Protein AF-0000000072966490 (afdb_homodimer)

Radius of gyration: 48.92 Å; Cα contacts (8 Å, |Δi|>4): 2535; chains: 2; bounding box: 101×198×97 Å

InterPro domains:
  IPR000210 BTB/POZ domain [PF00651] (63-170)
  IPR000210 BTB/POZ domain [PS50097] (72-141)
  IPR000210 BTB/POZ domain [SM00225] (72-171)
  IPR006652 Kelch repeat type 1 [PF01344] (553-594)
  IPR006652 Kelch repeat type 1 [SM00612] (321-367)
  IPR006652 Kelch repeat type 1 [SM00612] (368-414)
  IPR006652 Kelch repeat type 1 [SM00612] (415-461)
  IPR006652 Kelch repeat type 1 [SM00612] (462-508)
  IPR006652 Kelch repeat type 1 [SM00612] (509-561)
  IPR006652 Kelch repeat type 1 [SM00612] (562-608)
  IPR011333 SKP1/BTB/POZ domain superfamily [G3DSA:3.30.710.10] (40-172)
  IPR011333 SKP1/BTB/POZ domain superfamily [SSF54695] (49-169)
  IPR011705 BTB/Kelch-associated [PF07707] (176-278)
  IPR011705 BTB/Kelch-associated [SM00875] (176-278)
  IPR015915 Kelch-type beta-propeller [G3DSA:2.120.10.80] (290-522)
  IPR015915 Kelch-type beta-propeller [G3DSA:2.120.10.80] (523-612)
  IPR015915 Kelch-type beta-propeller [SSF117281] (321-521)
  IPR015915 Kelch-type beta-propeller [SSF117281] (527-607)
  IPR017096 BTB-kelch protein [PIRSF037037] (41-609)

Solvent-accessible surface area (backbone atoms only — not comparable to full-atom values): 65952 Å² total; per-residue (Å²): 142,82,90,71,88,83,85,79,78,85,82,76,84,76,86,82,90,82,86,90,83,81,82,75,87,69,89,74,74,86,77,79,78,81,71,79,66,69,78,53,76,68,62,72,72,74,72,76,83,72,66,83,60,43,66,59,48,51,36,47,50,52,41,50,31,52,79,67,67,45,88,54,63,29,32,38,27,17,52,64,73,60,40,74,42,74,35,44,62,67,50,43,29,72,57,14,60,44,44,27,48,45,52,68,36,94,45,84,58,36,77,43,52,66,46,74,41,74,88,30,50,32,70,52,48,49,46,55,53,49,21,53,46,69,74,54,74,90,81,46,88,90,46,34,68,62,43,32,53,50,25,53,72,37,49,29,62,68,58,32,51,52,40,39,51,54,52,60,73,62,58,39,58,72,44,22,65,59,50,24,53,49,21,58,76,64,66,35,61,68,47,23,52,51,26,49,49,49,43,23,63,41,31,75,58,22,64,75,26,69,60,52,58,64,52,51,71,67,58,44,50,57,56,52,62,45,51,62,40,45,40,73,45,73,64,56,56,48,52,48,51,49,54,40,28,64,72,43,46,86,72,39,54,77,45,42,45,68,56,51,64,49,43,46,54,50,76,48,53,71,65,51,44,62,69,51,48,44,69,70,60,60,85,42,63,61,44,48,51,52,50,49,51,20,52,47,51,71,74,38,60,94,44,44,81,80,65,61,49,81,46,68,50,79,39,38,40,45,48,32,35,38,37,38,43,36,10,40,28,94,80,73,46,36,41,49,23,35,31,35,37,63,70,78,48,41,65,43,82,72,49,66,53,96,54,73,49,36,41,46,24,52,45,75,58,89,66,29,42,34,41,40,39,3,25,47,86,88,43,48,26,27,46,27,36,34,34,34,69,85,78,69,47,76,45,81,50,68,46,48,92,58,38,17,20,28,28,20,34,38,67,54,85,88,25,42,35,43,38,30,2,27,46,78,82,48,61,25,29,48,27,36,36,38,35,80,85,80,52,46,58,43,77,52,64,48,48,96,53,40,20,24,29,25,16,39,40,64,56,94,88,24,40,35,43,38,30,2,25,50,76,73,43,45,26,28,51,25,36,36,35,37,67,74,70,52,42,64,43,81,51,59,50,51,96,54,44,17,22,28,27,12,30,31,53,58,93,83,27,40,36,43,34,36,3,24,48,40,56,81,87,40,77,89,40,57,49,27,28,52,24,36,39,33,38,73,94,73,52,41,71,45,79,56,64,52,53,98,54,46,19,20,24,27,19,30,31,48,55,78,85,25,38,37,41,39,36,5,31,59,84,83,48,50,30,32,49,27,34,34,35,36,76,86,76,55,42,74,45,79,51,56,50,48,92,61,33,19,21,43,29,45,48,48,64,41,68,55,80,78,71,72,76,80,118,135,84,75,91,74,92,81,88,92,86,90,79,89,81,92,78,86,94,88,92,86,88,78,87,71,85,73,85,78,86,77,78,79,81,73,74,68,74,73,62,80,72,64,74,68,73,70,75,80,72,66,84,59,43,67,60,47,50,36,49,51,51,41,50,31,52,78,68,66,45,88,55,64,29,32,39,26,17,51,65,72,60,38,75,40,74,37,43,62,68,52,43,28,73,57,15,60,43,43,27,48,45,52,70,37,95,45,84,58,37,77,43,52,66,46,75,41,73,86,28,51,32,72,51,48,49,45,54,53,49,22,52,45,69,73,54,74,92,81,47,87,90,45,33,68,61,43,34,52,49,25,53,72,36,48,29,64,67,58,31,50,52,41,39,51,54,52,62,72,63,58,39,58,71,45,22,66,60,50,25,53,50,21,56,75,67,65,36,61,68,46,23,50,52,26,47,49,49,43,22,63,40,32,74,57,23,65,74,25,68,59,50,58,66,52,50,73,67,58,46,49,57,56,51,64,44,52,63,41,43,40,74,44,74,64,54,56,49,52,48,52,50,54,40,30,65,73,44,47,85,72,39,54,77,45,41,46,68,56,51,64,49,44,46,54,51,74,50,54,71,66,49,43,61,70,52,48,45,69,70,59,60,83,41,62,61,46,48,51,52,52,50,50,20,51,46,51,71,73,38,61,92,44,44,82,78,66,63,48,80,47,68,50,79,40,38,41,46,49,31,33,37,37,38,42,37,11,41,29,96,81,74,45,37,40,50,22,35,32,36,36,62,70,78,49,41,65,43,79,71,48,64,54,96,53,74,50,36,40,45,24,54,43,78,58,92,66,29,42,34,41,38,39,3,24,47,88,88,45,48,27,28,47,26,36,34,33,33,69,86,79,68,46,75,45,81,50,67,47,48,93,57,39,19,20,27,28,20,34,41,68,55,84,90,25,40,36,44,39,30,2,26,48,78,85,47,62,24,27,49,27,36,36,38,34,81,86,79,52,44,58,42,77,51,63,47,47,95,54,41,21,25,30,26,17,39,43,64,57,94,85,24,40,36,42,38,30,2,26,51,76,74,42,45,27,29,50,26,36,35,34,35,66,75,70,51,41,64,41,81,50,59,51,53,96,54,46,18,23,29,27,13,32,31,51,56,94,84,28,40,36,42,33,35,3,25,50,38,55,81,86,42,76,91,37,58,50,28,27,51,24,36,40,33,37,74,91,76,51,42,72,46,78,55,63,54,54,98,56,46,19,20,24,28,18,31,30,46,54,78,84,26,37,37,43,38,36,6,31,59,84,82,49,50,28,31,50,26,34,33,35,36,77,85,77,56,42,73,46,81,51,55,50,48,93,60,32,19,22,44,29,43,48,46,64,42,69,56,78,77,72,71,76,79,120

Organism: Tribolium castaneum (NCBI:txid7070)

Foldseek 3Di:
DQPDDDDDDDDDDDDDDDDYDYDDDDDDDPPDDPPPPPVPPCPVPPVPDDDVCPVVVVLVVQVVCQVVVHPFQAWEAEAPPGDIGTAHLVLLLVQFVLSVCQQVPPDPNVRDRYHYDYPADNVLVNQVRSCSRNVDHDDDPVCLLRNLLVCLNRVRVVSNVVSLVVVLVVADLQCLLVQLVSCVVSVVVVSNVSSLLVCQQPVVSNLPYPVLLVDDPVRLQVNLLDLLRQDQDLVVSVVSLLVSCVSPVVPCLVCCLVNCQSRLLLRDDPCCCVPPVDVSNDVPPSSVVNSVLSVCCVVCLLCCLVSDDSSQFHRQNNLFKKWWAKFQFPVGIAQFIWIARRSVLDIDTQAGHPDGFAQWEWDDDPQKIKTAWGDDVLATFQWMWIARSVVRDIDTADGAPAGFGQWYWDAFPNKIKTAWGDRNPATFQWMWIADPVVRYIDTFDGHPARFGQWEWDDAPRKIKTAWHDRPFWIFQWMWIADPVVSDIDTFDGHPDGFHQWEWEDASRKIKTAWGFTDGPPDLLGDIFQWMWIAHPVVRDIDTFDGHPAGFGQWEWYDGGRKIKTAWGDRSPRQFQWIWIAHPNVRDIDTTDGHPGRRGNIYMDGDGRPPPPPPD/DDDDDDDYDDDDDDDDDDDDDDDDDPDDDDPDDPPVPCVPPCPVCPVPDDDVCVVVVVLVVQVVCQVVVHPFQAWEAEAPPGDIGTAHLVLLLVQFVLSVCQQVPPDPNVRDRYHYDYPADNVLVNQVRSCSRNVDHDDDPVCLLSNLLVCLNRVRVVSNVVSLVVVLVVDDLQCLLVQLVSCVVSVVVVSNVSSLLVCQQCVLSNLPYPVLLVDDPVRLQVNLLDLLRQDQDLVVSVVSLLVSCVSPVVPCLVCCLVNCQSRLLLRDDPCCCVPPVDVSNDVPPSSVVNSVLSVCCVVCLLCCLVSDDSSQFHRQNNLFKKWWAKFQFPVGIAQFIWIARRSVLDIDTQAGHPDGFAQWEWDDDPQKIKTAWGADVLATFQWMWIARSVVRDIDTADGAPAGFGQWYWDAFPNKIKTAWGDRSPATFQWMWIADPVVRYIDTFDGHPARFGQWEWDDAPRKIKTAWHDRPFWIFQWMWIADPVVSDIDTFDGHPDGFHQWEWEDASRKIKTAWGFTDGPPDLLGDIFQWMWIAHPVVRDIDTFDGHPAGFGQWEWYDGGRKIKTAWGDRSPRQFQWIWIAHPNVRDIDTTDGHPGRRGNIYMDGDGRPPPPPPD

Structure (mmCIF, N/CA/C/O backbone):
data_AF-0000000072966490-model_v1
#
loop_
_entity.id
_entity.type
_entity.pdbx_description
1 polymer 'Kelch-like protein diablo'
#
loop_
_atom_site.group_PDB
_atom_site.id
_atom_site.type_symbol
_atom_site.label_atom_id
_atom_site.label_alt_id
_atom_site.label_comp_id
_atom_site.label_asym_id
_atom_site.label_entity_id
_atom_site.label_seq_id
_atom_site.pdbx_PDB_ins_code
_atom_site.Cartn_x
_atom_site.Cartn_y
_atom_site.Cartn_z
_atom_site.occupancy
_atom_site.B_iso_or_equiv
_atom_site.auth_seq_id
_atom_site.auth_comp_id
_atom_site.auth_asym_id
_atom_site.auth_atom_id
_atom_site.pdbx_PDB_model_num
ATOM 1 N N . MET A 1 1 ? 33 -17.703 -47.156 1 17.34 1 MET A N 1
ATOM 2 C CA . MET A 1 1 ? 34.094 -18.109 -46.25 1 17.34 1 MET A CA 1
ATOM 3 C C . MET A 1 1 ? 33.688 -19.312 -45.406 1 17.34 1 MET A C 1
ATOM 5 O O . MET A 1 1 ? 32.562 -19.344 -44.875 1 17.34 1 MET A O 1
ATOM 9 N N . SER A 1 2 ? 34.469 -20.406 -45.406 1 19.3 2 SER A N 1
ATOM 10 C CA . SER A 1 2 ? 34.812 -21.656 -46.062 1 19.3 2 SER A CA 1
ATOM 11 C C . SER A 1 2 ? 34.875 -22.812 -45.094 1 19.3 2 SER A C 1
ATOM 13 O O . SER A 1 2 ? 35.656 -22.797 -44.125 1 19.3 2 SER A O 1
ATOM 15 N N . LEU A 1 3 ? 33.562 -23.328 -44.656 1 19.48 3 LEU A N 1
ATOM 16 C CA . LEU A 1 3 ? 32.906 -24.25 -43.719 1 19.48 3 LEU A CA 1
ATOM 17 C C . LEU A 1 3 ? 33.594 -25.609 -43.719 1 19.48 3 LEU A C 1
ATOM 19 O O . LEU A 1 3 ? 33.5 -26.359 -44.688 1 19.48 3 LEU A O 1
ATOM 23 N N . SER A 1 4 ? 34.625 -25.625 -43 1 16.7 4 SER A N 1
ATOM 24 C CA . SER A 1 4 ? 35.906 -26.281 -42.969 1 16.7 4 SER A CA 1
ATOM 25 C C . SER A 1 4 ? 35.781 -27.781 -42.781 1 16.7 4 SER A C 1
ATOM 27 O O . SER A 1 4 ? 34.688 -28.266 -42.406 1 16.7 4 SER A O 1
ATOM 29 N N . GLY A 1 5 ? 36.75 -28.422 -42.156 1 16.66 5 GLY A N 1
ATOM 30 C CA . GLY A 1 5 ? 37.812 -29.359 -42.438 1 16.66 5 GLY A CA 1
ATOM 31 C C . GLY A 1 5 ? 37.562 -30.734 -41.844 1 16.66 5 GLY A C 1
ATOM 32 O O . GLY A 1 5 ? 37.438 -30.875 -40.625 1 16.66 5 GLY A O 1
ATOM 33 N N . ASN A 1 6 ? 36.594 -31.547 -42.594 1 16.16 6 ASN A N 1
ATOM 34 C CA . ASN A 1 6 ? 36.031 -32.906 -42.438 1 16.16 6 ASN A CA 1
ATOM 35 C C . ASN A 1 6 ? 37.031 -33.844 -41.812 1 16.16 6 ASN A C 1
ATOM 37 O O . ASN A 1 6 ? 38.25 -33.594 -41.781 1 16.16 6 ASN A O 1
ATOM 41 N N . LEU A 1 7 ? 36.562 -34.938 -41.594 1 16.11 7 LEU A N 1
ATOM 42 C CA . LEU A 1 7 ? 36.219 -36.188 -40.875 1 16.11 7 LEU A CA 1
ATOM 43 C C . LEU A 1 7 ? 37.188 -37.281 -41.219 1 16.11 7 LEU A C 1
ATOM 45 O O . LEU A 1 7 ? 37.125 -37.906 -42.281 1 16.11 7 LEU A O 1
ATOM 49 N N . GLY A 1 8 ? 38.406 -37.062 -40.75 1 14.22 8 GLY A N 1
ATOM 50 C CA . GLY A 1 8 ? 39.656 -37.781 -41.125 1 14.22 8 GLY A CA 1
ATOM 51 C C . GLY A 1 8 ? 39.531 -39.281 -40.969 1 14.22 8 GLY A C 1
ATOM 52 O O . GLY A 1 8 ? 38.5 -39.781 -40.531 1 14.22 8 GLY A O 1
ATOM 53 N N . SER A 1 9 ? 40.531 -39.875 -40.344 1 14.93 9 SER A N 1
ATOM 54 C CA . SER A 1 9 ? 41.562 -40.75 -40.844 1 14.93 9 SER A CA 1
ATOM 55 C C . SER A 1 9 ? 41.281 -42.219 -40.531 1 14.93 9 SER A C 1
ATOM 57 O O . SER A 1 9 ? 41.25 -43.062 -41.406 1 14.93 9 SER A O 1
ATOM 59 N N . PRO A 1 10 ? 41.844 -42.75 -39.375 1 15.36 10 PRO A N 1
ATOM 60 C CA . PRO A 1 10 ? 42.969 -43.625 -39.656 1 15.36 10 PRO A CA 1
ATOM 61 C C . PRO A 1 10 ? 42.562 -45.094 -39.812 1 15.36 10 PRO A C 1
ATOM 63 O O . PRO A 1 10 ? 41.406 -45.438 -39.562 1 15.36 10 PRO A O 1
ATOM 66 N N . SER A 1 11 ? 43.094 -45.875 -38.875 1 14.82 11 SER A N 1
ATOM 67 C CA . SER A 1 11 ? 44.125 -46.875 -38.906 1 14.82 11 SER A CA 1
ATOM 68 C C . SER A 1 11 ? 43.531 -48.281 -38.906 1 14.82 11 SER A C 1
ATOM 70 O O . SER A 1 11 ? 42.5 -48.531 -38.281 1 14.82 11 SER A O 1
ATOM 72 N N . LYS A 1 12 ? 43.938 -49.125 -39.844 1 16.66 12 LYS A N 1
ATOM 73 C CA . LYS A 1 12 ? 43.781 -50.375 -40.594 1 16.66 12 LYS A CA 1
ATOM 74 C C . LYS A 1 12 ? 43.969 -51.562 -39.688 1 16.66 12 LYS A C 1
ATOM 76 O O . LYS A 1 12 ? 43.719 -52.719 -40.094 1 16.66 12 LYS A O 1
ATOM 81 N N . ASP A 1 13 ? 44.562 -51.406 -38.438 1 14.94 13 ASP A N 1
ATOM 82 C CA . ASP A 1 13 ? 45.562 -52.438 -38.281 1 14.94 13 ASP A CA 1
ATOM 83 C C . AS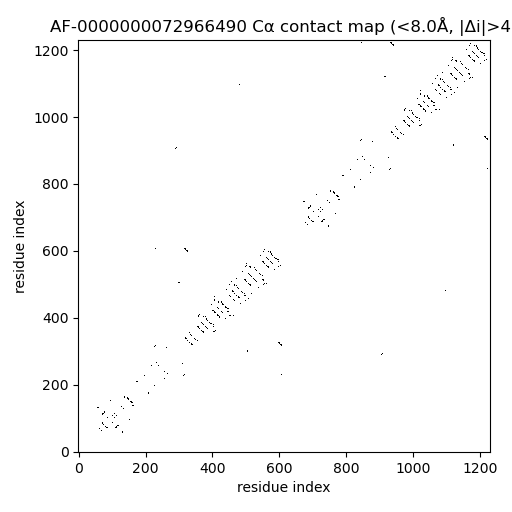P A 1 13 ? 44.938 -53.844 -38.281 1 14.94 13 ASP A C 1
ATOM 85 O O . ASP A 1 13 ? 43.844 -54.031 -37.719 1 14.94 13 ASP A O 1
ATOM 89 N N . THR A 1 14 ? 45.5 -54.781 -39.125 1 15.03 14 THR A N 1
ATOM 90 C CA . THR A 1 14 ? 45.406 -56.031 -39.844 1 15.03 14 THR A CA 1
ATOM 91 C C . THR A 1 14 ? 45.438 -57.219 -38.875 1 15.03 14 THR A C 1
ATOM 93 O O . THR A 1 14 ? 45.125 -58.344 -39.281 1 15.03 14 THR A O 1
ATOM 96 N N . ILE A 1 15 ? 45.938 -57.062 -37.562 1 14.88 15 ILE A N 1
ATOM 97 C CA . ILE A 1 15 ? 46.906 -58.094 -37.312 1 14.88 15 ILE A CA 1
ATOM 98 C C . ILE A 1 15 ? 46.281 -59.469 -37.438 1 14.88 15 ILE A C 1
ATOM 100 O O . ILE A 1 15 ? 45.125 -59.656 -37.062 1 14.88 15 ILE A O 1
ATOM 104 N N . SER A 1 16 ? 47.219 -60.531 -37.625 1 14.91 16 SER A N 1
ATOM 105 C CA . SER A 1 16 ? 47.562 -61.781 -38.281 1 14.91 16 SER A CA 1
ATOM 106 C C . SER A 1 16 ? 46.906 -62.969 -37.562 1 14.91 16 SER A C 1
ATOM 108 O O . SER A 1 16 ? 46.25 -63.812 -38.188 1 14.91 16 SER A O 1
ATOM 110 N N . SER A 1 17 ? 47.469 -63.406 -36.312 1 14.7 17 SER A N 1
ATOM 111 C CA . SER A 1 17 ? 48.219 -64.688 -36.344 1 14.7 17 SER A CA 1
ATOM 112 C C . SER A 1 17 ? 47.312 -65.875 -36.219 1 14.7 17 SER A C 1
ATOM 114 O O . SER A 1 17 ? 46.125 -65.75 -35.906 1 14.7 17 SER A O 1
ATOM 116 N N . SER A 1 18 ? 47.875 -67 -35.438 1 14.8 18 SER A N 1
ATOM 117 C CA . SER A 1 18 ? 48.312 -68.375 -35.719 1 14.8 18 SER A CA 1
ATOM 118 C C . SER A 1 18 ? 47.25 -69.375 -35.312 1 14.8 18 SER A C 1
ATOM 120 O O . SER A 1 18 ? 46.875 -70.188 -36.125 1 14.8 18 SER A O 1
ATOM 122 N N . GLY A 1 19 ? 47.438 -70.125 -34.062 1 14.62 19 GLY A N 1
ATOM 123 C CA . GLY A 1 19 ? 47.875 -71.5 -34.062 1 14.62 19 GLY A CA 1
ATOM 124 C C . GLY A 1 19 ? 46.719 -72.5 -34.062 1 14.62 19 GLY A C 1
ATOM 125 O O . GLY A 1 19 ? 45.562 -72.125 -34.281 1 14.62 19 GLY A O 1
ATOM 126 N N . SER A 1 20 ? 46.781 -73.438 -32.938 1 15.41 20 SER A N 1
ATOM 127 C CA . SER A 1 20 ? 47 -74.875 -32.938 1 15.41 20 SER A CA 1
ATOM 128 C C . SER A 1 20 ? 45.719 -75.625 -32.969 1 15.41 20 SER A C 1
ATOM 130 O O . SER A 1 20 ? 44.625 -75.062 -32.75 1 15.41 20 SER A O 1
ATOM 132 N N . LEU A 1 21 ? 45.719 -76.812 -32.094 1 16.34 21 LEU A N 1
ATOM 133 C CA . LEU A 1 21 ? 45.719 -78.25 -32.375 1 16.34 21 LEU A CA 1
ATOM 134 C C . LEU A 1 21 ? 44.312 -78.812 -32.312 1 16.34 21 LEU A C 1
ATOM 136 O O . LEU A 1 21 ? 43.844 -79.438 -33.25 1 16.34 21 LEU A O 1
ATOM 140 N N . VAL A 1 22 ? 44.031 -79.562 -31.203 1 16.02 22 VAL A N 1
ATOM 141 C CA . VAL A 1 22 ? 44 -81.062 -31.25 1 16.02 22 VAL A CA 1
ATOM 142 C C . VAL A 1 22 ? 42.531 -81.5 -31.297 1 16.02 22 VAL A C 1
ATOM 144 O O . VAL A 1 22 ? 42.156 -82.25 -32.219 1 16.02 22 VAL A O 1
ATOM 147 N N . GLY A 1 23 ? 42.125 -82.25 -30.219 1 15.55 23 GLY A N 1
ATOM 148 C CA . GLY A 1 23 ? 41.875 -83.688 -30.25 1 15.55 23 GLY A CA 1
ATOM 149 C C . GLY A 1 23 ? 40.438 -84 -30.516 1 15.55 23 GLY A C 1
ATOM 150 O O . GLY A 1 23 ? 39.594 -83.125 -30.625 1 15.55 23 GLY A O 1
ATOM 151 N N . SER A 1 24 ? 40 -85.062 -29.797 1 15.91 24 SER A N 1
ATOM 152 C CA . SER A 1 24 ? 39.562 -86.438 -30.062 1 15.91 24 SER A CA 1
ATOM 153 C C . SER A 1 24 ? 38.031 -86.562 -29.922 1 15.91 24 SER A C 1
ATOM 155 O O . SER A 1 24 ? 37.469 -87.562 -30.172 1 15.91 24 SER A O 1
ATOM 157 N N . GLU A 1 25 ? 37.406 -85.438 -29.391 1 15.98 25 GLU A N 1
ATOM 158 C CA . GLU A 1 25 ? 36.438 -86.062 -28.516 1 15.98 25 GLU A CA 1
ATOM 159 C C . GLU A 1 25 ? 35.406 -86.875 -29.312 1 15.98 25 GLU A C 1
ATOM 161 O O . GLU A 1 25 ? 35.031 -86.5 -30.422 1 15.98 25 GLU A O 1
ATOM 166 N N . ASN A 1 26 ? 34.969 -88 -28.641 1 16.94 26 ASN A N 1
ATOM 167 C CA . ASN A 1 26 ? 34.469 -89.312 -28.766 1 16.94 26 ASN A CA 1
ATOM 168 C C . ASN A 1 26 ? 33 -89.375 -29.234 1 16.94 26 ASN A C 1
ATOM 170 O O . ASN A 1 26 ? 32.656 -90.062 -30.156 1 16.94 26 ASN A O 1
ATOM 174 N N . LEU A 1 27 ? 32.062 -88.875 -28.391 1 17.58 27 LEU A N 1
ATOM 175 C CA . LEU A 1 27 ? 31.109 -89.938 -27.953 1 17.58 27 LEU A CA 1
ATOM 176 C C . LEU A 1 27 ? 29.922 -90 -28.922 1 17.58 27 LEU A C 1
ATOM 178 O O . LEU A 1 27 ? 29.219 -89 -29.125 1 17.58 27 LEU A O 1
ATOM 182 N N . PRO A 1 28 ? 30.078 -90.812 -29.859 1 16.86 28 PRO A N 1
ATOM 183 C CA . PRO A 1 28 ? 29.078 -90.812 -30.938 1 16.86 28 PRO A CA 1
ATOM 184 C C . PRO A 1 28 ? 27.656 -90.875 -30.422 1 16.86 28 PRO A C 1
ATOM 186 O O . PRO A 1 28 ? 26.812 -90.062 -30.75 1 16.86 28 PRO A O 1
ATOM 189 N N . ARG A 1 29 ? 27.312 -92.25 -30.469 1 18.34 29 ARG A N 1
ATOM 190 C CA . ARG A 1 29 ? 26.344 -92.875 -31.391 1 18.34 29 ARG A CA 1
ATOM 191 C C . ARG A 1 29 ? 24.984 -93.062 -30.703 1 18.34 29 ARG A C 1
ATOM 193 O O . ARG A 1 29 ? 24.078 -93.625 -31.281 1 18.34 29 ARG A O 1
ATOM 200 N N . ASP A 1 30 ? 24.797 -92.688 -29.281 1 17.25 30 ASP A N 1
ATOM 201 C CA . ASP A 1 30 ? 23.922 -93.625 -28.562 1 17.25 30 ASP A CA 1
ATOM 202 C C . ASP A 1 30 ? 22.531 -93.688 -29.188 1 17.25 30 ASP A C 1
ATOM 204 O O . ASP A 1 30 ? 21.969 -92.625 -29.547 1 17.25 30 ASP A O 1
ATOM 208 N N . PHE A 1 31 ? 22.078 -94.938 -29.719 1 19.98 31 PHE A N 1
ATOM 209 C CA . PHE A 1 31 ? 20.984 -95.562 -30.453 1 19.98 31 PHE A CA 1
ATOM 210 C C . PHE A 1 31 ? 19.688 -95.5 -29.641 1 19.98 31 PHE A C 1
ATOM 212 O O . PHE A 1 31 ? 19.234 -96.5 -29.125 1 19.98 31 PHE A O 1
ATOM 219 N N . SER A 1 32 ? 19.516 -94.5 -28.703 1 19.28 32 SER A N 1
ATOM 220 C CA . SER A 1 32 ? 18.5 -94.75 -27.688 1 19.28 32 SER A CA 1
ATOM 221 C C . SER A 1 32 ? 17.172 -95.188 -28.312 1 19.28 32 SER A C 1
ATOM 223 O O . SER A 1 32 ? 16.797 -94.688 -29.375 1 19.28 32 SER A O 1
ATOM 225 N N . ARG A 1 33 ? 16.562 -96.375 -27.906 1 22.77 33 ARG A N 1
ATOM 226 C CA . ARG A 1 33 ? 15.391 -97.25 -27.891 1 22.77 33 ARG A CA 1
ATOM 227 C C . ARG A 1 33 ? 14.109 -96.438 -27.75 1 22.77 33 ARG A C 1
ATOM 229 O O . ARG A 1 33 ? 13.961 -95.688 -26.797 1 22.77 33 ARG A O 1
ATOM 236 N N . LEU A 1 34 ? 13.445 -96.188 -28.859 1 22.81 34 LEU A N 1
ATOM 237 C CA . LEU A 1 34 ? 12.156 -95.5 -29.062 1 22.81 34 LEU A CA 1
ATOM 238 C C . LEU A 1 34 ? 11.055 -96.25 -28.312 1 22.81 34 LEU A C 1
ATOM 240 O O . LEU A 1 34 ? 10.602 -97.312 -28.719 1 22.81 34 LEU A O 1
ATOM 244 N N . SER A 1 35 ? 11.414 -96.75 -27.031 1 24.12 35 SER A N 1
ATOM 245 C CA . SER A 1 35 ? 10.406 -97.5 -26.344 1 24.12 35 SER A CA 1
ATOM 246 C C . SER A 1 35 ? 9.047 -96.812 -26.359 1 24.12 35 SER A C 1
ATOM 248 O O . SER A 1 35 ? 8.945 -95.625 -26.062 1 24.12 35 SER A O 1
ATOM 250 N N . LEU A 1 36 ? 8.109 -97.438 -27.094 1 26.34 36 LEU A N 1
ATOM 251 C CA . LEU A 1 36 ? 6.727 -97.125 -27.469 1 26.34 36 LEU A CA 1
ATOM 252 C C . LEU A 1 36 ? 5.84 -97.062 -26.234 1 26.34 36 LEU A C 1
ATOM 254 O O . LEU A 1 36 ? 4.652 -96.75 -26.344 1 26.34 36 LEU A O 1
ATOM 258 N N . PHE A 1 37 ? 6.301 -97.812 -25.125 1 26.8 37 PHE A N 1
ATOM 259 C CA . PHE A 1 37 ? 5.227 -98.062 -24.172 1 26.8 37 PHE A CA 1
ATOM 260 C C . PHE A 1 37 ? 4.699 -96.812 -23.547 1 26.8 37 PHE A C 1
ATOM 262 O O . PHE A 1 37 ? 3.893 -96.875 -22.609 1 26.8 37 PHE A O 1
ATOM 269 N N . SER A 1 38 ? 5.168 -95.625 -23.812 1 25.55 38 SER A N 1
ATOM 270 C CA . SER A 1 38 ? 5.012 -94.75 -22.672 1 25.55 38 SER A CA 1
ATOM 271 C C . SER A 1 38 ? 3.592 -94.812 -22.125 1 25.55 38 SER A C 1
ATOM 273 O O . SER A 1 38 ? 2.625 -94.812 -22.875 1 25.55 38 SER A O 1
ATOM 275 N N . SER A 1 39 ? 3.461 -95.688 -21.031 1 31.58 39 SER A N 1
ATOM 276 C CA . SER A 1 39 ? 2.266 -95.75 -20.203 1 31.58 39 SER A CA 1
ATOM 277 C C . SER A 1 39 ? 1.622 -94.375 -20.062 1 31.58 39 SER A C 1
ATOM 279 O O . SER A 1 39 ? 1.727 -93.688 -19.016 1 31.58 39 SER A O 1
ATOM 281 N N . GLY A 1 40 ? 1.815 -93.625 -21.094 1 25.58 40 GLY A N 1
ATOM 282 C CA . GLY A 1 40 ? 1.394 -92.25 -20.922 1 25.58 40 GLY A CA 1
ATOM 283 C C . GLY A 1 40 ? 0.03 -92.125 -20.266 1 25.58 40 GLY A C 1
ATOM 284 O O . GLY A 1 40 ? -0.844 -92.938 -20.469 1 25.58 40 GLY A O 1
ATOM 285 N N . SER A 1 41 ? 0.115 -91.875 -18.891 1 31.23 41 SER A N 1
ATOM 286 C CA . SER A 1 41 ? -1.145 -91.438 -18.312 1 31.23 41 SER A CA 1
ATOM 287 C C . SER A 1 41 ? -2.049 -90.812 -19.375 1 31.23 41 SER A C 1
ATOM 289 O O . SER A 1 41 ? -1.655 -89.875 -20.062 1 31.23 41 SER A O 1
ATOM 291 N N . ALA A 1 42 ? -2.557 -91.75 -20.125 1 33.94 42 ALA A N 1
ATOM 292 C CA . ALA A 1 42 ? -3.551 -91.438 -21.141 1 33.94 42 ALA A CA 1
ATOM 293 C C . ALA A 1 42 ? -4.402 -90.25 -20.719 1 33.94 42 ALA A C 1
ATOM 295 O O . ALA A 1 42 ? -5.309 -90.375 -19.891 1 33.94 42 ALA A O 1
ATOM 296 N N . THR A 1 43 ? -3.562 -89.188 -20.094 1 33.59 43 THR A N 1
ATOM 297 C CA . THR A 1 43 ? -4.52 -88.125 -20.031 1 33.59 43 THR A CA 1
ATOM 298 C C . THR A 1 43 ? -5.406 -88.062 -21.266 1 33.59 43 THR A C 1
ATOM 300 O O . THR A 1 43 ? -4.906 -88.125 -22.391 1 33.59 43 THR A O 1
ATOM 303 N N . SER A 1 44 ? -6.441 -88.938 -21.297 1 39.62 44 SER A N 1
ATOM 304 C CA . SER A 1 44 ? -7.484 -88.688 -22.297 1 39.62 44 SER A CA 1
ATOM 305 C C . SER A 1 44 ? -7.438 -87.312 -22.859 1 39.62 44 SER A C 1
ATOM 307 O O . SER A 1 44 ? -7.605 -86.312 -22.125 1 39.62 44 SER A O 1
ATOM 309 N N . GLN A 1 45 ? -6.539 -87.062 -23.625 1 39.25 45 GLN A N 1
ATOM 310 C CA . GLN A 1 45 ? -6.547 -85.75 -24.344 1 39.25 45 GLN A CA 1
ATOM 311 C C . GLN A 1 45 ? -7.922 -85.5 -24.922 1 39.25 45 GLN A C 1
ATOM 313 O O . GLN A 1 45 ? -8.336 -86.125 -25.891 1 39.25 45 GLN A O 1
ATOM 318 N N . ASP A 1 46 ? -9.031 -85.562 -24.141 1 45.28 46 ASP A N 1
ATOM 319 C CA . ASP A 1 46 ? -10.266 -84.875 -24.594 1 45.28 46 ASP A CA 1
ATOM 320 C C . ASP A 1 46 ? -9.977 -83.812 -25.594 1 45.28 46 ASP A C 1
ATOM 322 O O . ASP A 1 46 ? -9.32 -82.812 -25.25 1 45.28 46 ASP A O 1
ATOM 326 N N . GLU A 1 47 ? -9.547 -84.125 -26.734 1 51.66 47 GLU A N 1
ATOM 327 C CA . GLU A 1 47 ? -9.398 -83.062 -27.781 1 51.66 47 GLU A CA 1
ATOM 328 C C . GLU A 1 47 ? -10.656 -82.25 -27.891 1 51.66 47 GLU A C 1
ATOM 330 O O . GLU A 1 47 ? -11.742 -82.75 -28.141 1 51.66 47 GLU A O 1
ATOM 335 N N . GLN A 1 48 ? -10.898 -81.375 -27.141 1 63.12 48 GLN A N 1
ATOM 336 C CA . GLN A 1 48 ? -11.969 -80.375 -27.266 1 63.12 48 GLN A CA 1
ATOM 337 C C . GLN A 1 48 ? -11.953 -79.688 -28.641 1 63.12 48 GLN A C 1
ATOM 339 O O . GLN A 1 48 ? -10.93 -79.188 -29.062 1 63.12 48 GLN A O 1
ATOM 344 N N . PHE A 1 49 ? -12.547 -80.25 -29.562 1 69.38 49 PHE A N 1
ATOM 345 C CA . PHE A 1 49 ? -12.758 -79.562 -30.844 1 69.38 49 PHE A CA 1
ATOM 346 C C . PHE A 1 49 ? -13.5 -78.25 -30.656 1 69.38 49 PHE A C 1
ATOM 348 O O . PHE A 1 49 ? -14.531 -78.188 -29.984 1 69.38 49 PHE A O 1
ATOM 355 N N . ARG A 1 50 ? -12.773 -77.188 -31.016 1 72 50 ARG A N 1
ATOM 356 C CA . ARG A 1 50 ? -13.422 -75.875 -31.031 1 72 50 ARG A CA 1
ATOM 357 C C . ARG A 1 50 ? -13.484 -75.312 -32.438 1 72 50 ARG A C 1
ATOM 359 O O . ARG A 1 50 ? -12.461 -75.25 -33.156 1 72 50 ARG A O 1
ATOM 366 N N . SER A 1 51 ? -14.555 -75.375 -33.062 1 72.38 51 SER A N 1
ATOM 367 C CA . SER A 1 51 ? -14.742 -74.812 -34.344 1 72.38 51 SER A CA 1
ATOM 368 C C . SER A 1 51 ? -14.594 -73.25 -34.281 1 72.38 51 SER A C 1
ATOM 370 O O . SER A 1 51 ? -15.383 -72.625 -33.594 1 72.38 51 SER A O 1
ATOM 372 N N . GLU A 1 52 ? -13.516 -72.812 -34.781 1 76.44 52 GLU A N 1
ATOM 373 C CA . GLU A 1 52 ? -13.312 -71.375 -34.812 1 76.44 52 GLU A CA 1
ATOM 374 C C . GLU A 1 52 ? -14.453 -70.688 -35.562 1 76.44 52 GLU A C 1
ATOM 376 O O . GLU A 1 52 ? -14.875 -71.125 -36.625 1 76.44 52 GLU A O 1
ATOM 381 N N . GLY A 1 53 ? -15.07 -69.688 -35.062 1 77.31 53 GLY A N 1
ATOM 382 C CA . GLY A 1 53 ? -16.156 -69 -35.688 1 77.31 53 GLY A CA 1
ATOM 383 C C . GLY A 1 53 ? -17.516 -69.562 -35.406 1 77.31 53 GLY A C 1
ATOM 384 O O . GLY A 1 53 ? -18.516 -69.125 -35.969 1 77.31 53 GLY A O 1
ATOM 385 N N . HIS A 1 54 ? -17.469 -70.562 -34.688 1 80.06 54 HIS A N 1
ATOM 386 C CA . HIS A 1 54 ? -18.719 -71.25 -34.406 1 80.06 54 HIS A CA 1
ATOM 387 C C . HIS A 1 54 ? -19.719 -70.312 -33.719 1 80.06 54 HIS A C 1
ATOM 389 O O . HIS A 1 54 ? -20.906 -70.312 -34.062 1 80.06 54 HIS A O 1
ATOM 395 N N . ALA A 1 55 ? -19.109 -69.75 -32.781 1 80.38 55 ALA A N 1
ATOM 396 C CA . ALA A 1 55 ? -19.984 -68.812 -32.062 1 80.38 55 ALA A CA 1
ATOM 397 C C . ALA A 1 55 ? -20.578 -67.75 -32.969 1 80.38 55 ALA A C 1
ATOM 399 O O . ALA A 1 55 ? -21.781 -67.5 -32.938 1 80.38 55 ALA A O 1
ATOM 400 N N . GLU A 1 56 ? -19.812 -67.188 -33.781 1 85.5 56 GLU A N 1
ATOM 401 C CA . GLU A 1 56 ? -20.266 -66.188 -34.719 1 85.5 56 GLU A CA 1
ATOM 402 C C . GLU A 1 56 ? -21.281 -66.75 -35.719 1 85.5 56 GLU A C 1
ATOM 404 O O . GLU A 1 56 ? -22.281 -66.125 -36.031 1 85.5 56 GLU A O 1
ATOM 409 N N . HIS A 1 57 ? -20.969 -67.875 -36.094 1 84.75 57 HIS A N 1
ATOM 410 C CA . HIS A 1 57 ? -21.875 -68.562 -37.031 1 84.75 57 HIS A CA 1
ATOM 411 C C . HIS A 1 57 ? -23.219 -68.812 -36.344 1 84.75 57 HIS A C 1
ATOM 413 O O . HIS A 1 57 ? -24.281 -68.625 -36.938 1 84.75 57 HIS A O 1
ATOM 419 N N . SER A 1 58 ? -23.094 -69.375 -35.188 1 84.69 58 SER A N 1
ATOM 420 C CA . SER A 1 58 ? -24.328 -69.688 -34.469 1 84.69 58 SER A CA 1
ATOM 421 C C . SER A 1 58 ? -25.172 -68.438 -34.25 1 84.69 58 SER A C 1
ATOM 423 O O . SER A 1 58 ? -26.391 -68.438 -34.469 1 84.69 58 SER A O 1
ATOM 425 N N . LEU A 1 59 ? -24.562 -67.438 -33.875 1 88.06 59 LEU A N 1
ATOM 426 C CA . LEU A 1 59 ? -25.281 -66.188 -33.625 1 88.06 59 LEU A CA 1
ATOM 427 C C . LEU A 1 59 ? -25.844 -65.625 -34.938 1 88.06 59 LEU A C 1
ATOM 429 O O . LEU A 1 59 ? -26.953 -65.062 -34.938 1 88.06 59 LEU A O 1
ATOM 433 N N . SER A 1 60 ? -25.156 -65.812 -36 1 89.5 60 SER A N 1
ATOM 434 C CA . SER A 1 60 ? -25.641 -65.375 -37.312 1 89.5 60 SER A CA 1
ATOM 435 C C . SER A 1 60 ? -26.875 -66.188 -37.719 1 89.5 60 SER A C 1
ATOM 437 O O . SER A 1 60 ? -27.812 -65.625 -38.312 1 89.5 60 SER A O 1
ATOM 439 N N . CYS A 1 61 ? -26.859 -67.438 -37.406 1 88.06 61 CYS A N 1
ATOM 440 C CA . CYS A 1 61 ? -28.016 -68.25 -37.688 1 88.06 61 CYS A CA 1
ATOM 441 C C . CYS A 1 61 ? -29.219 -67.812 -36.875 1 88.06 61 CYS A C 1
ATOM 443 O O . CYS A 1 61 ? -30.344 -67.75 -37.375 1 88.06 61 CYS A O 1
ATOM 445 N N . MET A 1 62 ? -28.938 -67.5 -35.656 1 90.12 62 MET A N 1
ATOM 446 C CA . MET A 1 62 ? -30.016 -67.062 -34.781 1 90.12 62 MET A CA 1
ATOM 447 C C . MET A 1 62 ? -30.578 -65.688 -35.312 1 90.12 62 MET A C 1
ATOM 449 O O . MET A 1 62 ? -31.781 -65.438 -35.25 1 90.12 62 MET A O 1
ATOM 453 N N . GLN A 1 63 ? -29.719 -64.938 -35.844 1 89.56 63 GLN A N 1
ATOM 454 C CA . GLN A 1 63 ? -30.156 -63.656 -36.469 1 89.56 63 GLN A CA 1
ATOM 455 C C . GLN A 1 63 ? -31.078 -63.938 -37.656 1 89.56 63 GLN A C 1
ATOM 457 O O . GLN A 1 63 ? -32.062 -63.219 -37.844 1 89.56 63 GLN A O 1
ATOM 462 N N . ASN A 1 64 ? -30.766 -64.938 -38.438 1 90.88 64 ASN A N 1
ATOM 463 C CA . ASN A 1 64 ? -31.609 -65.312 -39.562 1 90.88 64 ASN A CA 1
ATOM 464 C C . ASN A 1 64 ? -33 -65.75 -39.094 1 90.88 64 ASN A C 1
ATOM 466 O O . ASN A 1 64 ? -34 -65.438 -39.75 1 90.88 64 ASN A O 1
ATOM 470 N N . TYR A 1 65 ? -32.969 -66.562 -38 1 90.44 65 TYR A N 1
ATOM 471 C CA . TYR A 1 65 ? -34.25 -66.938 -37.438 1 90.44 65 TYR A CA 1
ATOM 472 C C . TYR A 1 65 ? -35.062 -65.688 -37 1 90.44 65 TYR A C 1
ATOM 474 O O . TYR A 1 65 ? -36.281 -65.625 -37.219 1 90.44 65 TYR A O 1
ATOM 482 N N . LEU A 1 66 ? -34.344 -64.75 -36.469 1 90.69 66 LEU A N 1
ATOM 483 C CA . LEU A 1 66 ? -35 -63.5 -36.062 1 90.69 66 LEU A CA 1
ATOM 484 C C . LEU A 1 66 ? -35.594 -62.781 -37.281 1 90.69 66 LEU A C 1
ATOM 486 O O . LEU A 1 66 ? -36.75 -62.344 -37.25 1 90.69 66 LEU A O 1
ATOM 490 N N . GLN A 1 67 ? -34.906 -62.656 -38.406 1 89.88 67 GLN A N 1
ATOM 491 C CA . GLN A 1 67 ? -35.375 -61.938 -39.594 1 89.88 67 GLN A CA 1
ATOM 492 C C . GLN A 1 67 ? -36.562 -62.656 -40.25 1 89.88 67 GLN A C 1
ATOM 494 O O . GLN A 1 67 ? -37.438 -62.031 -40.812 1 89.88 67 GLN A O 1
ATOM 499 N N . ALA A 1 68 ? -36.562 -64 -39.969 1 90.12 68 ALA A N 1
ATOM 500 C CA . ALA A 1 68 ? -37.656 -64.812 -40.531 1 90.12 68 ALA A CA 1
ATOM 501 C C . ALA A 1 68 ? -38.812 -64.875 -39.562 1 90.12 68 ALA A C 1
ATOM 503 O O . ALA A 1 68 ? -39.875 -65.438 -39.938 1 90.12 68 ALA A O 1
ATOM 504 N N . GLY A 1 69 ? -38.688 -64.375 -38.469 1 89.19 69 GLY A N 1
ATOM 505 C CA . GLY A 1 69 ? -39.75 -64.438 -37.469 1 89.19 69 GLY A CA 1
ATOM 506 C C . GLY A 1 69 ? -39.969 -65.812 -36.938 1 89.19 69 GLY A C 1
ATOM 507 O O . GLY A 1 69 ? -41.094 -66.188 -36.562 1 89.19 69 GLY A O 1
ATOM 508 N N . LYS A 1 70 ? -38.875 -66.562 -36.938 1 90.19 70 LYS A N 1
ATOM 509 C CA . LYS A 1 70 ? -39 -67.938 -36.5 1 90.19 70 LYS A CA 1
ATOM 510 C C . LYS A 1 70 ? -38.5 -68.125 -35.094 1 90.19 70 LYS A C 1
ATOM 512 O O . LYS A 1 70 ? -37.469 -67.562 -34.719 1 90.19 70 LYS A O 1
ATOM 517 N N . LEU A 1 71 ? -39.125 -68.938 -34.312 1 88.38 71 LEU A N 1
ATOM 518 C CA . LEU A 1 71 ? -38.781 -69.375 -32.969 1 88.38 71 LEU A CA 1
ATOM 519 C C . LEU A 1 71 ? -38.688 -68.25 -31.969 1 88.38 71 LEU A C 1
ATOM 521 O O . LEU A 1 71 ? -38.031 -68.375 -30.938 1 88.38 71 LEU A O 1
ATOM 525 N N . CYS A 1 72 ? -39.188 -67.062 -32.406 1 91.12 72 CYS A N 1
ATOM 526 C CA . CYS A 1 72 ? -39.188 -65.938 -31.469 1 91.12 72 CYS A CA 1
ATOM 527 C C . CYS A 1 72 ? -40.156 -66.188 -30.312 1 91.12 72 CYS A C 1
ATOM 529 O O . CYS A 1 72 ? -41.281 -66.625 -30.516 1 91.12 72 CYS A O 1
ATOM 531 N N . ASP A 1 73 ? -39.656 -65.938 -29.094 1 90.12 73 ASP A N 1
ATOM 532 C CA . ASP A 1 73 ? -40.469 -66.25 -27.938 1 90.12 73 ASP A CA 1
ATOM 533 C C . ASP A 1 73 ? -40.875 -65 -27.156 1 90.12 73 ASP A C 1
ATOM 535 O O . ASP A 1 73 ? -41.531 -65.125 -26.109 1 90.12 73 ASP A O 1
ATOM 539 N N . VAL A 1 74 ? -40.5 -63.906 -27.562 1 92.75 74 VAL A N 1
ATOM 540 C CA . VAL A 1 74 ? -40.906 -62.688 -26.875 1 92.75 74 VAL A CA 1
ATOM 541 C C . VAL A 1 74 ? -41.094 -61.562 -27.891 1 92.75 74 VAL A C 1
ATOM 543 O O . VAL A 1 74 ? -40.406 -61.531 -28.906 1 92.75 74 VAL A O 1
ATOM 546 N N . THR A 1 75 ? -42.094 -60.75 -27.703 1 93.81 75 THR A N 1
ATOM 547 C CA . THR A 1 75 ? -42.344 -59.531 -28.469 1 93.81 75 THR A CA 1
ATOM 548 C C . THR A 1 75 ? -42.219 -58.281 -27.578 1 93.81 75 THR A C 1
ATOM 550 O O . THR A 1 75 ? -42.938 -58.125 -26.609 1 93.81 75 THR A O 1
ATOM 553 N N . LEU A 1 76 ? -41.219 -57.469 -27.891 1 92.62 76 LEU A N 1
ATOM 554 C CA . LEU A 1 76 ? -41.031 -56.219 -27.156 1 92.62 76 LEU A CA 1
ATOM 555 C C . LEU A 1 76 ? -41.75 -55.062 -27.812 1 92.62 76 LEU A C 1
ATOM 557 O O . LEU A 1 76 ? -41.688 -54.906 -29.031 1 92.62 76 LEU A O 1
ATOM 561 N N . VAL A 1 77 ? -42.5 -54.312 -27.031 1 93.44 77 VAL A N 1
ATOM 562 C CA . VAL A 1 77 ? -43.281 -53.188 -27.547 1 93.44 77 VAL A CA 1
ATOM 563 C C . VAL A 1 77 ? -42.656 -51.875 -27.031 1 93.44 77 VAL A C 1
ATOM 565 O O . VAL A 1 77 ? -42.5 -51.688 -25.828 1 93.44 77 VAL A O 1
ATOM 568 N N . ALA A 1 78 ? -42.219 -51 -27.969 1 91.25 78 ALA A N 1
ATOM 569 C CA . ALA A 1 78 ? -41.719 -49.688 -27.609 1 91.25 78 ALA A CA 1
ATOM 570 C C . ALA A 1 78 ? -42.812 -48.781 -27.094 1 91.25 78 ALA A C 1
ATOM 572 O O . ALA A 1 78 ? -43.812 -48.562 -27.797 1 91.25 78 ALA A O 1
ATOM 573 N N . GLY A 1 79 ? -42.656 -48.219 -26 1 83 79 GLY A N 1
ATOM 574 C CA . GLY A 1 79 ? -43.719 -47.438 -25.359 1 83 79 GLY A CA 1
ATOM 575 C C . GLY A 1 79 ? -43.969 -46.125 -26.094 1 83 79 GLY A C 1
ATOM 576 O O . GLY A 1 79 ? -45.094 -45.625 -26.094 1 83 79 GLY A O 1
ATOM 577 N N . ASN A 1 80 ? -43 -45.562 -26.688 1 83.25 80 ASN A N 1
ATOM 578 C CA . ASN A 1 80 ? -43.156 -44.25 -27.297 1 83.25 80 ASN A CA 1
ATOM 579 C C . ASN A 1 80 ? -44 -44.312 -28.578 1 83.25 80 ASN A C 1
ATOM 581 O O . ASN A 1 80 ? -44.844 -43.469 -28.797 1 83.25 80 ASN A O 1
ATOM 585 N N . ASN A 1 81 ? -43.719 -45.312 -29.453 1 86.25 81 ASN A N 1
ATOM 586 C CA . ASN A 1 81 ? -44.438 -45.312 -30.734 1 86.25 81 ASN A CA 1
ATOM 587 C C . ASN A 1 81 ? -45.156 -46.625 -30.969 1 86.25 81 ASN A C 1
ATOM 589 O O . ASN A 1 81 ? -45.719 -46.844 -32.031 1 86.25 81 ASN A O 1
ATOM 593 N N . GLY A 1 82 ? -45.062 -47.625 -30.109 1 87.69 82 GLY A N 1
ATOM 594 C CA . GLY A 1 82 ? -45.844 -48.875 -30.172 1 87.69 82 GLY A CA 1
ATOM 595 C C . GLY A 1 82 ? -45.219 -49.875 -31.125 1 87.69 82 GLY A C 1
ATOM 596 O O . GLY A 1 82 ? -45.844 -50.938 -31.375 1 87.69 82 GLY A O 1
ATOM 597 N N . LYS A 1 83 ? -44.156 -49.656 -31.609 1 92.06 83 LYS A N 1
ATOM 598 C CA . LYS A 1 83 ? -43.5 -50.594 -32.531 1 92.06 83 LYS A CA 1
ATOM 599 C C . LYS A 1 83 ? -43.188 -51.906 -31.828 1 92.06 83 LYS A C 1
ATOM 601 O O . LYS A 1 83 ? -42.656 -51.906 -30.703 1 92.06 83 LYS A O 1
ATOM 606 N N . LYS A 1 84 ? -43.531 -53.031 -32.469 1 92.81 84 LYS A N 1
ATOM 607 C CA . LYS A 1 84 ? -43.281 -54.344 -31.922 1 92.81 84 LYS A CA 1
ATOM 608 C C . LYS A 1 84 ? -42.031 -54.969 -32.5 1 92.81 84 LYS A C 1
ATOM 610 O O . LYS A 1 84 ? -41.812 -54.938 -33.719 1 92.81 84 LYS A O 1
ATOM 615 N N . VAL A 1 85 ? -41.219 -55.406 -31.641 1 93.44 85 VAL A N 1
ATOM 616 C CA . VAL A 1 85 ? -39.969 -56.062 -32.031 1 93.44 85 VAL A CA 1
ATOM 617 C C . VAL A 1 85 ? -39.906 -57.469 -31.469 1 93.44 85 VAL A C 1
ATOM 619 O O . VAL A 1 85 ? -39.938 -57.656 -30.25 1 93.44 85 VAL A O 1
ATOM 622 N N . GLN A 1 86 ? -39.875 -58.438 -32.375 1 92.69 86 GLN A N 1
ATOM 623 C CA . GLN A 1 86 ? -39.781 -59.844 -31.922 1 92.69 86 GLN A CA 1
ATOM 624 C C . GLN A 1 86 ? -38.312 -60.219 -31.641 1 92.69 86 GLN A C 1
ATOM 626 O O . GLN A 1 86 ? -37.406 -59.656 -32.281 1 92.69 86 GLN A O 1
ATOM 631 N N . ALA A 1 87 ? -38.125 -61.031 -30.641 1 94.06 87 ALA A N 1
ATOM 632 C CA . ALA A 1 87 ? -36.75 -61.438 -30.297 1 94.06 87 ALA A CA 1
ATOM 633 C C . ALA A 1 87 ? -36.75 -62.75 -29.531 1 94.06 87 ALA A C 1
ATOM 635 O O . ALA A 1 87 ? -37.812 -63.344 -29.328 1 94.06 87 ALA A O 1
ATOM 636 N N . HIS A 1 88 ? -35.562 -63.25 -29.375 1 93.38 88 HIS A N 1
ATOM 637 C CA . HIS A 1 88 ? -35.344 -64.438 -28.547 1 93.38 88 HIS A CA 1
ATOM 638 C C . HIS A 1 88 ? -34.906 -64.062 -27.141 1 93.38 88 HIS A C 1
ATOM 640 O O . HIS A 1 88 ? -33.906 -63.375 -26.969 1 93.38 88 HIS A O 1
ATOM 646 N N . ARG A 1 89 ? -35.625 -64.562 -26.141 1 92.38 89 ARG A N 1
ATOM 647 C CA . ARG A 1 89 ? -35.312 -64.25 -24.75 1 92.38 89 ARG A CA 1
ATOM 648 C C . ARG A 1 89 ? -33.844 -64.625 -24.422 1 92.38 89 ARG A C 1
ATOM 650 O O . ARG A 1 89 ? -33.156 -63.875 -23.719 1 92.38 89 ARG A O 1
ATOM 657 N N . LEU A 1 90 ? -33.406 -65.688 -24.953 1 90.19 90 LEU A N 1
ATOM 658 C CA . LEU A 1 90 ? -32.094 -66.188 -24.672 1 90.19 90 LEU A CA 1
ATOM 659 C C . LEU A 1 90 ? -31 -65.25 -25.172 1 90.19 90 LEU A C 1
ATOM 661 O O . LEU A 1 90 ? -30.047 -64.938 -24.453 1 90.19 90 LEU A O 1
ATOM 665 N N . VAL A 1 91 ? -31.188 -64.75 -26.391 1 92.06 91 VAL A N 1
ATOM 666 C CA . VAL A 1 91 ? -30.188 -63.906 -27 1 92.06 91 VAL A CA 1
ATOM 667 C C . VAL A 1 91 ? -30.141 -62.562 -26.266 1 92.06 91 VAL A C 1
ATOM 669 O O . VAL A 1 91 ? -29.062 -62.062 -25.969 1 92.06 91 VAL A O 1
ATOM 672 N N . LEU A 1 92 ? -31.266 -62.031 -25.922 1 91.81 92 LEU A N 1
ATOM 673 C CA . LEU A 1 92 ? -31.359 -60.75 -25.219 1 91.81 92 LEU A CA 1
ATOM 674 C C . LEU A 1 92 ? -30.766 -60.844 -23.812 1 91.81 92 LEU A C 1
ATOM 676 O O . LEU A 1 92 ? -30.031 -59.969 -23.391 1 91.81 92 LEU A O 1
ATOM 680 N N . SER A 1 93 ? -31.047 -61.938 -23.125 1 91.12 93 SER A N 1
ATOM 681 C CA . SER A 1 93 ? -30.562 -62.125 -21.766 1 91.12 93 SER A CA 1
ATOM 682 C C . SER A 1 93 ? -29.047 -62.312 -21.734 1 91.12 93 SER A C 1
ATOM 684 O O . SER A 1 93 ? -28.391 -61.969 -20.766 1 91.12 93 SER A O 1
ATOM 686 N N . ALA A 1 94 ? -28.516 -62.844 -22.781 1 90.62 94 ALA A N 1
ATOM 687 C CA . ALA A 1 94 ? -27.078 -63.062 -22.875 1 90.62 94 ALA A CA 1
ATOM 688 C C . ALA A 1 94 ? -26.344 -61.75 -23.125 1 90.62 94 ALA A C 1
ATOM 690 O O . ALA A 1 94 ? -25.188 -61.594 -22.719 1 90.62 94 ALA A O 1
ATOM 691 N N . ALA A 1 95 ? -27.016 -60.875 -23.75 1 88.88 95 ALA A N 1
ATOM 692 C CA . ALA A 1 95 ? -26.344 -59.656 -24.172 1 88.88 95 ALA A CA 1
ATOM 693 C C . ALA A 1 95 ? -26.547 -58.531 -23.156 1 88.88 95 ALA A C 1
ATOM 695 O O . ALA A 1 95 ? -25.734 -57.625 -23.078 1 88.88 95 ALA A O 1
ATOM 696 N N . SER A 1 96 ? -27.562 -58.562 -22.359 1 90.69 96 SER A N 1
ATOM 697 C CA . SER A 1 96 ? -27.922 -57.469 -21.453 1 90.69 96 SER A CA 1
ATOM 698 C C . SER A 1 96 ? -28.391 -58 -20.109 1 90.69 96 SER A C 1
ATOM 700 O O . SER A 1 96 ? -29.219 -58.906 -20.047 1 90.69 96 SER A O 1
ATOM 702 N N . GLU A 1 97 ? -27.891 -57.375 -19.094 1 87.75 97 GLU A N 1
ATOM 703 C CA . GLU A 1 97 ? -28.297 -57.75 -17.734 1 87.75 97 GLU A CA 1
ATOM 704 C C . GLU A 1 97 ? -29.734 -57.312 -17.453 1 87.75 97 GLU A C 1
ATOM 706 O O . GLU A 1 97 ? -30.438 -57.969 -16.672 1 87.75 97 GLU A O 1
ATOM 711 N N . TYR A 1 98 ? -30.094 -56.25 -18.078 1 89.06 98 TYR A N 1
ATOM 712 C CA . TYR A 1 98 ? -31.469 -55.75 -17.953 1 89.06 98 TYR A CA 1
ATOM 713 C C . TYR A 1 98 ? -32.469 -56.812 -18.422 1 89.06 98 TYR A C 1
ATOM 715 O O . TYR A 1 98 ? -33.406 -57.156 -17.688 1 89.06 98 TYR A O 1
ATOM 723 N N . PHE A 1 99 ? -32.219 -57.438 -19.562 1 89.06 99 PHE A N 1
ATOM 724 C CA . PHE A 1 99 ? -33.094 -58.469 -20.109 1 89.06 99 PHE A CA 1
ATOM 725 C C . PHE A 1 99 ? -32.969 -59.781 -19.344 1 89.06 99 PHE A C 1
ATOM 727 O O . PHE A 1 99 ? -33.938 -60.5 -19.156 1 89.06 99 PHE A O 1
ATOM 734 N N . ALA A 1 100 ? -31.734 -60 -18.906 1 89.56 100 ALA A N 1
ATOM 735 C CA . ALA A 1 100 ? -31.531 -61.188 -18.094 1 89.56 100 ALA A CA 1
ATOM 736 C C . ALA A 1 100 ? -32.375 -61.156 -16.828 1 89.56 100 ALA A C 1
ATOM 738 O O . ALA A 1 100 ? -33.031 -62.125 -16.469 1 89.56 100 ALA A O 1
ATOM 739 N N . ALA A 1 101 ? -32.312 -60 -16.25 1 87.44 101 ALA A N 1
ATOM 740 C CA . ALA A 1 101 ? -33.125 -59.812 -15.031 1 87.44 101 ALA A CA 1
ATOM 741 C C . ALA A 1 101 ? -34.594 -59.875 -15.344 1 87.44 101 ALA A C 1
ATOM 743 O O . ALA A 1 101 ? -35.375 -60.406 -14.562 1 87.44 101 ALA A O 1
ATOM 744 N N . MET A 1 102 ? -35.031 -59.344 -16.391 1 86.88 102 MET A N 1
ATOM 745 C CA . MET A 1 102 ? -36.438 -59.281 -16.797 1 86.88 102 MET A CA 1
ATOM 746 C C . MET A 1 102 ? -36.969 -60.656 -17.078 1 86.88 102 MET A C 1
ATOM 748 O O . MET A 1 102 ? -38.094 -60.969 -16.688 1 86.88 102 MET A O 1
ATOM 752 N N . PHE A 1 103 ? -36.156 -61.562 -17.703 1 87.06 103 PHE A N 1
ATOM 753 C CA . PHE A 1 103 ? -36.656 -62.844 -18.188 1 87.06 103 PHE A CA 1
ATOM 754 C C . PHE A 1 103 ? -36.375 -63.969 -17.203 1 87.06 103 PHE A C 1
ATOM 756 O O . PHE A 1 103 ? -37 -65.062 -17.281 1 87.06 103 PHE A O 1
ATOM 763 N N . THR A 1 104 ? -35.312 -63.812 -16.5 1 83.31 104 THR A N 1
ATOM 764 C CA . THR A 1 104 ? -35 -64.875 -15.562 1 83.31 104 THR A CA 1
ATOM 765 C C . THR A 1 104 ? -35.5 -64.562 -14.164 1 83.31 104 THR A C 1
ATOM 767 O O . THR A 1 104 ? -35.5 -65.375 -13.273 1 83.31 104 THR A O 1
ATOM 770 N N . GLY A 1 105 ? -35.844 -63.344 -13.898 1 74.06 105 GLY A N 1
ATOM 771 C CA . GLY A 1 105 ? -36.312 -62.969 -12.578 1 74.06 105 GLY A CA 1
ATOM 772 C C . GLY A 1 105 ? -37.719 -63.406 -12.305 1 74.06 105 GLY A C 1
ATOM 773 O O . GLY A 1 105 ? -38.375 -64 -13.164 1 74.06 105 GLY A O 1
ATOM 774 N N . ASN A 1 106 ? -38.156 -63.344 -11.078 1 68.25 106 ASN A N 1
ATOM 775 C CA . ASN A 1 106 ? -39.5 -63.719 -10.578 1 68.25 106 ASN A CA 1
ATOM 776 C C . ASN A 1 106 ? -40.531 -62.688 -10.93 1 68.25 106 ASN A C 1
ATOM 778 O O . ASN A 1 106 ? -41.625 -62.656 -10.312 1 68.25 106 ASN A O 1
ATOM 782 N N . LEU A 1 107 ? -40.188 -61.906 -11.938 1 61.62 107 LEU A N 1
ATOM 783 C CA . LEU A 1 107 ? -41.156 -60.844 -12.227 1 61.62 107 LEU A CA 1
ATOM 784 C C . LEU A 1 107 ? -42.219 -61.312 -13.195 1 61.62 107 LEU A C 1
ATOM 786 O O . LEU A 1 107 ? -42 -62.312 -13.914 1 61.62 107 LEU A O 1
ATOM 790 N N . ARG A 1 108 ? -43.344 -60.656 -13.062 1 61.59 108 ARG A N 1
ATOM 791 C CA . ARG A 1 108 ? -44.562 -60.969 -13.828 1 61.59 108 ARG A CA 1
ATOM 792 C C . ARG A 1 108 ? -44.25 -61.031 -15.32 1 61.59 108 ARG A C 1
ATOM 794 O O . ARG A 1 108 ? -44.875 -61.812 -16.047 1 61.59 108 ARG A O 1
ATOM 801 N N . GLU A 1 109 ? -43.188 -60.406 -15.734 1 64.06 109 GLU A N 1
ATOM 802 C CA . GLU A 1 109 ? -42.906 -60.25 -17.156 1 64.06 109 GLU A CA 1
ATOM 803 C C . GLU A 1 109 ? -42.156 -61.469 -17.703 1 64.06 109 GLU A C 1
ATOM 805 O O . GLU A 1 109 ? -42.188 -61.719 -18.906 1 64.06 109 GLU A O 1
ATOM 810 N N . SER A 1 110 ? -41.625 -62.281 -16.812 1 69.75 110 SER A N 1
ATOM 811 C CA . SER A 1 110 ? -40.812 -63.438 -17.203 1 69.75 110 SER A CA 1
ATOM 812 C C . SER A 1 110 ? -41.562 -64.375 -18.125 1 69.75 110 SER A C 1
ATOM 814 O O . SER A 1 110 ? -41 -65 -19.016 1 69.75 110 SER A O 1
ATOM 816 N N . GLY A 1 111 ? -42.875 -64.375 -17.891 1 73.38 111 GLY A N 1
ATOM 817 C CA . GLY A 1 111 ? -43.625 -65.312 -18.688 1 73.38 111 GLY A CA 1
ATOM 818 C C . GLY A 1 111 ? -44.531 -64.688 -19.719 1 73.38 111 GLY A C 1
ATOM 819 O O . GLY A 1 111 ? -45.25 -65.312 -20.453 1 73.38 111 GLY A O 1
ATOM 820 N N . GLU A 1 112 ? -44.469 -63.375 -19.844 1 81 112 GLU A N 1
ATOM 821 C CA . GLU A 1 112 ? -45.344 -62.656 -20.766 1 81 112 GLU A CA 1
ATOM 822 C C . GLU A 1 112 ? -44.781 -62.688 -22.188 1 81 112 GLU A C 1
ATOM 824 O O . GLU A 1 112 ? -43.562 -62.531 -22.391 1 81 112 GLU A O 1
ATOM 829 N N . SER A 1 113 ? -45.625 -62.938 -23.078 1 86.88 113 SER A N 1
ATOM 830 C CA . SER A 1 113 ? -45.219 -63 -24.469 1 86.88 113 SER A CA 1
ATOM 831 C C . SER A 1 113 ? -45 -61.625 -25.062 1 86.88 113 SER A C 1
ATOM 833 O O . SER A 1 113 ? -44.219 -61.438 -26.016 1 86.88 113 SER A O 1
ATOM 835 N N . GLU A 1 114 ? -45.688 -60.656 -24.516 1 91.19 114 GLU A N 1
ATOM 836 C CA . GLU A 1 114 ? -45.531 -59.281 -24.953 1 91.19 114 GLU A CA 1
ATOM 837 C C . GLU A 1 114 ? -45.188 -58.375 -23.797 1 91.19 114 GLU A C 1
ATOM 839 O O . GLU A 1 114 ? -45.906 -58.312 -22.797 1 91.19 114 GLU A O 1
ATOM 844 N N . ILE A 1 115 ? -44.031 -57.688 -23.906 1 90.31 115 ILE A N 1
ATOM 845 C CA . ILE A 1 115 ? -43.562 -56.812 -22.844 1 90.31 115 ILE A CA 1
ATOM 846 C C . ILE A 1 115 ? -43.438 -55.375 -23.375 1 90.31 115 ILE A C 1
ATOM 848 O O . ILE A 1 115 ? -42.75 -55.125 -24.375 1 90.31 115 ILE A O 1
ATOM 852 N N . THR A 1 116 ? -44.094 -54.438 -22.719 1 90.75 116 THR A N 1
ATOM 853 C CA . THR A 1 116 ? -44.031 -53.031 -23.094 1 90.75 116 THR A CA 1
ATOM 854 C C . THR A 1 116 ? -42.906 -52.312 -22.312 1 90.75 116 THR A C 1
ATOM 856 O O . THR A 1 116 ? -42.906 -52.344 -21.078 1 90.75 116 THR A O 1
ATOM 859 N N . LEU A 1 117 ? -41.938 -51.812 -23 1 87.62 117 LEU A N 1
ATOM 860 C CA . LEU A 1 117 ? -40.875 -51.031 -22.391 1 87.62 117 LEU A CA 1
ATOM 861 C C . LEU A 1 117 ? -41.219 -49.562 -22.422 1 87.62 117 LEU A C 1
ATOM 863 O O . LEU A 1 117 ? -41.281 -48.938 -23.5 1 87.62 117 LEU A O 1
ATOM 867 N N . GLY A 1 118 ? -41.281 -49 -21.344 1 82.69 118 GLY A N 1
ATOM 868 C CA . GLY A 1 118 ? -41.656 -47.594 -21.234 1 82.69 118 GLY A CA 1
ATOM 869 C C . GLY A 1 118 ? -40.562 -46.656 -21.766 1 82.69 118 GLY A C 1
ATOM 870 O O . GLY A 1 118 ? -39.406 -47.062 -21.875 1 82.69 118 GLY A O 1
ATOM 871 N N . ASP A 1 119 ? -40.875 -45.406 -22.453 1 80.75 119 ASP A N 1
ATOM 872 C CA . ASP A 1 119 ? -40.062 -44.25 -22.844 1 80.75 119 ASP A CA 1
ATOM 873 C C . ASP A 1 119 ? -38.969 -44.656 -23.812 1 80.75 119 ASP A C 1
ATOM 875 O O . ASP A 1 119 ? -37.844 -44.156 -23.719 1 80.75 119 ASP A O 1
ATOM 879 N N . VAL A 1 120 ? -39.094 -45.812 -24.406 1 88.25 120 VAL A N 1
ATOM 880 C CA . VAL A 1 120 ? -38.094 -46.25 -25.375 1 88.25 120 VAL A CA 1
ATOM 881 C C . VAL A 1 120 ? -38.625 -46.062 -26.797 1 88.25 120 VAL A C 1
ATOM 883 O O . VAL A 1 120 ? -39.812 -46.344 -27.047 1 88.25 120 VAL A O 1
ATOM 886 N N . ASN A 1 121 ? -37.812 -45.531 -27.609 1 89.94 121 ASN A N 1
ATOM 887 C CA . ASN A 1 121 ? -38.125 -45.375 -29.031 1 89.94 121 ASN A CA 1
ATOM 888 C C . ASN A 1 121 ? -38 -46.688 -29.797 1 89.94 121 ASN A C 1
ATOM 890 O O . ASN A 1 121 ? -37.031 -47.438 -29.594 1 89.94 121 ASN A O 1
ATOM 894 N N . GLY A 1 122 ? -39 -46.969 -30.703 1 90.5 122 GLY A N 1
ATOM 895 C CA . GLY A 1 122 ? -39.062 -48.219 -31.422 1 90.5 122 GLY A CA 1
ATOM 896 C C . GLY A 1 122 ? -37.875 -48.469 -32.312 1 90.5 122 GLY A C 1
ATOM 897 O O . GLY A 1 122 ? -37.344 -49.594 -32.375 1 90.5 122 GLY A O 1
ATOM 898 N N . ASP A 1 123 ? -37.5 -47.406 -33 1 91.12 123 ASP A N 1
ATOM 899 C CA . ASP A 1 123 ? -36.344 -47.562 -33.938 1 91.12 123 ASP A CA 1
ATOM 900 C C . ASP A 1 123 ? -35.062 -47.875 -33.156 1 91.12 123 ASP A C 1
ATOM 902 O O . ASP A 1 123 ? -34.281 -48.688 -33.594 1 91.12 123 ASP A O 1
ATOM 906 N N . VAL A 1 124 ? -34.906 -47.25 -32.031 1 92.19 124 VAL A N 1
ATOM 907 C CA . VAL A 1 124 ? -33.75 -47.469 -31.219 1 92.19 124 VAL A CA 1
ATOM 908 C C . VAL A 1 124 ? -33.812 -48.875 -30.594 1 92.19 124 VAL A C 1
ATOM 910 O O . VAL A 1 124 ? -32.781 -49.562 -30.516 1 92.19 124 VAL A O 1
ATOM 913 N N . LEU A 1 125 ? -35 -49.312 -30.234 1 92 125 LEU A N 1
ATOM 914 C CA . LEU A 1 125 ? -35.156 -50.656 -29.688 1 92 125 LEU A CA 1
ATOM 915 C C . LEU A 1 125 ? -34.781 -51.719 -30.719 1 92 125 LEU A C 1
ATOM 917 O O . LEU A 1 125 ? -34.062 -52.688 -30.391 1 92 125 LEU A O 1
ATOM 921 N N . GLN A 1 126 ? -35.25 -51.5 -31.906 1 92.12 126 GLN A N 1
ATOM 922 C CA . GLN A 1 126 ? -34.875 -52.406 -33 1 92.12 126 GLN A CA 1
ATOM 923 C C . GLN A 1 126 ? -33.375 -52.5 -33.188 1 92.12 126 GLN A C 1
ATOM 925 O O . GLN A 1 126 ? -32.812 -53.562 -33.375 1 92.12 126 GLN A O 1
ATOM 930 N N . ALA A 1 127 ? -32.812 -51.312 -33.156 1 92.5 127 ALA A N 1
ATOM 931 C CA . ALA A 1 127 ? -31.359 -51.25 -33.344 1 92.5 127 ALA A CA 1
ATOM 932 C C . ALA A 1 127 ? -30.641 -52 -32.219 1 92.5 127 ALA A C 1
ATOM 934 O O . ALA A 1 127 ? -29.672 -52.719 -32.469 1 92.5 127 ALA A O 1
ATOM 935 N N . VAL A 1 128 ? -31.047 -51.875 -30.969 1 93.12 128 VAL A N 1
ATOM 936 C CA . VAL A 1 128 ? -30.422 -52.469 -29.797 1 93.12 128 VAL A CA 1
ATOM 937 C C . VAL A 1 128 ? -30.609 -54 -29.859 1 93.12 128 VAL A C 1
ATOM 939 O O . VAL A 1 128 ? -29.688 -54.75 -29.547 1 93.12 128 VAL A O 1
ATOM 942 N N . VAL A 1 129 ? -31.812 -54.406 -30.297 1 92.25 129 VAL A N 1
ATOM 943 C CA . VAL A 1 129 ? -32.062 -55.844 -30.438 1 92.25 129 VAL A CA 1
ATOM 944 C C . VAL A 1 129 ? -31.156 -56.438 -31.516 1 92.25 129 VAL A C 1
ATOM 946 O O . VAL A 1 129 ? -30.547 -57.469 -31.328 1 92.25 129 VAL A O 1
ATOM 949 N N . ASN A 1 130 ? -31.125 -55.75 -32.656 1 91.88 130 ASN A N 1
ATOM 950 C CA . ASN A 1 130 ? -30.234 -56.219 -33.719 1 91.88 130 ASN A CA 1
ATOM 951 C C . ASN A 1 130 ? -28.797 -56.312 -33.25 1 91.88 130 ASN A C 1
ATOM 953 O O . ASN A 1 130 ? -28.062 -57.219 -33.625 1 91.88 130 ASN A O 1
ATOM 957 N N . TYR A 1 131 ? -28.375 -55.312 -32.406 1 93.25 131 TYR A N 1
ATOM 958 C CA . TYR A 1 131 ? -27.047 -55.312 -31.828 1 93.25 131 TYR A CA 1
ATOM 959 C C . TYR A 1 131 ? -26.812 -56.594 -31 1 93.25 131 TYR A C 1
ATOM 961 O O . TYR A 1 131 ? -25.719 -57.156 -31.031 1 93.25 131 TYR A O 1
ATOM 969 N N . CYS A 1 132 ? -27.781 -57.094 -30.328 1 91.19 132 CYS A N 1
ATOM 970 C CA . CYS A 1 132 ? -27.641 -58.281 -29.5 1 91.19 132 CYS A CA 1
ATOM 971 C C . CYS A 1 132 ? -27.328 -59.5 -30.359 1 91.19 132 CYS A C 1
ATOM 973 O O . CYS A 1 132 ? -26.719 -60.469 -29.891 1 91.19 132 CYS A O 1
ATOM 975 N N . TYR A 1 133 ? -27.719 -59.406 -31.641 1 91 133 TYR A N 1
ATOM 976 C CA . TYR A 1 133 ? -27.5 -60.531 -32.531 1 91 133 TYR A CA 1
ATOM 977 C C . TYR A 1 133 ? -26.234 -60.344 -33.375 1 91 133 TYR A C 1
ATOM 979 O O . TYR A 1 133 ? -25.594 -61.312 -33.75 1 91 133 TYR A O 1
ATOM 987 N N . THR A 1 134 ? -25.891 -59.125 -33.719 1 90.56 134 THR A N 1
ATOM 988 C CA . THR A 1 134 ? -24.828 -58.875 -34.688 1 90.56 134 THR A CA 1
ATOM 989 C C . THR A 1 134 ? -23.594 -58.312 -34.031 1 90.56 134 THR A C 1
ATOM 991 O O . THR A 1 134 ? -22.484 -58.438 -34.562 1 90.56 134 THR A O 1
ATOM 994 N N . GLY A 1 135 ? -23.797 -57.625 -32.938 1 90 135 GLY A N 1
ATOM 995 C CA . GLY A 1 135 ? -22.703 -56.906 -32.312 1 90 135 GLY A CA 1
ATOM 996 C C . GLY A 1 135 ? -22.375 -55.594 -32.969 1 90 135 GLY A C 1
ATOM 997 O O . GLY A 1 135 ? -21.359 -54.969 -32.656 1 90 135 GLY A O 1
ATOM 998 N N . ALA A 1 136 ? -23.172 -55.25 -33.938 1 91.19 136 ALA A N 1
ATOM 999 C CA . ALA A 1 136 ? -22.938 -54 -34.688 1 91.19 136 ALA A CA 1
ATOM 1000 C C . ALA A 1 136 ? -24.125 -53.062 -34.531 1 91.19 136 ALA A C 1
ATOM 1002 O O . ALA A 1 136 ? -25.281 -53.5 -34.531 1 91.19 136 ALA A O 1
ATOM 1003 N N . ILE A 1 137 ? -23.812 -51.812 -34.25 1 92.62 137 ILE A N 1
ATOM 1004 C CA . ILE A 1 137 ? -24.859 -50.812 -34.156 1 92.62 137 ILE A CA 1
ATOM 1005 C C . ILE A 1 137 ? -24.406 -49.531 -34.812 1 92.62 137 ILE A C 1
ATOM 1007 O O . ILE A 1 137 ? -23.234 -49.125 -34.719 1 92.62 137 ILE A O 1
ATOM 1011 N N . ASP A 1 138 ? -25.328 -48.875 -35.562 1 93.12 138 ASP A N 1
ATOM 1012 C CA . ASP A 1 138 ? -25.031 -47.594 -36.219 1 93.12 138 ASP A CA 1
ATOM 1013 C C . ASP A 1 138 ? -25.281 -46.406 -35.312 1 93.12 138 ASP A C 1
ATOM 1015 O O . ASP A 1 138 ? -26.406 -46.188 -34.875 1 93.12 138 ASP A O 1
ATOM 1019 N N . ILE A 1 139 ? -24.188 -45.688 -35.031 1 93.44 139 ILE A N 1
ATOM 1020 C CA . ILE A 1 139 ? -24.281 -44.5 -34.188 1 93.44 139 ILE A CA 1
ATOM 1021 C C . ILE A 1 139 ? -24.203 -43.25 -35.031 1 93.44 139 ILE A C 1
ATOM 1023 O O . ILE A 1 139 ? -23.234 -43.062 -35.781 1 93.44 139 ILE A O 1
ATOM 1027 N N . ARG A 1 140 ? -25.172 -42.438 -35 1 91.88 140 ARG A N 1
ATOM 1028 C CA . ARG A 1 140 ? -25.25 -41.156 -35.719 1 91.88 140 ARG A CA 1
ATOM 1029 C C . ARG A 1 140 ? -25.578 -40 -34.781 1 91.88 140 ARG A C 1
ATOM 1031 O O . ARG A 1 140 ? -25.984 -40.219 -33.625 1 91.88 140 ARG A O 1
ATOM 1038 N N . GLU A 1 141 ? -25.422 -38.75 -35.25 1 88.62 141 GLU A N 1
ATOM 1039 C CA . GLU A 1 141 ? -25.656 -37.562 -34.469 1 88.62 141 GLU A CA 1
ATOM 1040 C C . GLU A 1 141 ? -27.125 -37.438 -34.062 1 88.62 141 GLU A C 1
ATOM 1042 O O . GLU A 1 141 ? -27.453 -37 -32.969 1 88.62 141 GLU A O 1
ATOM 1047 N N . ASP A 1 142 ? -28.016 -37.906 -34.875 1 87.25 142 ASP A N 1
ATOM 1048 C CA . ASP A 1 142 ? -29.453 -37.719 -34.656 1 87.25 142 ASP A CA 1
ATOM 1049 C C . ASP A 1 142 ? -30 -38.781 -33.719 1 87.25 142 ASP A C 1
ATOM 1051 O O . ASP A 1 142 ? -31.078 -38.625 -33.156 1 87.25 142 ASP A O 1
ATOM 1055 N N . ASN A 1 143 ? -29.266 -39.875 -33.531 1 89.81 143 ASN A N 1
ATOM 1056 C CA . ASN A 1 143 ? -29.828 -40.938 -32.719 1 89.81 143 ASN A CA 1
ATOM 1057 C C . ASN A 1 143 ? -28.984 -41.219 -31.484 1 89.81 143 ASN A C 1
ATOM 1059 O O . ASN A 1 143 ? -29.391 -41.969 -30.594 1 89.81 143 ASN A O 1
ATOM 1063 N N . VAL A 1 144 ? -27.797 -40.594 -31.406 1 91.38 144 VAL A N 1
ATOM 1064 C CA . VAL A 1 144 ? -26.812 -40.969 -30.406 1 91.38 144 VAL A CA 1
ATOM 1065 C C . VAL A 1 144 ? -27.391 -40.75 -29 1 91.38 144 VAL A C 1
ATOM 1067 O O . VAL A 1 144 ? -27.188 -41.562 -28.109 1 91.38 144 VAL A O 1
ATOM 1070 N N . GLU A 1 145 ? -28.078 -39.719 -28.734 1 89.44 145 GLU A N 1
ATOM 1071 C CA . GLU A 1 145 ? -28.609 -39.406 -27.406 1 89.44 145 GLU A CA 1
ATOM 1072 C C . GLU A 1 145 ? -29.656 -40.438 -26.969 1 89.44 145 GLU A C 1
ATOM 1074 O O . GLU A 1 145 ? -29.609 -40.938 -25.844 1 89.44 145 GLU A O 1
ATOM 1079 N N . THR A 1 146 ? -30.562 -40.75 -27.891 1 90.44 146 THR A N 1
ATOM 1080 C CA . THR A 1 146 ? -31.594 -41.719 -27.594 1 90.44 146 THR A CA 1
ATOM 1081 C C . THR A 1 146 ? -31 -43.125 -27.453 1 90.44 146 THR A C 1
ATOM 1083 O O . THR A 1 146 ? -31.422 -43.906 -26.609 1 90.44 146 THR A O 1
ATOM 1086 N N . LEU A 1 147 ? -30.094 -43.375 -28.312 1 92.25 147 LEU A N 1
ATOM 1087 C CA . LEU A 1 147 ? -29.406 -44.656 -28.25 1 92.25 147 LEU A CA 1
ATOM 1088 C C . LEU A 1 147 ? -28.688 -44.812 -26.922 1 92.25 147 LEU A C 1
ATOM 1090 O O . LEU A 1 147 ? -28.781 -45.844 -26.281 1 92.25 147 LEU A O 1
ATOM 1094 N N . LEU A 1 148 ? -28 -43.719 -26.516 1 92.06 148 LEU A N 1
ATOM 1095 C CA . LEU A 1 148 ? -27.266 -43.75 -25.25 1 92.06 148 LEU A CA 1
ATOM 1096 C C . LEU A 1 148 ? -28.219 -43.938 -24.078 1 92.06 148 LEU A C 1
ATOM 1098 O O . LEU A 1 148 ? -27.969 -44.75 -23.203 1 92.06 148 LEU A O 1
ATOM 1102 N N . SER A 1 149 ? -29.297 -43.25 -24 1 90.94 149 SER A N 1
ATOM 1103 C CA . SER A 1 149 ? -30.281 -43.375 -22.938 1 90.94 149 SER A CA 1
ATOM 1104 C C . SER A 1 149 ? -30.844 -44.781 -22.844 1 90.94 149 SER A C 1
ATOM 1106 O O . SER A 1 149 ? -30.953 -45.344 -21.766 1 90.94 149 SER A O 1
ATOM 1108 N N . THR A 1 150 ? -31.141 -45.344 -23.984 1 90.94 150 THR A N 1
ATOM 1109 C CA . THR A 1 150 ? -31.703 -46.688 -24.047 1 90.94 150 THR A CA 1
ATOM 1110 C C . THR A 1 150 ? -30.656 -47.719 -23.656 1 90.94 150 THR A C 1
ATOM 1112 O O . THR A 1 150 ? -30.969 -48.656 -22.922 1 90.94 150 THR A O 1
ATOM 1115 N N . ALA A 1 151 ? -29.469 -47.5 -24.203 1 91.69 151 ALA A N 1
ATOM 1116 C CA . ALA A 1 151 ? -28.391 -48.438 -23.859 1 91.69 151 ALA A CA 1
ATOM 1117 C C . ALA A 1 151 ? -28.109 -48.438 -22.359 1 91.69 151 ALA A C 1
ATOM 1119 O O . ALA A 1 151 ? -27.812 -49.469 -21.781 1 91.69 151 ALA A O 1
ATOM 1120 N N . CYS A 1 152 ? -28.188 -47.25 -21.75 1 89.88 152 CYS A N 1
ATOM 1121 C CA . CYS A 1 152 ? -27.984 -47.156 -20.297 1 89.88 152 CYS A CA 1
ATOM 1122 C C . CYS A 1 152 ? -29.094 -47.875 -19.547 1 89.88 152 CYS A C 1
ATOM 1124 O O . CYS A 1 152 ? -28.828 -48.594 -18.594 1 89.88 152 CYS A O 1
ATOM 1126 N N . LEU A 1 153 ? -30.344 -47.688 -19.969 1 87.62 153 LEU A N 1
ATOM 1127 C CA . LEU A 1 153 ? -31.484 -48.344 -19.359 1 87.62 153 LEU A CA 1
ATOM 1128 C C . LEU A 1 153 ? -31.328 -49.844 -19.438 1 87.62 153 LEU A C 1
ATOM 1130 O O . LEU A 1 153 ? -31.594 -50.562 -18.469 1 87.62 153 LEU A O 1
ATOM 1134 N N . MET A 1 154 ? -30.828 -50.312 -20.547 1 90.69 154 MET A N 1
ATOM 1135 C CA . MET A 1 154 ? -30.75 -51.75 -20.812 1 90.69 154 MET A CA 1
ATOM 1136 C C . MET A 1 154 ? -29.391 -52.312 -20.375 1 90.69 154 MET A C 1
ATOM 1138 O O . MET A 1 154 ? -29.109 -53.5 -20.609 1 90.69 154 MET A O 1
ATOM 1142 N N . GLN A 1 155 ? -28.531 -51.438 -19.906 1 89.62 155 GLN A N 1
ATOM 1143 C CA . GLN A 1 155 ? -27.25 -51.812 -19.328 1 89.62 155 GLN A CA 1
ATOM 1144 C C . GLN A 1 155 ? -26.359 -52.5 -20.359 1 89.62 155 GLN A C 1
ATOM 1146 O O . GLN A 1 155 ? -25.781 -53.562 -20.094 1 89.62 155 GLN A O 1
ATOM 1151 N N . LEU A 1 156 ? -26.375 -52.031 -21.547 1 91.81 156 LEU A N 1
ATOM 1152 C CA . LEU A 1 156 ? -25.469 -52.438 -22.594 1 91.81 156 LEU A CA 1
ATOM 1153 C C . LEU A 1 156 ? -24.172 -51.625 -22.547 1 91.81 156 LEU A C 1
ATOM 1155 O O . LEU A 1 156 ? -24.016 -50.656 -23.297 1 91.81 156 LEU A O 1
ATOM 1159 N N . HIS A 1 157 ? -23.203 -52 -21.844 1 90.44 157 HIS A N 1
ATOM 1160 C CA . HIS A 1 157 ? -22.016 -51.219 -21.469 1 90.44 157 HIS A CA 1
ATOM 1161 C C . HIS A 1 157 ? -21.172 -50.875 -22.703 1 90.44 157 HIS A C 1
ATOM 1163 O O . HIS A 1 157 ? -20.656 -49.781 -22.828 1 90.44 157 HIS A O 1
ATOM 1169 N N . GLU A 1 158 ? -21.062 -51.812 -23.609 1 91.75 158 GLU A N 1
ATOM 1170 C CA . GLU A 1 158 ? -20.234 -51.562 -24.797 1 91.75 158 GLU A CA 1
ATOM 1171 C C . GLU A 1 158 ? -20.859 -50.5 -25.688 1 91.75 158 GLU A C 1
ATOM 1173 O O . GLU A 1 158 ? -20.156 -49.688 -26.281 1 91.75 158 GLU A O 1
ATOM 1178 N N . VAL A 1 159 ? -22.125 -50.625 -25.812 1 92.19 159 VAL A N 1
ATOM 1179 C CA . VAL A 1 159 ? -22.828 -49.625 -26.625 1 92.19 159 VAL A CA 1
ATOM 1180 C C . VAL A 1 159 ? -22.75 -48.25 -25.953 1 92.19 159 VAL A C 1
ATOM 1182 O O . VAL A 1 159 ? -22.547 -47.219 -26.625 1 92.19 159 VAL A O 1
ATOM 1185 N N . VAL A 1 160 ? -22.859 -48.25 -24.625 1 92.75 160 VAL A N 1
ATOM 1186 C CA . VAL A 1 160 ? -22.75 -47.031 -23.875 1 92.75 160 VAL A CA 1
ATOM 1187 C C . VAL A 1 160 ? -21.359 -46.406 -24.109 1 92.75 160 VAL A C 1
ATOM 1189 O O . VAL A 1 160 ? -21.25 -45.188 -24.359 1 92.75 160 VAL A O 1
ATOM 1192 N N . GLU A 1 161 ? -20.375 -47.156 -24.047 1 92.19 161 GLU A N 1
ATOM 1193 C CA . GLU A 1 161 ? -19.016 -46.688 -24.25 1 92.19 161 GLU A CA 1
ATOM 1194 C C . GLU A 1 161 ? -18.828 -46.125 -25.672 1 92.19 161 GLU A C 1
ATOM 1196 O O . GLU A 1 161 ? -18.188 -45.094 -25.859 1 92.19 161 GLU A O 1
ATOM 1201 N N . ALA A 1 162 ? -19.328 -46.875 -26.625 1 92.94 162 ALA A N 1
ATOM 1202 C CA . ALA A 1 162 ? -19.219 -46.438 -28.016 1 92.94 162 ALA A CA 1
ATOM 1203 C C . ALA A 1 162 ? -19.938 -45.125 -28.234 1 92.94 162 ALA A C 1
ATOM 1205 O O . ALA A 1 162 ? -19.406 -44.219 -28.906 1 92.94 162 ALA A O 1
ATOM 1206 N N . CYS A 1 163 ? -21.141 -45.031 -27.734 1 93.44 163 CYS A N 1
ATOM 1207 C CA . CYS A 1 163 ? -21.891 -43.781 -27.844 1 93.44 163 CYS A CA 1
ATOM 1208 C C . CYS A 1 163 ? -21.156 -42.625 -27.141 1 93.44 163 CYS A C 1
ATOM 1210 O O . CYS A 1 163 ? -21.094 -41.531 -27.641 1 93.44 163 CYS A O 1
ATOM 1212 N N . SER A 1 164 ? -20.641 -42.906 -25.953 1 93.88 164 SER A N 1
ATOM 1213 C CA . SER A 1 164 ? -19.891 -41.906 -25.188 1 93.88 164 SER A CA 1
ATOM 1214 C C . SER A 1 164 ? -18.672 -41.406 -25.969 1 93.88 164 SER A C 1
ATOM 1216 O O . SER A 1 164 ? -18.391 -40.219 -26 1 93.88 164 SER A O 1
ATOM 1218 N N . ARG A 1 165 ? -18 -42.312 -26.547 1 93.25 165 ARG A N 1
ATOM 1219 C CA . ARG A 1 165 ? -16.844 -41.938 -27.344 1 93.25 165 ARG A CA 1
ATOM 1220 C C . ARG A 1 165 ? -17.234 -41.094 -28.547 1 93.25 165 ARG A C 1
ATOM 1222 O O . ARG A 1 165 ? -16.531 -40.156 -28.891 1 93.25 165 ARG A O 1
ATOM 1229 N N . PHE A 1 166 ? -18.297 -41.531 -29.125 1 94.06 166 PHE A N 1
ATOM 1230 C CA . PHE A 1 166 ? -18.812 -40.75 -30.25 1 94.06 166 PHE A CA 1
ATOM 1231 C C . PHE A 1 166 ? -19.094 -39.312 -29.844 1 94.06 166 PHE A C 1
ATOM 1233 O O . PHE A 1 166 ? -18.688 -38.375 -30.516 1 94.06 166 PHE A O 1
ATOM 1240 N N . LEU A 1 167 ? -19.75 -39.125 -28.766 1 94.69 167 LEU A N 1
ATOM 1241 C CA . LEU A 1 167 ? -20.109 -37.812 -28.266 1 94.69 167 LEU A CA 1
ATOM 1242 C C . LEU A 1 167 ? -18.859 -37.031 -27.844 1 94.69 167 LEU A C 1
ATOM 1244 O O . LEU A 1 167 ? -18.781 -35.812 -28.047 1 94.69 167 LEU A O 1
ATOM 1248 N N . ALA A 1 168 ? -17.891 -37.656 -27.219 1 94.56 168 ALA A N 1
ATOM 1249 C CA . ALA A 1 168 ? -16.641 -37.031 -26.797 1 94.56 168 ALA A CA 1
ATOM 1250 C C . ALA A 1 168 ? -15.898 -36.438 -28 1 94.56 168 ALA A C 1
ATOM 1252 O O . ALA A 1 168 ? -15.305 -35.375 -27.906 1 94.56 168 ALA A O 1
ATOM 1253 N N . HIS A 1 169 ? -16 -37.156 -29.078 1 94.19 169 HIS A N 1
ATOM 1254 C CA . HIS A 1 169 ? -15.336 -36.688 -30.297 1 94.19 169 HIS A CA 1
ATOM 1255 C C . HIS A 1 169 ? -16.062 -35.469 -30.906 1 94.19 169 HIS A C 1
ATOM 1257 O O . HIS A 1 169 ? -15.477 -34.75 -31.703 1 94.19 169 HIS A O 1
ATOM 1263 N N . GLN A 1 170 ? -17.281 -35.312 -30.531 1 92.94 170 GLN A N 1
ATOM 1264 C CA . GLN A 1 170 ? -18.078 -34.219 -31.078 1 92.94 170 GLN A CA 1
ATOM 1265 C C . GLN A 1 170 ? -18.078 -33 -30.156 1 92.94 170 GLN A C 1
ATOM 1267 O O . GLN A 1 170 ? -18.797 -32.031 -30.391 1 92.94 170 GLN A O 1
ATOM 1272 N N . LEU A 1 171 ? -17.281 -33.062 -29.125 1 94.94 171 LEU A N 1
ATOM 1273 C CA . LEU A 1 171 ? -17.25 -31.938 -28.172 1 94.94 171 LEU A CA 1
ATOM 1274 C C . LEU A 1 171 ? -16.844 -30.641 -28.844 1 94.94 171 LEU A C 1
ATOM 1276 O O . LEU A 1 171 ? -15.883 -30.625 -29.625 1 94.94 171 LEU A O 1
ATOM 1280 N N . HIS A 1 172 ? -17.531 -29.641 -28.594 1 95.5 172 HIS A N 1
ATOM 1281 C CA . HIS A 1 172 ? -17.375 -28.281 -29.109 1 95.5 172 HIS A CA 1
ATOM 1282 C C . HIS A 1 172 ? -17.812 -27.25 -28.094 1 95.5 172 HIS A C 1
ATOM 1284 O O . HIS A 1 172 ? -18.656 -27.531 -27.234 1 95.5 172 HIS A O 1
ATOM 1290 N N . PRO A 1 173 ? -17.234 -26.078 -28.141 1 95.81 173 PRO A N 1
ATOM 1291 C CA . PRO A 1 173 ? -17.594 -25.031 -27.172 1 95.81 173 PRO A CA 1
ATOM 1292 C C . PRO A 1 173 ? -19.094 -24.734 -27.172 1 95.81 173 PRO A C 1
ATOM 1294 O O . PRO A 1 173 ? -19.641 -24.312 -26.156 1 95.81 173 PRO A O 1
ATOM 1297 N N . SER A 1 174 ? -19.797 -25 -28.219 1 95.25 174 SER A N 1
ATOM 1298 C CA . SER A 1 174 ? -21.203 -24.672 -28.328 1 95.25 174 SER A CA 1
ATOM 1299 C C . SER A 1 174 ? -22.078 -25.812 -27.797 1 95.25 174 SER A C 1
ATOM 1301 O O . SER A 1 174 ? -23.281 -25.641 -27.625 1 95.25 174 SER A O 1
ATOM 1303 N N . ASN A 1 175 ? -21.516 -26.953 -27.547 1 93.94 175 ASN A N 1
ATOM 1304 C CA . ASN A 1 175 ? -22.375 -28.062 -27.156 1 93.94 175 ASN A CA 1
ATOM 1305 C C . ASN A 1 175 ? -21.844 -28.797 -25.938 1 93.94 175 ASN A C 1
ATOM 1307 O O . ASN A 1 175 ? -22.5 -29.688 -25.391 1 93.94 175 ASN A O 1
ATOM 1311 N N . CYS A 1 176 ? -20.672 -28.516 -25.453 1 95.44 176 CYS A N 1
ATOM 1312 C CA . CYS A 1 176 ? -20.016 -29.266 -24.391 1 95.44 176 CYS A CA 1
ATOM 1313 C C . CYS A 1 176 ? -20.812 -29.203 -23.109 1 95.44 176 CYS A C 1
ATOM 1315 O O . CYS A 1 176 ? -20.875 -30.188 -22.359 1 95.44 176 CYS A O 1
ATOM 1317 N N . LEU A 1 177 ? -21.406 -28.109 -22.812 1 95.12 177 LEU A N 1
ATOM 1318 C CA . LEU A 1 177 ? -22.219 -28 -21.594 1 95.12 177 LEU A CA 1
ATOM 1319 C C . LEU A 1 177 ? -23.438 -28.906 -21.656 1 95.12 177 LEU A C 1
ATOM 1321 O O . LEU A 1 177 ? -23.781 -29.578 -20.688 1 95.12 177 LEU A O 1
ATOM 1325 N N . GLY A 1 178 ? -24.141 -28.922 -22.812 1 93 178 GLY A N 1
ATOM 1326 C CA . GLY A 1 178 ? -25.266 -29.812 -23.016 1 93 178 GLY A CA 1
ATOM 1327 C C . GLY A 1 178 ? -24.891 -31.281 -22.891 1 93 178 GLY A C 1
ATOM 1328 O O . GLY A 1 178 ? -25.625 -32.062 -22.281 1 93 178 GLY A O 1
ATOM 1329 N N . ILE A 1 179 ? -23.781 -31.594 -23.469 1 94.38 179 ILE A N 1
ATOM 1330 C CA . ILE A 1 179 ? -23.297 -32.969 -23.391 1 94.38 179 ILE A CA 1
ATOM 1331 C C . ILE A 1 179 ? -22.984 -33.312 -21.938 1 94.38 179 ILE A C 1
ATOM 1333 O O . ILE A 1 179 ? -23.266 -34.438 -21.5 1 94.38 179 ILE A O 1
ATOM 1337 N N . ALA A 1 180 ? -22.453 -32.438 -21.172 1 94.31 180 ALA A N 1
ATOM 1338 C CA . ALA A 1 180 ? -22.156 -32.656 -19.75 1 94.31 180 ALA A CA 1
ATOM 1339 C C . ALA A 1 180 ? -23.422 -32.906 -18.953 1 94.31 180 ALA A C 1
ATOM 1341 O O . ALA A 1 180 ? -23.484 -33.844 -18.156 1 94.31 180 ALA A O 1
ATOM 1342 N N . VAL A 1 181 ? -24.406 -32.094 -19.219 1 90.88 181 VAL A N 1
ATOM 1343 C CA . VAL A 1 181 ? -25.688 -32.25 -18.516 1 90.88 181 VAL A CA 1
ATOM 1344 C C . VAL A 1 181 ? -26.297 -33.594 -18.859 1 90.88 181 VAL A C 1
ATOM 1346 O O . VAL A 1 181 ? -26.797 -34.312 -17.969 1 90.88 181 VAL A O 1
ATOM 1349 N N . PHE A 1 182 ? -26.25 -33.906 -20.078 1 90.62 182 PHE A N 1
ATOM 1350 C CA . PHE A 1 182 ? -26.781 -35.188 -20.547 1 90.62 182 PHE A CA 1
ATOM 1351 C C . PHE A 1 182 ? -26.047 -36.344 -19.891 1 90.62 182 PHE A C 1
ATOM 1353 O O . PHE A 1 182 ? -26.672 -37.312 -19.438 1 90.62 182 PHE A O 1
ATOM 1360 N N . ALA A 1 183 ? -24.7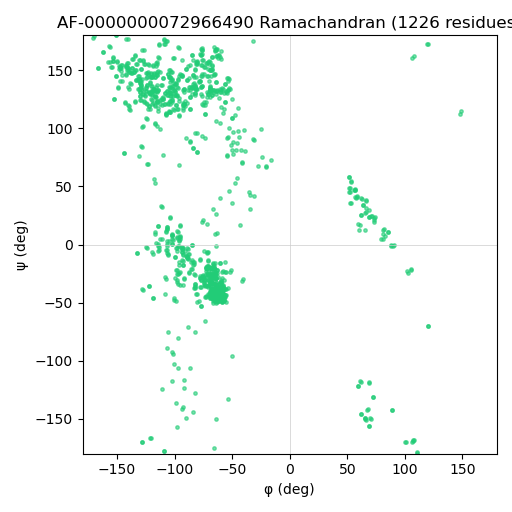34 -36.25 -19.922 1 92.62 183 ALA A N 1
ATOM 1361 C CA . ALA A 1 183 ? -23.906 -37.281 -19.297 1 92.62 183 ALA A CA 1
ATOM 1362 C C . ALA A 1 183 ? -24.234 -37.438 -17.812 1 92.62 183 ALA A C 1
ATOM 1364 O O . ALA A 1 183 ? -24.266 -38.562 -17.297 1 92.62 183 ALA A O 1
ATOM 1365 N N . GLU A 1 184 ? -24.469 -36.344 -17.172 1 91 184 GLU A N 1
ATOM 1366 C CA . GLU A 1 184 ? -24.812 -36.375 -15.758 1 91 184 GLU A CA 1
ATOM 1367 C C . GLU A 1 184 ? -26.156 -37.062 -15.531 1 91 184 GLU A C 1
ATOM 1369 O O . GLU A 1 184 ? -26.297 -37.906 -14.633 1 91 184 GLU A O 1
ATOM 1374 N N . HIS A 1 185 ? -27.156 -36.781 -16.359 1 88.75 185 HIS A N 1
ATOM 1375 C CA . HIS A 1 185 ? -28.484 -37.375 -16.25 1 88.75 185 HIS A CA 1
ATOM 1376 C C . HIS A 1 185 ? -28.453 -38.875 -16.484 1 88.75 185 HIS A C 1
ATOM 1378 O O . HIS A 1 185 ? -29.203 -39.625 -15.852 1 88.75 185 HIS A O 1
ATOM 1384 N N . GLN A 1 186 ? -27.547 -39.281 -17.391 1 87.88 186 GLN A N 1
ATOM 1385 C CA . GLN A 1 186 ? -27.469 -40.688 -17.75 1 87.88 186 GLN A CA 1
ATOM 1386 C C . GLN A 1 186 ? -26.438 -41.406 -16.906 1 87.88 186 GLN A C 1
ATOM 1388 O O . GLN A 1 186 ? -26.188 -42.594 -17.109 1 87.88 186 GLN A O 1
ATOM 1393 N N . ALA A 1 187 ? -25.688 -40.656 -16.016 1 87 187 ALA A N 1
ATOM 1394 C CA . ALA A 1 187 ? -24.688 -41.188 -15.102 1 87 187 ALA A CA 1
ATOM 1395 C C . ALA A 1 187 ? -23.5 -41.781 -15.867 1 87 187 ALA A C 1
ATOM 1397 O O . ALA A 1 187 ? -22.984 -42.844 -15.516 1 87 187 ALA A O 1
ATOM 1398 N N . CYS A 1 188 ? -23.281 -41.281 -17 1 90.5 188 CYS A N 1
ATOM 1399 C CA . CYS A 1 188 ? -22.062 -41.625 -17.734 1 90.5 188 CYS A CA 1
ATOM 1400 C C . CYS A 1 188 ? -20.875 -40.812 -17.219 1 90.5 188 CYS A C 1
ATOM 1402 O O . CYS A 1 188 ? -20.578 -39.75 -17.719 1 90.5 188 CYS A O 1
ATOM 1404 N N . THR A 1 189 ? -20.125 -41.344 -16.359 1 90.69 189 THR A N 1
ATOM 1405 C CA . THR A 1 189 ? -19.094 -40.625 -15.617 1 90.69 189 THR A CA 1
ATOM 1406 C C . THR A 1 189 ? -17.938 -40.25 -16.531 1 90.69 189 THR A C 1
ATOM 1408 O O . THR A 1 189 ? -17.406 -39.156 -16.453 1 90.69 189 THR A O 1
ATOM 1411 N N . SER A 1 190 ? -17.578 -41.188 -17.344 1 91.12 190 SER A N 1
ATOM 1412 C CA . SER A 1 190 ? -16.438 -40.938 -18.234 1 91.12 190 SER A CA 1
ATOM 1413 C C . SER A 1 190 ? -16.734 -39.781 -19.188 1 91.12 190 SER A C 1
ATOM 1415 O O . SER A 1 190 ? -15.906 -38.875 -19.359 1 91.12 190 SER A O 1
ATOM 1417 N N . LEU A 1 191 ? -17.875 -39.844 -19.797 1 92.56 191 LEU A N 1
ATOM 1418 C CA . LEU A 1 191 ? -18.266 -38.781 -20.703 1 92.56 191 LEU A CA 1
ATOM 1419 C C . LEU A 1 191 ? -18.391 -37.438 -19.969 1 92.56 191 LEU A C 1
ATOM 1421 O O . LEU A 1 191 ? -18 -36.406 -20.5 1 92.56 191 LEU A O 1
ATOM 1425 N N . LEU A 1 192 ? -18.938 -37.531 -18.797 1 94.38 192 LEU A N 1
ATOM 1426 C CA . LEU A 1 192 ? -19.078 -36.312 -17.984 1 94.38 192 LEU A CA 1
ATOM 1427 C C . LEU A 1 192 ? -17.719 -35.719 -17.688 1 94.38 192 LEU A C 1
ATOM 1429 O O . LEU A 1 192 ? -17.547 -34.5 -17.812 1 94.38 192 LEU A O 1
ATOM 1433 N N . GLN A 1 193 ? -16.797 -36.469 -17.359 1 94.5 193 GLN A N 1
ATOM 1434 C CA . GLN A 1 193 ? -15.445 -36 -17.047 1 94.5 193 GLN A CA 1
ATOM 1435 C C . GLN A 1 193 ? -14.797 -35.375 -18.281 1 94.5 193 GLN A C 1
ATOM 1437 O O . GLN A 1 193 ? -14.172 -34.312 -18.172 1 94.5 193 GLN A O 1
ATOM 1442 N N . GLU A 1 194 ? -14.961 -36.031 -19.344 1 94.75 194 GLU A N 1
ATOM 1443 C CA . GLU A 1 194 ? -14.391 -35.531 -20.578 1 94.75 194 GLU A CA 1
ATOM 1444 C C . GLU A 1 194 ? -15.031 -34.188 -20.984 1 94.75 194 GLU A C 1
ATOM 1446 O O . GLU A 1 194 ? -14.352 -33.281 -21.406 1 94.75 194 GLU A O 1
ATOM 1451 N N . ALA A 1 195 ? -16.266 -34.156 -20.875 1 95.69 195 ALA A N 1
ATOM 1452 C CA . ALA A 1 195 ? -17 -32.938 -21.219 1 95.69 195 ALA A CA 1
ATOM 1453 C C . ALA A 1 195 ? -16.594 -31.797 -20.297 1 95.69 195 ALA A C 1
ATOM 1455 O O . ALA A 1 195 ? -16.375 -30.672 -20.75 1 95.69 195 ALA A O 1
ATOM 1456 N N . ASN A 1 196 ? -16.484 -32.062 -19.062 1 95.25 196 ASN A N 1
ATOM 1457 C CA . ASN A 1 196 ? -16.062 -31.047 -18.094 1 95.25 196 ASN A CA 1
ATOM 1458 C C . ASN A 1 196 ? -14.633 -30.578 -18.359 1 95.25 196 ASN A C 1
ATOM 1460 O O . ASN A 1 196 ? -14.336 -29.391 -18.281 1 95.25 196 ASN A O 1
ATOM 1464 N N . ALA A 1 197 ? -13.82 -31.5 -18.625 1 95.12 197 ALA A N 1
ATOM 1465 C CA . ALA A 1 197 ? -12.43 -31.156 -18.953 1 95.12 197 ALA A CA 1
ATOM 1466 C C . ALA A 1 197 ? -12.359 -30.266 -20.172 1 95.12 197 ALA A C 1
ATOM 1468 O O . ALA A 1 197 ? -11.602 -29.281 -20.203 1 95.12 197 ALA A O 1
ATOM 1469 N N . TYR A 1 198 ? -13.117 -30.641 -21.141 1 96.38 198 TYR A N 1
ATOM 1470 C CA . TYR A 1 198 ? -13.172 -29.828 -22.344 1 96.38 198 TYR A CA 1
ATOM 1471 C C . TYR A 1 198 ? -13.664 -28.406 -22.031 1 96.38 198 TYR A C 1
ATOM 1473 O O . TYR A 1 198 ? -13.094 -27.422 -22.516 1 96.38 198 TYR A O 1
ATOM 1481 N N . THR A 1 199 ? -14.68 -28.328 -21.266 1 96.62 199 THR A N 1
ATOM 1482 C CA . THR A 1 199 ? -15.25 -27.047 -20.875 1 96.62 199 THR A CA 1
ATOM 1483 C C . THR A 1 199 ? -14.203 -26.203 -20.156 1 96.62 199 THR A C 1
ATOM 1485 O O . THR A 1 199 ? -14.055 -25.016 -20.469 1 96.62 199 THR A O 1
ATOM 1488 N N . SER A 1 200 ? -13.516 -26.766 -19.266 1 96.56 200 SER A N 1
ATOM 1489 C CA . SER A 1 200 ? -12.492 -26.047 -18.5 1 96.56 200 SER A CA 1
ATOM 1490 C C . SER A 1 200 ? -11.367 -25.562 -19.406 1 96.56 200 SER A C 1
ATOM 1492 O O . SER A 1 200 ? -10.938 -24.422 -19.312 1 96.56 200 SER A O 1
ATOM 1494 N N . GLN A 1 201 ? -10.992 -26.406 -20.297 1 95.44 201 GLN A N 1
ATOM 1495 C CA . GLN A 1 201 ? -9.883 -26.094 -21.188 1 95.44 201 GLN A CA 1
ATOM 1496 C C . GLN A 1 201 ? -10.266 -24.969 -22.156 1 95.44 201 GLN A C 1
ATOM 1498 O O . GLN A 1 201 ? -9.438 -24.109 -22.484 1 95.44 201 GLN A O 1
ATOM 1503 N N . ASN A 1 202 ? -11.477 -24.984 -22.609 1 96.56 202 ASN A N 1
ATOM 1504 C CA . ASN A 1 202 ? -11.93 -24.031 -23.625 1 96.56 202 ASN A CA 1
ATOM 1505 C C . ASN A 1 202 ? -12.945 -23.047 -23.047 1 96.56 202 ASN A C 1
ATOM 1507 O O . ASN A 1 202 ? -13.891 -22.641 -23.734 1 96.56 202 ASN A O 1
ATOM 1511 N N . PHE A 1 203 ? -12.766 -22.75 -21.859 1 96.94 203 PHE A N 1
ATOM 1512 C CA . PHE A 1 203 ? -13.727 -21.938 -21.125 1 96.94 203 PHE A CA 1
ATOM 1513 C C . PHE A 1 203 ? -13.961 -20.609 -21.844 1 96.94 203 PHE A C 1
ATOM 1515 O O . PHE A 1 203 ? -15.109 -20.172 -21.969 1 96.94 203 PHE A O 1
ATOM 1522 N N . MET A 1 204 ? -12.984 -19.906 -22.312 1 96.69 204 MET A N 1
ATOM 1523 C CA . MET A 1 204 ? -13.086 -18.594 -22.938 1 96.69 204 MET A CA 1
ATOM 1524 C C . MET A 1 204 ? -13.984 -18.641 -24.172 1 96.69 204 MET A C 1
ATOM 1526 O O . MET A 1 204 ? -14.703 -17.688 -24.453 1 96.69 204 MET A O 1
ATOM 1530 N N . GLN A 1 205 ? -13.984 -19.734 -24.844 1 96.81 205 GLN A N 1
ATOM 1531 C CA . GLN A 1 205 ? -14.844 -19.922 -26 1 96.81 205 GLN A CA 1
ATOM 1532 C C . GLN A 1 205 ? -16.25 -20.328 -25.578 1 96.81 205 GLN A C 1
ATOM 1534 O O . GLN A 1 205 ? -17.234 -19.906 -26.188 1 96.81 205 GLN A O 1
ATOM 1539 N N . VAL A 1 206 ? -16.281 -21.109 -24.594 1 97.25 206 VAL A N 1
ATOM 1540 C CA . VAL A 1 206 ? -17.547 -21.656 -24.109 1 97.25 206 VAL A CA 1
ATOM 1541 C C . VAL A 1 206 ? -18.453 -20.516 -23.656 1 97.25 206 VAL A C 1
ATOM 1543 O O . VAL A 1 206 ? -19.656 -20.531 -23.938 1 97.25 206 VAL A O 1
ATOM 1546 N N . ILE A 1 207 ? -17.922 -19.484 -23 1 96.44 207 ILE A N 1
ATOM 1547 C CA . ILE A 1 207 ? -18.719 -18.422 -22.391 1 96.44 207 ILE A CA 1
ATOM 1548 C C . ILE A 1 207 ? -19.328 -17.547 -23.484 1 96.44 207 ILE A C 1
ATOM 1550 O O . ILE A 1 207 ? -20.25 -16.766 -23.219 1 96.44 207 ILE A O 1
ATOM 1554 N N . ARG A 1 208 ? -18.906 -17.641 -24.672 1 95.56 208 ARG A N 1
ATOM 1555 C CA . ARG A 1 208 ? -19.406 -16.844 -25.781 1 95.56 208 ARG A CA 1
ATOM 1556 C C . ARG A 1 208 ? -20.594 -17.516 -26.453 1 95.56 208 ARG A C 1
ATOM 1558 O O . ARG A 1 208 ? -21.203 -16.938 -27.359 1 95.56 208 ARG A O 1
ATOM 1565 N N . ASN A 1 209 ? -20.922 -18.656 -26.031 1 95.56 209 ASN A N 1
ATOM 1566 C CA . ASN A 1 209 ? -22 -19.422 -26.656 1 95.56 209 ASN A CA 1
ATOM 1567 C C . ASN A 1 209 ? -23.297 -19.328 -25.859 1 95.56 209 ASN A C 1
ATOM 1569 O O . ASN A 1 209 ? -23.266 -19.094 -24.656 1 95.56 209 ASN A O 1
ATOM 1573 N N . GLN A 1 210 ? -24.438 -19.641 -26.516 1 94.5 210 GLN A N 1
ATOM 1574 C CA . GLN A 1 210 ? -25.766 -19.5 -25.953 1 94.5 210 GLN A CA 1
ATOM 1575 C C . GLN A 1 210 ? -26 -20.516 -24.828 1 94.5 210 GLN A C 1
ATOM 1577 O O . GLN A 1 210 ? -26.719 -20.234 -23.859 1 94.5 210 GLN A O 1
ATOM 1582 N N . GLU A 1 211 ? -25.406 -21.609 -24.969 1 94.25 211 GLU A N 1
ATOM 1583 C CA . GLU A 1 211 ? -25.594 -22.656 -23.969 1 94.25 211 GLU A CA 1
ATOM 1584 C C . GLU A 1 211 ? -25.156 -22.188 -22.594 1 94.25 211 GLU A C 1
ATOM 1586 O O . GLU A 1 211 ? -25.734 -22.562 -21.578 1 94.25 211 GLU A O 1
ATOM 1591 N N . PHE A 1 212 ? -24.203 -21.422 -22.625 1 96.56 212 PHE A N 1
ATOM 1592 C CA . PHE A 1 212 ? -23.703 -20.891 -21.359 1 96.56 212 PHE A CA 1
ATOM 1593 C C . PHE A 1 212 ? -24.734 -20 -20.688 1 96.56 212 PHE A C 1
ATOM 1595 O O . PHE A 1 212 ? -24.953 -20.094 -19.484 1 96.56 212 PHE A O 1
ATOM 1602 N N . LEU A 1 213 ? -25.312 -19.172 -21.453 1 96.38 213 LEU A N 1
ATOM 1603 C CA . LEU A 1 213 ? -26.297 -18.219 -20.938 1 96.38 213 LEU A CA 1
ATOM 1604 C C . LEU A 1 213 ? -27.547 -18.953 -20.438 1 96.38 213 LEU A C 1
ATOM 1606 O O . LEU A 1 213 ? -28.312 -18.406 -19.641 1 96.38 213 LEU A O 1
ATOM 1610 N N . GLN A 1 214 ? -27.688 -20.25 -20.859 1 94.44 214 GLN A N 1
ATOM 1611 C CA . GLN A 1 214 ? -28.891 -21 -20.5 1 94.44 214 GLN A CA 1
ATOM 1612 C C . GLN A 1 214 ? -28.641 -21.891 -19.281 1 94.44 214 GLN A C 1
ATOM 1614 O O . GLN A 1 214 ? -29.531 -22.609 -18.859 1 94.44 214 GLN A O 1
ATOM 1619 N N . LEU A 1 215 ? -27.531 -21.766 -18.719 1 95.12 215 LEU A N 1
ATOM 1620 C CA . LEU A 1 215 ? -27.203 -22.578 -17.547 1 95.12 215 LEU A CA 1
ATOM 1621 C C . LEU A 1 215 ? -28.094 -22.219 -16.375 1 95.12 215 LEU A C 1
ATOM 1623 O O . LEU A 1 215 ? -28.516 -21.062 -16.234 1 95.12 215 LEU A O 1
ATOM 1627 N N . SER A 1 216 ? -28.391 -23.25 -15.602 1 94.31 216 SER A N 1
ATOM 1628 C CA . SER A 1 216 ? -29.094 -23 -14.344 1 94.31 216 SER A CA 1
ATOM 1629 C C . SER A 1 216 ? -28.141 -22.438 -13.289 1 94.31 216 SER A C 1
ATOM 1631 O O . SER A 1 216 ? -26.922 -22.406 -13.492 1 94.31 216 SER A O 1
ATOM 1633 N N . ALA A 1 217 ? -28.656 -21.953 -12.188 1 95.31 217 ALA A N 1
ATOM 1634 C CA . ALA A 1 217 ? -27.844 -21.391 -11.102 1 95.31 217 ALA A CA 1
ATOM 1635 C C . ALA A 1 217 ? -26.922 -22.453 -10.508 1 95.31 217 ALA A C 1
ATOM 1637 O O . ALA A 1 217 ? -25.766 -22.172 -10.203 1 95.31 217 ALA A O 1
ATOM 1638 N N . GLU A 1 218 ? -27.453 -23.641 -10.398 1 94.69 218 GLU A N 1
ATOM 1639 C CA . GLU A 1 218 ? -26.656 -24.734 -9.828 1 94.69 218 GLU A CA 1
ATOM 1640 C C . GLU A 1 218 ? -25.484 -25.094 -10.742 1 94.69 218 GLU A C 1
ATOM 1642 O O . GLU A 1 218 ? -24.375 -25.328 -10.266 1 94.69 218 GLU A O 1
ATOM 1647 N N . GLN A 1 219 ? -25.828 -25.188 -12.016 1 93.44 219 GLN A N 1
ATOM 1648 C CA . GLN A 1 219 ? -24.781 -25.484 -12.984 1 93.44 219 GLN A CA 1
ATOM 1649 C C . GLN A 1 219 ? -23.719 -24.391 -13 1 93.44 219 GLN A C 1
ATOM 1651 O O . GLN A 1 219 ? -22.531 -24.672 -13.125 1 93.44 219 GLN A O 1
ATOM 1656 N N . MET A 1 220 ? -24.172 -23.141 -12.844 1 95.62 220 MET A N 1
ATOM 1657 C CA . MET A 1 220 ? -23.266 -22 -12.812 1 95.62 220 MET A CA 1
ATOM 1658 C C . MET A 1 220 ? -22.359 -22.062 -11.586 1 95.62 220 MET A C 1
ATOM 1660 O O . MET A 1 220 ? -21.156 -21.812 -11.68 1 95.62 220 MET A O 1
ATOM 1664 N N . ILE A 1 221 ? -22.875 -22.406 -10.469 1 96.25 221 ILE A N 1
ATOM 1665 C CA . ILE A 1 221 ? -22.109 -22.531 -9.234 1 96.25 221 ILE A CA 1
ATOM 1666 C C . ILE A 1 221 ? -21.031 -23.594 -9.398 1 96.25 221 ILE A C 1
ATOM 1668 O O . ILE A 1 221 ? -19.859 -23.359 -9.047 1 96.25 221 ILE A O 1
ATOM 1672 N N . ASN A 1 222 ? -21.422 -24.703 -10 1 93.69 222 ASN A N 1
ATOM 1673 C CA . ASN A 1 222 ? -20.469 -25.781 -10.219 1 93.69 222 ASN A CA 1
ATOM 1674 C C . ASN A 1 222 ? -19.344 -25.359 -11.156 1 93.69 222 ASN A C 1
ATOM 1676 O O . ASN A 1 222 ? -18.188 -25.703 -10.93 1 93.69 222 ASN A O 1
ATOM 1680 N N . LEU A 1 223 ? -19.734 -24.672 -12.102 1 95.56 223 LEU A N 1
ATOM 1681 C CA . LEU A 1 223 ? -18.75 -24.203 -13.078 1 95.56 223 LEU A CA 1
ATOM 1682 C C . LEU A 1 223 ? -17.781 -23.203 -12.445 1 95.56 223 LEU A C 1
ATOM 1684 O O . LEU A 1 223 ? -16.562 -23.359 -12.57 1 95.56 223 LEU A O 1
ATOM 1688 N N . LEU A 1 224 ? -18.312 -22.188 -11.727 1 96.44 224 LEU A N 1
ATOM 1689 C CA . LEU A 1 224 ? -17.5 -21.125 -11.156 1 96.44 224 LEU A CA 1
ATOM 1690 C C . LEU A 1 224 ? -16.625 -21.641 -10.023 1 96.44 224 LEU A C 1
ATOM 1692 O O . LEU A 1 224 ? -15.57 -21.078 -9.727 1 96.44 224 LEU A O 1
ATOM 1696 N N . SER A 1 225 ? -17 -22.656 -9.406 1 95.75 225 SER A N 1
ATOM 1697 C CA . SER A 1 225 ? -16.266 -23.219 -8.289 1 95.75 225 SER A CA 1
ATOM 1698 C C . SER A 1 225 ? -15.055 -24.031 -8.766 1 95.75 225 SER A C 1
ATOM 1700 O O . SER A 1 225 ? -14.18 -24.375 -7.977 1 95.75 225 SER A O 1
ATOM 1702 N N . ASN A 1 226 ? -15.023 -24.297 -10.086 1 94.62 226 ASN A N 1
ATOM 1703 C CA . ASN A 1 226 ? -13.961 -25.109 -10.664 1 94.62 226 ASN A CA 1
ATOM 1704 C C . ASN A 1 226 ? -12.648 -24.328 -10.75 1 94.62 226 ASN A C 1
ATOM 1706 O O . ASN A 1 226 ? -12.562 -23.328 -11.461 1 94.62 226 ASN A O 1
ATOM 1710 N N . ASP A 1 227 ? -11.57 -24.828 -10.133 1 94.31 227 ASP A N 1
ATOM 1711 C CA . ASP A 1 227 ? -10.273 -24.156 -10.094 1 94.31 227 ASP A CA 1
ATOM 1712 C C . ASP A 1 227 ? -9.453 -24.469 -11.336 1 94.31 227 ASP A C 1
ATOM 1714 O O . ASP A 1 227 ? -8.375 -23.906 -11.547 1 94.31 227 ASP A O 1
ATOM 1718 N N . ASP A 1 228 ? -10.031 -25.297 -12.227 1 94.88 228 ASP A N 1
ATOM 1719 C CA . ASP A 1 228 ? -9.258 -25.75 -13.383 1 94.88 228 ASP A CA 1
ATOM 1720 C C . ASP A 1 228 ? -9.641 -24.969 -14.641 1 94.88 228 ASP A C 1
ATOM 1722 O O . ASP A 1 228 ? -9.188 -25.281 -15.734 1 94.88 228 ASP A O 1
ATOM 1726 N N . LEU A 1 229 ? -10.508 -24 -14.438 1 96.19 229 LEU A N 1
ATOM 1727 C CA . LEU A 1 229 ? -10.906 -23.203 -15.594 1 96.19 229 LEU A CA 1
ATOM 1728 C C . LEU A 1 229 ? -9.695 -22.516 -16.219 1 96.19 229 LEU A C 1
ATOM 1730 O O . LEU A 1 229 ? -8.898 -21.891 -15.516 1 96.19 229 LEU A O 1
ATOM 1734 N N . ASN A 1 230 ? -9.609 -22.656 -17.516 1 96 230 ASN A N 1
ATOM 1735 C CA . ASN A 1 230 ? -8.469 -22.109 -18.234 1 96 230 ASN A CA 1
ATOM 1736 C C . ASN A 1 230 ? -8.688 -20.625 -18.562 1 96 230 ASN A C 1
ATOM 1738 O O . ASN A 1 230 ? -9.055 -20.281 -19.688 1 96 230 ASN A O 1
ATOM 1742 N N . VAL A 1 231 ? -8.422 -19.781 -17.656 1 95.38 231 VAL A N 1
ATOM 1743 C CA . VAL A 1 231 ? -8.539 -18.328 -17.797 1 95.38 231 VAL A CA 1
ATOM 1744 C C . VAL A 1 231 ? -7.199 -17.672 -17.484 1 95.38 231 VAL A C 1
ATOM 1746 O O . VAL A 1 231 ? -6.469 -18.125 -16.594 1 95.38 231 VAL A O 1
ATOM 1749 N N . THR A 1 232 ? -6.898 -16.547 -18.125 1 93 232 THR A N 1
ATOM 1750 C CA . THR A 1 232 ? -5.633 -15.859 -17.906 1 93 232 THR A CA 1
ATOM 1751 C C . THR A 1 232 ? -5.711 -14.969 -16.672 1 93 232 THR A C 1
ATOM 1753 O O . THR A 1 232 ? -4.688 -14.641 -16.078 1 93 232 THR A O 1
ATOM 1756 N N . SER A 1 233 ? -6.926 -14.57 -16.375 1 95.12 233 SER A N 1
ATOM 1757 C CA . SER A 1 233 ? -7.156 -13.695 -15.234 1 95.12 233 SER A CA 1
ATOM 1758 C C . SER A 1 233 ? -8.516 -13.969 -14.602 1 95.12 233 SER A C 1
ATOM 1760 O O . SER A 1 233 ? -9.453 -14.383 -15.281 1 95.12 233 SER A O 1
ATOM 1762 N N . GLU A 1 234 ? -8.594 -13.664 -13.32 1 96.75 234 GLU A N 1
ATOM 1763 C CA . GLU A 1 234 ? -9.852 -13.828 -12.594 1 96.75 234 GLU A CA 1
ATOM 1764 C C . GLU A 1 234 ? -10.914 -12.852 -13.102 1 96.75 234 GLU A C 1
ATOM 1766 O O . GLU A 1 234 ? -12.109 -13.055 -12.875 1 96.75 234 GLU A O 1
ATOM 1771 N N . GLU A 1 235 ? -10.547 -11.781 -13.805 1 97.31 235 GLU A N 1
ATOM 1772 C CA . GLU A 1 235 ? -11.469 -10.797 -14.367 1 97.31 235 GLU A CA 1
ATOM 1773 C C . GLU A 1 235 ? -12.438 -11.453 -15.344 1 97.31 235 GLU A C 1
ATOM 1775 O O . GLU A 1 235 ? -13.602 -11.055 -15.438 1 97.31 235 GLU A O 1
ATOM 1780 N N . HIS A 1 236 ? -11.969 -12.492 -16.031 1 96.88 236 HIS A N 1
ATOM 1781 C CA . HIS A 1 236 ? -12.789 -13.172 -17.016 1 96.88 236 HIS A CA 1
ATOM 1782 C C . HIS A 1 236 ? -13.93 -13.938 -16.359 1 96.88 236 HIS A C 1
ATOM 1784 O O . HIS A 1 236 ? -15.023 -14.047 -16.938 1 96.88 236 HIS A O 1
ATOM 1790 N N . ILE A 1 237 ? -13.656 -14.461 -15.188 1 98.06 237 ILE A N 1
ATOM 1791 C CA . ILE A 1 237 ? -14.695 -15.172 -14.453 1 98.06 237 ILE A CA 1
ATOM 1792 C C . ILE A 1 237 ? -15.805 -14.203 -14.055 1 98.06 237 ILE A C 1
ATOM 1794 O O . ILE A 1 237 ? -16.984 -14.516 -14.195 1 98.06 237 ILE A O 1
ATOM 1798 N N . PHE A 1 238 ? -15.438 -13 -13.641 1 98.12 238 PHE A N 1
ATOM 1799 C CA . PHE A 1 238 ? -16.422 -11.977 -13.297 1 98.12 238 PHE A CA 1
ATOM 1800 C C . PHE A 1 238 ? -17.234 -11.578 -14.516 1 98.12 238 PHE A C 1
ATOM 1802 O O . PHE A 1 238 ? -18.469 -11.516 -14.453 1 98.12 238 PHE A O 1
ATOM 1809 N N . HIS A 1 239 ? -16.562 -11.32 -15.57 1 97.5 239 HIS A N 1
ATOM 1810 C CA . HIS A 1 239 ? -17.25 -10.914 -16.781 1 97.5 239 HIS A CA 1
ATOM 1811 C C . HIS A 1 239 ? -18.203 -12 -17.266 1 97.5 239 HIS A C 1
ATOM 1813 O O . HIS A 1 239 ? -19.297 -11.703 -17.75 1 97.5 239 HIS A O 1
ATOM 1819 N N . ALA A 1 240 ? -17.75 -13.227 -17.141 1 97.75 240 ALA A N 1
ATOM 1820 C CA . ALA A 1 240 ? -18.625 -14.352 -17.5 1 97.75 240 ALA A CA 1
ATOM 1821 C C . ALA A 1 240 ? -19.875 -14.375 -16.625 1 97.75 240 ALA A C 1
ATOM 1823 O O . ALA A 1 240 ? -20.984 -14.539 -17.141 1 97.75 240 ALA A O 1
ATOM 1824 N N . LEU A 1 241 ? -19.703 -14.234 -15.352 1 98 241 LEU A N 1
ATOM 1825 C CA . LEU A 1 241 ? -20.828 -14.203 -14.43 1 98 241 LEU A CA 1
ATOM 1826 C C . LEU A 1 241 ? -21.781 -13.07 -14.781 1 98 241 LEU A C 1
ATOM 1828 O O . LEU A 1 241 ? -23 -13.281 -14.844 1 98 241 LEU A O 1
ATOM 1832 N N . MET A 1 242 ? -21.281 -11.883 -15.07 1 97.38 242 MET A N 1
ATOM 1833 C CA . MET A 1 242 ? -22.125 -10.727 -15.383 1 97.38 242 MET A CA 1
ATOM 1834 C C . MET A 1 242 ? -22.891 -10.945 -16.688 1 97.38 242 MET A C 1
ATOM 1836 O O . MET A 1 242 ? -24.047 -10.547 -16.812 1 97.38 242 MET A O 1
ATOM 1840 N N . SER A 1 243 ? -22.172 -11.539 -17.641 1 97.19 243 SER A N 1
ATOM 1841 C CA . SER A 1 243 ? -22.844 -11.867 -18.891 1 97.19 243 SER A CA 1
ATOM 1842 C C . SER A 1 243 ? -24.031 -12.797 -18.656 1 97.19 243 SER A C 1
ATOM 1844 O O . SER A 1 243 ? -25.109 -12.594 -19.219 1 97.19 243 SER A O 1
ATOM 1846 N N . TRP A 1 244 ? -23.812 -13.773 -17.844 1 97.62 244 TRP A N 1
ATOM 1847 C CA . TRP A 1 244 ? -24.875 -14.711 -17.484 1 97.62 244 TRP A CA 1
ATOM 1848 C C . TRP A 1 244 ? -26 -14.008 -16.75 1 97.62 244 TRP A C 1
ATOM 1850 O O . TRP A 1 244 ? -27.188 -14.227 -17.047 1 97.62 244 TRP A O 1
ATOM 1860 N N . ILE A 1 245 ? -25.766 -13.133 -15.812 1 96.69 245 ILE A N 1
ATOM 1861 C CA . ILE A 1 245 ? -26.766 -12.406 -15.039 1 96.69 245 ILE A CA 1
ATOM 1862 C C . ILE A 1 245 ? -27.547 -11.461 -15.953 1 96.69 245 ILE A C 1
ATOM 1864 O O . ILE A 1 245 ? -28.766 -11.367 -15.859 1 96.69 245 ILE A O 1
ATOM 1868 N N . ASN A 1 246 ? -26.875 -10.82 -16.844 1 95.88 246 ASN A N 1
ATOM 1869 C CA . ASN A 1 246 ? -27.484 -9.82 -17.719 1 95.88 246 ASN A CA 1
ATOM 1870 C C . ASN A 1 246 ? -28.391 -10.461 -18.766 1 95.88 246 ASN A C 1
ATOM 1872 O O . ASN A 1 246 ? -29.219 -9.781 -19.375 1 95.88 246 ASN A O 1
ATOM 1876 N N . HIS A 1 247 ? -28.219 -11.703 -18.969 1 96.31 247 HIS A N 1
ATOM 1877 C CA . HIS A 1 247 ? -29.109 -12.43 -19.875 1 96.31 247 HIS A CA 1
ATOM 1878 C C . HIS A 1 247 ? -30.516 -12.523 -19.312 1 96.31 247 HIS A C 1
ATOM 1880 O O . HIS A 1 247 ? -31.5 -12.508 -20.062 1 96.31 247 HIS A O 1
ATOM 1886 N N . ASP A 1 248 ? -30.641 -12.602 -18.031 1 95.56 248 ASP A N 1
ATOM 1887 C CA . ASP A 1 248 ? -31.922 -12.562 -17.328 1 95.56 248 ASP A CA 1
ATOM 1888 C C . ASP A 1 248 ? -31.781 -11.82 -16 1 95.56 248 ASP A C 1
ATOM 1890 O O . ASP A 1 248 ? -31.875 -12.43 -14.938 1 95.56 248 ASP A O 1
ATOM 1894 N N . PRO A 1 249 ? -31.766 -10.523 -16.031 1 94.12 249 PRO A N 1
ATOM 1895 C CA . PRO A 1 249 ? -31.469 -9.734 -14.828 1 94.12 249 PRO A CA 1
ATOM 1896 C C . PRO A 1 249 ? -32.562 -9.805 -13.781 1 94.12 249 PRO A C 1
ATOM 1898 O O . PRO A 1 249 ? -32.281 -9.742 -12.578 1 94.12 249 PRO A O 1
ATOM 1901 N N . VAL A 1 250 ? -33.75 -9.938 -14.109 1 93.81 250 VAL A N 1
ATOM 1902 C CA . VAL A 1 250 ? -34.906 -9.914 -13.195 1 93.81 250 VAL A CA 1
ATOM 1903 C C . VAL A 1 250 ? -34.812 -11.078 -12.211 1 93.81 250 VAL A C 1
ATOM 1905 O O . VAL A 1 250 ? -34.906 -10.891 -11 1 93.81 250 VAL A O 1
ATOM 1908 N N . THR A 1 251 ? -34.438 -12.227 -12.75 1 93.88 251 THR A N 1
ATOM 1909 C CA . THR A 1 251 ? -34.438 -13.422 -11.906 1 93.88 251 THR A CA 1
ATOM 1910 C C . THR A 1 251 ? -33.031 -13.656 -11.328 1 93.88 251 THR A C 1
ATOM 1912 O O . THR A 1 251 ? -32.875 -14.07 -10.18 1 93.88 251 THR A O 1
ATOM 1915 N N . ARG A 1 252 ? -32.031 -13.344 -12.078 1 95.69 252 ARG A N 1
ATOM 1916 C CA . ARG A 1 252 ? -30.688 -13.797 -11.727 1 95.69 252 ARG A CA 1
ATOM 1917 C C . ARG A 1 252 ? -29.969 -12.75 -10.883 1 95.69 252 ARG A C 1
ATOM 1919 O O . ARG A 1 252 ? -29 -13.07 -10.195 1 95.69 252 ARG A O 1
ATOM 1926 N N . LYS A 1 253 ? -30.406 -11.516 -10.852 1 94.06 253 LYS A N 1
ATOM 1927 C CA . LYS A 1 253 ? -29.766 -10.469 -10.055 1 94.06 253 LYS A CA 1
ATOM 1928 C C . LYS A 1 253 ? -29.922 -10.742 -8.562 1 94.06 253 LYS A C 1
ATOM 1930 O O . LYS A 1 253 ? -29.062 -10.359 -7.766 1 94.06 253 LYS A O 1
ATOM 1935 N N . GLN A 1 254 ? -30.938 -11.391 -8.297 1 93.38 254 GLN A N 1
ATOM 1936 C CA . GLN A 1 254 ? -31.188 -11.703 -6.891 1 93.38 254 GLN A CA 1
ATOM 1937 C C . GLN A 1 254 ? -30.156 -12.703 -6.359 1 93.38 254 GLN A C 1
ATOM 1939 O O . GLN A 1 254 ? -29.953 -12.805 -5.148 1 93.38 254 GLN A O 1
ATOM 1944 N N . MET A 1 255 ? -29.562 -13.453 -7.258 1 94.75 255 MET A N 1
ATOM 1945 C CA . MET A 1 255 ? -28.625 -14.5 -6.855 1 94.75 255 MET A CA 1
ATOM 1946 C C . MET A 1 255 ? -27.188 -14.008 -6.945 1 94.75 255 MET A C 1
ATOM 1948 O O . MET A 1 255 ? -26.25 -14.789 -6.77 1 94.75 255 MET A O 1
ATOM 1952 N N . ILE A 1 256 ? -27.047 -12.789 -7.121 1 95.5 256 ILE A N 1
ATOM 1953 C CA . ILE A 1 256 ? -25.703 -12.258 -7.398 1 95.5 256 ILE A CA 1
ATOM 1954 C C . ILE A 1 256 ? -24.812 -12.43 -6.172 1 95.5 256 ILE A C 1
ATOM 1956 O O . ILE A 1 256 ? -23.625 -12.719 -6.301 1 95.5 256 ILE A O 1
ATOM 1960 N N . GLY A 1 257 ? -25.297 -12.234 -5 1 94.75 257 GLY A N 1
ATOM 1961 C CA . GLY A 1 257 ? -24.531 -12.406 -3.779 1 94.75 257 GLY A CA 1
ATOM 1962 C C . GLY A 1 257 ? -23.969 -13.805 -3.623 1 94.75 257 GLY A C 1
ATOM 1963 O O . GLY A 1 257 ? -22.797 -13.977 -3.293 1 94.75 257 GLY A O 1
ATOM 1964 N N . LEU A 1 258 ? -24.781 -14.727 -3.922 1 95.75 258 LEU A N 1
ATOM 1965 C CA . LEU A 1 258 ? -24.375 -16.125 -3.809 1 95.75 258 LEU A CA 1
ATOM 1966 C C . LEU A 1 258 ? -23.328 -16.469 -4.863 1 95.75 258 LEU A C 1
ATOM 1968 O O . LEU A 1 258 ? -22.312 -17.109 -4.551 1 95.75 258 LEU A O 1
ATOM 1972 N N . LEU A 1 259 ? -23.562 -16.062 -6.062 1 97.06 259 LEU A N 1
ATOM 1973 C CA . LEU A 1 259 ? -22.703 -16.438 -7.176 1 97.06 259 LEU A CA 1
ATOM 1974 C C . LEU A 1 259 ? -21.375 -15.688 -7.121 1 97.06 259 LEU A C 1
ATOM 1976 O O . LEU A 1 259 ? -20.328 -16.234 -7.473 1 97.06 259 LEU A O 1
ATOM 1980 N N . LEU A 1 260 ? -21.375 -14.406 -6.672 1 97.75 260 LEU A N 1
ATOM 1981 C CA . LEU A 1 260 ? -20.172 -13.578 -6.602 1 97.75 260 LEU A CA 1
ATOM 1982 C C . LEU A 1 260 ? -19.172 -14.172 -5.629 1 97.75 260 LEU A C 1
ATOM 1984 O O . LEU A 1 260 ? -17.969 -13.922 -5.746 1 97.75 260 LEU A O 1
ATOM 1988 N N . ALA A 1 261 ? -19.578 -14.969 -4.73 1 97.5 261 ALA A N 1
ATOM 1989 C CA . ALA A 1 261 ? -18.703 -15.609 -3.742 1 97.5 261 ALA A CA 1
ATOM 1990 C C . ALA A 1 261 ? -17.734 -16.578 -4.41 1 97.5 261 ALA A C 1
ATOM 1992 O O . ALA A 1 261 ? -16.719 -16.938 -3.828 1 97.5 261 ALA A O 1
ATOM 1993 N N . PHE A 1 262 ? -18.078 -17.016 -5.605 1 97.75 262 PHE A N 1
ATOM 1994 C CA . PHE A 1 262 ? -17.234 -17.984 -6.305 1 97.75 262 PHE A CA 1
ATOM 1995 C C . PHE A 1 262 ? -16.25 -17.266 -7.223 1 97.75 262 PHE A C 1
ATOM 1997 O O . PHE A 1 262 ? -15.406 -17.906 -7.863 1 97.75 262 PHE A O 1
ATOM 2004 N N . VAL A 1 263 ? -16.391 -15.961 -7.344 1 98.06 263 VAL A N 1
ATOM 2005 C CA . VAL A 1 263 ? -15.359 -15.133 -7.961 1 98.06 263 VAL A CA 1
ATOM 2006 C C . VAL A 1 263 ? -14.328 -14.719 -6.91 1 98.06 263 VAL A C 1
ATOM 2008 O O . VAL A 1 263 ? -14.688 -14.18 -5.863 1 98.06 263 VAL A O 1
ATOM 2011 N N . LYS A 1 264 ? -13.109 -14.961 -7.18 1 97.81 264 LYS A N 1
ATOM 2012 C CA . LYS A 1 264 ? -12.055 -14.68 -6.207 1 97.81 264 LYS A CA 1
ATOM 2013 C C . LYS A 1 264 ? -11.68 -13.195 -6.219 1 97.81 264 LYS A C 1
ATOM 2015 O O . LYS A 1 264 ? -10.602 -12.828 -6.68 1 97.81 264 LYS A O 1
ATOM 2020 N N . LEU A 1 265 ? -12.484 -12.352 -5.566 1 98.12 265 LEU A N 1
ATOM 2021 C CA . LEU A 1 265 ? -12.398 -10.891 -5.598 1 98.12 265 LEU A CA 1
ATOM 2022 C C . LEU A 1 265 ? -11.086 -10.414 -4.984 1 98.12 265 LEU A C 1
ATOM 2024 O O . LEU A 1 265 ? -10.5 -9.438 -5.461 1 98.12 265 LEU A O 1
ATOM 2028 N N . PRO A 1 266 ? -10.555 -11.062 -3.912 1 97.5 266 PRO A N 1
ATOM 2029 C CA . PRO A 1 266 ? -9.305 -10.594 -3.301 1 97.5 266 PRO A CA 1
ATOM 2030 C C . PRO A 1 266 ? -8.125 -10.625 -4.27 1 97.5 266 PRO A C 1
ATOM 2032 O O . PRO A 1 266 ? -7.094 -10 -4.012 1 97.5 266 PRO A O 1
ATOM 2035 N N . LEU A 1 267 ? -8.32 -11.359 -5.375 1 96.5 267 LEU A N 1
ATOM 2036 C CA . LEU A 1 267 ? -7.215 -11.492 -6.32 1 96.5 267 LEU A CA 1
ATOM 2037 C C . LEU A 1 267 ? -7.352 -10.492 -7.457 1 96.5 267 LEU A C 1
ATOM 2039 O O . LEU A 1 267 ? -6.5 -10.43 -8.344 1 96.5 267 LEU A O 1
ATOM 2043 N N . LEU A 1 268 ? -8.438 -9.703 -7.422 1 97.56 268 LEU A N 1
ATOM 2044 C CA . LEU A 1 268 ? -8.625 -8.625 -8.383 1 97.56 268 LEU A CA 1
ATOM 2045 C C . LEU A 1 268 ? -8.016 -7.324 -7.871 1 97.56 268 LEU A C 1
ATOM 2047 O O . LEU A 1 268 ? -7.941 -7.105 -6.66 1 97.56 268 LEU A O 1
ATOM 2051 N N . SER A 1 269 ? -7.578 -6.477 -8.773 1 97.06 269 SER A N 1
ATOM 2052 C CA . SER A 1 269 ? -6.965 -5.211 -8.383 1 97.06 269 SER A CA 1
ATOM 2053 C C . SER A 1 269 ? -7.988 -4.281 -7.73 1 97.06 269 SER A C 1
ATOM 2055 O O . SER A 1 269 ? -9.172 -4.332 -8.055 1 97.06 269 SER A O 1
ATOM 2057 N N . PRO A 1 270 ? -7.477 -3.428 -6.812 1 97.12 270 PRO A N 1
ATOM 2058 C CA . PRO A 1 270 ? -8.391 -2.453 -6.207 1 97.12 270 PRO A CA 1
ATOM 2059 C C . PRO A 1 270 ? -9.062 -1.558 -7.246 1 97.12 270 PRO A C 1
ATOM 2061 O O . PRO A 1 270 ? -10.234 -1.191 -7.082 1 97.12 270 PRO A O 1
ATOM 2064 N N . GLU A 1 271 ? -8.414 -1.177 -8.305 1 96.69 271 GLU A N 1
ATOM 2065 C CA . GLU A 1 271 ? -8.992 -0.378 -9.383 1 96.69 271 GLU A CA 1
ATOM 2066 C C . GLU A 1 271 ? -10.148 -1.109 -10.047 1 96.69 271 GLU A C 1
ATOM 2068 O O . GLU A 1 271 ? -11.203 -0.519 -10.297 1 96.69 271 GLU A O 1
ATOM 2073 N N . PHE A 1 272 ? -9.953 -2.402 -10.328 1 97.56 272 PHE A N 1
ATOM 2074 C CA . PHE A 1 272 ? -10.992 -3.199 -10.969 1 97.56 272 PHE A CA 1
ATOM 2075 C C . PHE A 1 272 ? -12.195 -3.357 -10.047 1 97.56 272 PHE A C 1
ATOM 2077 O O . PHE A 1 272 ? -13.344 -3.252 -10.484 1 97.56 272 PHE A O 1
ATOM 2084 N N . LEU A 1 273 ? -11.953 -3.648 -8.766 1 97.75 273 LEU A N 1
ATOM 2085 C CA . LEU A 1 273 ? -13.023 -3.791 -7.785 1 97.75 273 LEU A CA 1
ATOM 2086 C C . LEU A 1 273 ? -13.875 -2.531 -7.727 1 97.75 273 LEU A C 1
ATOM 2088 O O . LEU A 1 273 ? -15.109 -2.611 -7.723 1 97.75 273 LEU A O 1
ATOM 2092 N N . THR A 1 274 ? -13.203 -1.364 -7.734 1 96.38 274 THR A N 1
ATOM 2093 C CA . THR A 1 274 ? -13.883 -0.081 -7.574 1 96.38 274 THR A CA 1
ATOM 2094 C C . THR A 1 274 ? -14.57 0.332 -8.867 1 96.38 274 THR A C 1
ATOM 2096 O O . THR A 1 274 ? -15.688 0.845 -8.844 1 96.38 274 THR A O 1
ATOM 2099 N N . ASP A 1 275 ? -13.977 0.053 -9.977 1 96.38 275 ASP A N 1
ATOM 2100 C CA . ASP A 1 275 ? -14.453 0.59 -11.25 1 96.38 275 ASP A CA 1
ATOM 2101 C C . ASP A 1 275 ? -15.438 -0.363 -11.914 1 96.38 275 ASP A C 1
ATOM 2103 O O . ASP A 1 275 ? -16.312 0.069 -12.664 1 96.38 275 ASP A O 1
ATOM 2107 N N . GLN A 1 276 ? -15.32 -1.644 -11.68 1 96.88 276 GLN A N 1
ATOM 2108 C CA . GLN A 1 276 ? -16.125 -2.604 -12.43 1 96.88 276 GLN A CA 1
ATOM 2109 C C . GLN A 1 276 ? -17.031 -3.41 -11.5 1 96.88 276 GLN A C 1
ATOM 2111 O O . GLN A 1 276 ? -18.234 -3.521 -11.742 1 96.88 276 GLN A O 1
ATOM 2116 N N . VAL A 1 277 ? -16.562 -3.904 -10.422 1 97.69 277 VAL A N 1
ATOM 2117 C CA . VAL A 1 277 ? -17.312 -4.824 -9.57 1 97.69 277 VAL A CA 1
ATOM 2118 C C . VAL A 1 277 ? -18.344 -4.047 -8.758 1 97.69 277 VAL A C 1
ATOM 2120 O O . VAL A 1 277 ? -19.531 -4.367 -8.789 1 97.69 277 VAL A O 1
ATOM 2123 N N . GLU A 1 278 ? -17.906 -3.01 -8.055 1 95 278 GLU A N 1
ATOM 2124 C CA . GLU A 1 278 ? -18.766 -2.27 -7.141 1 95 278 GLU A CA 1
ATOM 2125 C C . GLU A 1 278 ? -19.969 -1.691 -7.871 1 95 278 GLU A C 1
ATOM 2127 O O . GLU A 1 278 ? -21.109 -1.874 -7.438 1 95 278 GLU A O 1
ATOM 2132 N N . PRO A 1 279 ? -19.734 -1.005 -9 1 94.12 279 PRO A N 1
ATOM 2133 C CA . PRO A 1 279 ? -20.906 -0.456 -9.703 1 94.12 279 PRO A CA 1
ATOM 2134 C C . PRO A 1 279 ? -21.844 -1.54 -10.227 1 94.12 279 PRO A C 1
ATOM 2136 O O . PRO A 1 279 ? -23.047 -1.312 -10.344 1 94.12 279 PRO A O 1
ATOM 2139 N N . ALA A 1 280 ? -21.328 -2.68 -10.531 1 94.06 280 ALA A N 1
ATOM 2140 C CA . ALA A 1 280 ? -22.125 -3.758 -11.117 1 94.06 280 ALA A CA 1
ATOM 2141 C C . ALA A 1 280 ? -23.031 -4.406 -10.07 1 94.06 280 ALA A C 1
ATOM 2143 O O . ALA A 1 280 ? -24.141 -4.828 -10.375 1 94.06 280 ALA A O 1
ATOM 2144 N N . VAL A 1 281 ? -22.641 -4.445 -8.82 1 92.25 281 VAL A N 1
ATOM 2145 C CA . VAL A 1 281 ? -23.375 -5.199 -7.812 1 92.25 281 VAL A CA 1
ATOM 2146 C C . VAL A 1 281 ? -24.297 -4.254 -7.027 1 92.25 281 VAL A C 1
ATOM 2148 O O . VAL A 1 281 ? -25.234 -4.699 -6.359 1 92.25 281 VAL A O 1
ATOM 2151 N N . GLY A 1 282 ? -23.969 -2.982 -7.039 1 85.38 282 GLY A N 1
ATOM 2152 C CA . GLY A 1 282 ? -24.828 -2.008 -6.379 1 85.38 282 GLY A CA 1
ATOM 2153 C C . GLY A 1 282 ? -24.766 -2.082 -4.867 1 85.38 282 GLY A C 1
ATOM 2154 O O . GLY A 1 282 ? -23.672 -2.127 -4.289 1 85.38 282 GLY A O 1
ATOM 2155 N N . SER A 1 283 ? -25.938 -2.127 -4.18 1 84.81 283 SER A N 1
ATOM 2156 C CA . SER A 1 283 ? -25.984 -2.025 -2.725 1 84.81 283 SER A CA 1
ATOM 2157 C C . SER A 1 283 ? -26.297 -3.375 -2.084 1 84.81 283 SER A C 1
ATOM 2159 O O . SER A 1 283 ? -26.719 -3.438 -0.928 1 84.81 283 SER A O 1
ATOM 2161 N N . ASP A 1 284 ? -26.172 -4.465 -2.877 1 89.88 284 ASP A N 1
ATOM 2162 C CA . ASP A 1 284 ? -26.375 -5.789 -2.301 1 89.88 284 ASP A CA 1
ATOM 2163 C C . ASP A 1 284 ? -25.453 -6.023 -1.11 1 89.88 284 ASP A C 1
ATOM 2165 O O . ASP A 1 284 ? -24.219 -5.934 -1.244 1 89.88 284 ASP A O 1
ATOM 2169 N N . PRO A 1 285 ? -26.016 -6.32 0.027 1 90.12 285 PRO A N 1
ATOM 2170 C CA . PRO A 1 285 ? -25.203 -6.395 1.239 1 90.12 285 PRO A CA 1
ATOM 2171 C C . PRO A 1 285 ? -24.188 -7.535 1.196 1 90.12 285 PRO A C 1
ATOM 2173 O O . PRO A 1 285 ? -23.078 -7.398 1.717 1 90.12 285 PRO A O 1
ATOM 2176 N N . VAL A 1 286 ? -24.656 -8.641 0.661 1 93.69 286 VAL A N 1
ATOM 2177 C CA . VAL A 1 286 ? -23.75 -9.781 0.583 1 93.69 286 VAL A CA 1
ATOM 2178 C C . VAL A 1 286 ? -22.562 -9.43 -0.318 1 93.69 286 VAL A C 1
ATOM 2180 O O . VAL A 1 286 ? -21.422 -9.711 0.023 1 93.69 286 VAL A O 1
ATOM 2183 N N . CYS A 1 287 ? -22.875 -8.797 -1.412 1 95.19 287 CYS A N 1
ATOM 2184 C CA . CYS A 1 287 ? -21.828 -8.398 -2.344 1 95.19 287 CYS A CA 1
ATOM 2185 C C . CYS A 1 287 ? -20.891 -7.371 -1.71 1 95.19 287 CYS A C 1
ATOM 2187 O O . CYS A 1 287 ? -19.672 -7.418 -1.913 1 95.19 287 CYS A O 1
ATOM 2189 N N . GLN A 1 288 ? -21.453 -6.508 -0.95 1 93.06 288 GLN A N 1
ATOM 2190 C CA . GLN A 1 288 ? -20.641 -5.496 -0.273 1 93.06 288 GLN A CA 1
ATOM 2191 C C . GLN A 1 288 ? -19.688 -6.137 0.723 1 93.06 288 GLN A C 1
ATOM 2193 O O . GLN A 1 288 ? -18.547 -5.707 0.854 1 93.06 288 GLN A O 1
ATOM 2198 N N . THR A 1 289 ? -20.188 -7.098 1.365 1 94 289 THR A N 1
ATOM 2199 C CA . THR A 1 289 ? -19.344 -7.812 2.314 1 94 289 THR A CA 1
ATOM 2200 C C . THR A 1 289 ? -18.172 -8.484 1.598 1 94 289 THR A C 1
ATOM 2202 O O . THR A 1 289 ? -17.047 -8.484 2.1 1 94 289 THR A O 1
ATOM 2205 N N . LEU A 1 290 ? -18.406 -9.031 0.482 1 96.62 290 LEU A N 1
ATOM 2206 C CA . LEU A 1 290 ? -17.359 -9.688 -0.304 1 96.62 290 LEU A CA 1
ATOM 2207 C C . LEU A 1 290 ? -16.328 -8.672 -0.789 1 96.62 290 LEU A C 1
ATOM 2209 O O . LEU A 1 290 ? -15.133 -8.953 -0.785 1 96.62 290 LEU A O 1
ATOM 2213 N N . ILE A 1 291 ? -16.828 -7.531 -1.208 1 96.88 291 ILE A N 1
ATOM 2214 C CA . ILE A 1 291 ? -15.922 -6.48 -1.659 1 96.88 291 ILE A CA 1
ATOM 2215 C C . ILE A 1 291 ? -15.062 -6 -0.489 1 96.88 291 ILE A C 1
ATOM 2217 O O . ILE A 1 291 ? -13.859 -5.777 -0.641 1 96.88 291 ILE A O 1
ATOM 2221 N N . MET A 1 292 ? -15.625 -5.871 0.678 1 94.56 292 MET A N 1
ATOM 2222 C CA . MET A 1 292 ? -14.906 -5.465 1.884 1 94.56 292 MET A CA 1
ATOM 2223 C C . MET A 1 292 ? -13.797 -6.457 2.219 1 94.56 292 MET A C 1
ATOM 2225 O O . MET A 1 292 ? -12.688 -6.059 2.568 1 94.56 292 MET A O 1
ATOM 2229 N N . GLU A 1 293 ? -14.102 -7.641 2.074 1 95.75 293 GLU A N 1
ATOM 2230 C CA . GLU A 1 293 ? -13.109 -8.688 2.285 1 95.75 293 GLU A CA 1
ATOM 2231 C C . GLU A 1 293 ? -11.922 -8.508 1.347 1 95.75 293 GLU A C 1
ATOM 2233 O O . GLU A 1 293 ? -10.766 -8.617 1.771 1 95.75 293 GLU A O 1
ATOM 2238 N N . ALA A 1 294 ? -12.219 -8.273 0.118 1 97.69 294 ALA A N 1
ATOM 2239 C CA . ALA A 1 294 ? -11.172 -8.086 -0.88 1 97.69 294 ALA A CA 1
ATOM 2240 C C . ALA A 1 294 ? -10.312 -6.871 -0.549 1 97.69 294 ALA A C 1
ATOM 2242 O O . ALA A 1 294 ? -9.086 -6.926 -0.645 1 97.69 294 ALA A O 1
ATOM 2243 N N . PHE A 1 295 ? -10.984 -5.789 -0.157 1 97.5 295 PHE A N 1
ATOM 2244 C CA . PHE A 1 295 ? -10.25 -4.586 0.207 1 97.5 295 PHE A CA 1
ATOM 2245 C C . PHE A 1 295 ? -9.352 -4.844 1.407 1 97.5 295 PHE A C 1
ATOM 2247 O O . PHE A 1 295 ? -8.195 -4.418 1.425 1 97.5 295 PHE A O 1
ATOM 2254 N N . LYS A 1 296 ? -9.82 -5.496 2.396 1 96.75 296 LYS A N 1
ATOM 2255 C CA . LYS A 1 296 ? -9.031 -5.816 3.58 1 96.75 296 LYS A CA 1
ATOM 2256 C C . LYS A 1 296 ? -7.828 -6.684 3.221 1 96.75 296 LYS A C 1
ATOM 2258 O O . LYS A 1 296 ? -6.742 -6.516 3.781 1 96.75 296 LYS A O 1
ATOM 2263 N N . TRP A 1 297 ? -8.039 -7.594 2.271 1 96.44 297 TRP A N 1
ATOM 2264 C CA . TRP A 1 297 ? -6.945 -8.438 1.81 1 96.44 297 TRP A CA 1
ATOM 2265 C C . TRP A 1 297 ? -5.797 -7.598 1.262 1 96.44 297 TRP A C 1
ATOM 2267 O O . TRP A 1 297 ? -4.629 -7.867 1.553 1 96.44 297 TRP A O 1
ATOM 2277 N N . HIS A 1 298 ? -6.109 -6.605 0.547 1 96.75 298 HIS A N 1
ATOM 2278 C CA . HIS A 1 298 ? -5.105 -5.738 -0.051 1 96.75 298 HIS A CA 1
ATOM 2279 C C . HIS A 1 298 ? -4.477 -4.82 0.993 1 96.75 298 HIS A C 1
ATOM 2281 O O . HIS A 1 298 ? -3.293 -4.488 0.904 1 96.75 298 HIS A O 1
ATOM 2287 N N . LEU A 1 299 ? -5.238 -4.414 1.989 1 96.81 299 LEU A N 1
ATOM 2288 C CA . LEU A 1 299 ? -4.82 -3.373 2.924 1 96.81 299 LEU A CA 1
ATOM 2289 C C . LEU A 1 299 ? -4.031 -3.969 4.082 1 96.81 299 LEU A C 1
ATOM 2291 O O . LEU A 1 299 ? -3.273 -3.262 4.75 1 96.81 299 LEU A O 1
ATOM 2295 N N . LEU A 1 300 ? -4.25 -5.246 4.355 1 94.75 300 LEU A N 1
ATOM 2296 C CA . LEU A 1 300 ? -3.621 -5.867 5.52 1 94.75 300 LEU A CA 1
ATOM 2297 C C . LEU A 1 300 ? -2.805 -7.09 5.109 1 94.75 300 LEU A C 1
ATOM 2299 O O . LEU A 1 300 ? -3.098 -8.203 5.539 1 94.75 300 LEU A O 1
ATOM 2303 N N . PRO A 1 301 ? -1.737 -6.895 4.438 1 90 301 PRO A N 1
ATOM 2304 C CA . PRO A 1 301 ? -0.934 -8.016 3.947 1 90 301 PRO A CA 1
ATOM 2305 C C . PRO A 1 301 ? -0.327 -8.844 5.078 1 90 301 PRO A C 1
ATOM 2307 O O . PRO A 1 301 ? -0.132 -10.055 4.93 1 90 301 PRO A O 1
ATOM 2310 N N . ASP A 1 302 ? -0.065 -8.258 6.215 1 86.38 302 ASP A N 1
ATOM 2311 C CA . ASP A 1 302 ? 0.547 -8.961 7.34 1 86.38 302 ASP A CA 1
ATOM 2312 C C . ASP A 1 302 ? -0.441 -9.93 7.988 1 86.38 302 ASP A C 1
ATOM 2314 O O . ASP A 1 302 ? -0.053 -10.766 8.805 1 86.38 302 ASP A O 1
ATOM 2318 N N . ARG A 1 303 ? -1.655 -9.812 7.484 1 89.69 303 ARG A N 1
ATOM 2319 C CA . ARG A 1 303 ? -2.676 -10.672 8.078 1 89.69 303 ARG A CA 1
ATOM 2320 C C . ARG A 1 303 ? -3.189 -11.688 7.07 1 89.69 303 ARG A C 1
ATOM 2322 O O . ARG A 1 303 ? -4.254 -12.281 7.266 1 89.69 303 ARG A O 1
ATOM 2329 N N . HIS A 1 304 ? -2.533 -11.875 6.059 1 88 304 HIS A N 1
ATOM 2330 C CA . HIS A 1 304 ? -2.938 -12.812 5.012 1 88 304 HIS A CA 1
ATOM 2331 C C . HIS A 1 304 ? -3.096 -14.219 5.57 1 88 304 HIS A C 1
ATOM 2333 O O . HIS A 1 304 ? -4.012 -14.945 5.176 1 88 304 HIS A O 1
ATOM 2339 N N . PHE A 1 305 ? -2.258 -14.594 6.496 1 83.94 305 PHE A N 1
ATOM 2340 C CA . PHE A 1 305 ? -2.293 -15.93 7.082 1 83.94 305 PHE A CA 1
ATOM 2341 C C . PHE A 1 305 ? -3.627 -16.172 7.777 1 83.94 305 PHE A C 1
ATOM 2343 O O . PHE A 1 305 ? -4.184 -17.281 7.688 1 83.94 305 PHE A O 1
ATOM 2350 N N . GLN A 1 306 ? -4.125 -15.094 8.328 1 85.44 306 GLN A N 1
ATOM 2351 C CA . GLN A 1 306 ? -5.367 -15.219 9.086 1 85.44 306 GLN A CA 1
ATOM 2352 C C . GLN A 1 306 ? -6.582 -15.117 8.172 1 85.44 306 GLN A C 1
ATOM 2354 O O . GLN A 1 306 ? -7.648 -15.648 8.484 1 85.44 306 GLN A O 1
ATOM 2359 N N . MET A 1 307 ? -6.395 -14.531 7.004 1 90.81 307 MET A N 1
ATOM 2360 C CA . MET A 1 307 ? -7.523 -14.242 6.129 1 90.81 307 MET A CA 1
ATOM 2361 C C . MET A 1 307 ? -7.609 -15.25 4.992 1 90.81 307 MET A C 1
ATOM 2363 O O . MET A 1 307 ? -8.555 -15.227 4.199 1 90.81 307 MET A O 1
ATOM 2367 N N . ALA A 1 308 ? -6.727 -16.172 4.977 1 89.44 308 ALA A N 1
ATOM 2368 C CA . ALA A 1 308 ? -6.629 -17.094 3.855 1 89.44 308 ALA A CA 1
ATOM 2369 C C . ALA A 1 308 ? -7.863 -17.984 3.77 1 89.44 308 ALA A C 1
ATOM 2371 O O . ALA A 1 308 ? -8.375 -18.453 4.793 1 89.44 308 ALA A O 1
ATOM 2372 N N . SER A 1 309 ? -8.422 -18.125 2.59 1 91.75 309 SER A N 1
ATOM 2373 C CA . SER A 1 309 ? -9.562 -18.969 2.268 1 91.75 309 SER A CA 1
ATOM 2374 C C . SER A 1 309 ? -9.5 -19.453 0.822 1 91.75 309 SER A C 1
ATOM 2376 O O . SER A 1 309 ? -8.523 -19.203 0.116 1 91.75 309 SER A O 1
ATOM 2378 N N . ALA A 1 310 ? -10.531 -20.266 0.404 1 92.44 310 ALA A N 1
ATOM 2379 C CA . ALA A 1 310 ? -10.602 -20.719 -0.979 1 92.44 310 ALA A CA 1
ATOM 2380 C C . ALA A 1 310 ? -10.656 -19.547 -1.948 1 92.44 310 ALA A C 1
ATOM 2382 O O . ALA A 1 310 ? -10.188 -19.641 -3.086 1 92.44 310 ALA A O 1
ATOM 2383 N N . ARG A 1 311 ? -11.094 -18.422 -1.423 1 95.25 311 ARG A N 1
ATOM 2384 C CA . ARG A 1 311 ? -11.305 -17.25 -2.27 1 95.25 311 ARG A CA 1
ATOM 2385 C C . ARG A 1 311 ? -10 -16.484 -2.477 1 95.25 311 ARG A C 1
ATOM 2387 O O . ARG A 1 311 ? -9.906 -15.625 -3.355 1 95.25 311 ARG A O 1
ATOM 2394 N N . THR A 1 312 ? -9.016 -16.781 -1.654 1 94.69 312 THR A N 1
ATOM 2395 C CA . THR A 1 312 ? -7.734 -16.094 -1.758 1 94.69 312 THR A CA 1
ATOM 2396 C C . THR A 1 312 ? -6.699 -16.984 -2.451 1 94.69 312 THR A C 1
ATOM 2398 O O . THR A 1 312 ? -5.516 -16.641 -2.494 1 94.69 312 THR A O 1
ATOM 2401 N N . ARG A 1 313 ? -7.148 -18.109 -2.996 1 94.56 313 ARG A N 1
ATOM 2402 C CA . ARG A 1 313 ? -6.277 -19.016 -3.74 1 94.56 313 ARG A CA 1
ATOM 2403 C C . ARG A 1 313 ? -6.484 -18.859 -5.242 1 94.56 313 ARG A C 1
ATOM 2405 O O . ARG A 1 313 ? -7.605 -19 -5.738 1 94.56 313 ARG A O 1
ATOM 2412 N N . PRO A 1 314 ? -5.461 -18.594 -5.922 1 94.62 314 PRO A N 1
ATOM 2413 C CA . PRO A 1 314 ? -5.625 -18.391 -7.363 1 94.62 314 PRO A CA 1
ATOM 2414 C C . PRO A 1 314 ? -5.984 -19.688 -8.094 1 94.62 314 PRO A C 1
ATOM 2416 O O . PRO A 1 314 ? -5.617 -20.781 -7.652 1 94.62 314 PRO A O 1
ATOM 2419 N N . ARG A 1 315 ? -6.688 -19.516 -9.133 1 96.12 315 ARG A N 1
ATOM 2420 C CA . ARG A 1 315 ? -6.93 -20.641 -10.031 1 96.12 315 ARG A CA 1
ATOM 2421 C C . ARG A 1 315 ? -5.641 -21.078 -10.727 1 96.12 315 ARG A C 1
ATOM 2423 O O . ARG A 1 315 ? -4.746 -20.266 -10.945 1 96.12 315 ARG A O 1
ATOM 2430 N N . LYS A 1 316 ? -5.59 -22.297 -11.109 1 95.25 316 LYS A N 1
ATOM 2431 C CA . LYS A 1 316 ? -4.359 -22.891 -11.633 1 95.25 316 LYS A CA 1
ATOM 2432 C C . LYS A 1 316 ? -3.893 -22.156 -12.891 1 95.25 316 LYS A C 1
ATOM 2434 O O . LYS A 1 316 ? -2.703 -21.875 -13.039 1 95.25 316 LYS A O 1
ATOM 2439 N N . ALA A 1 317 ? -4.84 -21.875 -13.703 1 94.88 317 ALA A N 1
ATOM 2440 C CA . ALA A 1 317 ? -4.492 -21.281 -14.992 1 94.88 317 ALA A CA 1
ATOM 2441 C C . ALA A 1 317 ? -3.969 -19.859 -14.828 1 94.88 317 ALA A C 1
ATOM 2443 O O . ALA A 1 317 ? -3.318 -19.328 -15.727 1 94.88 317 ALA A O 1
ATOM 2444 N N . THR A 1 318 ? -4.242 -19.172 -13.727 1 94.94 318 THR A N 1
ATOM 2445 C CA . THR A 1 318 ? -3.844 -17.781 -13.523 1 94.94 318 THR A CA 1
ATOM 2446 C C . THR A 1 318 ? -2.441 -17.703 -12.922 1 94.94 318 THR A C 1
ATOM 2448 O O . THR A 1 318 ? -1.844 -16.625 -12.867 1 94.94 318 THR A O 1
ATOM 2451 N N . LEU A 1 319 ? -1.87 -18.781 -12.531 1 94.56 319 LEU A N 1
ATOM 2452 C CA . LEU A 1 319 ? -0.577 -18.828 -11.859 1 94.56 319 LEU A CA 1
ATOM 2453 C C . LEU A 1 319 ? 0.559 -18.547 -12.844 1 94.56 319 LEU A C 1
ATOM 2455 O O . LEU A 1 319 ? 1.629 -18.094 -12.445 1 94.56 319 LEU A O 1
ATOM 2459 N N . GLY A 1 320 ? 0.373 -18.844 -14.062 1 94.44 320 GLY A N 1
ATOM 2460 C CA . GLY A 1 320 ? 1.458 -18.828 -15.031 1 94.44 320 GLY A CA 1
ATOM 2461 C C . GLY A 1 320 ? 2.184 -20.156 -15.125 1 94.44 320 GLY A C 1
ATOM 2462 O O . GLY A 1 320 ? 1.552 -21.219 -15.156 1 94.44 320 GLY A O 1
ATOM 2463 N N . ARG A 1 321 ? 3.51 -20.062 -15.297 1 95.5 321 ARG A N 1
ATOM 2464 C CA . ARG A 1 321 ? 4.297 -21.281 -15.422 1 95.5 321 ARG A CA 1
ATOM 2465 C C . ARG A 1 321 ? 5.578 -21.203 -14.602 1 95.5 321 ARG A C 1
ATOM 2467 O O . ARG A 1 321 ? 5.984 -20.109 -14.188 1 95.5 321 ARG A O 1
ATOM 2474 N N . LEU A 1 322 ? 6.121 -22.375 -14.32 1 96.94 322 LEU A N 1
ATOM 2475 C CA . LEU A 1 322 ? 7.438 -22.469 -13.703 1 96.94 322 LEU A CA 1
ATOM 2476 C C . LEU A 1 322 ? 8.5 -22.844 -14.727 1 96.94 322 LEU A C 1
ATOM 2478 O O . LEU A 1 322 ? 8.242 -23.672 -15.609 1 96.94 322 LEU A O 1
ATOM 2482 N N . LEU A 1 323 ? 9.633 -22.266 -14.602 1 97.25 323 LEU A N 1
ATOM 2483 C CA . LEU A 1 323 ? 10.781 -22.656 -15.406 1 97.25 323 LEU A CA 1
ATOM 2484 C C . LEU A 1 323 ? 11.898 -23.203 -14.523 1 97.25 323 LEU A C 1
ATOM 2486 O O . LEU A 1 323 ? 12.258 -22.594 -13.516 1 97.25 323 LEU A O 1
ATOM 2490 N N . VAL A 1 324 ? 12.336 -24.297 -14.836 1 97.88 324 VAL A N 1
ATOM 2491 C CA . VAL A 1 324 ? 13.539 -24.859 -14.227 1 97.88 324 VAL A CA 1
ATOM 2492 C C . VAL A 1 324 ? 14.695 -24.797 -15.227 1 97.88 324 VAL A C 1
ATOM 2494 O O . VAL A 1 324 ? 14.57 -25.281 -16.359 1 97.88 324 VAL A O 1
ATOM 2497 N N . VAL A 1 325 ? 15.781 -24.266 -14.789 1 97.19 325 VAL A N 1
ATOM 2498 C CA . VAL A 1 325 ? 16.891 -23.984 -15.703 1 97.19 325 VAL A CA 1
ATOM 2499 C C . VAL A 1 325 ? 18.141 -24.719 -15.227 1 97.19 325 VAL A C 1
ATOM 2501 O O . VAL A 1 325 ? 18.609 -24.5 -14.102 1 97.19 325 VAL A O 1
ATOM 2504 N N . GLY A 1 326 ? 18.656 -25.594 -16.031 1 95.75 326 GLY A N 1
ATOM 2505 C CA . GLY A 1 326 ? 19.953 -26.219 -15.805 1 95.75 326 GLY A CA 1
ATOM 2506 C C . GLY A 1 326 ? 19.953 -27.188 -14.641 1 95.75 326 GLY A C 1
ATOM 2507 O O . GLY A 1 326 ? 18.969 -27.906 -14.414 1 95.75 326 GLY A O 1
ATOM 2508 N N . GLY A 1 327 ? 21.188 -27.25 -14.031 1 95 327 GLY A N 1
ATOM 2509 C CA . GLY A 1 327 ? 21.406 -28.172 -12.938 1 95 327 GLY A CA 1
ATOM 2510 C C . GLY A 1 327 ? 22.281 -29.359 -13.328 1 95 327 GLY A C 1
ATOM 2511 O O . GLY A 1 327 ? 22.453 -29.641 -14.516 1 95 327 GLY A O 1
ATOM 2512 N N . MET A 1 328 ? 22.781 -29.969 -12.305 1 94.81 328 MET A N 1
ATOM 2513 C CA . MET A 1 328 ? 23.594 -31.156 -12.508 1 94.81 328 MET A CA 1
ATOM 2514 C C . MET A 1 328 ? 22.703 -32.406 -12.625 1 94.81 328 MET A C 1
ATOM 2516 O O . MET A 1 328 ? 21.812 -32.594 -11.805 1 94.81 328 MET A O 1
ATOM 2520 N N . ASP A 1 329 ? 22.953 -33.125 -13.641 1 92.44 329 ASP A N 1
ATOM 2521 C CA . ASP A 1 329 ? 22.219 -34.375 -13.828 1 92.44 329 ASP A CA 1
ATOM 2522 C C . ASP A 1 329 ? 23.172 -35.562 -14.07 1 92.44 329 ASP A C 1
ATOM 2524 O O . ASP A 1 329 ? 24.375 -35.406 -13.867 1 92.44 329 ASP A O 1
ATOM 2528 N N . LYS A 1 330 ? 22.625 -36.625 -14.438 1 88.31 330 LYS A N 1
ATOM 2529 C CA . LYS A 1 330 ? 23.438 -37.844 -14.633 1 88.31 330 LYS A CA 1
ATOM 2530 C C . LYS A 1 330 ? 24.422 -37.656 -15.781 1 88.31 330 LYS A C 1
ATOM 2532 O O . LYS A 1 330 ? 25.469 -38.312 -15.812 1 88.31 330 LYS A O 1
ATOM 2537 N N . ASN A 1 331 ? 24.125 -36.812 -16.672 1 83.81 331 ASN A N 1
ATOM 2538 C CA . ASN A 1 331 ? 24.984 -36.531 -17.828 1 83.81 331 ASN A CA 1
ATOM 2539 C C . ASN A 1 331 ? 25.891 -35.344 -17.594 1 83.81 331 ASN A C 1
ATOM 2541 O O . ASN A 1 331 ? 26.391 -34.75 -18.547 1 83.81 331 ASN A O 1
ATOM 2545 N N . LYS A 1 332 ? 26.062 -34.938 -16.469 1 80.56 332 LYS A N 1
ATOM 2546 C CA . LYS A 1 332 ? 27.016 -33.938 -15.992 1 80.56 332 LYS A CA 1
ATOM 2547 C C . LYS A 1 332 ? 26.578 -32.531 -16.406 1 80.56 332 LYS A C 1
ATOM 2549 O O . LYS A 1 332 ? 27.422 -31.672 -16.719 1 80.56 332 LYS A O 1
ATOM 2554 N N . GLY A 1 333 ? 25.359 -32.344 -16.641 1 82.75 333 GLY A N 1
ATOM 2555 C CA . GLY A 1 333 ? 24.891 -30.984 -16.844 1 82.75 333 GLY A CA 1
ATOM 2556 C C . GLY A 1 333 ? 23.734 -30.891 -17.812 1 82.75 333 GLY A C 1
ATOM 2557 O O . GLY A 1 333 ? 23.922 -31.016 -19.031 1 82.75 333 GLY A O 1
ATOM 2558 N N . ALA A 1 334 ? 22.594 -30.531 -17.328 1 82.62 334 ALA A N 1
ATOM 2559 C CA . ALA A 1 334 ? 21.406 -30.375 -18.172 1 82.62 334 ALA A CA 1
ATOM 2560 C C . ALA A 1 334 ? 21.391 -29.031 -18.891 1 82.62 334 ALA A C 1
ATOM 2562 O O . ALA A 1 334 ? 21.688 -28 -18.281 1 82.62 334 ALA A O 1
ATOM 2563 N N . THR A 1 335 ? 21.094 -28.984 -20.188 1 91.25 335 THR A N 1
ATOM 2564 C CA . THR A 1 335 ? 21.016 -27.734 -20.938 1 91.25 335 THR A CA 1
ATOM 2565 C C . THR A 1 335 ? 19.562 -27.391 -21.25 1 91.25 335 THR A C 1
ATOM 2567 O O . THR A 1 335 ? 19.281 -26.344 -21.844 1 91.25 335 THR A O 1
ATOM 2570 N N . THR A 1 336 ? 18.734 -28.234 -20.797 1 93.56 336 THR A N 1
ATOM 2571 C CA . THR A 1 336 ? 17.312 -28.016 -21.094 1 93.56 336 THR A CA 1
ATOM 2572 C C . THR A 1 336 ? 16.703 -27.047 -20.078 1 93.56 336 THR A C 1
ATOM 2574 O O . THR A 1 336 ? 17.094 -27.016 -18.922 1 93.56 336 THR A O 1
ATOM 2577 N N . ILE A 1 337 ? 15.781 -26.25 -20.516 1 96.62 337 ILE A N 1
ATOM 2578 C CA . ILE A 1 337 ? 14.883 -25.453 -19.688 1 96.62 337 ILE A CA 1
ATOM 2579 C C . ILE A 1 337 ? 13.477 -26.062 -19.734 1 96.62 337 ILE A C 1
ATOM 2581 O O . ILE A 1 337 ? 12.828 -26.062 -20.781 1 96.62 337 ILE A O 1
ATOM 2585 N N . GLU A 1 338 ? 13.078 -26.562 -18.625 1 97.06 338 GLU A N 1
ATOM 2586 C CA . GLU A 1 338 ? 11.766 -27.203 -18.531 1 97.06 338 GLU A CA 1
ATOM 2587 C C . GLU A 1 338 ? 10.719 -26.25 -17.969 1 97.06 338 GLU A C 1
ATOM 2589 O O . GLU A 1 338 ? 11.016 -25.453 -17.078 1 97.06 338 GLU A O 1
ATOM 2594 N N . SER A 1 339 ? 9.578 -26.344 -18.5 1 97.12 339 SER A N 1
ATOM 2595 C CA . SER A 1 339 ? 8.445 -25.531 -18.062 1 97.12 339 SER A CA 1
ATOM 2596 C C . SER A 1 339 ? 7.348 -26.406 -17.453 1 97.12 339 SER A C 1
ATOM 2598 O O . SER A 1 339 ? 7.047 -27.484 -17.984 1 97.12 339 SER A O 1
ATOM 2600 N N . TYR A 1 340 ? 6.781 -25.969 -16.359 1 97.62 340 TYR A N 1
ATOM 2601 C CA . TYR A 1 340 ? 5.707 -26.672 -15.672 1 97.62 340 TYR A CA 1
ATOM 2602 C C . TYR A 1 340 ? 4.367 -26 -15.914 1 97.62 340 TYR A C 1
ATOM 2604 O O . TYR A 1 340 ? 4.238 -24.781 -15.742 1 97.62 340 TYR A O 1
ATOM 2612 N N . ASP A 1 341 ? 3.391 -26.75 -16.281 1 95.19 341 ASP A N 1
ATOM 2613 C CA . ASP A 1 341 ? 2.01 -26.297 -16.422 1 95.19 341 ASP A CA 1
ATOM 2614 C C . ASP A 1 341 ? 1.15 -26.797 -15.258 1 95.19 341 ASP A C 1
ATOM 2616 O O . ASP A 1 341 ? 0.838 -27.984 -15.172 1 95.19 341 ASP A O 1
ATOM 2620 N N . PRO A 1 342 ? 0.666 -25.891 -14.453 1 95.19 342 PRO A N 1
ATOM 2621 C CA . PRO A 1 342 ? -0.074 -26.312 -13.258 1 95.19 342 PRO A CA 1
ATOM 2622 C C . PRO A 1 342 ? -1.436 -26.922 -13.602 1 95.19 342 PRO A C 1
ATOM 2624 O O . PRO A 1 342 ? -1.96 -27.734 -12.836 1 95.19 342 PRO A O 1
ATOM 2627 N N . ARG A 1 343 ? -2.025 -26.562 -14.656 1 92.12 343 ARG A N 1
ATOM 2628 C CA . ARG A 1 343 ? -3.332 -27.109 -15.016 1 92.12 343 ARG A CA 1
ATOM 2629 C C . ARG A 1 343 ? -3.236 -28.594 -15.359 1 92.12 343 ARG A C 1
ATOM 2631 O O . ARG A 1 343 ? -4.035 -29.406 -14.883 1 92.12 343 ARG A O 1
ATOM 2638 N N . SER A 1 344 ? -2.246 -28.875 -16.156 1 92.31 344 SER A N 1
ATOM 2639 C CA . SER A 1 344 ? -2.094 -30.266 -16.578 1 92.31 344 SER A CA 1
ATOM 2640 C C . SER A 1 344 ? -1.146 -31.031 -15.664 1 92.31 344 SER A C 1
ATOM 2642 O O . SER A 1 344 ? -1.011 -32.25 -15.766 1 92.31 344 SER A O 1
ATOM 2644 N N . ASP A 1 345 ? -0.467 -30.359 -14.75 1 95.75 345 ASP A N 1
ATOM 2645 C CA . ASP A 1 345 ? 0.528 -30.953 -13.859 1 95.75 345 ASP A CA 1
ATOM 2646 C C . ASP A 1 345 ? 1.578 -31.719 -14.648 1 95.75 345 ASP A C 1
ATOM 2648 O O . ASP A 1 345 ? 1.826 -32.906 -14.367 1 95.75 345 ASP A O 1
ATOM 2652 N N . ARG A 1 346 ? 2.15 -31.031 -15.555 1 96.62 346 ARG A N 1
ATOM 2653 C CA . ARG A 1 346 ? 3.123 -31.672 -16.422 1 96.62 346 ARG A CA 1
ATOM 2654 C C . ARG A 1 346 ? 4.293 -30.75 -16.734 1 96.62 346 ARG A C 1
ATOM 2656 O O . ARG A 1 346 ? 4.137 -29.531 -16.719 1 96.62 346 ARG A O 1
ATOM 2663 N N . TRP A 1 347 ? 5.441 -31.391 -17 1 97.62 347 TRP A N 1
ATOM 2664 C CA . TRP A 1 347 ? 6.637 -30.672 -17.438 1 97.62 347 TRP A CA 1
ATOM 2665 C C . TRP A 1 347 ? 6.875 -30.859 -18.922 1 97.62 347 TRP A C 1
ATOM 2667 O O . TRP A 1 347 ? 6.594 -31.938 -19.469 1 97.62 347 TRP A O 1
ATOM 2677 N N . ALA A 1 348 ? 7.344 -29.859 -19.547 1 97.25 348 ALA A N 1
ATOM 2678 C CA . ALA A 1 348 ? 7.754 -29.922 -20.953 1 97.25 348 ALA A CA 1
ATOM 2679 C C . ALA A 1 348 ? 9.039 -29.125 -21.188 1 97.25 348 ALA A C 1
ATOM 2681 O O . ALA A 1 348 ? 9.328 -28.172 -20.453 1 97.25 348 ALA A O 1
ATOM 2682 N N . VAL A 1 349 ? 9.797 -29.531 -22.156 1 96.38 349 VAL A N 1
ATOM 2683 C CA . VAL A 1 349 ? 10.984 -28.766 -22.516 1 96.38 349 VAL A CA 1
ATOM 2684 C C . VAL A 1 349 ? 10.586 -27.5 -23.281 1 96.38 349 VAL A C 1
ATOM 2686 O O . VAL A 1 349 ? 9.969 -27.578 -24.344 1 96.38 349 VAL A O 1
ATOM 2689 N N . ALA A 1 350 ? 10.906 -26.406 -22.781 1 94.88 350 ALA A N 1
ATOM 2690 C CA . ALA A 1 350 ? 10.492 -25.141 -23.375 1 94.88 350 ALA A CA 1
ATOM 2691 C C . ALA A 1 350 ? 11.625 -24.516 -24.188 1 94.88 350 ALA A C 1
ATOM 2693 O O . ALA A 1 350 ? 11.383 -23.953 -25.266 1 94.88 350 ALA A O 1
ATOM 2694 N N . HIS A 1 351 ? 12.781 -24.5 -23.609 1 95 351 HIS A N 1
ATOM 2695 C CA . HIS A 1 351 ? 13.953 -23.906 -24.25 1 95 351 HIS A CA 1
ATOM 2696 C C . HIS A 1 351 ? 15.211 -24.719 -23.953 1 95 351 HIS A C 1
ATOM 2698 O O . HIS A 1 351 ? 15.141 -25.75 -23.281 1 95 351 HIS A O 1
ATOM 2704 N N . HIS A 1 352 ? 16.297 -24.266 -24.562 1 94.75 352 HIS A N 1
ATOM 2705 C CA . HIS A 1 352 ? 17.625 -24.812 -24.297 1 94.75 352 HIS A CA 1
ATOM 2706 C C . HIS A 1 352 ? 18.625 -23.703 -24 1 94.75 352 HIS A C 1
ATOM 2708 O O . HIS A 1 352 ? 18.578 -22.625 -24.609 1 94.75 352 HIS A O 1
ATOM 2714 N N . MET A 1 353 ? 19.406 -24.016 -23.094 1 94.19 353 MET A N 1
ATOM 2715 C CA . MET A 1 353 ? 20.469 -23.062 -22.812 1 94.19 353 MET A CA 1
ATOM 2716 C C . MET A 1 353 ? 21.453 -22.984 -23.969 1 94.19 353 MET A C 1
ATOM 2718 O O . MET A 1 353 ? 21.516 -23.875 -24.797 1 94.19 353 MET A O 1
ATOM 2722 N N . SER A 1 354 ? 22.234 -21.953 -24.047 1 89.81 354 SER A N 1
ATOM 2723 C CA . SER A 1 354 ? 23.188 -21.734 -25.125 1 89.81 354 SER A CA 1
ATOM 2724 C C . SER A 1 354 ? 24.375 -22.688 -25 1 89.81 354 SER A C 1
ATOM 2726 O O . SER A 1 354 ? 25.062 -22.969 -26 1 89.81 354 SER A O 1
ATOM 2728 N N . GLY A 1 355 ? 24.641 -23.172 -23.906 1 88.94 355 GLY A N 1
ATOM 2729 C CA . GLY A 1 355 ? 25.75 -24.078 -23.625 1 88.94 355 GLY A CA 1
ATOM 2730 C C . GLY A 1 355 ? 25.688 -24.672 -22.234 1 88.94 355 GLY A C 1
ATOM 2731 O O . GLY A 1 355 ? 24.781 -24.359 -21.453 1 88.94 355 GLY A O 1
ATOM 2732 N N . ARG A 1 356 ? 26.672 -25.516 -22.031 1 90.81 356 ARG A N 1
ATOM 2733 C CA . ARG A 1 356 ? 26.75 -26.109 -20.703 1 90.81 356 ARG A CA 1
ATOM 2734 C C . ARG A 1 356 ? 27.188 -25.078 -19.656 1 90.81 356 ARG A C 1
ATOM 2736 O O . ARG A 1 356 ? 28.094 -24.281 -19.906 1 90.81 356 ARG A O 1
ATOM 2743 N N . ARG A 1 357 ? 26.453 -25.016 -18.641 1 94.56 357 ARG A N 1
ATOM 2744 C CA . ARG A 1 357 ? 26.688 -24.078 -17.547 1 94.56 357 ARG A CA 1
ATOM 2745 C C . ARG A 1 357 ? 26.156 -24.609 -16.234 1 94.56 357 ARG A C 1
ATOM 2747 O O . ARG A 1 357 ? 25.016 -25.062 -16.156 1 94.56 357 ARG A O 1
ATOM 2754 N N . LEU A 1 358 ? 27.062 -24.641 -15.25 1 95.81 358 LEU A N 1
ATOM 2755 C CA . LEU A 1 358 ? 26.656 -25.125 -13.938 1 95.81 358 LEU A CA 1
ATOM 2756 C C . LEU A 1 358 ? 26.828 -24.031 -12.875 1 95.81 358 LEU A C 1
ATOM 2758 O O . LEU A 1 358 ? 27.609 -23.094 -13.062 1 95.81 358 LEU A O 1
ATOM 2762 N N . GLN A 1 359 ? 26.047 -24.109 -11.797 1 96.56 359 GLN A N 1
ATOM 2763 C CA . GLN A 1 359 ? 26.172 -23.266 -10.609 1 96.56 359 GLN A CA 1
ATOM 2764 C C . GLN A 1 359 ? 26.062 -21.797 -10.961 1 96.56 359 GLN A C 1
ATOM 2766 O O . GLN A 1 359 ? 26.875 -20.984 -10.516 1 96.56 359 GLN A O 1
ATOM 2771 N N . PHE A 1 360 ? 25.172 -21.438 -11.852 1 97.75 360 PHE A N 1
ATOM 2772 C CA . PHE A 1 360 ? 24.812 -20.078 -12.234 1 97.75 360 PHE A CA 1
ATOM 2773 C C . PHE A 1 360 ? 23.578 -19.594 -11.469 1 97.75 360 PHE A C 1
ATOM 2775 O O . PHE A 1 360 ? 22.984 -20.375 -10.719 1 97.75 360 PHE A O 1
ATOM 2782 N N . GLY A 1 361 ? 23.266 -18.312 -11.539 1 97.88 361 GLY A N 1
ATOM 2783 C CA . GLY A 1 361 ? 22.031 -17.734 -11.039 1 97.88 361 GLY A CA 1
ATOM 2784 C C . GLY A 1 361 ? 21.141 -17.188 -12.133 1 97.88 361 GLY A C 1
ATOM 2785 O O . GLY A 1 361 ? 21.594 -16.969 -13.258 1 97.88 361 GLY A O 1
ATOM 2786 N N . ILE A 1 362 ? 19.891 -17.031 -11.773 1 97.88 362 ILE A N 1
ATOM 2787 C CA . ILE A 1 362 ? 18.984 -16.5 -12.797 1 97.88 362 ILE A CA 1
ATOM 2788 C C . ILE A 1 362 ? 18.109 -15.398 -12.195 1 97.88 362 ILE A C 1
ATOM 2790 O O . ILE A 1 362 ? 18 -15.289 -10.969 1 97.88 362 ILE A O 1
ATOM 2794 N N . ALA A 1 363 ? 17.562 -14.648 -13.07 1 96.56 363 ALA A N 1
ATOM 2795 C CA . ALA A 1 363 ? 16.578 -13.633 -12.727 1 96.56 363 ALA A CA 1
ATOM 2796 C C . ALA A 1 363 ? 15.68 -13.305 -13.922 1 96.56 363 ALA A C 1
ATOM 2798 O O . ALA A 1 363 ? 16.031 -13.602 -15.07 1 96.56 363 ALA A O 1
ATOM 2799 N N . LEU A 1 364 ? 14.547 -12.805 -13.57 1 93.88 364 LEU A N 1
ATOM 2800 C CA . LEU A 1 364 ? 13.609 -12.367 -14.602 1 93.88 364 LEU A CA 1
ATOM 2801 C C . LEU A 1 364 ? 13.484 -10.852 -14.617 1 93.88 364 LEU A C 1
ATOM 2803 O O . LEU A 1 364 ? 13.227 -10.234 -13.578 1 93.88 364 LEU A O 1
ATOM 2807 N N . LEU A 1 365 ? 13.688 -10.219 -15.703 1 89 365 LEU A N 1
ATOM 2808 C CA . LEU A 1 365 ? 13.438 -8.805 -15.945 1 89 365 LEU A CA 1
ATOM 2809 C C . LEU A 1 365 ? 12.516 -8.609 -17.141 1 89 365 LEU A C 1
ATOM 2811 O O . LEU A 1 365 ? 12.945 -8.766 -18.297 1 89 365 LEU A O 1
ATOM 2815 N N . GLY A 1 366 ? 11.297 -8.219 -16.875 1 83.25 366 GLY A N 1
ATOM 2816 C CA . GLY A 1 366 ? 10.32 -8.227 -17.953 1 83.25 366 GLY A CA 1
ATOM 2817 C C . GLY A 1 366 ? 10.117 -9.602 -18.562 1 83.25 366 GLY A C 1
ATOM 2818 O O . GLY A 1 366 ? 9.844 -10.57 -17.844 1 83.25 366 GLY A O 1
ATOM 2819 N N . ASP A 1 367 ? 10.352 -9.711 -19.891 1 88.12 367 ASP A N 1
ATOM 2820 C CA . ASP A 1 367 ? 10.188 -10.984 -20.594 1 88.12 367 ASP A CA 1
ATOM 2821 C C . ASP A 1 367 ? 11.539 -11.625 -20.891 1 88.12 367 ASP A C 1
ATOM 2823 O O . ASP A 1 367 ? 11.648 -12.469 -21.781 1 88.12 367 ASP A O 1
ATOM 2827 N N . LYS A 1 368 ? 12.453 -11.203 -20.094 1 92.44 368 LYS A N 1
ATOM 2828 C CA . LYS A 1 368 ? 13.797 -11.695 -20.328 1 92.44 368 LYS A CA 1
ATOM 2829 C C . LYS A 1 368 ? 14.305 -12.523 -19.156 1 92.44 368 LYS A C 1
ATOM 2831 O O . LYS A 1 368 ? 14.266 -12.07 -18.016 1 92.44 368 LYS A O 1
ATOM 2836 N N . LEU A 1 369 ? 14.734 -13.695 -19.5 1 96.5 369 LEU A N 1
ATOM 2837 C CA . LEU A 1 369 ? 15.383 -14.547 -18.5 1 96.5 369 LEU A CA 1
ATOM 2838 C C . LEU A 1 369 ? 16.891 -14.344 -18.516 1 96.5 369 LEU A C 1
ATOM 2840 O O . LEU A 1 369 ? 17.547 -14.586 -19.531 1 96.5 369 LEU A O 1
ATOM 2844 N N . LEU A 1 370 ? 17.422 -13.922 -17.422 1 96.81 370 LEU A N 1
ATOM 2845 C CA . LEU A 1 370 ? 18.844 -13.648 -17.312 1 96.81 370 LEU A CA 1
ATOM 2846 C C . LEU A 1 370 ? 19.578 -14.812 -16.641 1 96.81 370 LEU A C 1
ATOM 2848 O O . LEU A 1 370 ? 19.109 -15.336 -15.625 1 96.81 370 LEU A O 1
ATOM 2852 N N . VAL A 1 371 ? 20.625 -15.234 -17.203 1 97.62 371 VAL A N 1
ATOM 2853 C CA . VAL A 1 371 ? 21.516 -16.25 -16.641 1 97.62 371 VAL A CA 1
ATOM 2854 C C . VAL A 1 371 ? 22.875 -15.641 -16.344 1 97.62 371 VAL A C 1
ATOM 2856 O O . VAL A 1 371 ? 23.547 -15.125 -17.25 1 97.62 371 VAL A O 1
ATOM 2859 N N . VAL A 1 372 ? 23.281 -15.766 -15.086 1 98.12 372 VAL A N 1
ATOM 2860 C CA . VAL A 1 372 ? 24.438 -15 -14.641 1 98.12 372 VAL A CA 1
ATOM 2861 C C . VAL A 1 372 ? 25.484 -15.938 -14.031 1 98.12 372 VAL A C 1
ATOM 2863 O O . VAL A 1 372 ? 25.156 -16.734 -13.141 1 98.12 372 VAL A O 1
ATOM 2866 N N . GLY A 1 373 ? 26.75 -15.852 -14.492 1 98.25 373 GLY A N 1
ATOM 2867 C CA . GLY A 1 373 ? 27.859 -16.594 -13.914 1 98.25 373 GLY A CA 1
ATOM 2868 C C . GLY A 1 373 ? 27.766 -18.078 -14.164 1 98.25 373 GLY A C 1
ATOM 2869 O O . GLY A 1 373 ? 27.281 -18.516 -15.211 1 98.25 373 GLY A O 1
ATOM 2870 N N . GLY A 1 374 ? 28.438 -18.844 -13.273 1 97.5 374 GLY A N 1
ATOM 2871 C CA . GLY A 1 374 ? 28.484 -20.297 -13.391 1 97.5 374 GLY A CA 1
ATOM 2872 C C . GLY A 1 374 ? 29.844 -20.812 -13.859 1 97.5 374 GLY A C 1
ATOM 2873 O O . GLY A 1 374 ? 30.844 -20.078 -13.797 1 97.5 374 GLY A O 1
ATOM 2874 N N . ARG A 1 375 ? 29.828 -22.031 -14.164 1 96.19 375 ARG A N 1
ATOM 2875 C CA . ARG A 1 375 ? 31.062 -22.641 -14.648 1 96.19 375 ARG A CA 1
ATOM 2876 C C . ARG A 1 375 ? 30.781 -23.594 -15.805 1 96.19 375 ARG A C 1
ATOM 2878 O O . ARG A 1 375 ? 29.719 -24.219 -15.859 1 96.19 375 ARG A O 1
ATOM 2885 N N . ASP A 1 376 ? 31.656 -23.688 -16.625 1 93.25 376 ASP A N 1
ATOM 2886 C CA . ASP A 1 376 ? 31.703 -24.672 -17.703 1 93.25 376 ASP A CA 1
ATOM 2887 C C . ASP A 1 376 ? 32.906 -25.594 -17.562 1 93.25 376 ASP A C 1
ATOM 2889 O O . ASP A 1 376 ? 34.031 -25.234 -17.984 1 93.25 376 ASP A O 1
ATOM 2893 N N . GLY A 1 377 ? 32.625 -26.719 -17.125 1 88.56 377 GLY A N 1
ATOM 2894 C CA . GLY A 1 377 ? 33.75 -27.562 -16.734 1 88.56 377 GLY A CA 1
ATOM 2895 C C . GLY A 1 377 ? 34.562 -26.953 -15.609 1 88.56 377 GLY A C 1
ATOM 2896 O O . GLY A 1 377 ? 34.031 -26.641 -14.539 1 88.56 377 GLY A O 1
ATOM 2897 N N . LEU A 1 378 ? 35.812 -26.688 -15.898 1 89.62 378 LEU A N 1
ATOM 2898 C CA . LEU A 1 378 ? 36.688 -26.141 -14.875 1 89.62 378 LEU A CA 1
ATOM 2899 C C . LEU A 1 378 ? 36.812 -24.625 -15.008 1 89.62 378 LEU A C 1
ATOM 2901 O O . LEU A 1 378 ? 37.344 -23.953 -14.133 1 89.62 378 LEU A O 1
ATOM 2905 N N . LYS A 1 379 ? 36.188 -24.172 -16 1 94.25 379 LYS A N 1
ATOM 2906 C CA . LYS A 1 379 ? 36.312 -22.734 -16.234 1 94.25 379 LYS A CA 1
ATOM 2907 C C . LYS A 1 379 ? 35.156 -21.984 -15.539 1 94.25 379 LYS A C 1
ATOM 2909 O O . LYS A 1 379 ? 34 -22.234 -15.82 1 94.25 379 LYS A O 1
ATOM 2914 N N . THR A 1 380 ? 35.531 -21.078 -14.664 1 97.38 380 THR A N 1
ATOM 2915 C CA . THR A 1 380 ? 34.531 -20.203 -14.023 1 97.38 380 THR A CA 1
ATOM 2916 C C . THR A 1 380 ? 34.188 -19.031 -14.93 1 97.38 380 THR A C 1
ATOM 2918 O O . THR A 1 380 ? 35.062 -18.406 -15.516 1 97.38 380 THR A O 1
ATOM 2921 N N . LEU A 1 381 ? 32.969 -18.688 -15.039 1 97.12 381 LEU A N 1
ATOM 2922 C CA . LEU A 1 381 ? 32.469 -17.688 -15.984 1 97.12 381 LEU A CA 1
ATOM 2923 C C . LEU A 1 381 ? 32.156 -16.375 -15.273 1 97.12 381 LEU A C 1
ATOM 2925 O O . LEU A 1 381 ? 31.75 -16.391 -14.102 1 97.12 381 LEU A O 1
ATOM 2929 N N . ASN A 1 382 ? 32.281 -15.258 -15.945 1 98 382 ASN A N 1
ATOM 2930 C CA . ASN A 1 382 ? 31.766 -13.969 -15.492 1 98 382 ASN A CA 1
ATOM 2931 C C . ASN A 1 382 ? 30.703 -13.43 -16.453 1 98 382 ASN A C 1
ATOM 2933 O O . ASN A 1 382 ? 30.266 -12.289 -16.312 1 98 382 ASN A O 1
ATOM 2937 N N . THR A 1 383 ? 30.328 -14.289 -17.359 1 96.81 383 THR A N 1
ATOM 2938 C CA . THR A 1 383 ? 29.422 -13.852 -18.422 1 96.81 383 THR A CA 1
ATOM 2939 C C . THR A 1 383 ? 27.984 -13.82 -17.938 1 96.81 383 THR A C 1
ATOM 2941 O O . THR A 1 383 ? 27.641 -14.477 -16.953 1 96.81 383 THR A O 1
ATOM 2944 N N . MET A 1 384 ? 27.156 -13.023 -18.547 1 97.31 384 MET A N 1
ATOM 2945 C CA . MET A 1 384 ? 25.719 -12.945 -18.391 1 97.31 384 MET A CA 1
ATOM 2946 C C . MET A 1 384 ? 25.016 -13.031 -19.75 1 97.31 384 MET A C 1
ATOM 2948 O O . MET A 1 384 ? 25.422 -12.383 -20.703 1 97.31 384 MET A O 1
ATOM 2952 N N . GLU A 1 385 ? 24.031 -13.836 -19.797 1 96.44 385 GLU A N 1
ATOM 2953 C CA . GLU A 1 385 ? 23.25 -14.008 -21.016 1 96.44 385 GLU A CA 1
ATOM 2954 C C . GLU A 1 385 ? 21.766 -13.797 -20.75 1 96.44 385 GLU A C 1
ATOM 2956 O O . GLU A 1 385 ? 21.312 -13.906 -19.609 1 96.44 385 GLU A O 1
ATOM 2961 N N . CYS A 1 386 ? 21.141 -13.453 -21.797 1 95.38 386 CYS A N 1
ATOM 2962 C CA . CYS A 1 386 ? 19.703 -13.18 -21.703 1 95.38 386 CYS A CA 1
ATOM 2963 C C . CYS A 1 386 ? 18.922 -13.977 -22.734 1 95.38 386 CYS A C 1
ATOM 2965 O O . CYS A 1 386 ? 19.297 -14.016 -23.906 1 95.38 386 CYS A O 1
ATOM 2967 N N . LEU A 1 387 ? 17.906 -14.656 -22.297 1 96.56 387 LEU A N 1
ATOM 2968 C CA . LEU A 1 387 ? 16.953 -15.336 -23.172 1 96.56 387 LEU A CA 1
ATOM 2969 C C . LEU A 1 387 ? 15.672 -14.523 -23.328 1 96.56 387 LEU A C 1
ATOM 2971 O O . LEU A 1 387 ? 14.984 -14.258 -22.344 1 96.56 387 LEU A O 1
ATOM 2975 N N . ASP A 1 388 ? 15.391 -14.07 -24.484 1 94.31 388 ASP A N 1
ATOM 2976 C CA . ASP A 1 388 ? 14.086 -13.484 -24.781 1 94.31 388 ASP A CA 1
ATOM 2977 C C . ASP A 1 388 ? 13.008 -14.555 -24.875 1 94.31 388 ASP A C 1
ATOM 2979 O O . ASP A 1 388 ? 12.977 -15.336 -25.828 1 94.31 388 ASP A O 1
ATOM 2983 N N . MET A 1 389 ? 12.125 -14.594 -24.016 1 90.81 389 MET A N 1
ATOM 2984 C CA . MET A 1 389 ? 11.164 -15.68 -23.891 1 90.81 389 MET A CA 1
ATOM 2985 C C . MET A 1 389 ? 10.133 -15.641 -25.016 1 90.81 389 MET A C 1
ATOM 2987 O O . MET A 1 389 ? 9.484 -16.641 -25.297 1 90.81 389 MET A O 1
ATOM 2991 N N . GLU A 1 390 ? 9.992 -14.539 -25.609 1 88.25 390 GLU A N 1
ATOM 2992 C CA . GLU A 1 390 ? 9.07 -14.422 -26.734 1 88.25 390 GLU A CA 1
ATOM 2993 C C . GLU A 1 390 ? 9.695 -14.953 -28.031 1 88.25 390 GLU A C 1
ATOM 2995 O O . GLU A 1 390 ? 9.07 -15.727 -28.75 1 88.25 390 GLU A O 1
ATOM 3000 N N . THR A 1 391 ? 10.922 -14.633 -28.25 1 91.25 391 THR A N 1
ATOM 3001 C CA . THR A 1 391 ? 11.57 -14.984 -29.5 1 91.25 391 THR A CA 1
ATOM 3002 C C . THR A 1 391 ? 12.375 -16.266 -29.359 1 91.25 391 THR A C 1
ATOM 3004 O O . THR A 1 391 ? 12.68 -16.938 -30.344 1 91.25 391 THR A O 1
ATOM 3007 N N . GLY A 1 392 ? 12.789 -16.547 -28.156 1 92.25 392 GLY A N 1
ATOM 3008 C CA . GLY A 1 392 ? 13.625 -17.703 -27.922 1 92.25 392 GLY A CA 1
ATOM 3009 C C . GLY A 1 392 ? 15.086 -17.469 -28.234 1 92.25 392 GLY A C 1
ATOM 3010 O O . GLY A 1 392 ? 15.883 -18.406 -28.266 1 92.25 392 GLY A O 1
ATOM 3011 N N . SER A 1 393 ? 15.438 -16.234 -28.422 1 94.62 393 SER A N 1
ATOM 3012 C CA . SER A 1 393 ? 16.797 -15.906 -28.812 1 94.62 393 SER A CA 1
ATOM 3013 C C . SER A 1 393 ? 17.656 -15.562 -27.594 1 94.62 393 SER A C 1
ATOM 3015 O O . SER A 1 393 ? 17.172 -14.969 -26.641 1 94.62 393 SER A O 1
ATOM 3017 N N . TRP A 1 394 ? 18.938 -15.945 -27.688 1 95.94 394 TRP A N 1
ATOM 3018 C CA . TRP A 1 394 ? 19.906 -15.633 -26.625 1 95.94 394 TRP A CA 1
ATOM 3019 C C . TRP A 1 394 ? 20.766 -14.438 -27.016 1 95.94 394 TRP A C 1
ATOM 3021 O O . TRP A 1 394 ? 21.172 -14.312 -28.172 1 95.94 394 TRP A O 1
ATOM 3031 N N . THR A 1 395 ? 21.016 -13.594 -26.125 1 94.94 395 THR A N 1
ATOM 3032 C CA . THR A 1 395 ? 21.906 -12.453 -26.328 1 94.94 395 THR A CA 1
ATOM 3033 C C . THR A 1 395 ? 22.906 -12.344 -25.172 1 94.94 395 THR A C 1
ATOM 3035 O O . THR A 1 395 ? 22.562 -12.594 -24.016 1 94.94 395 THR A O 1
ATOM 3038 N N . GLN A 1 396 ? 24.156 -11.984 -25.516 1 95.19 396 GLN A N 1
ATOM 3039 C CA . GLN A 1 396 ? 25.172 -11.773 -24.5 1 95.19 396 GLN A CA 1
ATOM 3040 C C . GLN A 1 396 ? 25.125 -10.336 -23.969 1 95.19 396 GLN A C 1
ATOM 3042 O O . GLN A 1 396 ? 25 -9.391 -24.75 1 95.19 396 GLN A O 1
ATOM 3047 N N . LEU A 1 397 ? 25.156 -10.258 -22.672 1 95.25 397 LEU A N 1
ATOM 3048 C CA . LEU A 1 397 ? 25.203 -8.953 -22.047 1 95.25 397 LEU A CA 1
ATOM 3049 C C . LEU A 1 397 ? 26.562 -8.688 -21.406 1 95.25 397 LEU A C 1
ATOM 3051 O O . LEU A 1 397 ? 27.438 -9.547 -21.453 1 95.25 397 LEU A O 1
ATOM 3055 N N . SER A 1 398 ? 26.75 -7.457 -20.844 1 95.56 398 SER A N 1
ATOM 3056 C CA . SER A 1 398 ? 28.016 -7.09 -20.234 1 95.56 398 SER A CA 1
ATOM 3057 C C . SER A 1 398 ? 28.391 -8.047 -19.109 1 95.56 398 SER A C 1
ATOM 3059 O O . SER A 1 398 ? 27.547 -8.391 -18.281 1 95.56 398 SER A O 1
ATOM 3061 N N . PRO A 1 399 ? 29.641 -8.5 -19.094 1 96.88 399 PRO A N 1
ATOM 3062 C CA . PRO A 1 399 ? 30.062 -9.461 -18.078 1 96.88 399 PRO A CA 1
ATOM 3063 C C . PRO A 1 399 ? 30.297 -8.805 -16.719 1 96.88 399 PRO A C 1
ATOM 3065 O O . PRO A 1 399 ? 30.516 -7.598 -16.625 1 96.88 399 PRO A O 1
ATOM 3068 N N . MET A 1 400 ? 30.172 -9.578 -15.719 1 97.62 400 MET A N 1
ATOM 3069 C CA . MET A 1 400 ? 30.547 -9.133 -14.375 1 97.62 400 MET A CA 1
ATOM 3070 C C . MET A 1 400 ? 32.031 -8.82 -14.305 1 97.62 400 MET A C 1
ATOM 3072 O O . MET A 1 400 ? 32.812 -9.234 -15.172 1 97.62 400 MET A O 1
ATOM 3076 N N . ASN A 1 401 ? 32.406 -8.109 -13.289 1 97.25 401 ASN A N 1
ATOM 3077 C CA . ASN A 1 401 ? 33.812 -7.805 -13.062 1 97.25 401 ASN A CA 1
ATOM 3078 C C . ASN A 1 401 ? 34.562 -9.016 -12.516 1 97.25 401 ASN A C 1
ATOM 3080 O O . ASN A 1 401 ? 35.781 -9.148 -12.727 1 97.25 401 ASN A O 1
ATOM 3084 N N . THR A 1 402 ? 33.906 -9.867 -11.836 1 97.69 402 THR A N 1
ATOM 3085 C CA . THR A 1 402 ? 34.531 -11.031 -11.195 1 97.69 402 THR A CA 1
ATOM 3086 C C . THR A 1 402 ? 33.875 -12.32 -11.719 1 97.69 402 THR A C 1
ATOM 3088 O O . THR A 1 402 ? 32.656 -12.398 -11.891 1 97.69 402 THR A O 1
ATOM 3091 N N . HIS A 1 403 ? 34.719 -13.328 -11.945 1 97.88 403 HIS A N 1
ATOM 3092 C CA . HIS A 1 403 ? 34.219 -14.664 -12.227 1 97.88 403 HIS A CA 1
ATOM 3093 C C . HIS A 1 403 ? 33.562 -15.281 -10.992 1 97.88 403 HIS A C 1
ATOM 3095 O O . HIS A 1 403 ? 34.062 -15.133 -9.883 1 97.88 403 HIS A O 1
ATOM 3101 N N . ARG A 1 404 ? 32.375 -15.844 -11.211 1 97.94 404 ARG A N 1
ATOM 3102 C CA . ARG A 1 404 ? 31.656 -16.375 -10.055 1 97.94 404 ARG A CA 1
ATOM 3103 C C . ARG A 1 404 ? 30.922 -17.656 -10.414 1 97.94 404 ARG A C 1
ATOM 3105 O O . ARG A 1 404 ? 30.094 -17.672 -11.32 1 97.94 404 ARG A O 1
ATOM 3112 N N . HIS A 1 405 ? 31.172 -18.688 -9.781 1 97.5 405 HIS A N 1
ATOM 3113 C CA . HIS A 1 405 ? 30.234 -19.812 -9.75 1 97.5 405 HIS A CA 1
ATOM 3114 C C . HIS A 1 405 ? 29.719 -20.062 -8.336 1 97.5 405 HIS A C 1
ATOM 3116 O O . HIS A 1 405 ? 30.344 -19.625 -7.363 1 97.5 405 HIS A O 1
ATOM 3122 N N . GLY A 1 406 ? 28.469 -20.672 -8.219 1 97.12 406 GLY A N 1
ATOM 3123 C CA . GLY A 1 406 ? 27.875 -20.844 -6.906 1 97.12 406 GLY A CA 1
ATOM 3124 C C . GLY A 1 406 ? 27.391 -19.531 -6.297 1 97.12 406 GLY A C 1
ATOM 3125 O O . GLY A 1 406 ? 27.391 -19.375 -5.074 1 97.12 406 GLY A O 1
ATOM 3126 N N . LEU A 1 407 ? 27.094 -18.547 -7.109 1 98.06 407 LEU A N 1
ATOM 3127 C CA . LEU A 1 407 ? 26.609 -17.25 -6.672 1 98.06 407 LEU A CA 1
ATOM 3128 C C . LEU A 1 407 ? 25.094 -17.266 -6.477 1 98.06 407 LEU A C 1
ATOM 3130 O O . LEU A 1 407 ? 24.422 -18.188 -6.941 1 98.06 407 LEU A O 1
ATOM 3134 N N . GLY A 1 408 ? 24.594 -16.266 -5.758 1 97.69 408 GLY A N 1
ATOM 3135 C CA . GLY A 1 408 ? 23.172 -15.961 -5.723 1 97.69 408 GLY A CA 1
ATOM 3136 C C . GLY A 1 408 ? 22.812 -14.742 -6.551 1 97.69 408 GLY A C 1
ATOM 3137 O O . GLY A 1 408 ? 23.578 -13.781 -6.629 1 97.69 408 GLY A O 1
ATOM 3138 N N . VAL A 1 409 ? 21.641 -14.805 -7.176 1 97.88 409 VAL A N 1
ATOM 3139 C CA . VAL A 1 409 ? 21.188 -13.703 -8.008 1 97.88 409 VAL A CA 1
ATOM 3140 C C . VAL A 1 409 ? 19.766 -13.305 -7.605 1 97.88 409 VAL A C 1
ATOM 3142 O O . VAL A 1 409 ? 18.922 -14.164 -7.344 1 97.88 409 VAL A O 1
ATOM 3145 N N . ALA A 1 410 ? 19.516 -12.039 -7.527 1 97.06 410 ALA A N 1
ATOM 3146 C CA . ALA A 1 410 ? 18.188 -11.547 -7.211 1 97.06 410 ALA A CA 1
ATOM 3147 C C . ALA A 1 410 ? 17.984 -10.133 -7.758 1 97.06 410 ALA A C 1
ATOM 3149 O O . ALA A 1 410 ? 18.938 -9.406 -7.992 1 97.06 410 ALA A O 1
ATOM 3150 N N . VAL A 1 411 ? 16.766 -9.859 -8.016 1 94.56 411 VAL A N 1
ATOM 3151 C CA . VAL A 1 411 ? 16.406 -8.508 -8.445 1 94.56 411 VAL A CA 1
ATOM 3152 C C . VAL A 1 411 ? 15.867 -7.711 -7.258 1 94.56 411 VAL A C 1
ATOM 3154 O O . VAL A 1 411 ? 14.883 -8.109 -6.629 1 94.56 411 VAL A O 1
ATOM 3157 N N . LEU A 1 412 ? 16.484 -6.66 -6.926 1 93.38 412 LEU A N 1
ATOM 3158 C CA . LEU A 1 412 ? 16.078 -5.754 -5.863 1 93.38 412 LEU A CA 1
ATOM 3159 C C . LEU A 1 412 ? 15.969 -4.32 -6.375 1 93.38 412 LEU A C 1
ATOM 3161 O O . LEU A 1 412 ? 16.922 -3.783 -6.93 1 93.38 412 LEU A O 1
ATOM 3165 N N . GLY A 1 413 ? 14.773 -3.729 -6.219 1 82.75 413 GLY A N 1
ATOM 3166 C CA . GLY A 1 413 ? 14.562 -2.355 -6.652 1 82.75 413 GLY A CA 1
ATOM 3167 C C . GLY A 1 413 ? 14.75 -2.168 -8.148 1 82.75 413 GLY A C 1
ATOM 3168 O O . GLY A 1 413 ? 15.289 -1.153 -8.586 1 82.75 413 GLY A O 1
ATOM 3169 N N . GLY A 1 414 ? 14.562 -3.184 -8.883 1 82.81 414 GLY A N 1
ATOM 3170 C CA . GLY A 1 414 ? 14.648 -3.102 -10.336 1 82.81 414 GLY A CA 1
ATOM 3171 C C . GLY A 1 414 ? 16.047 -3.363 -10.867 1 82.81 414 GLY A C 1
ATOM 3172 O O . GLY A 1 414 ? 16.281 -3.316 -12.078 1 82.81 414 GLY A O 1
ATOM 3173 N N . THR A 1 415 ? 16.953 -3.596 -9.961 1 89.94 415 THR A N 1
ATOM 3174 C CA . THR A 1 415 ? 18.312 -3.893 -10.375 1 89.94 415 THR A CA 1
ATOM 3175 C C . THR A 1 415 ? 18.703 -5.316 -9.984 1 89.94 415 THR A C 1
ATOM 3177 O O . THR A 1 415 ? 18.094 -5.906 -9.094 1 89.94 415 THR A O 1
ATOM 3180 N N . LEU A 1 416 ? 19.703 -5.82 -10.727 1 94.5 416 LEU A N 1
ATOM 3181 C CA . LEU A 1 416 ? 20.141 -7.195 -10.516 1 94.5 416 LEU A CA 1
ATOM 3182 C C . LEU A 1 416 ? 21.375 -7.242 -9.625 1 94.5 416 LEU A C 1
ATOM 3184 O O . LEU A 1 416 ? 22.297 -6.438 -9.781 1 94.5 416 LEU A O 1
ATOM 3188 N N . TYR A 1 417 ? 21.375 -8.172 -8.641 1 97.06 417 TYR A N 1
ATOM 3189 C CA . TYR A 1 417 ? 22.5 -8.367 -7.75 1 97.06 417 TYR A CA 1
ATOM 3190 C C . TYR A 1 417 ? 23.109 -9.758 -7.926 1 97.06 417 TYR A C 1
ATOM 3192 O O . TYR A 1 417 ? 22.375 -10.75 -8.031 1 97.06 417 TYR A O 1
ATOM 3200 N N . ALA A 1 418 ? 24.375 -9.867 -8.047 1 98.44 418 ALA A N 1
ATOM 3201 C CA . ALA A 1 418 ? 25.141 -11.109 -7.973 1 98.44 418 ALA A CA 1
ATOM 3202 C C . ALA A 1 418 ? 25.891 -11.203 -6.648 1 98.44 418 ALA A C 1
ATOM 3204 O O . ALA A 1 418 ? 26.766 -10.383 -6.359 1 98.44 418 ALA A O 1
ATOM 3205 N N . VAL A 1 419 ? 25.625 -12.219 -5.914 1 98.56 419 VAL A N 1
ATOM 3206 C CA . VAL A 1 419 ? 26.062 -12.258 -4.523 1 98.56 419 VAL A CA 1
ATOM 3207 C C . VAL A 1 419 ? 27 -13.445 -4.305 1 98.56 419 VAL A C 1
ATOM 3209 O O . VAL A 1 419 ? 26.609 -14.594 -4.512 1 98.56 419 VAL A O 1
ATOM 3212 N N . GLY A 1 420 ? 28.234 -13.164 -3.859 1 98.25 420 GLY A N 1
ATOM 3213 C CA . GLY A 1 420 ? 29.172 -14.195 -3.453 1 98.25 420 GLY A CA 1
ATOM 3214 C C . GLY A 1 420 ? 29.609 -15.102 -4.594 1 98.25 420 GLY A C 1
ATOM 3215 O O . GLY A 1 420 ? 29.859 -14.625 -5.707 1 98.25 420 GLY A O 1
ATOM 3216 N N . GLY A 1 421 ? 29.891 -16.359 -4.211 1 97.88 421 GLY A N 1
ATOM 3217 C CA . GLY A 1 421 ? 30.359 -17.328 -5.18 1 97.88 421 GLY A CA 1
ATOM 3218 C C . GLY A 1 421 ? 31.844 -17.656 -5.016 1 97.88 421 GLY A C 1
ATOM 3219 O O . GLY A 1 421 ? 32.406 -17.453 -3.941 1 97.88 421 GLY A O 1
ATOM 3220 N N . HIS A 1 422 ? 32.312 -18.312 -5.996 1 97.31 422 HIS A N 1
ATOM 3221 C CA . HIS A 1 422 ? 33.719 -18.719 -6.09 1 97.31 422 HIS A CA 1
ATOM 3222 C C . HIS A 1 422 ? 34.312 -18.328 -7.441 1 97.31 422 HIS A C 1
ATOM 3224 O O . HIS A 1 422 ? 33.656 -18.531 -8.484 1 97.31 422 HIS A O 1
ATOM 3230 N N . ASP A 1 423 ? 35.469 -17.797 -7.426 1 96.44 423 ASP A N 1
ATOM 3231 C CA . ASP A 1 423 ? 36.031 -17.281 -8.672 1 96.44 423 ASP A CA 1
ATOM 3232 C C . ASP A 1 423 ? 36.938 -18.312 -9.344 1 96.44 423 ASP A C 1
ATOM 3234 O O . ASP A 1 423 ? 37.562 -18.016 -10.352 1 96.44 423 ASP A O 1
ATOM 3238 N N . GLY A 1 424 ? 36.969 -19.469 -8.812 1 93.38 424 GLY A N 1
ATOM 3239 C CA . GLY A 1 424 ? 37.906 -20.5 -9.281 1 93.38 424 GLY A CA 1
ATOM 3240 C C . GLY A 1 424 ? 39.094 -20.688 -8.383 1 93.38 424 GLY A C 1
ATOM 3241 O O . GLY A 1 424 ? 39.719 -21.75 -8.367 1 93.38 424 GLY A O 1
ATOM 3242 N N . TRP A 1 425 ? 39.406 -19.656 -7.645 1 93.06 425 TRP A N 1
ATOM 3243 C CA . TRP A 1 425 ? 40.562 -19.688 -6.773 1 93.06 425 TRP A CA 1
ATOM 3244 C C . TRP A 1 425 ? 40.188 -19.422 -5.324 1 93.06 425 TRP A C 1
ATOM 3246 O O . TRP A 1 425 ? 40.719 -20.031 -4.402 1 93.06 425 TRP A O 1
ATOM 3256 N N . SER A 1 426 ? 39.219 -18.562 -5.133 1 94.62 426 SER A N 1
ATOM 3257 C CA . SER A 1 426 ? 38.875 -18.172 -3.775 1 94.62 426 SER A CA 1
ATOM 3258 C C . SER A 1 426 ? 37.344 -18.016 -3.637 1 94.62 426 SER A C 1
ATOM 3260 O O . SER A 1 426 ? 36.656 -17.766 -4.625 1 94.62 426 SER A O 1
ATOM 3262 N N . TYR A 1 427 ? 37 -18.203 -2.377 1 96.44 427 TYR A N 1
ATOM 3263 C CA . TYR A 1 427 ? 35.625 -17.891 -2.02 1 96.44 427 TYR A CA 1
ATOM 3264 C C . TYR A 1 427 ? 35.438 -16.391 -1.928 1 96.44 427 TYR A C 1
ATOM 3266 O O . TYR A 1 427 ? 36.312 -15.656 -1.491 1 96.44 427 TYR A O 1
ATOM 3274 N N . LEU A 1 428 ? 34.219 -15.93 -2.303 1 97.44 428 LEU A N 1
ATOM 3275 C CA . LEU A 1 428 ? 34.031 -14.492 -2.447 1 97.44 428 LEU A CA 1
ATOM 3276 C C . LEU A 1 428 ? 33.031 -13.977 -1.407 1 97.44 428 LEU A C 1
ATOM 3278 O O . LEU A 1 428 ? 32.094 -14.664 -1.062 1 97.44 428 LEU A O 1
ATOM 3282 N N . ASN A 1 429 ? 33.25 -12.781 -0.94 1 97.62 429 ASN A N 1
ATOM 3283 C CA . ASN A 1 429 ? 32.25 -12.055 -0.149 1 97.62 429 ASN A CA 1
ATOM 3284 C C . ASN A 1 429 ? 31.766 -10.812 -0.884 1 97.62 429 ASN A C 1
ATOM 3286 O O . ASN A 1 429 ? 30.875 -10.117 -0.394 1 97.62 429 ASN A O 1
ATOM 3290 N N . ASN A 1 430 ? 32.312 -10.594 -2.035 1 95.94 430 ASN A N 1
ATOM 3291 C CA . ASN A 1 430 ? 31.906 -9.375 -2.732 1 95.94 430 ASN A CA 1
ATOM 3292 C C . ASN A 1 430 ? 30.578 -9.547 -3.459 1 95.94 430 ASN A C 1
ATOM 3294 O O . ASN A 1 430 ? 30.109 -10.672 -3.643 1 95.94 430 ASN A O 1
ATOM 3298 N N . VAL A 1 431 ? 29.875 -8.445 -3.725 1 97.88 431 VAL A N 1
ATOM 3299 C CA . VAL A 1 431 ? 28.562 -8.352 -4.355 1 97.88 431 VAL A CA 1
ATOM 3300 C C . VAL A 1 431 ? 28.594 -7.305 -5.465 1 97.88 431 VAL A C 1
ATOM 3302 O O . VAL A 1 431 ? 29.172 -6.227 -5.293 1 97.88 431 VAL A O 1
ATOM 3305 N N . GLU A 1 432 ? 28.047 -7.664 -6.57 1 96.81 432 GLU A N 1
ATOM 3306 C CA . GLU A 1 432 ? 27.969 -6.727 -7.684 1 96.81 432 GLU A CA 1
ATOM 3307 C C . GLU A 1 432 ? 26.516 -6.438 -8.055 1 96.81 432 GLU A C 1
ATOM 3309 O O . GLU A 1 432 ? 25.641 -7.305 -7.918 1 96.81 432 GLU A O 1
ATOM 3314 N N . ARG A 1 433 ? 26.297 -5.301 -8.477 1 94.81 433 ARG A N 1
ATOM 3315 C CA . ARG A 1 433 ? 24.984 -4.848 -8.922 1 94.81 433 ARG A CA 1
ATOM 3316 C C . ARG A 1 433 ? 25 -4.449 -10.391 1 94.81 433 ARG A C 1
ATOM 3318 O O . ARG A 1 433 ? 25.953 -3.809 -10.852 1 94.81 433 ARG A O 1
ATOM 3325 N N . TRP A 1 434 ? 24.016 -4.902 -11.102 1 92.88 434 TRP A N 1
ATOM 3326 C CA . TRP A 1 434 ? 23.891 -4.582 -12.523 1 92.88 434 TRP A CA 1
ATOM 3327 C C . TRP A 1 434 ? 22.922 -3.42 -12.727 1 92.88 434 TRP A C 1
ATOM 3329 O O . TRP A 1 434 ? 21.781 -3.465 -12.266 1 92.88 434 TRP A O 1
ATOM 3339 N N . ASP A 1 435 ? 23.391 -2.479 -13.445 1 81.12 435 ASP A N 1
ATOM 3340 C CA . ASP A 1 435 ? 22.562 -1.34 -13.828 1 81.12 435 ASP A CA 1
ATOM 3341 C C . ASP A 1 435 ? 22 -1.515 -15.242 1 81.12 435 ASP A C 1
ATOM 3343 O O . ASP A 1 435 ? 22.75 -1.457 -16.219 1 81.12 435 ASP A O 1
ATOM 3347 N N . PRO A 1 436 ? 20.719 -1.607 -15.352 1 80.5 436 PRO A N 1
ATOM 3348 C CA . PRO A 1 436 ? 20.141 -1.857 -16.672 1 80.5 436 PRO A CA 1
ATOM 3349 C C . PRO A 1 436 ? 20.234 -0.644 -17.594 1 80.5 436 PRO A C 1
ATOM 3351 O O . PRO A 1 436 ? 20.141 -0.785 -18.812 1 80.5 436 PRO A O 1
ATOM 3354 N N . VAL A 1 437 ? 20.391 0.47 -17.078 1 75.06 437 VAL A N 1
ATOM 3355 C CA . VAL A 1 437 ? 20.469 1.683 -17.891 1 75.06 437 VAL A CA 1
ATOM 3356 C C . VAL A 1 437 ? 21.859 1.819 -18.5 1 75.06 437 VAL A C 1
ATOM 3358 O O . VAL A 1 437 ? 21.984 1.969 -19.719 1 75.06 437 VAL A O 1
ATOM 3361 N N . THR A 1 438 ? 22.906 1.679 -17.719 1 77.25 438 THR A N 1
ATOM 3362 C CA . THR A 1 438 ? 24.266 1.799 -18.203 1 77.25 438 THR A CA 1
ATOM 3363 C C . THR A 1 438 ? 24.781 0.452 -18.703 1 77.25 438 THR A C 1
ATOM 3365 O O . THR A 1 438 ? 25.812 0.385 -19.375 1 77.25 438 THR A O 1
ATOM 3368 N N . ARG A 1 439 ? 24.078 -0.54 -18.391 1 85.12 439 ARG A N 1
ATOM 3369 C CA . ARG A 1 439 ? 24.422 -1.904 -18.781 1 85.12 439 ARG A CA 1
ATOM 3370 C C . ARG A 1 439 ? 25.812 -2.275 -18.297 1 85.12 439 ARG A C 1
ATOM 3372 O O . ARG A 1 439 ? 26.625 -2.785 -19.062 1 85.12 439 ARG A O 1
ATOM 3379 N N . SER A 1 440 ? 26.047 -1.984 -17.047 1 88.94 440 SER A N 1
ATOM 3380 C CA . SER A 1 440 ? 27.359 -2.281 -16.469 1 88.94 440 SER A CA 1
ATOM 3381 C C . SER A 1 440 ? 27.219 -2.783 -15.031 1 88.94 440 SER A C 1
ATOM 3383 O O . SER A 1 440 ? 26.188 -2.547 -14.383 1 88.94 440 SER A O 1
ATOM 3385 N N . TRP A 1 441 ? 28.266 -3.541 -14.586 1 94 441 TRP A N 1
ATOM 3386 C CA . TRP A 1 441 ? 28.312 -4.07 -13.227 1 94 441 TRP A CA 1
ATOM 3387 C C . TRP A 1 441 ? 29.172 -3.195 -12.328 1 94 441 TRP A C 1
ATOM 3389 O O . TRP A 1 441 ? 30.219 -2.705 -12.758 1 94 441 TRP A O 1
ATOM 3399 N N . SER A 1 442 ? 28.734 -2.969 -11.141 1 91.5 442 SER A N 1
ATOM 3400 C CA . SER A 1 442 ? 29.516 -2.248 -10.133 1 91.5 442 SER A CA 1
ATOM 3401 C C . SER A 1 442 ? 29.484 -2.965 -8.789 1 91.5 442 SER A C 1
ATOM 3403 O O . SER A 1 442 ? 28.5 -3.627 -8.453 1 91.5 442 SER A O 1
ATOM 3405 N N . TYR A 1 443 ? 30.547 -2.801 -8.055 1 93.75 443 TYR A N 1
ATOM 3406 C CA . TYR A 1 443 ? 30.609 -3.42 -6.734 1 93.75 443 TYR A CA 1
ATOM 3407 C C . TYR A 1 443 ? 29.797 -2.617 -5.723 1 93.75 443 TYR A C 1
ATOM 3409 O O . TYR A 1 443 ? 29.766 -1.386 -5.777 1 93.75 443 TYR A O 1
ATOM 3417 N N . VAL A 1 444 ? 29.141 -3.35 -4.891 1 92.12 444 VAL A N 1
ATOM 3418 C CA . VAL A 1 444 ? 28.594 -2.75 -3.676 1 92.12 444 VAL A CA 1
ATOM 3419 C C . VAL A 1 444 ? 29.375 -3.252 -2.461 1 92.12 444 VAL A C 1
ATOM 3421 O O . VAL A 1 444 ? 30.344 -3.99 -2.602 1 92.12 444 VAL A O 1
ATOM 3424 N N . THR A 1 445 ? 28.922 -2.791 -1.23 1 92.25 445 THR A N 1
ATOM 3425 C CA . THR A 1 445 ? 29.609 -3.234 -0.021 1 92.25 445 THR A CA 1
ATOM 3426 C C . THR A 1 445 ? 29.641 -4.758 0.056 1 92.25 445 THR A C 1
ATOM 3428 O O . THR A 1 445 ? 28.641 -5.418 -0.214 1 92.25 445 THR A O 1
ATOM 3431 N N . PRO A 1 446 ? 30.797 -5.32 0.333 1 96.81 446 PRO A N 1
ATOM 3432 C CA . PRO A 1 446 ? 30.875 -6.777 0.434 1 96.81 446 PRO A CA 1
ATOM 3433 C C . PRO A 1 446 ? 30.219 -7.32 1.695 1 96.81 446 PRO A C 1
ATOM 3435 O O . PRO A 1 446 ? 30.016 -6.582 2.662 1 96.81 446 PRO A O 1
ATOM 3438 N N . MET A 1 447 ? 29.844 -8.531 1.611 1 97.56 447 MET A N 1
ATOM 3439 C CA . MET A 1 447 ? 29.359 -9.227 2.795 1 97.56 447 MET A CA 1
ATOM 3440 C C . MET A 1 447 ? 30.453 -9.344 3.852 1 97.56 447 MET A C 1
ATOM 3442 O O . MET A 1 447 ? 31.625 -9.125 3.561 1 97.56 447 MET A O 1
ATOM 3446 N N . GLN A 1 448 ? 30.016 -9.734 5.031 1 96 448 GLN A N 1
ATOM 3447 C CA . GLN A 1 448 ? 30.969 -9.961 6.117 1 96 448 GLN A CA 1
ATOM 3448 C C . GLN A 1 448 ? 31.672 -11.305 5.957 1 96 448 GLN A C 1
ATOM 3450 O O . GLN A 1 448 ? 32.844 -11.453 6.375 1 96 448 GLN A O 1
ATOM 3455 N N . SER A 1 449 ? 31.016 -12.242 5.34 1 95.31 449 SER A N 1
ATOM 3456 C CA . SER A 1 449 ? 31.562 -13.586 5.164 1 95.31 449 SER A CA 1
ATOM 3457 C C . SER A 1 449 ? 31.594 -13.977 3.688 1 95.31 449 SER A C 1
ATOM 3459 O O . SER A 1 449 ? 30.75 -13.555 2.906 1 95.31 449 SER A O 1
ATOM 3461 N N . GLN A 1 450 ? 32.625 -14.773 3.396 1 96.62 450 GLN A N 1
ATOM 3462 C CA . GLN A 1 450 ? 32.625 -15.414 2.084 1 96.62 450 GLN A CA 1
ATOM 3463 C C . GLN A 1 450 ? 31.531 -16.469 1.994 1 96.62 450 GLN A C 1
ATOM 3465 O O . GLN A 1 450 ? 31.328 -17.234 2.938 1 96.62 450 GLN A O 1
ATOM 3470 N N . ARG A 1 451 ? 30.797 -16.438 0.88 1 96.88 451 ARG A N 1
ATOM 3471 C CA . ARG A 1 451 ? 29.688 -17.359 0.771 1 96.88 451 ARG A CA 1
ATOM 3472 C C . ARG A 1 451 ? 29.594 -17.953 -0.634 1 96.88 451 ARG A C 1
ATOM 3474 O O . ARG A 1 451 ? 29.328 -17.234 -1.597 1 96.88 451 ARG A O 1
ATOM 3481 N N . CYS A 1 452 ? 29.781 -19.188 -0.721 1 96.19 452 CYS A N 1
ATOM 3482 C CA . CYS A 1 452 ? 29.5 -19.938 -1.942 1 96.19 452 CYS A CA 1
ATOM 3483 C C . CYS A 1 452 ? 28.312 -20.875 -1.755 1 96.19 452 CYS A C 1
ATOM 3485 O O . CYS A 1 452 ? 28.172 -21.484 -0.698 1 96.19 452 CYS A O 1
ATOM 3487 N N . SER A 1 453 ? 27.391 -20.953 -2.777 1 94.88 453 SER A N 1
ATOM 3488 C CA . SER A 1 453 ? 26.203 -21.797 -2.74 1 94.88 453 SER A CA 1
ATOM 3489 C C . SER A 1 453 ? 25.25 -21.359 -1.63 1 94.88 453 SER A C 1
ATOM 3491 O O . SER A 1 453 ? 24.641 -22.203 -0.962 1 94.88 453 SER A O 1
ATOM 3493 N N . ALA A 1 454 ? 25.203 -20.078 -1.374 1 96.5 454 ALA A N 1
ATOM 3494 C CA . ALA A 1 454 ? 24.25 -19.484 -0.442 1 96.5 454 ALA A CA 1
ATOM 3495 C C . ALA A 1 454 ? 22.891 -19.266 -1.118 1 96.5 454 ALA A C 1
ATOM 3497 O O . ALA A 1 454 ? 22.828 -19.141 -2.344 1 96.5 454 ALA A O 1
ATOM 3498 N N . GLY A 1 455 ? 21.828 -19.328 -0.329 1 97.38 455 GLY A N 1
ATOM 3499 C CA . GLY A 1 455 ? 20.531 -18.891 -0.827 1 97.38 455 GLY A CA 1
ATOM 3500 C C . GLY A 1 455 ? 20.359 -17.375 -0.761 1 97.38 455 GLY A C 1
ATOM 3501 O O . GLY A 1 455 ? 20.719 -16.75 0.237 1 97.38 455 GLY A O 1
ATOM 3502 N N . VAL A 1 456 ? 19.875 -16.812 -1.835 1 98.06 456 VAL A N 1
ATOM 3503 C CA . VAL A 1 456 ? 19.672 -15.367 -1.879 1 98.06 456 VAL A CA 1
ATOM 3504 C C . VAL A 1 456 ? 18.219 -15.055 -2.24 1 98.06 456 VAL A C 1
ATOM 3506 O O . VAL A 1 456 ? 17.656 -15.664 -3.146 1 98.06 456 VAL A O 1
ATOM 3509 N N . ALA A 1 457 ? 17.625 -14.133 -1.542 1 98.06 457 ALA A N 1
ATOM 3510 C CA . ALA A 1 457 ? 16.25 -13.734 -1.801 1 98.06 457 ALA A CA 1
ATOM 3511 C C . ALA A 1 457 ? 16 -12.297 -1.356 1 98.06 457 ALA A C 1
ATOM 3513 O O . ALA A 1 457 ? 16.781 -11.734 -0.582 1 98.06 457 ALA A O 1
ATOM 3514 N N . VAL A 1 458 ? 15.008 -11.75 -1.924 1 97.56 458 VAL A N 1
ATOM 3515 C CA . VAL A 1 458 ? 14.617 -10.391 -1.569 1 97.56 458 VAL A CA 1
ATOM 3516 C C . VAL A 1 458 ? 13.375 -10.422 -0.683 1 97.56 458 VAL A C 1
ATOM 3518 O O . VAL A 1 458 ? 12.367 -11.039 -1.036 1 97.56 458 VAL A O 1
ATOM 3521 N N . LEU A 1 459 ? 13.461 -9.836 0.472 1 96.38 459 LEU A N 1
ATOM 3522 C CA . LEU A 1 459 ? 12.367 -9.734 1.427 1 96.38 459 LEU A CA 1
ATOM 3523 C C . LEU A 1 459 ? 12.266 -8.32 1.988 1 96.38 459 LEU A C 1
ATOM 3525 O O . LEU A 1 459 ? 13.242 -7.789 2.529 1 96.38 459 LEU A O 1
ATOM 3529 N N . LYS A 1 460 ? 11.078 -7.699 1.824 1 91.5 460 LYS A N 1
ATOM 3530 C CA . LYS A 1 460 ? 10.797 -6.363 2.342 1 91.5 460 LYS A CA 1
ATOM 3531 C C . LYS A 1 460 ? 11.867 -5.367 1.9 1 91.5 460 LYS A C 1
ATOM 3533 O O . LYS A 1 460 ? 12.438 -4.656 2.73 1 91.5 460 LYS A O 1
ATOM 3538 N N . ASP A 1 461 ? 12.234 -5.426 0.623 1 90.06 461 ASP A N 1
ATOM 3539 C CA . ASP A 1 461 ? 13.102 -4.484 -0.078 1 90.06 461 ASP A CA 1
ATOM 3540 C C . ASP A 1 461 ? 14.539 -4.582 0.427 1 90.06 461 ASP A C 1
ATOM 3542 O O . ASP A 1 461 ? 15.273 -3.592 0.428 1 90.06 461 ASP A O 1
ATOM 3546 N N . LYS A 1 462 ? 14.82 -5.684 0.958 1 95.19 462 LYS A N 1
ATOM 3547 C CA . LYS A 1 462 ? 16.188 -5.988 1.347 1 95.19 462 LYS A CA 1
ATOM 3548 C C . LYS A 1 462 ? 16.641 -7.32 0.758 1 95.19 462 LYS A C 1
ATOM 3550 O O . LYS A 1 462 ? 15.82 -8.148 0.364 1 95.19 462 LYS A O 1
ATOM 3555 N N . LEU A 1 463 ? 17.938 -7.457 0.68 1 97.44 463 LEU A N 1
ATOM 3556 C CA . LEU A 1 463 ? 18.531 -8.672 0.137 1 97.44 463 LEU A CA 1
ATOM 3557 C C . LEU A 1 463 ? 19.078 -9.555 1.252 1 97.44 463 LEU A C 1
ATOM 3559 O O . LEU A 1 463 ? 19.797 -9.07 2.137 1 97.44 463 LEU A O 1
ATOM 3563 N N . TYR A 1 464 ? 18.734 -10.836 1.226 1 98.44 464 TYR A N 1
ATOM 3564 C CA . TYR A 1 464 ? 19.203 -11.773 2.244 1 98.44 464 TYR A CA 1
ATOM 3565 C C . TYR A 1 464 ? 20.109 -12.836 1.638 1 98.44 464 TYR A C 1
ATOM 3567 O O . TYR A 1 464 ? 19.797 -13.383 0.577 1 98.44 464 TYR A O 1
ATOM 3575 N N . ALA A 1 465 ? 21.219 -13.078 2.221 1 98.5 465 ALA A N 1
ATOM 3576 C CA . ALA A 1 465 ? 22.094 -14.211 1.929 1 98.5 465 ALA A CA 1
ATOM 3577 C C . ALA A 1 465 ? 22.078 -15.234 3.062 1 98.5 465 ALA A C 1
ATOM 3579 O O . ALA A 1 465 ? 22.453 -14.922 4.195 1 98.5 465 ALA A O 1
ATOM 3580 N N . VAL A 1 466 ? 21.688 -16.422 2.723 1 98.38 466 VAL A N 1
ATOM 3581 C CA . VAL A 1 466 ? 2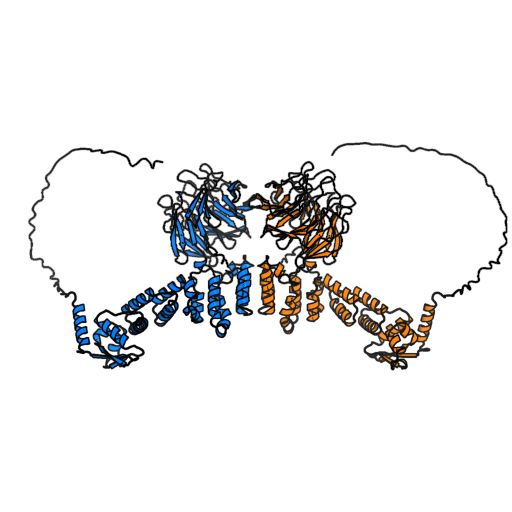1.406 -17.422 3.74 1 98.38 466 VAL A CA 1
ATOM 3582 C C . VAL A 1 466 ? 22.375 -18.594 3.592 1 98.38 466 VAL A C 1
ATOM 3584 O O . VAL A 1 466 ? 22.406 -19.25 2.551 1 98.38 466 VAL A O 1
ATOM 3587 N N . GLY A 1 467 ? 23.156 -18.859 4.617 1 96.88 467 GLY A N 1
ATOM 3588 C CA . GLY A 1 467 ? 24.047 -20.016 4.637 1 96.88 467 GLY A CA 1
ATOM 3589 C C . GLY A 1 467 ? 25.172 -19.906 3.627 1 96.88 467 GLY A C 1
ATOM 3590 O O . GLY A 1 467 ? 25.812 -18.859 3.504 1 96.88 467 GLY A O 1
ATOM 3591 N N . GLY A 1 468 ? 25.5 -21.047 3.025 1 95.62 468 GLY A N 1
ATOM 3592 C CA . GLY A 1 468 ? 26.609 -21.125 2.102 1 95.62 468 GLY A CA 1
ATOM 3593 C C . GLY A 1 468 ? 27.859 -21.719 2.723 1 95.62 468 GLY A C 1
ATOM 3594 O O . GLY A 1 468 ? 27.797 -22.344 3.785 1 95.62 468 GLY A O 1
ATOM 3595 N N . ARG A 1 469 ? 28.906 -21.594 1.946 1 93.75 469 ARG A N 1
ATOM 3596 C CA . ARG A 1 469 ? 30.188 -22.141 2.375 1 93.75 469 ARG A CA 1
ATOM 3597 C C . ARG A 1 469 ? 31.297 -21.109 2.244 1 93.75 469 ARG A C 1
ATOM 3599 O O . ARG A 1 469 ? 31.344 -20.359 1.27 1 93.75 469 ARG A O 1
ATOM 3606 N N . ASP A 1 470 ? 32.156 -21.047 3.188 1 90.06 470 ASP A N 1
ATOM 3607 C CA . ASP A 1 470 ? 33.25 -20.078 3.164 1 90.06 470 ASP A CA 1
ATOM 3608 C C . ASP A 1 470 ? 34.594 -20.766 2.871 1 90.06 470 ASP A C 1
ATOM 3610 O O . ASP A 1 470 ? 35.656 -20.141 2.938 1 90.06 470 ASP A O 1
ATOM 3614 N N . GLY A 1 471 ? 34.656 -22 2.473 1 80.56 471 GLY A N 1
ATOM 3615 C CA . GLY A 1 471 ? 35.844 -22.797 2.242 1 80.56 471 GLY A CA 1
ATOM 3616 C C . GLY A 1 471 ? 35.906 -24.031 3.115 1 80.56 471 GLY A C 1
ATOM 3617 O O . GLY A 1 471 ? 35.625 -25.141 2.65 1 80.56 471 GLY A O 1
ATOM 3618 N N . ALA A 1 472 ? 36.125 -23.703 4.371 1 74.56 472 ALA A N 1
ATOM 3619 C CA . ALA A 1 472 ? 36.344 -24.766 5.352 1 74.56 472 ALA A CA 1
ATOM 3620 C C . ALA A 1 472 ? 35.031 -25.344 5.84 1 74.56 472 ALA A C 1
ATOM 3622 O O . ALA A 1 472 ? 34.938 -26.531 6.133 1 74.56 472 ALA A O 1
ATOM 3623 N N . SER A 1 473 ? 34.062 -24.5 5.914 1 86.38 473 SER A N 1
ATOM 3624 C CA . SER A 1 473 ? 32.844 -24.953 6.59 1 86.38 473 SER A CA 1
ATOM 3625 C C . SER A 1 473 ? 31.609 -24.312 5.969 1 86.38 473 SER A C 1
ATOM 3627 O O . SER A 1 473 ? 31.688 -23.266 5.348 1 86.38 473 SER A O 1
ATOM 3629 N N . CYS A 1 474 ? 30.516 -25.078 6.113 1 92.12 474 CYS A N 1
ATOM 3630 C CA . CYS A 1 474 ? 29.219 -24.469 5.832 1 92.12 474 CYS A CA 1
ATOM 3631 C C . CYS A 1 474 ? 28.844 -23.453 6.902 1 92.12 474 CYS A C 1
ATOM 3633 O O . CYS A 1 474 ? 29.375 -23.5 8.016 1 92.12 474 CYS A O 1
ATOM 3635 N N . LEU A 1 475 ? 28 -22.547 6.566 1 94.19 475 LEU A N 1
ATOM 3636 C CA . LEU A 1 475 ? 27.641 -21.453 7.461 1 94.19 475 LEU A CA 1
ATOM 3637 C C . LEU A 1 475 ? 26.188 -21.562 7.91 1 94.19 475 LEU A C 1
ATOM 3639 O O . LEU A 1 475 ? 25.344 -22.047 7.164 1 94.19 475 LEU A O 1
ATOM 3643 N N . ARG A 1 476 ? 25.922 -21.109 9.086 1 94.94 476 ARG A N 1
ATOM 3644 C CA . ARG A 1 476 ? 24.547 -20.938 9.547 1 94.94 476 ARG A CA 1
ATOM 3645 C C . ARG A 1 476 ? 24.156 -19.469 9.586 1 94.94 476 ARG A C 1
ATOM 3647 O O . ARG A 1 476 ? 23 -19.141 9.898 1 94.94 476 ARG A O 1
ATOM 3654 N N . THR A 1 477 ? 25.094 -18.656 9.32 1 96.38 477 THR A N 1
ATOM 3655 C CA . THR A 1 477 ? 24.859 -17.219 9.445 1 96.38 477 THR A CA 1
ATOM 3656 C C . THR A 1 477 ? 23.984 -16.719 8.297 1 96.38 477 THR A C 1
ATOM 3658 O O . THR A 1 477 ? 23.953 -17.312 7.219 1 96.38 477 THR A O 1
ATOM 3661 N N . VAL A 1 478 ? 23.25 -15.656 8.508 1 98.12 478 VAL A N 1
ATOM 3662 C CA . VAL A 1 478 ? 22.406 -14.953 7.551 1 98.12 478 VAL A CA 1
ATOM 3663 C C . VAL A 1 478 ? 22.719 -13.461 7.59 1 98.12 478 VAL A C 1
ATOM 3665 O O . VAL A 1 478 ? 22.828 -12.867 8.664 1 98.12 478 VAL A O 1
ATOM 3668 N N . GLU A 1 479 ? 22.906 -12.914 6.441 1 97.62 479 GLU A N 1
ATOM 3669 C CA . GLU A 1 479 ? 23.156 -11.477 6.348 1 97.62 479 GLU A CA 1
ATOM 3670 C C . GLU A 1 479 ? 22.094 -10.789 5.496 1 97.62 479 GLU A C 1
ATOM 3672 O O . GLU A 1 479 ? 21.578 -11.367 4.535 1 97.62 479 GLU A O 1
ATOM 3677 N N . CYS A 1 480 ? 21.828 -9.617 5.848 1 97.31 480 CYS A N 1
ATOM 3678 C CA . CYS A 1 480 ? 20.828 -8.805 5.16 1 97.31 480 CYS A CA 1
ATOM 3679 C C . CYS A 1 480 ? 21.438 -7.512 4.641 1 97.31 480 CYS A C 1
ATOM 3681 O O . CYS A 1 480 ? 22.109 -6.797 5.383 1 97.31 480 CYS A O 1
ATOM 3683 N N . TYR A 1 481 ? 21.172 -7.223 3.381 1 95.56 481 TYR A N 1
ATOM 3684 C CA . TYR A 1 481 ? 21.703 -6.035 2.721 1 95.56 481 TYR A CA 1
ATOM 3685 C C . TYR A 1 481 ? 20.625 -4.965 2.574 1 95.56 481 TYR A C 1
ATOM 3687 O O . TYR A 1 481 ? 19.562 -5.227 2.033 1 95.56 481 TYR A O 1
ATOM 3695 N N . ASP A 1 482 ? 20.938 -3.791 3.023 1 89.56 482 ASP A N 1
ATOM 3696 C CA . ASP A 1 482 ? 20.094 -2.621 2.838 1 89.56 482 ASP A CA 1
ATOM 3697 C C . ASP A 1 482 ? 20.641 -1.702 1.754 1 89.56 482 ASP A C 1
ATOM 3699 O O . ASP A 1 482 ? 21.703 -1.084 1.938 1 89.56 482 ASP A O 1
ATOM 3703 N N . PRO A 1 483 ? 19.938 -1.562 0.676 1 87.25 483 PRO A N 1
ATOM 3704 C CA . PRO A 1 483 ? 20.469 -0.748 -0.421 1 87.25 483 PRO A CA 1
ATOM 3705 C C . PRO A 1 483 ? 20.531 0.738 -0.075 1 87.25 483 PRO A C 1
ATOM 3707 O O . PRO A 1 483 ? 21.266 1.494 -0.711 1 87.25 483 PRO A O 1
ATOM 3710 N N . HIS A 1 484 ? 19.797 1.104 0.852 1 80.5 484 HIS A N 1
ATOM 3711 C CA . HIS A 1 484 ? 19.781 2.518 1.211 1 80.5 484 HIS A CA 1
ATOM 3712 C C . HIS A 1 484 ? 21.016 2.896 2.02 1 80.5 484 HIS A C 1
ATOM 3714 O O . HIS A 1 484 ? 21.484 4.035 1.948 1 80.5 484 HIS A O 1
ATOM 3720 N N . THR A 1 485 ? 21.531 1.962 2.764 1 79.88 485 THR A N 1
ATOM 3721 C CA . THR A 1 485 ? 22.719 2.234 3.568 1 79.88 485 THR A CA 1
ATOM 3722 C C . THR A 1 485 ? 23.953 1.554 2.971 1 79.88 485 THR A C 1
ATOM 3724 O O . THR A 1 485 ? 25.078 1.808 3.398 1 79.88 485 THR A O 1
ATOM 3727 N N . ASN A 1 486 ? 23.719 0.739 1.959 1 85.75 486 ASN A N 1
ATOM 3728 C CA . ASN A 1 486 ? 24.781 -0.047 1.347 1 85.75 486 ASN A CA 1
ATOM 3729 C C . ASN A 1 486 ? 25.578 -0.832 2.391 1 85.75 486 ASN A C 1
ATOM 3731 O O . ASN A 1 486 ? 26.812 -0.795 2.402 1 85.75 486 ASN A O 1
ATOM 3735 N N . LYS A 1 487 ? 24.828 -1.506 3.258 1 87.94 487 LYS A N 1
ATOM 3736 C CA . LYS A 1 487 ? 25.469 -2.25 4.344 1 87.94 487 LYS A CA 1
ATOM 3737 C C . LYS A 1 487 ? 24.812 -3.619 4.523 1 87.94 487 LYS A C 1
ATOM 3739 O O . LYS A 1 487 ? 23.609 -3.775 4.301 1 87.94 487 LYS A O 1
ATOM 3744 N N . TRP A 1 488 ? 25.703 -4.57 4.949 1 94.81 488 TRP A N 1
ATOM 3745 C CA . TRP A 1 488 ? 25.219 -5.887 5.355 1 94.81 488 TRP A CA 1
ATOM 3746 C C . TRP A 1 488 ? 25.141 -5.992 6.875 1 94.81 488 TRP A C 1
ATOM 3748 O O . TRP A 1 488 ? 26.047 -5.543 7.586 1 94.81 488 TRP A O 1
ATOM 3758 N N . THR A 1 489 ? 24.016 -6.5 7.34 1 94.69 489 THR A N 1
ATOM 3759 C CA . THR A 1 489 ? 23.828 -6.715 8.773 1 94.69 489 THR A CA 1
ATOM 3760 C C . THR A 1 489 ? 23.547 -8.188 9.062 1 94.69 489 THR A C 1
ATOM 3762 O O . THR A 1 489 ? 22.844 -8.852 8.305 1 94.69 489 THR A O 1
ATOM 3765 N N . MET A 1 490 ? 24.062 -8.656 10.195 1 96.94 490 MET A N 1
ATOM 3766 C CA . MET A 1 490 ? 23.812 -10.039 10.586 1 96.94 490 MET A CA 1
ATOM 3767 C C . MET A 1 490 ? 22.406 -10.203 11.148 1 96.94 490 MET A C 1
ATOM 3769 O O . MET A 1 490 ? 21.938 -9.375 11.922 1 96.94 490 MET A O 1
ATOM 3773 N N . CYS A 1 491 ? 21.766 -11.242 10.711 1 97.25 491 CYS A N 1
ATOM 3774 C CA . CYS A 1 491 ? 20.469 -11.648 11.242 1 97.25 491 CYS A CA 1
ATOM 3775 C C . CYS A 1 491 ? 20.609 -12.898 12.102 1 97.25 491 CYS A C 1
ATOM 3777 O O . CYS A 1 491 ? 21.688 -13.477 12.203 1 97.25 491 CYS A O 1
ATOM 3779 N N . ALA A 1 492 ? 19.438 -13.289 12.734 1 97.75 492 ALA A N 1
ATOM 3780 C CA . ALA A 1 492 ? 19.422 -14.531 13.492 1 97.75 492 ALA A CA 1
ATOM 3781 C C . ALA A 1 492 ? 19.906 -15.703 12.625 1 97.75 492 ALA A C 1
ATOM 3783 O O . ALA A 1 492 ? 19.484 -15.844 11.477 1 97.75 492 ALA A O 1
ATOM 3784 N N . PRO A 1 493 ? 20.781 -16.5 13.125 1 97.38 493 PRO A N 1
ATOM 3785 C CA . PRO A 1 493 ? 21.328 -17.609 12.344 1 97.38 493 PRO A CA 1
ATOM 3786 C C . PRO A 1 493 ? 20.359 -18.781 12.227 1 97.38 493 PRO A C 1
ATOM 3788 O O . PRO A 1 493 ? 19.422 -18.906 13.023 1 97.38 493 PRO A O 1
ATOM 3791 N N . LEU A 1 494 ? 20.594 -19.547 11.258 1 96.31 494 LEU A N 1
ATOM 3792 C CA . LEU A 1 494 ? 19.875 -20.797 11.102 1 96.31 494 LEU A CA 1
ATOM 3793 C C . LEU A 1 494 ? 20.172 -21.734 12.266 1 96.31 494 LEU A C 1
ATOM 3795 O O . LEU A 1 494 ? 21.172 -21.562 12.969 1 96.31 494 LEU A O 1
ATOM 3799 N N . ALA A 1 495 ? 19.281 -22.734 12.391 1 92.56 495 ALA A N 1
ATOM 3800 C CA . ALA A 1 495 ? 19.5 -23.734 13.43 1 92.56 495 ALA A CA 1
ATOM 3801 C C . ALA A 1 495 ? 20.719 -24.609 13.109 1 92.56 495 ALA A C 1
ATOM 3803 O O . ALA A 1 495 ? 21.422 -25.047 14.016 1 92.56 495 ALA A O 1
ATOM 3804 N N . ARG A 1 496 ? 20.922 -24.812 11.836 1 89.56 496 ARG A N 1
ATOM 3805 C CA . ARG A 1 496 ? 22.047 -25.641 11.391 1 89.56 496 ARG A CA 1
ATOM 3806 C C . ARG A 1 496 ? 22.812 -24.953 10.266 1 89.56 496 ARG A C 1
ATOM 3808 O O . ARG A 1 496 ? 22.266 -24.125 9.547 1 89.56 496 ARG A O 1
ATOM 3815 N N . ARG A 1 497 ? 24.078 -25.391 10.203 1 92.44 497 ARG A N 1
ATOM 3816 C CA . ARG A 1 497 ? 24.859 -24.953 9.055 1 92.44 497 ARG A CA 1
ATOM 3817 C C . ARG A 1 497 ? 24.359 -25.594 7.766 1 92.44 497 ARG A C 1
ATOM 3819 O O . ARG A 1 497 ? 24.031 -26.781 7.754 1 92.44 497 ARG A O 1
ATOM 3826 N N . ARG A 1 498 ? 24.25 -24.797 6.742 1 92.25 498 ARG A N 1
ATOM 3827 C CA . ARG A 1 498 ? 23.688 -25.344 5.512 1 92.25 498 ARG A CA 1
ATOM 3828 C C . ARG A 1 498 ? 24.438 -24.812 4.289 1 92.25 498 ARG A C 1
ATOM 3830 O O . ARG A 1 498 ? 24.469 -23.609 4.055 1 92.25 498 ARG A O 1
ATOM 3837 N N . GLY A 1 499 ? 25 -25.703 3.545 1 90.88 499 GLY A N 1
ATOM 3838 C CA . GLY A 1 499 ? 25.422 -25.406 2.184 1 90.88 499 GLY A CA 1
ATOM 3839 C C . GLY A 1 499 ? 24.484 -25.953 1.135 1 90.88 499 GLY A C 1
ATOM 3840 O O . GLY A 1 499 ? 23.828 -26.984 1.354 1 90.88 499 GLY A O 1
ATOM 3841 N N . GLY A 1 500 ? 24.344 -25.266 -0.042 1 93.25 500 GLY A N 1
ATOM 3842 C CA . GLY A 1 500 ? 23.406 -25.719 -1.058 1 93.25 500 GLY A CA 1
ATOM 3843 C C . GLY A 1 500 ? 21.953 -25.625 -0.615 1 93.25 500 GLY A C 1
ATOM 3844 O O . GLY A 1 500 ? 21.172 -26.547 -0.84 1 93.25 500 GLY A O 1
ATOM 3845 N N . VAL A 1 501 ? 21.609 -24.594 0.107 1 95.31 501 VAL A N 1
ATOM 3846 C CA . VAL A 1 501 ? 20.281 -24.375 0.685 1 95.31 501 VAL A CA 1
ATOM 3847 C C . VAL A 1 501 ? 19.375 -23.719 -0.343 1 95.31 501 VAL A C 1
ATOM 3849 O O . VAL A 1 501 ? 19.812 -22.844 -1.102 1 95.31 501 VAL A O 1
ATOM 3852 N N . GLY A 1 502 ? 18.125 -24.219 -0.453 1 96.81 502 GLY A N 1
ATOM 3853 C CA . GLY A 1 502 ? 17.109 -23.484 -1.207 1 96.81 502 GLY A CA 1
ATOM 3854 C C . GLY A 1 502 ? 16.438 -22.406 -0.398 1 96.81 502 GLY A C 1
ATOM 3855 O O . GLY A 1 502 ? 16.141 -22.594 0.786 1 96.81 502 GLY A O 1
ATOM 3856 N N . VAL A 1 503 ? 16.219 -21.266 -1.026 1 98.19 503 VAL A N 1
ATOM 3857 C CA . VAL A 1 503 ? 15.609 -20.156 -0.299 1 98.19 503 VAL A CA 1
ATOM 3858 C C . VAL A 1 503 ? 14.492 -19.547 -1.143 1 98.19 503 VAL A C 1
ATOM 3860 O O . VAL A 1 503 ? 14.633 -19.406 -2.359 1 98.19 503 VAL A O 1
ATOM 3863 N N . ALA A 1 504 ? 13.43 -19.172 -0.518 1 97.88 504 ALA A N 1
ATOM 3864 C CA . ALA A 1 504 ? 12.297 -18.516 -1.162 1 97.88 504 ALA A CA 1
ATOM 3865 C C . ALA A 1 504 ? 11.531 -17.641 -0.172 1 97.88 504 ALA A C 1
ATOM 3867 O O . ALA A 1 504 ? 11.758 -17.734 1.039 1 97.88 504 ALA A O 1
ATOM 3868 N N . VAL A 1 505 ? 10.781 -16.75 -0.712 1 96.31 505 VAL A N 1
ATOM 3869 C CA . VAL A 1 505 ? 10.016 -15.836 0.122 1 96.31 505 VAL A CA 1
ATOM 3870 C C . VAL A 1 505 ? 8.523 -16 -0.165 1 96.31 505 VAL A C 1
ATOM 3872 O O . VAL A 1 505 ? 8.117 -16.125 -1.322 1 96.31 505 VAL A O 1
ATOM 3875 N N . ALA A 1 506 ? 7.738 -16.031 0.932 1 93.12 506 ALA A N 1
ATOM 3876 C CA . ALA A 1 506 ? 6.285 -16.078 0.815 1 93.12 506 ALA A CA 1
ATOM 3877 C C . ALA A 1 506 ? 5.617 -15.367 1.991 1 93.12 506 ALA A C 1
ATOM 3879 O O . ALA A 1 506 ? 5.988 -15.586 3.146 1 93.12 506 ALA A O 1
ATOM 3880 N N . ASN A 1 507 ? 4.656 -14.578 1.708 1 89.06 507 ASN A N 1
ATOM 3881 C CA . ASN A 1 507 ? 3.811 -13.922 2.699 1 89.06 507 ASN A CA 1
ATOM 3882 C C . ASN A 1 507 ? 4.637 -13.172 3.736 1 89.06 507 ASN A C 1
ATOM 3884 O O . ASN A 1 507 ? 4.367 -13.258 4.934 1 89.06 507 ASN A O 1
ATOM 3888 N N . GLY A 1 508 ? 5.695 -12.617 3.277 1 90.19 508 GLY A N 1
ATOM 3889 C CA . GLY A 1 508 ? 6.484 -11.758 4.148 1 90.19 508 GLY A CA 1
ATOM 3890 C C . GLY A 1 508 ? 7.488 -12.531 4.988 1 90.19 508 GLY A C 1
ATOM 3891 O O . GLY A 1 508 ? 8.078 -11.977 5.922 1 90.19 508 GLY A O 1
ATOM 3892 N N . TYR A 1 509 ? 7.664 -13.789 4.664 1 94.62 509 TYR A N 1
ATOM 3893 C CA . TYR A 1 509 ? 8.625 -14.617 5.387 1 94.62 509 TYR A CA 1
ATOM 3894 C C . TYR A 1 509 ? 9.656 -15.211 4.438 1 94.62 509 TYR A C 1
ATOM 3896 O O . TYR A 1 509 ? 9.391 -15.375 3.244 1 94.62 509 TYR A O 1
ATOM 3904 N N . LEU A 1 510 ? 10.781 -15.516 5.02 1 97.5 510 LEU A N 1
ATOM 3905 C CA . LEU A 1 510 ? 11.859 -16.172 4.297 1 97.5 510 LEU A CA 1
ATOM 3906 C C . LEU A 1 510 ? 11.953 -17.656 4.688 1 97.5 510 LEU A C 1
ATOM 3908 O O . LEU A 1 510 ? 11.844 -17.984 5.867 1 97.5 510 LEU A O 1
ATOM 3912 N N . TYR A 1 511 ? 12.109 -18.516 3.672 1 98.06 511 TYR A N 1
ATOM 3913 C CA . TYR A 1 511 ? 12.164 -19.953 3.906 1 98.06 511 TYR A CA 1
ATOM 3914 C C . TYR A 1 511 ? 13.5 -20.531 3.449 1 98.06 511 TYR A C 1
ATOM 3916 O O . TYR A 1 511 ? 13.977 -20.219 2.355 1 98.06 511 TYR A O 1
ATOM 3924 N N . ALA A 1 512 ? 14.117 -21.328 4.262 1 98.19 512 ALA A N 1
ATOM 3925 C CA . ALA A 1 512 ? 15.328 -22.062 3.938 1 98.19 512 ALA A CA 1
ATOM 3926 C C . ALA A 1 512 ? 15.055 -23.562 3.879 1 98.19 512 ALA A C 1
ATOM 3928 O O . ALA A 1 512 ? 14.586 -24.156 4.855 1 98.19 512 ALA A O 1
ATOM 3929 N N . LEU A 1 513 ? 15.383 -24.188 2.762 1 97.94 513 LEU A N 1
ATOM 3930 C CA . LEU A 1 513 ? 14.992 -25.562 2.514 1 97.94 513 LEU A CA 1
ATOM 3931 C C . LEU A 1 513 ? 16.219 -26.453 2.328 1 97.94 513 LEU A C 1
ATOM 3933 O O . LEU A 1 513 ? 17.078 -26.172 1.479 1 97.94 513 LEU A O 1
ATOM 3937 N N . GLY A 1 514 ? 16.266 -27.516 3.041 1 96.06 514 GLY A N 1
ATOM 3938 C CA . GLY A 1 514 ? 17.297 -28.531 2.85 1 96.06 514 GLY A CA 1
ATOM 3939 C C . GLY A 1 514 ? 18.703 -28.016 3.104 1 96.06 514 GLY A C 1
ATOM 3940 O O . GLY A 1 514 ? 18.938 -27.281 4.062 1 96.06 514 GLY A O 1
ATOM 3941 N N . GLY A 1 515 ? 19.641 -28.594 2.291 1 94.12 515 GLY A N 1
ATOM 3942 C CA . GLY A 1 515 ? 21.047 -28.25 2.455 1 94.12 515 GLY A CA 1
ATOM 3943 C C . GLY A 1 515 ? 21.875 -29.391 3.01 1 94.12 515 GLY A C 1
ATOM 3944 O O . GLY A 1 515 ? 21.406 -30.516 3.117 1 94.12 515 GLY A O 1
ATOM 3945 N N . GLN A 1 516 ? 23.109 -29.062 3.17 1 92.12 516 GLN A N 1
ATOM 3946 C CA . GLN A 1 516 ? 24.047 -30.047 3.701 1 92.12 516 GLN A CA 1
ATOM 3947 C C . GLN A 1 516 ? 25.047 -29.406 4.66 1 92.12 516 GLN A C 1
ATOM 3949 O O . GLN A 1 516 ? 25.25 -28.188 4.617 1 92.12 516 GLN A O 1
ATOM 3954 N N . ASP A 1 517 ? 25.484 -30.219 5.625 1 87.75 517 ASP A N 1
ATOM 3955 C CA . ASP A 1 517 ? 26.562 -29.781 6.516 1 87.75 517 ASP A CA 1
ATOM 3956 C C . ASP A 1 517 ? 27.781 -30.688 6.383 1 87.75 517 ASP A C 1
ATOM 3958 O O . ASP A 1 517 ? 27.922 -31.656 7.133 1 87.75 517 ASP A O 1
ATOM 3962 N N . ALA A 1 518 ? 28.422 -30.953 5.324 1 68.06 518 ALA A N 1
ATOM 3963 C CA . ALA A 1 518 ? 29.547 -31.875 5.203 1 68.06 518 ALA A CA 1
ATOM 3964 C C . ALA A 1 518 ? 30.875 -31.156 5.406 1 68.06 518 ALA A C 1
ATOM 3966 O O . ALA A 1 518 ? 31.094 -30.062 4.859 1 68.06 518 ALA A O 1
ATOM 3967 N N . PRO A 1 519 ? 31.625 -31.734 6.453 1 59.53 519 PRO A N 1
ATOM 3968 C CA . PRO A 1 519 ? 33 -31.281 6.359 1 59.53 519 PRO A CA 1
ATOM 3969 C C . PRO A 1 519 ? 33.625 -31.531 4.98 1 59.53 519 PRO A C 1
ATOM 3971 O O . PRO A 1 519 ? 33.125 -32.375 4.23 1 59.53 519 PRO A O 1
ATOM 3974 N N . ALA A 1 520 ? 34.469 -30.688 4.406 1 54.19 520 ALA A N 1
ATOM 3975 C CA . ALA A 1 520 ? 35.094 -30.797 3.082 1 54.19 520 ALA A CA 1
ATOM 3976 C C . ALA A 1 520 ? 35.531 -32.219 2.811 1 54.19 520 ALA A C 1
ATOM 3978 O O . ALA A 1 520 ? 35.5 -32.688 1.669 1 54.19 520 ALA A O 1
ATOM 3979 N N . ASN A 1 521 ? 35.906 -32.969 3.811 1 52.69 521 ASN A N 1
ATOM 3980 C CA . ASN A 1 521 ? 36.562 -34.281 3.676 1 52.69 521 ASN A CA 1
ATOM 3981 C C . ASN A 1 521 ? 35.562 -35.438 3.711 1 52.69 521 ASN A C 1
ATOM 3983 O O . ASN A 1 521 ? 35.906 -36.594 3.484 1 52.69 521 ASN A O 1
ATOM 3987 N N . ASN A 1 522 ? 34.312 -35.25 4.109 1 55.22 522 ASN A N 1
ATOM 3988 C CA . ASN A 1 522 ? 33.375 -36.344 4.137 1 55.22 522 ASN A CA 1
ATOM 3989 C C . ASN A 1 522 ? 32.062 -36 3.418 1 55.22 522 ASN A C 1
ATOM 3991 O O . ASN A 1 522 ? 31.094 -35.594 4.051 1 55.22 522 ASN A O 1
ATOM 3995 N N . PRO A 1 523 ? 32.094 -36.188 2.152 1 53.06 523 PRO A N 1
ATOM 3996 C CA . PRO A 1 523 ? 30.953 -35.812 1.33 1 53.06 523 PRO A CA 1
ATOM 3997 C C . PRO A 1 523 ? 29.703 -36.625 1.673 1 53.06 523 PRO A C 1
ATOM 3999 O O . PRO A 1 523 ? 28.609 -36.312 1.192 1 53.06 523 PRO A O 1
ATOM 4002 N N . ALA A 1 524 ? 29.938 -37.781 2.191 1 53 524 ALA A N 1
ATOM 4003 C CA . ALA A 1 524 ? 28.781 -38.625 2.531 1 53 524 ALA A CA 1
ATOM 4004 C C . ALA A 1 524 ? 27.953 -37.969 3.629 1 53 524 ALA A C 1
ATOM 4006 O O . ALA A 1 524 ? 27 -38.562 4.141 1 53 524 ALA A O 1
ATOM 4007 N N . ALA A 1 525 ? 28.281 -36.781 3.924 1 57.34 525 ALA A N 1
ATOM 4008 C CA . ALA A 1 525 ? 27.828 -36 5.062 1 57.34 525 ALA A CA 1
ATOM 4009 C C . ALA A 1 525 ? 26.328 -35.688 4.969 1 57.34 525 ALA A C 1
ATOM 4011 O O . ALA A 1 525 ? 25.719 -35.844 3.9 1 57.34 525 ALA A O 1
ATOM 4012 N N . SER A 1 526 ? 25.672 -35.125 6.102 1 78.94 526 SER A N 1
ATOM 4013 C CA . SER A 1 526 ? 24.297 -35.062 6.57 1 78.94 526 SER A CA 1
ATOM 4014 C C . SER A 1 526 ? 23.484 -34.031 5.777 1 78.94 526 SER A C 1
ATOM 4016 O O . SER A 1 526 ? 23.844 -32.844 5.727 1 78.94 526 SER A O 1
ATOM 4018 N N . ARG A 1 527 ? 22.828 -34.594 4.719 1 89.69 527 ARG A N 1
ATOM 4019 C CA . ARG A 1 527 ? 21.781 -33.812 4.047 1 89.69 527 ARG A CA 1
ATOM 4020 C C . ARG A 1 527 ? 20.547 -33.688 4.922 1 89.69 527 ARG A C 1
ATOM 4022 O O . ARG A 1 527 ? 20.312 -34.5 5.809 1 89.69 527 ARG A O 1
ATOM 4029 N N . PHE A 1 528 ? 19.875 -32.531 4.668 1 91.81 528 PHE A N 1
ATOM 4030 C CA . PHE A 1 528 ? 18.766 -32.219 5.562 1 91.81 528 PHE A CA 1
ATOM 4031 C C . PHE A 1 528 ? 17.453 -32.219 4.805 1 91.81 528 PHE A C 1
ATOM 4033 O O . PHE A 1 528 ? 17.406 -31.875 3.617 1 91.81 528 PHE A O 1
ATOM 4040 N N . ASP A 1 529 ? 16.375 -32.594 5.477 1 94.38 529 ASP A N 1
ATOM 4041 C CA . ASP A 1 529 ? 15.023 -32.406 4.977 1 94.38 529 ASP A CA 1
ATOM 4042 C C . ASP A 1 529 ? 14.305 -31.297 5.715 1 94.38 529 ASP A C 1
ATOM 4044 O O . ASP A 1 529 ? 13.164 -30.953 5.395 1 94.38 529 ASP A O 1
ATOM 4048 N N . CYS A 1 530 ? 14.977 -30.641 6.609 1 94.19 530 CYS A N 1
ATOM 4049 C CA . CYS A 1 530 ? 14.359 -29.625 7.457 1 94.19 530 CYS A CA 1
ATOM 4050 C C . CYS A 1 530 ? 14.141 -28.328 6.691 1 94.19 530 CYS A C 1
ATOM 4052 O O . CYS A 1 530 ? 14.953 -27.969 5.832 1 94.19 530 CYS A O 1
ATOM 4054 N N . VAL A 1 531 ? 13.07 -27.641 6.996 1 97.62 531 VAL A N 1
ATOM 4055 C CA . VAL A 1 531 ? 12.734 -26.328 6.441 1 97.62 531 VAL A CA 1
ATOM 4056 C C . VAL A 1 531 ? 12.516 -25.328 7.578 1 97.62 531 VAL A C 1
ATOM 4058 O O . VAL A 1 531 ? 11.82 -25.625 8.547 1 97.62 531 VAL A O 1
ATOM 4061 N N . GLU A 1 532 ? 13.109 -24.188 7.48 1 97.75 532 GLU A N 1
ATOM 4062 C CA . GLU A 1 532 ? 12.969 -23.141 8.477 1 97.75 532 GLU A CA 1
ATOM 4063 C C . GLU A 1 532 ? 12.367 -21.875 7.867 1 97.75 532 GLU A C 1
ATOM 4065 O O . GLU A 1 532 ? 12.625 -21.562 6.703 1 97.75 532 GLU A O 1
ATOM 4070 N N . ARG A 1 533 ? 11.594 -21.25 8.625 1 97.5 533 ARG A N 1
ATOM 4071 C CA . ARG A 1 533 ? 10.969 -19.984 8.227 1 97.5 533 ARG A CA 1
ATOM 4072 C C . ARG A 1 533 ? 11.469 -18.828 9.086 1 97.5 533 ARG A C 1
ATOM 4074 O O . ARG A 1 533 ? 11.516 -18.938 10.312 1 97.5 533 ARG A O 1
ATOM 4081 N N . TYR A 1 534 ? 11.812 -17.781 8.484 1 97.62 534 TYR A N 1
ATOM 4082 C CA . TYR A 1 534 ? 12.352 -16.594 9.141 1 97.62 534 TYR A CA 1
ATOM 4083 C C . TYR A 1 534 ? 11.32 -15.469 9.164 1 97.62 534 TYR A C 1
ATOM 4085 O O . TYR A 1 534 ? 10.727 -15.141 8.133 1 97.62 534 TYR A O 1
ATOM 4093 N N . ASP A 1 535 ? 11.172 -14.898 10.344 1 95.12 535 ASP A N 1
ATOM 4094 C CA . ASP A 1 535 ? 10.336 -13.719 10.531 1 95.12 535 ASP A CA 1
ATOM 4095 C C . ASP A 1 535 ? 11.195 -12.477 10.758 1 95.12 535 ASP A C 1
ATOM 4097 O O . ASP A 1 535 ? 11.812 -12.328 11.812 1 95.12 535 ASP A O 1
ATOM 4101 N N . PRO A 1 536 ? 11.172 -11.594 9.82 1 94.88 536 PRO A N 1
ATOM 4102 C CA . PRO A 1 536 ? 12.023 -10.406 9.961 1 94.88 536 PRO A CA 1
ATOM 4103 C C . PRO A 1 536 ? 11.547 -9.461 11.062 1 94.88 536 PRO A C 1
ATOM 4105 O O . PRO A 1 536 ? 12.328 -8.664 11.578 1 94.88 536 PRO A O 1
ATOM 4108 N N . SER A 1 537 ? 10.289 -9.469 11.383 1 91.44 537 SER A N 1
ATOM 4109 C CA . SER A 1 537 ? 9.758 -8.586 12.414 1 91.44 537 SER A CA 1
ATOM 4110 C C . SER A 1 537 ? 10.297 -8.953 13.797 1 91.44 537 SER A C 1
ATOM 4112 O O . SER A 1 537 ? 10.5 -8.078 14.641 1 91.44 537 SER A O 1
ATOM 4114 N N . THR A 1 538 ? 10.609 -10.203 14.039 1 94.19 538 THR A N 1
ATOM 4115 C CA . THR A 1 538 ? 11.109 -10.664 15.328 1 94.19 538 THR A CA 1
ATOM 4116 C C . THR A 1 538 ? 12.555 -11.148 15.211 1 94.19 538 THR A C 1
ATOM 4118 O O . THR A 1 538 ? 13.172 -11.516 16.219 1 94.19 538 THR A O 1
ATOM 4121 N N . ASP A 1 539 ? 13.102 -11.188 14.055 1 96.69 539 ASP A N 1
ATOM 4122 C CA . ASP A 1 539 ? 14.445 -11.695 13.773 1 96.69 539 ASP A CA 1
ATOM 4123 C C . ASP A 1 539 ? 14.633 -13.094 14.367 1 96.69 539 ASP A C 1
ATOM 4125 O O . ASP A 1 539 ? 15.578 -13.32 15.125 1 96.69 539 ASP A O 1
ATOM 4129 N N . SER A 1 540 ? 13.734 -13.961 13.891 1 97.25 540 SER A N 1
ATOM 4130 C CA . SER A 1 540 ? 13.781 -15.305 14.445 1 97.25 540 SER A CA 1
ATOM 4131 C C . SER A 1 540 ? 13.406 -16.344 13.391 1 97.25 540 SER A C 1
ATOM 4133 O O . SER A 1 540 ? 12.719 -16.031 12.422 1 97.25 540 SER A O 1
ATOM 4135 N N . TRP A 1 541 ? 13.961 -17.609 13.641 1 97.5 541 TRP A N 1
ATOM 4136 C CA . TRP A 1 541 ? 13.648 -18.75 12.781 1 97.5 541 TRP A CA 1
ATOM 4137 C C . TRP A 1 541 ? 12.781 -19.766 13.516 1 97.5 541 TRP A C 1
ATOM 4139 O O . TRP A 1 541 ? 12.977 -20 14.711 1 97.5 541 TRP A O 1
ATOM 4149 N N . ILE A 1 542 ? 11.859 -20.375 12.781 1 96.81 542 ILE A N 1
ATOM 4150 C CA . ILE A 1 542 ? 11.117 -21.516 13.32 1 96.81 542 ILE A CA 1
ATOM 4151 C C . ILE A 1 542 ? 11.164 -22.672 12.328 1 96.81 542 ILE A C 1
ATOM 4153 O O . ILE A 1 542 ? 11.258 -22.469 11.117 1 96.81 542 ILE A O 1
ATOM 4157 N N . VAL A 1 543 ? 11.086 -23.859 12.828 1 96.56 543 VAL A N 1
ATOM 4158 C CA . VAL A 1 543 ? 11.062 -25.047 11.992 1 96.56 543 VAL A CA 1
ATOM 4159 C C . VAL A 1 543 ? 9.625 -25.359 11.578 1 96.56 543 VAL A C 1
ATOM 4161 O O . VAL A 1 543 ? 8.711 -25.297 12.398 1 96.56 543 VAL A O 1
ATOM 4164 N N . ILE A 1 544 ? 9.469 -25.672 10.297 1 96.62 544 ILE A N 1
ATOM 4165 C CA . ILE A 1 544 ? 8.148 -26.047 9.805 1 96.62 544 ILE A CA 1
ATOM 4166 C C . ILE A 1 544 ? 8.195 -27.453 9.211 1 96.62 544 ILE A C 1
ATOM 4168 O O . ILE A 1 544 ? 9.117 -28.219 9.492 1 96.62 544 ILE A O 1
ATOM 4172 N N . ALA A 1 545 ? 7.129 -27.844 8.461 1 97.75 545 ALA A N 1
ATOM 4173 C CA . ALA A 1 545 ? 7.043 -29.188 7.906 1 97.75 545 ALA A CA 1
ATOM 4174 C C . ALA A 1 545 ? 8.258 -29.5 7.039 1 97.75 545 ALA A C 1
ATOM 4176 O O . ALA A 1 545 ? 8.688 -28.672 6.238 1 97.75 545 ALA A O 1
ATOM 4177 N N . SER A 1 546 ? 8.781 -30.672 7.16 1 97.56 546 SER A N 1
ATOM 4178 C CA . SER A 1 546 ? 9.992 -31.078 6.457 1 97.56 546 SER A CA 1
ATOM 4179 C C . SER A 1 546 ? 9.688 -31.484 5.02 1 97.56 546 SER A C 1
ATOM 4181 O O . SER A 1 546 ? 8.555 -31.844 4.699 1 97.56 546 SER A O 1
ATOM 4183 N N . LEU A 1 547 ? 10.719 -31.422 4.238 1 97.38 547 LEU A N 1
ATOM 4184 C CA . LEU A 1 547 ? 10.633 -31.953 2.885 1 97.38 547 LEU A CA 1
ATOM 4185 C C . LEU A 1 547 ? 10.414 -33.469 2.912 1 97.38 547 LEU A C 1
ATOM 4187 O O . LEU A 1 547 ? 10.57 -34.094 3.957 1 97.38 547 LEU A O 1
ATOM 4191 N N . SER A 1 548 ? 10.07 -34 1.756 1 95.88 548 SER A N 1
ATOM 4192 C CA . SER A 1 548 ? 9.773 -35.406 1.657 1 95.88 548 SER A CA 1
ATOM 4193 C C . SER A 1 548 ? 11.039 -36.25 1.8 1 95.88 548 SER A C 1
ATOM 4195 O O . SER A 1 548 ? 10.977 -37.438 2.166 1 95.88 548 SER A O 1
ATOM 4197 N N . SER A 1 549 ? 12.195 -35.688 1.479 1 94.38 549 SER A N 1
ATOM 4198 C CA . SER A 1 549 ? 13.461 -36.438 1.585 1 94.38 549 SER A CA 1
ATOM 4199 C C . SER A 1 549 ? 14.617 -35.469 1.887 1 94.38 549 SER A C 1
ATOM 4201 O O . SER A 1 549 ? 14.523 -34.281 1.631 1 94.38 549 SER A O 1
ATOM 4203 N N . LYS A 1 550 ? 15.664 -36.094 2.455 1 94.38 550 LYS A N 1
ATOM 4204 C CA . LYS A 1 550 ? 16.891 -35.312 2.676 1 94.38 550 LYS A CA 1
ATOM 4205 C C . LYS A 1 550 ? 17.594 -35.031 1.355 1 94.38 550 LYS A C 1
ATOM 4207 O O . LYS A 1 550 ? 17.812 -35.906 0.538 1 94.38 550 LYS A O 1
ATOM 4212 N N . ARG A 1 551 ? 17.953 -33.781 1.158 1 94.44 551 ARG A N 1
ATOM 4213 C CA . ARG A 1 551 ? 18.609 -33.406 -0.093 1 94.44 551 ARG A CA 1
ATOM 4214 C C . ARG A 1 551 ? 19.234 -32.031 0.006 1 94.44 551 ARG A C 1
ATOM 4216 O O . ARG A 1 551 ? 18.812 -31.203 0.827 1 94.44 551 ARG A O 1
ATOM 4223 N N . ASP A 1 552 ? 20.266 -31.797 -0.735 1 93.94 552 ASP A N 1
ATOM 4224 C CA . ASP A 1 552 ? 20.875 -30.484 -0.902 1 93.94 552 ASP A CA 1
ATOM 4225 C C . ASP A 1 552 ? 20.719 -29.984 -2.336 1 93.94 552 ASP A C 1
ATOM 4227 O O . ASP A 1 552 ? 20.156 -30.672 -3.184 1 93.94 552 ASP A O 1
ATOM 4231 N N . ALA A 1 553 ? 21.078 -28.734 -2.561 1 95.81 553 ALA A N 1
ATOM 4232 C CA . ALA A 1 553 ? 21.016 -28.109 -3.881 1 95.81 553 ALA A CA 1
ATOM 4233 C C . ALA A 1 553 ? 19.594 -28.141 -4.426 1 95.81 553 ALA A C 1
ATOM 4235 O O . ALA A 1 553 ? 19.375 -28.484 -5.59 1 95.81 553 ALA A O 1
ATOM 4236 N N . VAL A 1 554 ? 18.641 -27.875 -3.561 1 96.88 554 VAL A N 1
ATOM 4237 C CA . VAL A 1 554 ? 17.234 -27.797 -3.918 1 96.88 554 VAL A CA 1
ATOM 4238 C C . VAL A 1 554 ? 16.906 -26.391 -4.449 1 96.88 554 VAL A C 1
ATOM 4240 O O . VAL A 1 554 ? 17.391 -25.391 -3.908 1 96.88 554 VAL A O 1
ATOM 4243 N N . ALA A 1 555 ? 16.172 -26.312 -5.547 1 97.62 555 ALA A N 1
ATOM 4244 C CA . ALA A 1 555 ? 15.672 -25.031 -6.035 1 97.62 555 ALA A CA 1
ATOM 4245 C C . ALA A 1 555 ? 14.312 -24.703 -5.426 1 97.62 555 ALA A C 1
ATOM 4247 O O . ALA A 1 555 ? 13.484 -25.594 -5.234 1 97.62 555 ALA A O 1
ATOM 4248 N N . ALA A 1 556 ? 14.117 -23.469 -5.117 1 98.12 556 ALA A N 1
ATOM 4249 C CA . ALA A 1 556 ? 12.859 -23.094 -4.477 1 98.12 556 ALA A CA 1
ATOM 4250 C C . ALA A 1 556 ? 12.375 -21.734 -4.98 1 98.12 556 ALA A C 1
ATOM 4252 O O . ALA A 1 556 ? 13.18 -20.844 -5.273 1 98.12 556 ALA A O 1
ATOM 4253 N N . CYS A 1 557 ? 11.109 -21.547 -5.074 1 97.69 557 CYS A N 1
ATOM 4254 C CA . CYS A 1 557 ? 10.523 -20.25 -5.395 1 97.69 557 CYS A CA 1
ATOM 4255 C C . CYS A 1 557 ? 9.047 -20.219 -5.016 1 97.69 557 CYS A C 1
ATOM 4257 O O . CYS A 1 557 ? 8.461 -21.25 -4.672 1 97.69 557 CYS A O 1
ATOM 4259 N N . LEU A 1 558 ? 8.547 -19.078 -4.992 1 96.88 558 LEU A N 1
ATOM 4260 C CA . LEU A 1 558 ? 7.113 -18.906 -4.785 1 96.88 558 LEU A CA 1
ATOM 4261 C C . LEU A 1 558 ? 6.348 -19.094 -6.086 1 96.88 558 LEU A C 1
ATOM 4263 O O . LEU A 1 558 ? 6.738 -18.562 -7.129 1 96.88 558 LEU A O 1
ATOM 4267 N N . PHE A 1 559 ? 5.344 -19.875 -6.082 1 96.81 559 PHE A N 1
ATOM 4268 C CA . PHE A 1 559 ? 4.438 -20.078 -7.203 1 96.81 559 PHE A CA 1
ATOM 4269 C C . PHE A 1 559 ? 2.986 -19.891 -6.766 1 96.81 559 PHE A C 1
ATOM 4271 O O . PHE A 1 559 ? 2.387 -20.812 -6.199 1 96.81 559 PHE A O 1
ATOM 4278 N N . GLY A 1 560 ? 2.475 -18.688 -7.113 1 92.88 560 GLY A N 1
ATOM 4279 C CA . GLY A 1 560 ? 1.182 -18.328 -6.555 1 92.88 560 GLY A CA 1
ATOM 4280 C C . GLY A 1 560 ? 1.226 -18.078 -5.059 1 92.88 560 GLY A C 1
ATOM 4281 O O . GLY A 1 560 ? 1.958 -17.203 -4.594 1 92.88 560 GLY A O 1
ATOM 4282 N N . ASP A 1 561 ? 0.451 -18.891 -4.328 1 91.94 561 ASP A N 1
ATOM 4283 C CA . ASP A 1 561 ? 0.401 -18.734 -2.879 1 91.94 561 ASP A CA 1
ATOM 4284 C C . ASP A 1 561 ? 1.163 -19.859 -2.178 1 91.94 561 ASP A C 1
ATOM 4286 O O . ASP A 1 561 ? 1.066 -20.016 -0.959 1 91.94 561 ASP A O 1
ATOM 4290 N N . ARG A 1 562 ? 1.934 -20.562 -2.988 1 95.44 562 ARG A N 1
ATOM 4291 C CA . ARG A 1 562 ? 2.639 -21.703 -2.416 1 95.44 562 ARG A CA 1
ATOM 4292 C C . ARG A 1 562 ? 4.117 -21.688 -2.783 1 95.44 562 ARG A C 1
ATOM 4294 O O . ARG A 1 562 ? 4.504 -21.047 -3.77 1 95.44 562 ARG A O 1
ATOM 4301 N N . LEU A 1 563 ? 4.898 -22.391 -1.982 1 97.25 563 LEU A N 1
ATOM 4302 C CA . LEU A 1 563 ? 6.305 -22.594 -2.311 1 97.25 563 LEU A CA 1
ATOM 4303 C C . LEU A 1 563 ? 6.504 -23.906 -3.076 1 97.25 563 LEU A C 1
ATOM 4305 O O . LEU A 1 563 ? 5.805 -24.891 -2.824 1 97.25 563 LEU A O 1
ATOM 4309 N N . VAL A 1 564 ? 7.418 -23.844 -3.955 1 98.31 564 VAL A N 1
ATOM 4310 C CA . VAL A 1 564 ? 7.75 -25.062 -4.691 1 98.31 564 VAL A CA 1
ATOM 4311 C C . VAL A 1 564 ? 9.219 -25.406 -4.465 1 98.31 564 VAL A C 1
ATOM 4313 O O . VAL A 1 564 ? 10.094 -24.547 -4.508 1 98.31 564 VAL A O 1
ATOM 4316 N N . ALA A 1 565 ? 9.492 -26.609 -4.152 1 98.38 565 ALA A N 1
ATOM 4317 C CA . ALA A 1 565 ? 10.836 -27.172 -4.062 1 98.38 565 ALA A CA 1
ATOM 4318 C C . ALA A 1 565 ? 11.109 -28.141 -5.211 1 98.38 565 ALA A C 1
ATOM 4320 O O . ALA A 1 565 ? 10.328 -29.062 -5.449 1 98.38 565 ALA A O 1
ATOM 4321 N N . VAL A 1 566 ? 12.211 -27.969 -5.867 1 98.25 566 VAL A N 1
ATOM 4322 C CA . VAL A 1 566 ? 12.445 -28.703 -7.102 1 98.25 566 VAL A CA 1
ATOM 4323 C C . VAL A 1 566 ? 13.82 -29.375 -7.051 1 98.25 566 VAL A C 1
ATOM 4325 O O . VAL A 1 566 ? 14.828 -28.719 -6.785 1 98.25 566 VAL A O 1
ATOM 4328 N N . GLY A 1 567 ? 13.828 -30.672 -7.324 1 97.75 567 GLY A N 1
ATOM 4329 C CA . GLY A 1 567 ? 15.055 -31.422 -7.492 1 97.75 567 GLY A CA 1
ATOM 4330 C C . GLY A 1 567 ? 15.883 -31.531 -6.223 1 97.75 567 GLY A C 1
ATOM 4331 O O . GLY A 1 567 ? 15.328 -31.656 -5.125 1 97.75 567 GLY A O 1
ATOM 4332 N N . GLY A 1 568 ? 17.188 -31.641 -6.461 1 96.75 568 GLY A N 1
ATOM 4333 C CA . GLY A 1 568 ? 18.141 -31.844 -5.375 1 96.75 568 GLY A CA 1
ATOM 4334 C C . GLY A 1 568 ? 18.922 -33.125 -5.5 1 96.75 568 GLY A C 1
ATOM 4335 O O . GLY A 1 568 ? 18.75 -33.875 -6.461 1 96.75 568 GLY A O 1
ATOM 4336 N N . TYR A 1 569 ? 19.859 -33.219 -4.617 1 95.19 569 TYR A N 1
ATOM 4337 C CA . TYR A 1 569 ? 20.719 -34.406 -4.547 1 95.19 569 TYR A CA 1
ATOM 4338 C C . TYR A 1 569 ? 20.641 -35.062 -3.178 1 95.19 569 TYR A C 1
ATOM 4340 O O . TYR A 1 569 ? 20.781 -34.375 -2.15 1 95.19 569 TYR A O 1
ATOM 4348 N N . ASP A 1 570 ? 20.438 -36.312 -3.168 1 92.56 570 ASP A N 1
ATOM 4349 C CA . ASP A 1 570 ? 20.266 -36.969 -1.886 1 92.56 570 ASP A CA 1
ATOM 4350 C C . ASP A 1 570 ? 21.531 -37.719 -1.46 1 92.56 570 ASP A C 1
ATOM 4352 O O . ASP A 1 570 ? 21.547 -38.438 -0.467 1 92.56 570 ASP A O 1
ATOM 4356 N N . GLY A 1 571 ? 22.609 -37.531 -2.207 1 88.12 571 GLY A N 1
ATOM 4357 C CA . GLY A 1 571 ? 23.859 -38.219 -1.924 1 88.12 571 GLY A CA 1
ATOM 4358 C C . GLY A 1 571 ? 24.156 -39.344 -2.898 1 88.12 571 GLY A C 1
ATOM 4359 O O . GLY A 1 571 ? 25.312 -39.719 -3.076 1 88.12 571 GLY A O 1
ATOM 4360 N N . SER A 1 572 ? 23.141 -39.781 -3.488 1 90.12 572 SER A N 1
ATOM 4361 C CA . SER A 1 572 ? 23.297 -40.906 -4.406 1 90.12 572 SER A CA 1
ATOM 4362 C C . SER A 1 572 ? 22.688 -40.594 -5.77 1 90.12 572 SER A C 1
ATOM 4364 O O . SER A 1 572 ? 23.234 -41 -6.805 1 90.12 572 SER A O 1
ATOM 4366 N N . HIS A 1 573 ? 21.594 -39.938 -5.773 1 92.25 573 HIS A N 1
ATOM 4367 C CA . HIS A 1 573 ? 20.859 -39.688 -7.012 1 92.25 573 HIS A CA 1
ATOM 4368 C C . HIS A 1 573 ? 20.484 -38.188 -7.133 1 92.25 573 HIS A C 1
ATOM 4370 O O . HIS A 1 573 ? 20.234 -37.531 -6.129 1 92.25 573 HIS A O 1
ATOM 4376 N N . TYR A 1 574 ? 20.516 -37.781 -8.375 1 95.81 574 TYR A N 1
ATOM 4377 C CA . TYR A 1 574 ? 19.859 -36.531 -8.703 1 95.81 574 TYR A CA 1
ATOM 4378 C C . TYR A 1 574 ? 18.344 -36.719 -8.773 1 95.81 574 TYR A C 1
ATOM 4380 O O . TYR A 1 574 ? 17.859 -37.562 -9.523 1 95.81 574 TYR A O 1
ATOM 4388 N N . LEU A 1 575 ? 17.609 -35.906 -8.109 1 96.44 575 LEU A N 1
ATOM 4389 C CA . LEU A 1 575 ? 16.203 -36.188 -7.863 1 96.44 575 LEU A CA 1
ATOM 4390 C C . LEU A 1 575 ? 15.32 -35.5 -8.906 1 96.44 575 LEU A C 1
ATOM 4392 O O . LEU A 1 575 ? 15.609 -34.406 -9.336 1 96.44 575 LEU A O 1
ATOM 4396 N N . ARG A 1 576 ? 14.242 -36.125 -9.25 1 97.25 576 ARG A N 1
ATOM 4397 C CA . ARG A 1 576 ? 13.195 -35.594 -10.109 1 97.25 576 ARG A CA 1
ATOM 4398 C C . ARG A 1 576 ? 12.055 -35 -9.281 1 97.25 576 ARG A C 1
ATOM 4400 O O . ARG A 1 576 ? 11.07 -34.5 -9.828 1 97.25 576 ARG A O 1
ATOM 4407 N N . THR A 1 577 ? 12.211 -35 -8.07 1 96.94 577 THR A N 1
ATOM 4408 C CA . THR A 1 577 ? 11.141 -34.688 -7.125 1 96.94 577 THR A CA 1
ATOM 4409 C C . THR A 1 577 ? 10.758 -33.219 -7.211 1 96.94 577 THR A C 1
ATOM 4411 O O . THR A 1 577 ? 11.633 -32.344 -7.23 1 96.94 577 THR A O 1
ATOM 4414 N N . VAL A 1 578 ? 9.484 -32.938 -7.297 1 98.44 578 VAL A N 1
ATOM 4415 C CA . VAL A 1 578 ? 8.906 -31.594 -7.184 1 98.44 578 VAL A CA 1
ATOM 4416 C C . VAL A 1 578 ? 7.766 -31.609 -6.176 1 98.44 578 VAL A C 1
ATOM 4418 O O . VAL A 1 578 ? 6.855 -32.438 -6.27 1 98.44 578 VAL A O 1
ATOM 4421 N N . GLU A 1 579 ? 7.832 -30.781 -5.191 1 98.25 579 GLU A N 1
ATOM 4422 C CA . GLU A 1 579 ? 6.77 -30.703 -4.191 1 98.25 579 GLU A CA 1
ATOM 4423 C C . GLU A 1 579 ? 6.434 -29.266 -3.85 1 98.25 579 GLU A C 1
ATOM 4425 O O . GLU A 1 579 ? 7.262 -28.359 -4.031 1 98.25 579 GLU A O 1
ATOM 4430 N N . GLN A 1 580 ? 5.246 -29.031 -3.467 1 97.94 580 GLN A N 1
ATOM 4431 C CA . GLN A 1 580 ? 4.773 -27.688 -3.133 1 97.94 580 GLN A CA 1
ATOM 4432 C C . GLN A 1 580 ? 4.359 -27.609 -1.666 1 97.94 580 GLN A C 1
ATOM 4434 O O . GLN A 1 580 ? 3.805 -28.562 -1.114 1 97.94 580 GLN A O 1
ATOM 4439 N N . TYR A 1 581 ? 4.609 -26.484 -1.061 1 97.56 581 TYR A N 1
ATOM 4440 C CA . TYR A 1 581 ? 4.312 -26.234 0.344 1 97.56 581 TYR A CA 1
ATOM 4441 C C . TYR A 1 581 ? 3.178 -25.219 0.485 1 97.56 581 TYR A C 1
ATOM 4443 O O . TYR A 1 581 ? 3.232 -24.125 -0.086 1 97.56 581 TYR A O 1
ATOM 4451 N N . ASP A 1 582 ? 2.176 -25.625 1.235 1 95.19 582 ASP A N 1
ATOM 4452 C CA . ASP A 1 582 ? 1.078 -24.719 1.581 1 95.19 582 ASP A CA 1
ATOM 4453 C C . ASP A 1 582 ? 1.301 -24.078 2.949 1 95.19 582 ASP A C 1
ATOM 4455 O O . ASP A 1 582 ? 1.169 -24.75 3.98 1 95.19 582 ASP A O 1
ATOM 4459 N N . PRO A 1 583 ? 1.561 -22.797 2.957 1 91.75 583 PRO A N 1
ATOM 4460 C CA . PRO A 1 583 ? 1.838 -22.141 4.234 1 91.75 583 PRO A CA 1
ATOM 4461 C C . PRO A 1 583 ? 0.634 -22.141 5.176 1 91.75 583 PRO A C 1
ATOM 4463 O O . PRO A 1 583 ? 0.794 -22 6.391 1 91.75 583 PRO A O 1
ATOM 4466 N N . TYR A 1 584 ? -0.512 -22.297 4.668 1 87.88 584 TYR A N 1
ATOM 4467 C CA . TYR A 1 584 ? -1.713 -22.234 5.492 1 87.88 584 TYR A CA 1
ATOM 4468 C C . TYR A 1 584 ? -1.968 -23.562 6.191 1 87.88 584 TYR A C 1
ATOM 4470 O O . TYR A 1 584 ? -2.422 -23.594 7.336 1 87.88 584 TYR A O 1
ATOM 4478 N N . THR A 1 585 ? -1.668 -24.641 5.539 1 92.06 585 THR A N 1
ATOM 4479 C CA . THR A 1 585 ? -1.891 -25.953 6.125 1 92.06 585 THR A CA 1
ATOM 4480 C C . THR A 1 585 ? -0.59 -26.516 6.684 1 92.06 585 THR A C 1
ATOM 4482 O O . THR A 1 585 ? -0.604 -27.516 7.422 1 92.06 585 THR A O 1
ATOM 4485 N N . ASN A 1 586 ? 0.554 -25.938 6.414 1 95 586 ASN A N 1
ATOM 4486 C CA . ASN A 1 586 ? 1.881 -26.422 6.793 1 95 586 ASN A CA 1
ATOM 4487 C C . ASN A 1 586 ? 2.137 -27.828 6.285 1 95 586 ASN A C 1
ATOM 4489 O O . ASN A 1 586 ? 2.576 -28.703 7.043 1 95 586 ASN A O 1
ATOM 4493 N N . GLU A 1 587 ? 1.812 -28 5.008 1 96.88 587 GLU A N 1
ATOM 4494 C CA . GLU A 1 587 ? 1.951 -29.328 4.402 1 96.88 587 GLU A CA 1
ATOM 4495 C C . GLU A 1 587 ? 2.609 -29.25 3.029 1 96.88 587 GLU A C 1
ATOM 4497 O O . GLU A 1 587 ? 2.463 -28.234 2.328 1 96.88 587 GLU A O 1
ATOM 4502 N N . TRP A 1 588 ? 3.363 -30.375 2.74 1 97.75 588 TRP A N 1
ATOM 4503 C CA . TRP A 1 588 ? 3.932 -30.531 1.406 1 97.75 588 TRP A CA 1
ATOM 4504 C C . TRP A 1 588 ? 3.107 -31.516 0.576 1 97.75 588 TRP A C 1
ATOM 4506 O O . TRP A 1 588 ? 2.654 -32.531 1.086 1 97.75 588 TRP A O 1
ATOM 4516 N N . THR A 1 589 ? 2.869 -31.172 -0.647 1 97.56 589 THR A N 1
ATOM 4517 C CA . THR A 1 589 ? 2.193 -32.062 -1.587 1 97.56 589 THR A CA 1
ATOM 4518 C C . THR A 1 589 ? 3.039 -32.281 -2.84 1 97.56 589 THR A C 1
ATOM 4520 O O . THR A 1 589 ? 3.662 -31.328 -3.336 1 97.56 589 THR A O 1
ATOM 4523 N N . ALA A 1 590 ? 3.008 -33.438 -3.393 1 97.81 590 ALA A N 1
ATOM 4524 C CA . ALA A 1 590 ? 3.826 -33.781 -4.555 1 97.81 590 ALA A CA 1
ATOM 4525 C C . ALA A 1 590 ? 3.201 -33.219 -5.836 1 97.81 590 ALA A C 1
ATOM 4527 O O . ALA A 1 590 ? 1.98 -33.281 -6.008 1 97.81 590 ALA A O 1
ATOM 4528 N N . LEU A 1 591 ? 4.008 -32.719 -6.723 1 97.94 591 LEU A N 1
ATOM 4529 C CA . LEU A 1 591 ? 3.658 -32.375 -8.102 1 97.94 591 LEU A CA 1
ATOM 4530 C C . LEU A 1 591 ? 4.301 -33.344 -9.078 1 97.94 591 LEU A C 1
ATOM 4532 O O . LEU A 1 591 ? 5.059 -34.25 -8.68 1 97.94 591 LEU A O 1
ATOM 4536 N N . ALA A 1 592 ? 3.936 -33.219 -10.352 1 98.19 592 ALA A N 1
ATOM 4537 C CA . ALA A 1 592 ? 4.559 -34.062 -11.375 1 98.19 592 ALA A CA 1
ATOM 4538 C C . ALA A 1 592 ? 6.082 -33.969 -11.305 1 98.19 592 ALA A C 1
ATOM 4540 O O . ALA A 1 592 ? 6.633 -32.875 -11.125 1 98.19 592 ALA A O 1
ATOM 4541 N N . PRO A 1 593 ? 6.758 -35 -11.367 1 98 593 PRO A N 1
ATOM 4542 C CA . PRO A 1 593 ? 8.219 -35 -11.312 1 98 593 PRO A CA 1
ATOM 4543 C C . PRO A 1 593 ? 8.852 -34.406 -12.57 1 98 593 PRO A C 1
ATOM 4545 O O . PRO A 1 593 ? 8.227 -34.375 -13.633 1 98 593 PRO A O 1
ATOM 4548 N N . LEU A 1 594 ? 10.008 -33.938 -12.414 1 97.5 594 LEU A N 1
ATOM 4549 C CA . LEU A 1 594 ? 10.781 -33.438 -13.539 1 97.5 594 LEU A CA 1
ATOM 4550 C C . LEU A 1 594 ? 11.008 -34.531 -14.578 1 97.5 594 LEU A C 1
ATOM 4552 O O . LEU A 1 594 ? 10.93 -35.719 -14.273 1 97.5 594 LEU A O 1
ATOM 4556 N N . ILE A 1 595 ? 11.32 -34.062 -15.797 1 95.94 595 ILE A N 1
ATOM 4557 C CA . ILE A 1 595 ? 11.664 -35 -16.859 1 95.94 595 ILE A CA 1
ATOM 4558 C C . ILE A 1 595 ? 13 -35.656 -16.547 1 95.94 595 ILE A C 1
ATOM 4560 O O . ILE A 1 595 ? 13.141 -36.875 -16.688 1 95.94 595 ILE A O 1
ATOM 4564 N N . THR A 1 596 ? 13.922 -34.844 -16.141 1 92.25 596 THR A N 1
ATOM 4565 C CA . THR A 1 596 ? 15.25 -35.312 -15.75 1 92.25 596 THR A CA 1
ATOM 4566 C C . THR A 1 596 ? 15.578 -34.875 -14.328 1 92.25 596 THR A C 1
ATOM 4568 O O . THR A 1 596 ? 15.273 -33.75 -13.93 1 92.25 596 THR A O 1
ATOM 4571 N N . GLY A 1 597 ? 16.172 -35.844 -13.594 1 95.44 597 GLY A N 1
ATOM 4572 C CA . GLY A 1 597 ? 16.641 -35.438 -12.266 1 95.44 597 GLY A CA 1
ATOM 4573 C C . GLY A 1 597 ? 17.734 -34.406 -12.305 1 95.44 597 GLY A C 1
ATOM 4574 O O . GLY A 1 597 ? 18.641 -34.469 -13.141 1 95.44 597 GLY A O 1
ATOM 4575 N N . ARG A 1 598 ? 17.641 -33.438 -11.375 1 95.44 598 ARG A N 1
ATOM 4576 C CA . ARG A 1 598 ? 18.578 -32.312 -11.391 1 95.44 598 ARG A CA 1
ATOM 4577 C C . ARG A 1 598 ? 18.891 -31.844 -9.977 1 95.44 598 ARG A C 1
ATOM 4579 O O . ARG A 1 598 ? 18.031 -31.906 -9.094 1 95.44 598 ARG A O 1
ATOM 4586 N N . ALA A 1 599 ? 20.125 -31.406 -9.797 1 96.31 599 ALA A N 1
ATOM 4587 C CA . ALA A 1 599 ? 20.531 -30.703 -8.578 1 96.31 599 ALA A CA 1
ATOM 4588 C C . ALA A 1 599 ? 21.234 -29.391 -8.914 1 96.31 599 ALA A C 1
ATOM 4590 O O . ALA A 1 599 ? 21.984 -29.297 -9.883 1 96.31 599 ALA A O 1
ATOM 4591 N N . GLY A 1 600 ? 20.953 -28.391 -8.086 1 96.06 600 GLY A N 1
ATOM 4592 C CA . GLY A 1 600 ? 21.562 -27.094 -8.32 1 96.06 600 GLY A CA 1
ATOM 4593 C C . GLY A 1 600 ? 20.969 -26.359 -9.5 1 96.06 600 GLY A C 1
ATOM 4594 O O . GLY A 1 600 ? 21.625 -25.531 -10.125 1 96.06 600 GLY A O 1
ATOM 4595 N N . ALA A 1 601 ? 19.766 -26.734 -9.883 1 96.88 601 ALA A N 1
ATOM 4596 C CA . ALA A 1 601 ? 19.047 -26 -10.906 1 96.88 601 ALA A CA 1
ATOM 4597 C C . ALA A 1 601 ? 18.438 -24.719 -10.344 1 96.88 601 ALA A C 1
ATOM 4599 O O . ALA A 1 601 ? 18.422 -24.516 -9.125 1 96.88 601 ALA A O 1
ATOM 4600 N N . CYS A 1 602 ? 18.062 -23.844 -11.203 1 97.5 602 CYS A N 1
ATOM 4601 C CA . CYS A 1 602 ? 17.328 -22.641 -10.805 1 97.5 602 CYS A CA 1
ATOM 4602 C C . CYS A 1 602 ? 15.859 -22.766 -11.195 1 97.5 602 CYS A C 1
ATOM 4604 O O . CYS A 1 602 ? 15.523 -23.406 -12.188 1 97.5 602 CYS A O 1
ATOM 4606 N N . VAL A 1 603 ? 15.062 -22.203 -10.414 1 98.06 603 VAL A N 1
ATOM 4607 C CA . VAL A 1 603 ? 13.633 -22.219 -10.703 1 98.06 603 VAL A CA 1
ATOM 4608 C C . VAL A 1 603 ? 13.055 -20.812 -10.57 1 98.06 603 VAL A C 1
ATOM 4610 O O . VAL A 1 603 ? 13.461 -20.047 -9.695 1 98.06 603 VAL A O 1
ATOM 4613 N N . ILE A 1 604 ? 12.133 -20.469 -11.43 1 97.44 604 ILE A N 1
ATOM 4614 C CA . ILE A 1 604 ? 11.523 -19.141 -11.391 1 97.44 604 ILE A CA 1
ATOM 4615 C C . ILE A 1 604 ? 10.094 -19.219 -11.93 1 97.44 604 ILE A C 1
ATOM 4617 O O . ILE A 1 604 ? 9.805 -20.016 -12.828 1 97.44 604 ILE A O 1
ATOM 4621 N N . ALA A 1 605 ? 9.242 -18.438 -11.359 1 96.62 605 ALA A N 1
ATOM 4622 C CA . ALA A 1 605 ? 7.855 -18.359 -11.812 1 96.62 605 ALA A CA 1
ATOM 4623 C C . ALA A 1 605 ? 7.688 -17.25 -12.859 1 96.62 605 ALA A C 1
ATOM 4625 O O . ALA A 1 605 ? 8.203 -16.141 -12.695 1 96.62 605 ALA A O 1
ATOM 4626 N N . VAL A 1 606 ? 7.008 -17.562 -13.914 1 95.06 606 VAL A N 1
ATOM 4627 C CA . VAL A 1 606 ? 6.691 -16.594 -14.969 1 95.06 606 VAL A CA 1
ATOM 4628 C C . VAL A 1 606 ? 5.18 -16.375 -15.039 1 95.06 606 VAL A C 1
ATOM 4630 O O . VAL A 1 606 ? 4.418 -17.328 -15.242 1 95.06 606 VAL A O 1
ATOM 4633 N N . SER A 1 607 ? 4.773 -15.133 -14.898 1 91.12 607 SER A N 1
ATOM 4634 C CA . SER A 1 607 ? 3.352 -14.805 -14.914 1 91.12 607 SER A CA 1
ATOM 4635 C C . SER A 1 607 ? 2.801 -14.812 -16.328 1 91.12 607 SER A C 1
ATOM 4637 O O . SER A 1 607 ? 3.561 -14.719 -17.297 1 91.12 607 SER A O 1
ATOM 4639 N N . ASN A 1 608 ? 1.403 -14.883 -16.328 1 87.38 608 ASN A N 1
ATOM 4640 C CA . ASN A 1 608 ? 0.738 -14.773 -17.625 1 87.38 608 ASN A CA 1
ATOM 4641 C C . ASN A 1 608 ? 0.908 -13.375 -18.219 1 87.38 608 ASN A C 1
ATOM 4643 O O . ASN A 1 608 ? 0.996 -12.391 -17.484 1 87.38 608 ASN A O 1
ATOM 4647 N N . ALA A 1 609 ? 1.336 -13.211 -19.406 1 67.75 609 ALA A N 1
ATOM 4648 C CA . ALA A 1 609 ? 1.499 -11.898 -20.031 1 67.75 609 ALA A CA 1
ATOM 4649 C C . ALA A 1 609 ? 0.235 -11.055 -19.875 1 67.75 609 ALA A C 1
ATOM 4651 O O . ALA A 1 609 ? -0.879 -11.578 -20 1 67.75 609 ALA A O 1
ATOM 4652 N N . HIS A 1 610 ? 0.248 -10 -19.047 1 54.16 610 HIS A N 1
ATOM 4653 C CA . HIS A 1 610 ? -0.907 -9.117 -18.984 1 54.16 610 HIS A CA 1
ATOM 4654 C C . HIS A 1 610 ? -1.272 -8.586 -20.359 1 54.16 610 HIS A C 1
ATOM 4656 O O . HIS A 1 610 ? -0.434 -8 -21.047 1 54.16 610 HIS A O 1
ATOM 4662 N N . VAL A 1 611 ? -2.117 -9.188 -21.094 1 39.44 611 VAL A N 1
ATOM 4663 C CA . VAL A 1 611 ? -2.672 -8.539 -22.281 1 39.44 611 VAL A CA 1
ATOM 4664 C C . VAL A 1 611 ? -3.291 -7.199 -21.906 1 39.44 611 VAL A C 1
ATOM 4666 O O . VAL A 1 611 ? -4.223 -7.145 -21.094 1 39.44 611 VAL A O 1
ATOM 4669 N N . GLN A 1 612 ? -2.637 -6.109 -21.656 1 35.09 612 GLN A N 1
ATOM 4670 C CA . GLN A 1 612 ? -3.271 -4.797 -21.656 1 35.09 612 GLN A CA 1
ATOM 4671 C C . GLN A 1 612 ? -4.406 -4.742 -22.672 1 35.09 612 GLN A C 1
ATOM 4673 O O . GLN A 1 612 ? -4.207 -5.047 -23.859 1 35.09 612 GLN A O 1
ATOM 4678 N N . SER A 1 613 ? -5.613 -5.059 -22.297 1 29.22 613 SER A N 1
ATOM 4679 C CA . SER A 1 613 ? -6.715 -4.699 -23.188 1 29.22 613 SER A CA 1
ATOM 4680 C C . SER A 1 613 ? -6.527 -3.299 -23.766 1 29.22 613 SER A C 1
ATOM 4682 O O . SER A 1 613 ? -6.418 -2.324 -23.016 1 29.22 613 SER A O 1
ATOM 4684 N N . GLY A 1 614 ? -5.633 -3.104 -24.625 1 26.73 614 GLY A N 1
ATOM 4685 C CA . GLY A 1 614 ? -5.691 -1.959 -25.516 1 26.73 614 GLY A CA 1
ATOM 4686 C C . GLY A 1 614 ? -7.109 -1.585 -25.906 1 26.73 614 GLY A C 1
ATOM 4687 O O . GLY A 1 614 ? -7.504 -1.765 -27.062 1 26.73 614 GLY A O 1
ATOM 4688 N N . ASP A 1 615 ? -8.172 -1.544 -25.031 1 23.42 615 ASP A N 1
ATOM 4689 C CA . ASP A 1 615 ? -9.07 -0.57 -25.641 1 23.42 615 ASP A CA 1
ATOM 4690 C C . ASP A 1 615 ? -8.484 0.838 -25.562 1 23.42 615 ASP A C 1
ATOM 4692 O O . ASP A 1 615 ? -7.848 1.203 -24.578 1 23.42 615 ASP A O 1
ATOM 4696 N N . MET B 1 1 ? 41.281 30.781 14.492 1 16.33 1 MET B N 1
ATOM 4697 C CA . MET B 1 1 ? 41.5 31.094 15.906 1 16.33 1 MET B CA 1
ATOM 4698 C C . MET B 1 1 ? 42.281 32.375 16.078 1 16.33 1 MET B C 1
ATOM 4700 O O . MET B 1 1 ? 42.688 32.75 17.188 1 16.33 1 MET B O 1
ATOM 4704 N N . SER B 1 2 ? 42.688 32.938 15.086 1 15.05 2 SER B N 1
ATOM 4705 C CA . SER B 1 2 ? 43.875 33.812 15.164 1 15.05 2 SER B CA 1
ATOM 4706 C C . SER B 1 2 ? 43.625 35.031 16.016 1 15.05 2 SER B C 1
ATOM 4708 O O . SER B 1 2 ? 42.469 35.406 16.234 1 15.05 2 SER B O 1
ATOM 4710 N N . LEU B 1 3 ? 44.594 35.969 16.094 1 14.23 3 LEU B N 1
ATOM 4711 C CA . LEU B 1 3 ? 45.469 36.656 17.047 1 14.23 3 LEU B CA 1
ATOM 4712 C C . LEU B 1 3 ? 44.906 38.031 17.422 1 14.23 3 LEU B C 1
ATOM 4714 O O . LEU B 1 3 ? 45.125 38.5 18.531 1 14.23 3 LEU B O 1
ATOM 4718 N N . SER B 1 4 ? 44.531 38.812 16.453 1 15.38 4 SER B N 1
ATOM 4719 C CA . SER B 1 4 ? 45.156 40.156 16.562 1 15.38 4 SER B CA 1
ATOM 4720 C C . SER B 1 4 ? 44.531 40.938 17.719 1 15.38 4 SER B C 1
ATOM 4722 O O . SER B 1 4 ? 43.312 40.906 17.938 1 15.38 4 SER B O 1
ATOM 4724 N N . GLY B 1 5 ? 45.281 41.844 18.547 1 14.82 5 GLY B N 1
ATOM 4725 C CA . GLY B 1 5 ? 45.688 42.188 19.906 1 14.82 5 GLY B CA 1
ATOM 4726 C C . GLY B 1 5 ? 45 43.438 20.422 1 14.82 5 GLY B C 1
ATOM 4727 O O . GLY B 1 5 ? 44.906 43.625 21.641 1 14.82 5 GLY B O 1
ATOM 4728 N N . ASN B 1 6 ? 44.875 44.469 19.641 1 14.96 6 ASN B N 1
ATOM 4729 C CA . ASN B 1 6 ? 45.438 45.719 20.141 1 14.96 6 ASN B CA 1
ATOM 4730 C C . ASN B 1 6 ? 44.625 46.281 21.312 1 14.96 6 ASN B C 1
ATOM 4732 O O . ASN B 1 6 ? 43.406 46.281 21.281 1 14.96 6 ASN B O 1
ATOM 4736 N N . LEU B 1 7 ? 45.281 46.844 22.328 1 15.41 7 LEU B N 1
ATOM 4737 C CA . LEU B 1 7 ? 45.375 47.031 23.781 1 15.41 7 LEU B CA 1
ATOM 4738 C C . LEU B 1 7 ? 44.5 48.188 24.234 1 15.41 7 LEU B C 1
ATOM 4740 O O . LEU B 1 7 ? 43.625 48.031 25.109 1 15.41 7 LEU B O 1
ATOM 4744 N N . GLY B 1 8 ? 45.156 49.438 24.609 1 14.75 8 GLY B N 1
ATOM 4745 C CA . GLY B 1 8 ? 45.438 49.906 25.953 1 14.75 8 GLY B CA 1
ATOM 4746 C C . GLY B 1 8 ? 44.406 50.906 26.438 1 14.75 8 GLY B C 1
ATOM 4747 O O . GLY B 1 8 ? 43.5 51.312 25.688 1 14.75 8 GLY B O 1
ATOM 4748 N N . SER B 1 9 ? 44.875 52.156 27.172 1 15.39 9 SER B N 1
ATOM 4749 C CA . SER B 1 9 ? 44.938 52.625 28.562 1 15.39 9 SER B CA 1
ATOM 4750 C C . SER B 1 9 ? 43.969 53.75 28.812 1 15.39 9 SER B C 1
ATOM 4752 O O . SER B 1 9 ? 43.375 54.281 27.875 1 15.39 9 SER B O 1
ATOM 4754 N N . PRO B 1 10 ? 44.531 55.094 29.391 1 15.41 10 PRO B N 1
ATOM 4755 C CA . PRO B 1 10 ? 44.5 55.656 30.734 1 15.41 10 PRO B CA 1
ATOM 4756 C C . PRO B 1 10 ? 43.5 56.812 30.844 1 15.41 10 PRO B C 1
ATOM 4758 O O . PRO B 1 10 ? 42.656 56.844 31.75 1 15.41 10 PRO B O 1
ATOM 4761 N N . SER B 1 11 ? 43.875 58.094 30.266 1 14.92 11 SER B N 1
ATOM 4762 C CA . SER B 1 11 ? 44.281 59.281 31 1 14.92 11 SER B CA 1
ATOM 4763 C C . SER B 1 11 ? 43.062 60.125 31.391 1 14.92 11 SER B C 1
ATOM 4765 O O . SER B 1 11 ? 42.094 60.188 30.672 1 14.92 11 SER B O 1
ATOM 4767 N N . LYS B 1 12 ? 43.031 60.844 32.719 1 16.83 12 LYS B N 1
ATOM 4768 C CA . LYS B 1 12 ? 42.344 61.406 33.875 1 16.83 12 LYS B CA 1
ATOM 4769 C C . LYS B 1 12 ? 41.969 62.844 33.656 1 16.83 12 LYS B C 1
ATOM 4771 O O . LYS B 1 12 ? 41.188 63.438 34.438 1 16.83 12 LYS B O 1
ATOM 4776 N N . ASP B 1 13 ? 42.406 63.562 32.625 1 14.95 13 ASP B N 1
ATOM 4777 C CA . ASP B 1 13 ? 42.875 64.875 33.062 1 14.95 13 ASP B CA 1
ATOM 4778 C C . ASP B 1 13 ? 41.75 65.688 33.75 1 14.95 13 ASP B C 1
ATOM 4780 O O . ASP B 1 13 ? 40.562 65.438 33.469 1 14.95 13 ASP B O 1
ATOM 4784 N N . THR B 1 14 ? 42.156 66.875 34.5 1 14.92 14 THR B N 1
ATOM 4785 C CA . THR B 1 14 ? 42.219 67.625 35.75 1 14.92 14 THR B CA 1
ATOM 4786 C C . THR B 1 14 ? 41.094 68.625 35.781 1 14.92 14 THR B C 1
ATOM 4788 O O . THR B 1 14 ? 40.375 68.75 36.781 1 14.92 14 THR B O 1
ATOM 4791 N N . ILE B 1 15 ? 41.219 69.875 35.062 1 15.11 15 ILE B N 1
ATOM 4792 C CA . ILE B 1 15 ? 41.562 71.062 35.781 1 15.11 15 ILE B CA 1
ATOM 4793 C C . ILE B 1 15 ? 40.312 71.688 36.406 1 15.11 15 ILE B C 1
ATOM 4795 O O . ILE B 1 15 ? 39.25 71.625 35.812 1 15.11 15 ILE B O 1
ATOM 4799 N N . SER B 1 16 ? 40.5 72.562 37.5 1 15.37 16 SER B N 1
ATOM 4800 C CA . SER B 1 16 ? 40.094 73.062 38.812 1 15.37 16 SER B CA 1
ATOM 4801 C C . SER B 1 16 ? 39.062 74.188 38.688 1 15.37 16 SER B C 1
ATOM 4803 O O . SER B 1 16 ? 38 74.188 39.312 1 15.37 16 SER B O 1
ATOM 4805 N N . SER B 1 17 ? 39.438 75.5 38.188 1 14.5 17 SER B N 1
ATOM 4806 C CA . SER B 1 17 ? 39.562 76.562 39.156 1 14.5 17 SER B CA 1
ATOM 4807 C C . SER B 1 17 ? 38.219 77.188 39.5 1 14.5 17 SER B C 1
ATOM 4809 O O . SER B 1 17 ? 37.344 76.5 40.031 1 14.5 17 SER B O 1
ATOM 4811 N N . SER B 1 18 ? 38.156 78.688 39.375 1 15.01 18 SER B N 1
ATOM 4812 C CA . SER B 1 18 ? 38.094 79.75 40.344 1 15.01 18 SER B CA 1
ATOM 4813 C C . SER B 1 18 ? 36.656 80.25 40.562 1 15.01 18 SER B C 1
ATOM 4815 O O . SER B 1 18 ? 35.75 79.938 39.75 1 15.01 18 SER B O 1
ATOM 4817 N N . GLY B 1 19 ? 36.406 81.625 41.094 1 15.11 19 GLY B N 1
ATOM 4818 C CA . GLY B 1 19 ? 35.938 82.25 42.312 1 15.11 19 GLY B CA 1
ATOM 4819 C C . GLY B 1 19 ? 34.531 82.812 42.188 1 15.11 19 GLY B C 1
ATOM 4820 O O . GLY B 1 19 ? 33.625 82.375 42.906 1 15.11 19 GLY B O 1
ATOM 4821 N N . SER B 1 20 ? 34.406 84.188 41.719 1 15.38 20 SER B N 1
ATOM 4822 C CA . SER B 1 20 ? 34 85.25 42.594 1 15.38 20 SER B CA 1
ATOM 4823 C C . SER B 1 20 ? 32.5 85.438 42.594 1 15.38 20 SER B C 1
ATOM 4825 O O . SER B 1 20 ? 31.812 84.938 41.719 1 15.38 20 SER B O 1
ATOM 4827 N N . LEU B 1 21 ? 31.984 86.875 42.844 1 16.25 21 LEU B N 1
ATOM 4828 C CA . LEU B 1 21 ? 31.266 87.562 43.906 1 16.25 21 LEU B CA 1
ATOM 4829 C C . LEU B 1 21 ? 29.797 87.75 43.531 1 16.25 21 LEU B C 1
ATOM 4831 O O . LEU B 1 21 ? 28.906 87.375 44.281 1 16.25 21 LEU B O 1
ATOM 4835 N N . VAL B 1 22 ? 29.469 89 42.875 1 17 22 VAL B N 1
ATOM 4836 C CA . VAL B 1 22 ? 28.766 90.125 43.5 1 17 22 VAL B CA 1
ATOM 4837 C C . VAL B 1 22 ? 27.266 90 43.219 1 17 22 VAL B C 1
ATOM 4839 O O . VAL B 1 22 ? 26.859 89.375 42.25 1 17 22 VAL B O 1
ATOM 4842 N N . GLY B 1 23 ? 26.344 90.688 44.094 1 16.12 23 GLY B N 1
ATOM 4843 C CA . GLY B 1 23 ? 25.078 90.75 44.812 1 16.12 23 GLY B CA 1
ATOM 4844 C C . GLY B 1 23 ? 23.953 91.375 43.969 1 16.12 23 GLY B C 1
ATOM 4845 O O . GLY B 1 23 ? 22.797 91.375 44.406 1 16.12 23 GLY B O 1
ATOM 4846 N N . SER B 1 24 ? 24.234 92 42.75 1 16.11 24 SER B N 1
ATOM 4847 C CA . SER B 1 24 ? 23.484 93.25 42.656 1 16.11 24 SER B CA 1
ATOM 4848 C C . SER B 1 24 ? 21.984 93 42.562 1 16.11 24 SER B C 1
ATOM 4850 O O . SER B 1 24 ? 21.547 92.062 41.938 1 16.11 24 SER B O 1
ATOM 4852 N N . GLU B 1 25 ? 21.109 93.75 43.438 1 17.59 25 GLU B N 1
ATOM 4853 C CA . GLU B 1 25 ? 19.828 93.938 44.125 1 17.59 25 GLU B CA 1
ATOM 4854 C C . GLU B 1 25 ? 18.734 94.312 43.125 1 17.59 25 GLU B C 1
ATOM 4856 O O . GLU B 1 25 ? 17.547 94.25 43.469 1 17.59 25 GLU B O 1
ATOM 4861 N N . ASN B 1 26 ? 18.984 94.562 41.812 1 17.41 26 ASN B N 1
ATOM 4862 C CA . ASN B 1 26 ? 18.172 95.625 41.344 1 17.41 26 ASN B CA 1
ATOM 4863 C C . ASN B 1 26 ? 16.688 95.312 41.438 1 17.41 26 ASN B C 1
ATOM 4865 O O . ASN B 1 26 ? 16.25 94.188 41.125 1 17.41 26 ASN B O 1
ATOM 4869 N N . LEU B 1 27 ? 15.82 96.25 42.156 1 18.86 27 LEU B N 1
ATOM 4870 C CA . LEU B 1 27 ? 14.539 96.438 42.844 1 18.86 27 LEU B CA 1
ATOM 4871 C C . LEU B 1 27 ? 13.406 96.5 41.812 1 18.86 27 LEU B C 1
ATOM 4873 O O . LEU B 1 27 ? 12.227 96.438 42.188 1 18.86 27 LEU B O 1
ATOM 4877 N N . PRO B 1 28 ? 13.602 96.5 40.469 1 17.91 28 PRO B N 1
ATOM 4878 C CA . PRO B 1 28 ? 12.719 97.5 39.906 1 17.91 28 PRO B CA 1
ATOM 4879 C C . PRO B 1 28 ? 11.25 97.312 40.281 1 17.91 28 PRO B C 1
ATOM 4881 O O . PRO B 1 28 ? 10.852 96.188 40.531 1 17.91 28 PRO B O 1
ATOM 4884 N N . ARG B 1 29 ? 10.414 98.438 40.531 1 18.67 29 ARG B N 1
ATOM 4885 C CA . ARG B 1 29 ? 9.242 99.062 41.156 1 18.67 29 ARG B CA 1
ATOM 4886 C C . ARG B 1 29 ? 7.961 98.625 40.469 1 18.67 29 ARG B C 1
ATOM 4888 O O . ARG B 1 29 ? 6.922 98.438 41.094 1 18.67 29 ARG B O 1
ATOM 4895 N N . ASP B 1 30 ? 7.93 98.625 39 1 19.55 30 ASP B N 1
ATOM 4896 C CA . ASP B 1 30 ? 6.832 99.438 38.469 1 19.55 30 ASP B CA 1
ATOM 4897 C C . ASP B 1 30 ? 5.496 98.75 38.656 1 19.55 30 ASP B C 1
ATOM 4899 O O . ASP B 1 30 ? 5.41 97.5 38.469 1 19.55 30 ASP B O 1
ATOM 4903 N N . PHE B 1 31 ? 4.5 99.375 39.406 1 19.41 31 PHE B N 1
ATOM 4904 C CA . PHE B 1 31 ? 3.162 99.125 39.938 1 19.41 31 PHE B CA 1
ATOM 4905 C C . PHE B 1 31 ? 2.148 99 38.812 1 19.41 31 PHE B C 1
ATOM 4907 O O . PHE B 1 31 ? 1.381 99.938 38.531 1 19.41 31 PHE B O 1
ATOM 4914 N N . SER B 1 32 ? 2.574 98.5 37.594 1 20.05 32 SER B N 1
ATOM 4915 C CA . SER B 1 32 ? 1.639 98.812 36.531 1 20.05 32 SER B CA 1
ATOM 4916 C C . SER B 1 32 ? 0.22 98.375 36.906 1 20.05 32 SER B C 1
ATOM 4918 O O . SER B 1 32 ? 0.027 97.438 37.688 1 20.05 32 SER B O 1
ATOM 4920 N N . ARG B 1 33 ? -0.825 99.312 36.438 1 23.11 33 ARG B N 1
ATOM 4921 C CA . ARG B 1 33 ? -2.252 99.625 36.438 1 23.11 33 ARG B CA 1
ATOM 4922 C C . ARG B 1 33 ? -3.07 98.375 35.969 1 23.11 33 ARG B C 1
ATOM 4924 O O . ARG B 1 33 ? -2.814 97.812 34.906 1 23.11 33 ARG B O 1
ATOM 4931 N N . LEU B 1 34 ? -3.66 97.625 36.906 1 21.62 34 LEU B N 1
ATOM 4932 C CA . LEU B 1 34 ? -4.594 96.5 36.781 1 21.62 34 LEU B CA 1
ATOM 4933 C C . LEU B 1 34 ? -5.773 96.875 35.906 1 21.62 34 LEU B C 1
ATOM 4935 O O . LEU B 1 34 ? -6.621 97.688 36.312 1 21.62 34 LEU B O 1
ATOM 4939 N N . SER B 1 35 ? -5.395 97.562 34.656 1 24.58 35 SER B N 1
ATOM 4940 C CA . SER B 1 35 ? -6.527 97.938 33.844 1 24.58 35 SER B CA 1
ATOM 4941 C C . SER B 1 35 ? -7.543 96.812 33.719 1 24.58 35 SER B C 1
ATOM 4943 O O . SER B 1 35 ? -7.215 95.75 33.219 1 24.58 35 SER B O 1
ATOM 4945 N N . LEU B 1 36 ? -8.43 96.75 34.625 1 24.56 36 LEU B N 1
ATOM 4946 C CA . LEU B 1 36 ? -9.539 95.812 34.75 1 24.56 36 LEU B CA 1
ATOM 4947 C C . LEU B 1 36 ? -10.422 95.812 33.531 1 24.56 36 LEU B C 1
ATOM 4949 O O . LEU B 1 36 ? -11.445 95.125 33.469 1 24.56 36 LEU B O 1
ATOM 4953 N N . PHE B 1 37 ? -10.234 96.938 32.625 1 27.12 37 PHE B N 1
ATOM 4954 C CA . PHE B 1 37 ? -11.414 97.062 31.781 1 27.12 37 PHE B CA 1
ATOM 4955 C C . PHE B 1 37 ? -11.477 95.938 30.75 1 27.12 37 PHE B C 1
ATOM 4957 O O . PHE B 1 37 ? -11.648 96.188 29.562 1 27.12 37 PHE B O 1
ATOM 4964 N N . SER B 1 38 ? -10.852 94.875 30.797 1 26.53 38 SER B N 1
ATOM 4965 C CA . SER B 1 38 ? -10.844 94.062 29.562 1 26.53 38 SER B CA 1
ATOM 4966 C C . SER B 1 38 ? -12.234 94 28.938 1 26.53 38 SER B C 1
ATOM 4968 O O . SER B 1 38 ? -13.203 93.688 29.625 1 26.53 38 SER B O 1
ATOM 4970 N N . SER B 1 39 ? -12.539 94.938 28 1 32.09 39 SER B N 1
ATOM 4971 C CA . SER B 1 39 ? -13.742 94.938 27.172 1 32.09 39 SER B CA 1
ATOM 4972 C C . SER B 1 39 ? -14.039 93.562 26.656 1 32.09 39 SER B C 1
ATOM 4974 O O . SER B 1 39 ? -14.695 93.375 25.625 1 32.09 39 SER B O 1
ATOM 4976 N N . GLY B 1 40 ? -13.484 92.5 27.188 1 27.39 40 GLY B N 1
ATOM 4977 C CA . GLY B 1 40 ? -13.594 91.25 26.438 1 27.39 40 GLY B CA 1
ATOM 4978 C C . GLY B 1 40 ? -14.984 91 25.891 1 27.39 40 GLY B C 1
ATOM 4979 O O . GLY B 1 40 ? -15.969 91.562 26.406 1 27.39 40 GLY B O 1
ATOM 4980 N N . SER B 1 41 ? -15.094 90.938 24.5 1 34.88 41 SER B N 1
ATOM 4981 C CA . SER B 1 41 ? -16.281 90.375 23.859 1 34.88 41 SER B CA 1
ATOM 4982 C C . SER B 1 41 ? -17 89.375 24.781 1 34.88 41 SER B C 1
ATOM 4984 O O . SER B 1 41 ? -16.359 88.5 25.328 1 34.88 41 SER B O 1
ATOM 4986 N N . ALA B 1 42 ? -18.016 89.812 25.406 1 35.31 42 ALA B N 1
ATOM 4987 C CA . ALA B 1 42 ? -18.859 89.188 26.391 1 35.31 42 ALA B CA 1
ATOM 4988 C C . ALA B 1 42 ? -19.312 87.812 25.875 1 35.31 42 ALA B C 1
ATOM 4990 O O . ALA B 1 42 ? -20.266 87.688 25.109 1 35.31 42 ALA B O 1
ATOM 4991 N N . THR B 1 43 ? -18.375 87.125 25.125 1 36 43 THR B N 1
ATOM 4992 C CA . THR B 1 43 ? -18.969 85.812 24.969 1 36 43 THR B CA 1
ATOM 4993 C C . THR B 1 43 ? -19.609 85.312 26.281 1 36 43 THR B C 1
ATOM 4995 O O . THR B 1 43 ? -18.953 85.312 27.328 1 36 43 THR B O 1
ATOM 4998 N N . SER B 1 44 ? -20.891 85.812 26.531 1 38.62 44 SER B N 1
ATOM 4999 C CA . SER B 1 44 ? -21.641 85.188 27.609 1 38.62 44 SER B CA 1
ATOM 5000 C C . SER B 1 44 ? -21.125 83.812 27.938 1 38.62 44 SER B C 1
ATOM 5002 O O . SER B 1 44 ? -21.203 82.875 27.109 1 38.62 44 SER B O 1
ATOM 5004 N N . GLN B 1 45 ? -20 83.75 28.422 1 39.84 45 GLN B N 1
ATOM 5005 C CA . GLN B 1 45 ? -19.547 82.438 28.891 1 39.84 45 GLN B CA 1
ATOM 5006 C C . GLN B 1 45 ? -20.625 81.75 29.719 1 39.84 45 GLN B C 1
ATOM 5008 O O . GLN B 1 45 ? -20.891 82.125 30.844 1 39.84 45 GLN B O 1
ATOM 5013 N N . ASP B 1 46 ? -21.844 81.562 29.109 1 45.69 46 ASP B N 1
ATOM 5014 C CA . ASP B 1 46 ? -22.75 80.625 29.75 1 45.69 46 ASP B CA 1
ATOM 5015 C C . ASP B 1 46 ? -21.984 79.562 30.547 1 45.69 46 ASP B C 1
ATOM 5017 O O . ASP B 1 46 ? -21.219 78.812 29.984 1 45.69 46 ASP B O 1
ATOM 5021 N N . GLU B 1 47 ? -21.406 80 31.531 1 51.75 47 GLU B N 1
ATOM 5022 C CA . GLU B 1 47 ? -20.781 79 32.438 1 51.75 47 GLU B CA 1
ATOM 5023 C C . GLU B 1 47 ? -21.766 77.875 32.781 1 51.75 47 GLU B C 1
ATOM 5025 O O . GLU B 1 47 ? -22.844 78.125 33.312 1 51.75 47 GLU B O 1
ATOM 5030 N N . GLN B 1 48 ? -21.953 77 31.922 1 63.56 48 GLN B N 1
ATOM 5031 C CA . GLN B 1 48 ? -22.734 75.812 32.25 1 63.56 48 GLN B CA 1
ATOM 5032 C C . GLN B 1 48 ? -22.25 75.188 33.531 1 63.56 48 GLN B C 1
ATOM 5034 O O . GLN B 1 48 ? -21.062 74.875 33.656 1 63.56 48 GLN B O 1
ATOM 5039 N N . PHE B 1 49 ? -22.703 75.562 34.531 1 67.75 49 PHE B N 1
ATOM 5040 C CA . PHE B 1 49 ? -22.438 74.875 35.781 1 67.75 49 PHE B CA 1
ATOM 5041 C C . PHE B 1 49 ? -22.875 73.438 35.719 1 67.75 49 PHE B C 1
ATOM 5043 O O . PHE B 1 49 ? -24 73.125 35.312 1 67.75 49 PHE B O 1
ATOM 5050 N N . ARG B 1 50 ? -21.859 72.625 35.781 1 71.44 50 ARG B N 1
ATOM 5051 C CA . ARG B 1 50 ? -22.156 71.188 35.875 1 71.44 50 ARG B CA 1
ATOM 5052 C C . ARG B 1 50 ? -21.734 70.625 37.25 1 71.44 50 ARG B C 1
ATOM 5054 O O . ARG B 1 50 ? -20.594 70.812 37.656 1 71.44 50 ARG B O 1
ATOM 5061 N N . SER B 1 51 ? -22.609 70.5 38.062 1 71.44 51 SER B N 1
ATOM 5062 C CA . SER B 1 51 ? -22.312 69.812 39.344 1 71.44 51 SER B CA 1
ATOM 5063 C C . SER B 1 51 ? -21.859 68.375 39.156 1 71.44 51 SER B C 1
ATOM 5065 O O . SER B 1 51 ? -22.625 67.562 38.656 1 71.44 51 SER B O 1
ATOM 5067 N N . GLU B 1 52 ? -20.625 68.188 39.312 1 75.94 52 GLU B N 1
ATOM 5068 C CA . GLU B 1 52 ? -20.109 66.812 39.25 1 75.94 52 GLU B CA 1
ATOM 5069 C C . GLU B 1 52 ? -20.828 65.938 40.219 1 75.94 52 GLU B C 1
ATOM 5071 O O . GLU B 1 52 ? -21.062 66.25 41.375 1 75.94 52 GLU B O 1
ATOM 5076 N N . GLY B 1 53 ? -21.312 64.812 39.844 1 76.94 53 GLY B N 1
ATOM 5077 C CA . GLY B 1 53 ? -22.016 63.875 40.688 1 76.94 53 GLY B CA 1
ATOM 5078 C C . GLY B 1 53 ? -23.5 64.125 40.781 1 76.94 53 GLY B C 1
ATOM 5079 O O . GLY B 1 53 ? -24.203 63.469 41.531 1 76.94 53 GLY B O 1
ATOM 5080 N N . HIS B 1 54 ? -23.859 65.125 40.094 1 79.81 54 HIS B N 1
ATOM 5081 C CA . HIS B 1 54 ? -25.266 65.5 40.125 1 79.81 54 HIS B CA 1
ATOM 5082 C C . HIS B 1 54 ? -26.156 64.375 39.688 1 79.81 54 HIS B C 1
ATOM 5084 O O . HIS B 1 54 ? -27.188 64.125 40.312 1 79.81 54 HIS B O 1
ATOM 5090 N N . ALA B 1 55 ? -25.703 63.906 38.625 1 80.12 55 ALA B N 1
ATOM 5091 C CA . ALA B 1 55 ? -26.5 62.812 38.094 1 80.12 55 ALA B CA 1
ATOM 5092 C C . ALA B 1 55 ? -26.578 61.656 39.094 1 80.12 55 ALA B C 1
ATOM 5094 O O . ALA B 1 55 ? -27.672 61.125 39.344 1 80.12 55 ALA B O 1
ATOM 5095 N N . GLU B 1 56 ? -25.531 61.312 39.656 1 85.31 56 GLU B N 1
ATOM 5096 C CA . GLU B 1 56 ? -25.5 60.25 40.656 1 85.31 56 GLU B CA 1
ATOM 5097 C C . GLU B 1 56 ? -26.328 60.594 41.875 1 85.31 56 GLU B C 1
ATOM 5099 O O . GLU B 1 56 ? -27.047 59.75 42.406 1 85.31 56 GLU B O 1
ATOM 5104 N N . HIS B 1 57 ? -26.188 61.781 42.188 1 84.31 57 HIS B N 1
ATOM 5105 C CA . HIS B 1 57 ? -26.953 62.219 43.344 1 84.31 57 HIS B CA 1
ATOM 5106 C C . HIS B 1 57 ? -28.453 62.188 43.031 1 84.31 57 HIS B C 1
ATOM 5108 O O . HIS B 1 57 ? -29.25 61.75 43.875 1 84.31 57 HIS B O 1
ATOM 5114 N N . SER B 1 58 ? -28.766 62.719 41.906 1 84.44 58 SER B N 1
ATOM 5115 C CA . SER B 1 58 ? -30.156 62.719 41.5 1 84.44 58 SER B CA 1
ATOM 5116 C C . SER B 1 58 ? -30.734 61.312 41.5 1 84.44 58 SER B C 1
ATOM 5118 O O . SER B 1 58 ? -31.844 61.062 42 1 84.44 58 SER B O 1
ATOM 5120 N N . LEU B 1 59 ? -30.047 60.469 40.906 1 87.81 59 LEU B N 1
ATOM 5121 C CA . LEU B 1 59 ? -30.516 59.062 40.812 1 87.81 59 LEU B CA 1
ATOM 5122 C C . LEU B 1 59 ? -30.594 58.438 42.219 1 87.81 59 LEU B C 1
ATOM 5124 O O . LEU B 1 59 ? -31.5 57.656 42.5 1 87.81 59 LEU B O 1
ATOM 5128 N N . SER B 1 60 ? -29.688 58.812 43.094 1 89.25 60 SER B N 1
ATOM 5129 C CA . SER B 1 60 ? -29.719 58.344 44.469 1 89.25 60 SER B CA 1
ATOM 5130 C C . SER B 1 60 ? -30.953 58.844 45.219 1 89.25 60 SER B C 1
ATOM 5132 O O . SER B 1 60 ? -31.562 58.094 46 1 89.25 60 SER B O 1
ATOM 5134 N N . CYS B 1 61 ? -31.312 60.031 44.938 1 87.75 61 CYS B N 1
ATOM 5135 C CA . CYS B 1 61 ? -32.531 60.594 45.531 1 87.75 61 CYS B CA 1
ATOM 5136 C C . CYS B 1 61 ? -33.75 59.875 45 1 87.75 61 CYS B C 1
ATOM 5138 O O . CYS B 1 61 ? -34.656 59.562 45.781 1 87.75 61 CYS B O 1
ATOM 5140 N N . MET B 1 62 ? -33.719 59.594 43.75 1 90.06 62 MET B N 1
ATOM 5141 C CA . MET B 1 62 ? -34.844 58.875 43.156 1 90.06 62 MET B CA 1
ATOM 5142 C C . MET B 1 62 ? -34.938 57.469 43.781 1 90.06 62 MET B C 1
ATOM 5144 O O . MET B 1 62 ? -36.031 56.938 44 1 90.06 62 MET B O 1
ATOM 5148 N N . GLN B 1 63 ? -33.844 56.906 44.031 1 89.56 63 GLN B N 1
ATOM 5149 C CA . GLN B 1 63 ? -33.812 55.594 44.688 1 89.56 63 GLN B CA 1
ATOM 5150 C C . GLN B 1 63 ? -34.438 55.688 46.094 1 89.56 63 GLN B C 1
ATOM 5152 O O . GLN B 1 63 ? -35.156 54.781 46.5 1 89.56 63 GLN B O 1
ATOM 5157 N N . ASN B 1 64 ? -34.156 56.719 46.781 1 90.81 64 ASN B N 1
ATOM 5158 C CA . ASN B 1 64 ? -34.75 56.938 48.125 1 90.81 64 ASN B CA 1
ATOM 5159 C C . ASN B 1 64 ? -36.281 57.062 48.031 1 90.81 64 ASN B C 1
ATOM 5161 O O . ASN B 1 64 ? -36.969 56.531 48.906 1 90.81 64 ASN B O 1
ATOM 5165 N N . TYR B 1 65 ? -36.719 57.812 46.969 1 90.25 65 TYR B N 1
ATOM 5166 C CA . TYR B 1 65 ? -38.156 57.875 46.781 1 90.25 65 TYR B CA 1
ATOM 5167 C C . TYR B 1 65 ? -38.75 56.5 46.531 1 90.25 65 TYR B C 1
ATOM 5169 O O . TYR B 1 65 ? -39.812 56.156 47.031 1 90.25 65 TYR B O 1
ATOM 5177 N N . LEU B 1 66 ? -38 55.688 45.812 1 90.69 66 LEU B N 1
ATOM 5178 C CA . LEU B 1 66 ? -38.406 54.344 45.531 1 90.69 66 LEU B CA 1
ATOM 5179 C C . LEU B 1 66 ? -38.5 53.531 46.844 1 90.69 66 LEU B C 1
ATOM 5181 O O . LEU B 1 66 ? -39.5 52.844 47.062 1 90.69 66 LEU B O 1
ATOM 5185 N N . GLN B 1 67 ? -37.562 53.562 47.75 1 89.81 67 GLN B N 1
ATOM 5186 C CA . GLN B 1 67 ? -37.531 52.812 49 1 89.81 67 GLN B CA 1
ATOM 5187 C C . GLN B 1 67 ? -38.625 53.25 49.938 1 89.81 67 GLN B C 1
ATOM 5189 O O . GLN B 1 67 ? -39.156 52.469 50.688 1 89.81 67 GLN B O 1
ATOM 5194 N N . ALA B 1 68 ? -39.031 54.531 49.719 1 89.94 68 ALA B N 1
ATOM 5195 C CA . ALA B 1 68 ? -40.062 55.094 50.562 1 89.94 68 ALA B CA 1
ATOM 5196 C C . ALA B 1 68 ? -41.438 54.906 49.938 1 89.94 68 ALA B C 1
ATOM 5198 O O . ALA B 1 68 ? -42.469 55.188 50.562 1 89.94 68 ALA B O 1
ATOM 5199 N N . GLY B 1 69 ? -41.469 54.375 48.812 1 89 69 GLY B N 1
ATOM 5200 C CA . GLY B 1 69 ? -42.719 54.156 48.094 1 89 69 GLY B CA 1
ATOM 5201 C C . GLY B 1 69 ? -43.406 55.469 47.688 1 89 69 GLY B C 1
ATOM 5202 O O . GLY B 1 69 ? -44.625 55.531 47.625 1 89 69 GLY B O 1
ATOM 5203 N N . LYS B 1 70 ? -42.531 56.438 47.438 1 90.12 70 LYS B N 1
ATOM 5204 C CA . LYS B 1 70 ? -43.094 57.75 47.094 1 90.12 70 LYS B CA 1
ATOM 5205 C C . LYS B 1 70 ? -43 58.031 45.625 1 90.12 70 LYS B C 1
ATOM 5207 O O . LYS B 1 70 ? -42 57.688 44.969 1 90.12 70 LYS B O 1
ATOM 5212 N N . LEU B 1 71 ? -43.969 58.594 45.031 1 88.19 71 LEU B N 1
ATOM 5213 C CA . LEU B 1 71 ? -44.094 59.125 43.656 1 88.19 71 LEU B CA 1
ATOM 5214 C C . LEU B 1 71 ? -44 58 42.625 1 88.19 71 LEU B C 1
ATOM 5216 O O . LEU B 1 71 ? -43.656 58.219 41.469 1 88.19 71 LEU B O 1
ATOM 5220 N N . CYS B 1 72 ? -44.094 56.75 43.125 1 91.25 72 CYS B N 1
ATOM 5221 C CA . CYS B 1 72 ? -44.094 55.625 42.219 1 91.25 72 CYS B CA 1
ATOM 5222 C C . CYS B 1 72 ? -45.312 55.625 41.312 1 91.25 72 CYS B C 1
ATOM 5224 O O . CYS B 1 72 ? -46.438 55.812 41.812 1 91.25 72 CYS B O 1
ATOM 5226 N N . ASP B 1 73 ? -45.125 55.438 40 1 90.19 73 ASP B N 1
ATOM 5227 C CA . ASP B 1 73 ? -46.25 55.562 39.094 1 90.19 73 ASP B CA 1
ATOM 5228 C C . ASP B 1 73 ? -46.531 54.219 38.406 1 90.19 73 ASP B C 1
ATOM 5230 O O . ASP B 1 73 ? -47.438 54.156 37.562 1 90.19 73 ASP B O 1
ATOM 5234 N N . VAL B 1 74 ? -45.844 53.25 38.688 1 92.69 74 VAL B N 1
ATOM 5235 C CA . VAL B 1 74 ? -46.125 51.938 38.094 1 92.69 74 VAL B CA 1
ATOM 5236 C C . VAL B 1 74 ? -45.781 50.812 39.062 1 92.69 74 VAL B C 1
ATOM 5238 O O . VAL B 1 74 ? -44.875 50.969 39.906 1 92.69 74 VAL B O 1
ATOM 5241 N N . THR B 1 75 ? -46.562 49.781 39.125 1 93.81 75 THR B N 1
ATOM 5242 C CA . THR B 1 75 ? -46.312 48.562 39.906 1 93.81 75 THR B CA 1
ATOM 5243 C C . THR B 1 75 ? -46.125 47.375 38.969 1 93.81 75 THR B C 1
ATOM 5245 O O . THR B 1 75 ? -47.062 47.031 38.219 1 93.81 75 THR B O 1
ATOM 5248 N N . LEU B 1 76 ? -44.938 46.781 39 1 92.62 76 LEU B N 1
ATOM 5249 C CA . LEU B 1 76 ? -44.656 45.594 38.188 1 92.62 76 LEU B CA 1
ATOM 5250 C C . LEU B 1 76 ? -44.938 44.344 39 1 92.62 76 LEU B C 1
ATOM 5252 O O . LEU B 1 76 ? -44.5 44.219 40.156 1 92.62 76 LEU B O 1
ATOM 5256 N N . VAL B 1 77 ? -45.656 43.406 38.375 1 93.38 77 VAL B N 1
ATOM 5257 C CA . VAL B 1 77 ? -45.969 42.156 39.031 1 93.38 77 VAL B CA 1
ATOM 5258 C C . VAL B 1 77 ? -45.25 41 38.344 1 93.38 77 VAL B C 1
ATOM 5260 O O . VAL B 1 77 ? -45.344 40.812 37.125 1 93.38 77 VAL B O 1
ATOM 5263 N N . ALA B 1 78 ? -44.406 40.281 39.125 1 91.25 78 ALA B N 1
ATOM 5264 C CA . ALA B 1 78 ? -43.688 39.125 38.594 1 91.25 78 ALA B CA 1
ATOM 5265 C C . ALA B 1 78 ? -44.656 37.969 38.375 1 91.25 78 ALA B C 1
ATOM 5267 O O . ALA B 1 78 ? -45.375 37.531 39.281 1 91.25 78 ALA B O 1
ATOM 5268 N N . GLY B 1 79 ? -44.656 37.438 37.219 1 83 79 GLY B N 1
ATOM 5269 C CA . GLY B 1 79 ? -45.625 36.406 36.844 1 83 79 GLY B CA 1
ATOM 5270 C C . GLY B 1 79 ? -45.406 35.094 37.594 1 83 79 GLY B C 1
ATOM 5271 O O . GLY B 1 79 ? -46.344 34.344 37.844 1 83 79 GLY B O 1
ATOM 5272 N N . ASN B 1 80 ? -44.219 34.781 37.906 1 83.38 80 ASN B N 1
ATOM 5273 C CA . ASN B 1 80 ? -43.906 33.469 38.5 1 83.38 80 ASN B CA 1
ATOM 5274 C C . ASN B 1 80 ? -44.375 33.375 39.938 1 83.38 80 ASN B C 1
ATOM 5276 O O . ASN B 1 80 ? -44.938 32.344 40.344 1 83.38 80 ASN B O 1
ATOM 5280 N N . ASN B 1 81 ? -44.125 34.438 40.75 1 86.12 81 ASN B N 1
ATOM 5281 C CA . ASN B 1 81 ? -44.469 34.312 42.188 1 86.12 81 ASN B CA 1
ATOM 5282 C C . ASN B 1 81 ? -45.406 35.438 42.625 1 86.12 81 ASN B C 1
ATOM 5284 O O . ASN B 1 81 ? -45.719 35.562 43.812 1 86.12 81 ASN B O 1
ATOM 5288 N N . GLY B 1 82 ? -45.781 36.406 41.812 1 87.62 82 GLY B N 1
ATOM 5289 C CA . GLY B 1 82 ? -46.75 37.438 42.094 1 87.62 82 GLY B CA 1
ATOM 5290 C C . GLY B 1 82 ? -46.188 38.594 42.906 1 87.62 82 GLY B C 1
ATOM 5291 O O . GLY B 1 82 ? -46.906 39.469 43.344 1 87.62 82 GLY B O 1
ATOM 5292 N N . LYS B 1 83 ? -44.969 38.625 43.094 1 92 83 LYS B N 1
ATOM 5293 C CA . LYS B 1 83 ? -44.344 39.719 43.844 1 92 83 LYS B CA 1
ATOM 5294 C C . LYS B 1 83 ? -44.531 41.031 43.125 1 92 83 LYS B C 1
ATOM 5296 O O . LYS B 1 83 ? -44.312 41.125 41.906 1 92 83 LYS B O 1
ATOM 5301 N N . LYS B 1 84 ? -44.938 42.062 43.875 1 92.75 84 LYS B N 1
ATOM 5302 C CA . LYS B 1 84 ? -45.188 43.406 43.312 1 92.75 84 LYS B CA 1
ATOM 5303 C C . LYS B 1 84 ? -43.969 44.312 43.594 1 92.75 84 LYS B C 1
ATOM 5305 O O . LYS B 1 84 ? -43.469 44.344 44.719 1 92.75 84 LYS B O 1
ATOM 5310 N N . VAL B 1 85 ? -43.531 44.906 42.562 1 93.38 85 VAL B N 1
ATOM 5311 C CA . VAL B 1 85 ? -42.406 45.844 42.656 1 93.38 85 VAL B CA 1
ATOM 5312 C C . VAL B 1 85 ? -42.812 47.188 42.125 1 93.38 85 VAL B C 1
ATOM 5314 O O . VAL B 1 85 ? -43.188 47.344 40.938 1 93.38 85 VAL B O 1
ATOM 5317 N N . GLN B 1 86 ? -42.812 48.188 43 1 92.5 86 GLN B N 1
ATOM 5318 C CA . GLN B 1 86 ? -43.125 49.531 42.594 1 92.5 86 GLN B CA 1
ATOM 5319 C C . GLN B 1 86 ? -41.906 50.219 41.969 1 92.5 86 GLN B C 1
ATOM 5321 O O . GLN B 1 86 ? -40.781 49.906 42.344 1 92.5 86 GLN B O 1
ATOM 5326 N N . ALA B 1 87 ? -42.156 51.031 40.969 1 94.12 87 ALA B N 1
ATOM 5327 C CA . ALA B 1 87 ? -41.062 51.719 40.312 1 94.12 87 ALA B CA 1
ATOM 5328 C C . ALA B 1 87 ? -41.531 53 39.625 1 94.12 87 ALA B C 1
ATOM 5330 O O . ALA B 1 87 ? -42.719 53.344 39.719 1 94.12 87 ALA B O 1
ATOM 5331 N N . HIS B 1 88 ? -40.562 53.781 39.188 1 93.38 88 HIS B N 1
ATOM 5332 C CA . HIS B 1 88 ? -40.844 54.938 38.375 1 93.38 88 HIS B CA 1
ATOM 5333 C C . HIS B 1 88 ? -40.688 54.656 36.875 1 93.38 88 HIS B C 1
ATOM 5335 O O . HIS B 1 88 ? -39.625 54.219 36.438 1 93.38 88 HIS B O 1
ATOM 5341 N N . ARG B 1 89 ? -41.75 54.906 36.094 1 92.38 89 ARG B N 1
ATOM 5342 C CA . ARG B 1 89 ? -41.719 54.656 34.688 1 92.38 89 ARG B CA 1
ATOM 5343 C C . ARG B 1 89 ? -40.531 55.344 34 1 92.38 89 ARG B C 1
ATOM 5345 O O . ARG B 1 89 ? -39.906 54.75 33.125 1 92.38 89 ARG B O 1
ATOM 5352 N N . LEU B 1 90 ? -40.219 56.5 34.438 1 90.19 90 LEU B N 1
ATOM 5353 C CA . LEU B 1 90 ? -39.156 57.312 33.844 1 90.19 90 LEU B CA 1
ATOM 5354 C C . LEU B 1 90 ? -37.812 56.625 34.031 1 90.19 90 LEU B C 1
ATOM 5356 O O . LEU B 1 90 ? -37.031 56.531 33.094 1 90.19 90 LEU B O 1
ATOM 5360 N N . VAL B 1 91 ? -37.531 56.188 35.25 1 91.94 91 VAL B N 1
ATOM 5361 C CA . VAL B 1 91 ? -36.25 55.562 35.562 1 91.94 91 VAL B CA 1
ATOM 5362 C C . VAL B 1 91 ? -36.094 54.25 34.812 1 91.94 91 VAL B C 1
ATOM 5364 O O . VAL B 1 91 ? -35.031 54 34.219 1 91.94 91 VAL B O 1
ATOM 5367 N N . LEU B 1 92 ? -37.125 53.469 34.719 1 91.88 92 LEU B N 1
ATOM 5368 C CA . LEU B 1 92 ? -37.094 52.188 34.031 1 91.88 92 LEU B CA 1
ATOM 5369 C C . LEU B 1 92 ? -36.906 52.375 32.531 1 91.88 92 LEU B C 1
ATOM 5371 O O . LEU B 1 92 ? -36.125 51.656 31.906 1 91.88 92 LEU B O 1
ATOM 5375 N N . SER B 1 93 ? -37.625 53.344 31.953 1 91.19 93 SER B N 1
ATOM 5376 C CA . SER B 1 93 ? -37.562 53.625 30.531 1 91.19 93 SER B CA 1
ATOM 5377 C C . SER B 1 93 ? -36.188 54.125 30.125 1 91.19 93 SER B C 1
ATOM 5379 O O . SER B 1 93 ? -35.719 53.906 29 1 91.19 93 SER B O 1
ATOM 5381 N N . ALA B 1 94 ? -35.531 54.812 31.031 1 90.62 94 ALA B N 1
ATOM 5382 C CA . ALA B 1 94 ? -34.188 55.344 30.75 1 90.62 94 ALA B CA 1
ATOM 5383 C C . ALA B 1 94 ? -33.125 54.25 30.781 1 90.62 94 ALA B C 1
ATOM 5385 O O . ALA B 1 94 ? -32.125 54.344 30.078 1 90.62 94 ALA B O 1
ATOM 5386 N N . ALA B 1 95 ? -33.406 53.25 31.516 1 88.94 95 ALA B N 1
ATOM 5387 C CA . ALA B 1 95 ? -32.375 52.219 31.719 1 88.94 95 ALA B CA 1
ATOM 5388 C C . ALA B 1 95 ? -32.562 51.062 30.75 1 88.94 95 ALA B C 1
ATOM 5390 O O . ALA B 1 95 ? -31.625 50.344 30.453 1 88.94 95 ALA B O 1
ATOM 5391 N N . SER B 1 96 ? -33.75 50.844 30.25 1 90.56 96 SER B N 1
ATOM 5392 C CA . SER B 1 96 ? -34.062 49.656 29.438 1 90.56 96 SER B CA 1
ATOM 5393 C C . SER B 1 96 ? -34.969 50.031 28.25 1 90.56 96 SER B C 1
ATOM 5395 O O . SER B 1 96 ? -35.969 50.719 28.422 1 90.56 96 SER B O 1
ATOM 5397 N N . GLU B 1 97 ? -34.594 49.531 27.125 1 87.88 97 GLU B N 1
ATOM 5398 C CA . GLU B 1 97 ? -35.406 49.75 25.938 1 87.88 97 GLU B CA 1
ATOM 5399 C C . GLU B 1 97 ? -36.719 49 26 1 87.88 97 GLU B C 1
ATOM 5401 O O . GLU B 1 97 ? -37.75 49.438 25.438 1 87.88 97 GLU B O 1
ATOM 5406 N N . TYR B 1 98 ? -36.656 47.875 26.656 1 89.06 98 TYR B N 1
ATOM 5407 C CA . TYR B 1 98 ? -37.875 47.094 26.859 1 89.06 98 TYR B CA 1
ATOM 5408 C C . TYR B 1 98 ? -38.938 47.906 27.594 1 89.06 98 TYR B C 1
ATOM 5410 O O . TYR B 1 98 ? -40.062 48 27.125 1 89.06 98 TYR B O 1
ATOM 5418 N N . PHE B 1 99 ? -38.594 48.594 28.688 1 89.12 99 PHE B N 1
ATOM 5419 C CA . PHE B 1 99 ? -39.5 49.406 29.469 1 89.12 99 PHE B CA 1
ATOM 5420 C C . PHE B 1 99 ? -39.875 50.688 28.719 1 89.12 99 PHE B C 1
ATOM 5422 O O . PHE B 1 99 ? -41 51.188 28.812 1 89.12 99 PHE B O 1
ATOM 5429 N N . ALA B 1 100 ? -38.875 51.188 28 1 89.69 100 ALA B N 1
ATOM 5430 C CA . ALA B 1 100 ? -39.156 52.375 27.188 1 89.69 100 ALA B CA 1
ATOM 5431 C C . ALA B 1 100 ? -40.25 52.094 26.172 1 89.69 100 ALA B C 1
ATOM 5433 O O . ALA B 1 100 ? -41.188 52.875 26.016 1 89.69 100 ALA B O 1
ATOM 5434 N N . ALA B 1 101 ? -40.094 50.969 25.562 1 87.44 101 ALA B N 1
ATOM 5435 C CA . ALA B 1 101 ? -41.094 50.594 24.594 1 87.44 101 ALA B CA 1
ATOM 5436 C C . ALA B 1 101 ? -42.438 50.281 25.266 1 87.44 101 ALA B C 1
ATOM 5438 O O . ALA B 1 101 ? -43.5 50.625 24.719 1 87.44 101 ALA B O 1
ATOM 5439 N N . MET B 1 102 ? -42.438 49.719 26.375 1 86.81 102 MET B N 1
ATOM 5440 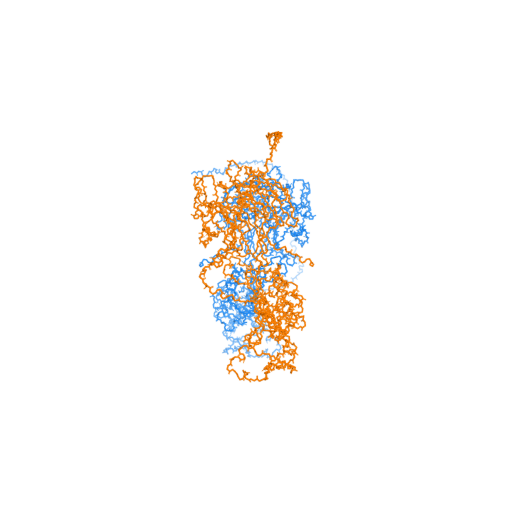C CA . MET B 1 102 ? -43.656 49.344 27.109 1 86.81 102 MET B CA 1
ATOM 5441 C C . MET B 1 102 ? -44.406 50.562 27.562 1 86.81 102 MET B C 1
ATOM 5443 O O . MET B 1 102 ? -45.656 50.625 27.469 1 86.81 102 MET B O 1
ATOM 5447 N N . PHE B 1 103 ? -43.688 51.656 27.984 1 87.06 103 PHE B N 1
ATOM 5448 C CA . PHE B 1 103 ? -44.344 52.812 28.641 1 87.06 103 PHE B CA 1
ATOM 5449 C C . PHE B 1 103 ? -44.562 53.938 27.641 1 87.06 103 PHE B C 1
ATOM 5451 O O . PHE B 1 103 ? -45.375 54.844 27.891 1 87.06 103 PHE B O 1
ATOM 5458 N N . THR B 1 104 ? -43.719 54 26.688 1 83.25 104 THR B N 1
ATOM 5459 C CA . THR B 1 104 ? -43.875 55.094 25.734 1 83.25 104 THR B CA 1
ATOM 5460 C C . THR B 1 104 ? -44.656 54.594 24.5 1 83.25 104 THR B C 1
ATOM 5462 O O . THR B 1 104 ? -45.062 55.406 23.672 1 83.25 104 THR B O 1
ATOM 5465 N N . GLY B 1 105 ? -44.75 53.375 24.281 1 73.81 105 GLY B N 1
ATOM 5466 C CA . GLY B 1 105 ? -45.438 52.875 23.109 1 73.81 105 GLY B CA 1
ATOM 5467 C C . GLY B 1 105 ? -46.938 52.938 23.219 1 73.81 105 GLY B C 1
ATOM 5468 O O . GLY B 1 105 ? -47.469 53.406 24.234 1 73.81 105 GLY B O 1
ATOM 5469 N N . ASN B 1 106 ? -47.656 52.75 22.141 1 67.88 106 ASN B N 1
ATOM 5470 C CA . ASN B 1 106 ? -49.094 52.812 22 1 67.88 106 ASN B CA 1
ATOM 5471 C C . ASN B 1 106 ? -49.781 51.562 22.578 1 67.88 106 ASN B C 1
ATOM 5473 O O . ASN B 1 106 ? -50.906 51.25 22.266 1 67.88 106 ASN B O 1
ATOM 5477 N N . LEU B 1 107 ? -48.969 50.906 23.438 1 61.44 107 LEU B N 1
ATOM 5478 C CA . LEU B 1 107 ? -49.562 49.688 23.922 1 61.44 107 LEU B CA 1
ATOM 5479 C C . LEU B 1 107 ? -50.438 49.938 25.141 1 61.44 107 LEU B C 1
ATOM 5481 O O . LEU B 1 107 ? -50.312 50.938 25.828 1 61.44 107 LEU B O 1
ATOM 5485 N N . ARG B 1 108 ? -51.375 49.031 25.297 1 61.47 108 ARG B N 1
ATOM 5486 C CA . ARG B 1 108 ? -52.406 49.062 26.344 1 61.47 108 ARG B CA 1
ATOM 5487 C C . ARG B 1 108 ? -51.75 49.25 27.719 1 61.47 108 ARG B C 1
ATOM 5489 O O . ARG B 1 108 ? -52.344 49.875 28.594 1 61.47 108 ARG B O 1
ATOM 5496 N N . GLU B 1 109 ? -50.5 48.875 27.812 1 63.97 109 GLU B N 1
ATOM 5497 C CA . GLU B 1 109 ? -49.844 48.844 29.109 1 63.97 109 GLU B CA 1
ATOM 5498 C C . GLU B 1 109 ? -49.281 50.219 29.484 1 63.97 109 GLU B C 1
ATOM 5500 O O . GLU B 1 109 ? -49.031 50.469 30.672 1 63.97 109 GLU B O 1
ATOM 5505 N N . SER B 1 110 ? -49.219 51.094 28.516 1 69.69 110 SER B N 1
ATOM 5506 C CA . SER B 1 110 ? -48.594 52.406 28.719 1 69.69 110 SER B CA 1
ATOM 5507 C C . SER B 1 110 ? -49.281 53.188 29.844 1 69.69 110 SER B C 1
ATOM 5509 O O . SER B 1 110 ? -48.656 53.938 30.578 1 69.69 110 SER B O 1
ATOM 5511 N N . GLY B 1 111 ? -50.562 52.844 29.938 1 73.25 111 GLY B N 1
ATOM 5512 C CA . GLY B 1 111 ? -51.281 53.625 30.938 1 73.25 111 GLY B CA 1
ATOM 5513 C C . GLY B 1 111 ? -51.719 52.812 32.125 1 73.25 111 GLY B C 1
ATOM 5514 O O . GLY B 1 111 ? -52.375 53.344 33.062 1 73.25 111 GLY B O 1
ATOM 5515 N N . GLU B 1 112 ? -51.344 51.594 32.188 1 80.94 112 GLU B N 1
ATOM 5516 C CA . GLU B 1 112 ? -51.75 50.719 33.281 1 80.94 112 GLU B CA 1
ATOM 5517 C C . GLU B 1 112 ? -50.875 50.906 34.5 1 80.94 112 GLU B C 1
ATOM 5519 O O . GLU B 1 112 ? -49.688 51.062 34.406 1 80.94 112 GLU B O 1
ATOM 5524 N N . SER B 1 113 ? -51.531 50.969 35.594 1 86.81 113 SER B N 1
ATOM 5525 C CA . SER B 1 113 ? -50.812 51.188 36.844 1 86.81 113 SER B CA 1
ATOM 5526 C C . SER B 1 113 ? -50.156 49.906 37.312 1 86.81 113 SER B C 1
ATOM 5528 O O . SER B 1 113 ? -49.125 49.938 38.031 1 86.81 113 SER B O 1
ATOM 5530 N N . GLU B 1 114 ? -50.719 48.781 36.938 1 91.25 114 GLU B N 1
ATOM 5531 C CA . GLU B 1 114 ? -50.156 47.5 37.281 1 91.25 114 GLU B CA 1
ATOM 5532 C C . GLU B 1 114 ? -49.906 46.656 36.062 1 91.25 114 GLU B C 1
ATOM 5534 O O . GLU B 1 114 ? -50.812 46.406 35.25 1 91.25 114 GLU B O 1
ATOM 5539 N N . ILE B 1 115 ? -48.656 46.25 35.844 1 90.38 115 ILE B N 1
ATOM 5540 C CA . ILE B 1 115 ? -48.281 45.469 34.688 1 90.38 115 ILE B CA 1
ATOM 5541 C C . ILE B 1 115 ? -47.688 44.125 35.125 1 90.38 115 ILE B C 1
ATOM 5543 O O . ILE B 1 115 ? -46.75 44.062 35.906 1 90.38 115 ILE B O 1
ATOM 5547 N N . THR B 1 116 ? -48.25 43.031 34.625 1 90.75 116 THR B N 1
ATOM 5548 C CA . THR B 1 116 ? -47.781 41.688 34.906 1 90.75 116 THR B CA 1
ATOM 5549 C C . THR B 1 116 ? -46.781 41.219 33.844 1 90.75 116 THR B C 1
ATOM 5551 O O . THR B 1 116 ? -47.062 41.25 32.656 1 90.75 116 THR B O 1
ATOM 5554 N N . LEU B 1 117 ? -45.562 41 34.25 1 87.75 117 LEU B N 1
ATOM 5555 C CA . LEU B 1 117 ? -44.531 40.469 33.375 1 87.75 117 LEU B CA 1
ATOM 5556 C C . LEU B 1 117 ? -44.5 38.938 33.438 1 87.75 117 LEU B C 1
ATOM 5558 O O . LEU B 1 117 ? -44.125 38.344 34.469 1 87.75 117 LEU B O 1
ATOM 5562 N N . GLY B 1 118 ? -44.719 38.344 32.406 1 82.62 118 GLY B N 1
ATOM 5563 C CA . GLY B 1 118 ? -44.75 36.906 32.344 1 82.62 118 GLY B CA 1
ATOM 5564 C C . GLY B 1 118 ? -43.406 36.25 32.562 1 82.62 118 GLY B C 1
ATOM 5565 O O . GLY B 1 118 ? -42.375 36.906 32.375 1 82.62 118 GLY B O 1
ATOM 5566 N N . ASP B 1 119 ? -43.25 35 33.25 1 80.69 119 ASP B N 1
ATOM 5567 C CA . ASP B 1 119 ? -42.125 34.062 33.406 1 80.69 119 ASP B CA 1
ATOM 5568 C C . ASP B 1 119 ? -40.938 34.719 34.062 1 80.69 119 ASP B C 1
ATOM 5570 O O . ASP B 1 119 ? -39.781 34.5 33.688 1 80.69 119 ASP B O 1
ATOM 5574 N N . VAL B 1 120 ? -41.156 35.844 34.719 1 88.25 120 VAL B N 1
ATOM 5575 C CA . VAL B 1 120 ? -40.062 36.531 35.406 1 88.25 120 VAL B CA 1
ATOM 5576 C C . VAL B 1 120 ? -40.188 36.281 36.906 1 88.25 120 VAL B C 1
ATOM 5578 O O . VAL B 1 120 ? -41.281 36.281 37.469 1 88.25 120 VAL B O 1
ATOM 5581 N N . ASN B 1 121 ? -39.062 35.969 37.5 1 89.88 121 ASN B N 1
ATOM 5582 C CA . ASN B 1 121 ? -38.969 35.781 38.938 1 89.88 121 ASN B CA 1
ATOM 5583 C C . ASN B 1 121 ? -38.969 37.094 39.688 1 89.88 121 ASN B C 1
ATOM 5585 O O . ASN B 1 121 ? -38.281 38.031 39.281 1 89.88 121 ASN B O 1
ATOM 5589 N N . GLY B 1 122 ? -39.75 37.156 40.812 1 90.5 122 GLY B N 1
ATOM 5590 C CA . GLY B 1 122 ? -39.938 38.406 41.562 1 90.5 122 GLY B CA 1
ATOM 5591 C C . GLY B 1 122 ? -38.656 38.938 42.156 1 90.5 122 GLY B C 1
ATOM 5592 O O . GLY B 1 122 ? -38.406 40.156 42.094 1 90.5 122 GLY B O 1
ATOM 5593 N N . ASP B 1 123 ? -37.844 38 42.719 1 91 123 ASP B N 1
ATOM 5594 C CA . ASP B 1 123 ? -36.594 38.438 43.312 1 91 123 ASP B CA 1
ATOM 5595 C C . ASP B 1 123 ? -35.656 39.031 42.25 1 91 123 ASP B C 1
ATOM 5597 O O . ASP B 1 123 ? -34.969 40.031 42.5 1 91 123 ASP B O 1
ATOM 5601 N N . VAL B 1 124 ? -35.656 38.406 41.094 1 92.19 124 VAL B N 1
ATOM 5602 C CA . VAL B 1 124 ? -34.812 38.875 40.031 1 92.19 124 VAL B CA 1
ATOM 5603 C C . VAL B 1 124 ? -35.344 40.219 39.469 1 92.19 124 VAL B C 1
ATOM 5605 O O . VAL B 1 124 ? -34.562 41.125 39.156 1 92.19 124 VAL B O 1
ATOM 5608 N N . LEU B 1 125 ? -36.656 40.375 39.438 1 92 125 LEU B N 1
ATOM 5609 C CA . LEU B 1 125 ? -37.25 41.625 39 1 92 125 LEU B CA 1
ATOM 5610 C C . LEU B 1 125 ? -36.875 42.75 39.906 1 92 125 LEU B C 1
ATOM 5612 O O . LEU B 1 125 ? -36.531 43.844 39.469 1 92 125 LEU B O 1
ATOM 5616 N N . GLN B 1 126 ? -36.969 42.469 41.188 1 92 126 GLN B N 1
ATOM 5617 C CA . GLN B 1 126 ? -36.562 43.469 42.156 1 92 126 GLN B CA 1
ATOM 5618 C C . GLN B 1 126 ? -35.125 43.906 42 1 92 126 GLN B C 1
ATOM 5620 O O . GLN B 1 126 ? -34.781 45.062 42.062 1 92 126 GLN B O 1
ATOM 5625 N N . ALA B 1 127 ? -34.312 42.906 41.781 1 92.5 127 ALA B N 1
ATOM 5626 C CA . ALA B 1 127 ? -32.906 43.156 41.594 1 92.5 127 ALA B CA 1
ATOM 5627 C C . ALA B 1 127 ? -32.656 44.031 40.344 1 92.5 127 ALA B C 1
ATOM 5629 O O . ALA B 1 127 ? -31.859 44.969 40.375 1 92.5 127 ALA B O 1
ATOM 5630 N N . VAL B 1 128 ? -33.344 43.75 39.25 1 93.12 128 VAL B N 1
ATOM 5631 C CA . VAL B 1 128 ? -33.188 44.469 37.969 1 93.12 128 VAL B CA 1
ATOM 5632 C C . VAL B 1 128 ? -33.688 45.906 38.125 1 93.12 128 VAL B C 1
ATOM 5634 O O . VAL B 1 128 ? -33.062 46.844 37.594 1 93.12 128 VAL B O 1
ATOM 5637 N N . VAL B 1 129 ? -34.812 46.062 38.875 1 92.31 129 VAL B N 1
ATOM 5638 C CA . VAL B 1 129 ? -35.344 47.375 39.094 1 92.31 129 VAL B CA 1
ATOM 5639 C C . VAL B 1 129 ? -34.344 48.188 39.938 1 92.31 129 VAL B C 1
ATOM 5641 O O . VAL B 1 129 ? -34.062 49.344 39.656 1 92.31 129 VAL B O 1
ATOM 5644 N N . ASN B 1 130 ? -33.875 47.562 41.031 1 91.94 130 ASN B N 1
ATOM 5645 C CA . ASN B 1 130 ? -32.875 48.25 41.844 1 91.94 130 ASN B CA 1
ATOM 5646 C C . ASN B 1 130 ? -31.656 48.656 41 1 91.94 130 ASN B C 1
ATOM 5648 O O . ASN B 1 130 ? -31.078 49.719 41.25 1 91.94 130 ASN B O 1
ATOM 5652 N N . TYR B 1 131 ? -31.266 47.781 40.062 1 93.19 131 TYR B N 1
ATOM 5653 C CA . TYR B 1 131 ? -30.156 48.062 39.156 1 93.19 131 TYR B CA 1
ATOM 5654 C C . TYR B 1 131 ? -30.422 49.344 38.344 1 93.19 131 TYR B C 1
ATOM 5656 O O . TYR B 1 131 ? -29.516 50.125 38.125 1 93.19 131 TYR B O 1
ATOM 5664 N N . CYS B 1 132 ? -31.625 49.562 37.969 1 91.19 132 CYS B N 1
ATOM 5665 C CA . CYS B 1 132 ? -31.969 50.75 37.156 1 91.19 132 CYS B CA 1
ATOM 5666 C C . CYS B 1 132 ? -31.734 52.031 37.938 1 91.19 132 CYS B C 1
ATOM 5668 O O . CYS B 1 132 ? -31.5 53.094 37.375 1 91.19 132 CYS B O 1
ATOM 5670 N N . TYR B 1 133 ? -31.766 51.875 39.281 1 90.94 133 TYR B N 1
ATOM 5671 C CA . TYR B 1 133 ? -31.594 53.062 40.125 1 90.94 133 TYR B CA 1
ATOM 5672 C C . TYR B 1 133 ? -30.156 53.188 40.594 1 90.94 133 TYR B C 1
ATOM 5674 O O . TYR B 1 133 ? -29.672 54.281 40.844 1 90.94 133 TYR B O 1
ATOM 5682 N N . THR B 1 134 ? -29.453 52.094 40.844 1 90.5 134 THR B N 1
ATOM 5683 C CA . THR B 1 134 ? -28.172 52.125 41.531 1 90.5 134 THR B CA 1
ATOM 5684 C C . THR B 1 134 ? -27.031 51.844 40.531 1 90.5 134 THR B C 1
ATOM 5686 O O . THR B 1 134 ? -25.891 52.219 40.781 1 90.5 134 THR B O 1
ATOM 5689 N N . GLY B 1 135 ? -27.344 51.062 39.5 1 89.94 135 GLY B N 1
ATOM 5690 C CA . GLY B 1 135 ? -26.312 50.625 38.594 1 89.94 135 GLY B CA 1
ATOM 5691 C C . GLY B 1 135 ? -25.531 49.438 39.125 1 89.94 135 GLY B C 1
ATOM 5692 O O . GLY B 1 135 ? -24.516 49.031 38.531 1 89.94 135 GLY B O 1
ATOM 5693 N N . ALA B 1 136 ? -25.953 48.938 40.25 1 91.25 136 ALA B N 1
ATOM 5694 C CA . ALA B 1 136 ? -25.281 47.812 40.875 1 91.25 136 ALA B CA 1
ATOM 5695 C C . ALA B 1 136 ? -26.203 46.625 41 1 91.25 136 ALA B C 1
ATOM 5697 O O . ALA B 1 136 ? -27.391 46.781 41.281 1 91.25 136 ALA B O 1
ATOM 5698 N N . ILE B 1 137 ? -25.688 45.469 40.594 1 92.56 137 ILE B N 1
ATOM 5699 C CA . ILE B 1 137 ? -26.469 44.25 40.719 1 92.56 137 ILE B CA 1
ATOM 5700 C C . ILE B 1 137 ? -25.578 43.094 41.219 1 92.56 137 ILE B C 1
ATOM 5702 O O . ILE B 1 137 ? -24.406 43 40.844 1 92.56 137 ILE B O 1
ATOM 5706 N N . ASP B 1 138 ? -26.125 42.281 42.156 1 93.12 138 ASP B N 1
ATOM 5707 C CA . ASP B 1 138 ? -25.391 41.156 42.688 1 93.12 138 ASP B CA 1
ATOM 5708 C C . ASP B 1 138 ? -25.578 39.906 41.812 1 93.12 138 ASP B C 1
ATOM 5710 O O . ASP B 1 138 ? -26.688 39.406 41.688 1 93.12 138 ASP B O 1
ATOM 5714 N N . ILE B 1 139 ? -24.453 39.438 41.219 1 93.5 139 ILE B N 1
ATOM 5715 C CA . ILE B 1 139 ? -24.469 38.25 40.406 1 93.5 139 ILE B CA 1
ATOM 5716 C C . ILE B 1 139 ? -23.891 37.062 41.188 1 93.5 139 ILE B C 1
ATOM 5718 O O . ILE B 1 139 ? -22.75 37.125 41.656 1 93.5 139 ILE B O 1
ATOM 5722 N N . ARG B 1 140 ? -24.625 36.031 41.344 1 91.94 140 ARG B N 1
ATOM 5723 C CA . ARG B 1 140 ? -24.234 34.812 42.031 1 91.94 140 ARG B CA 1
ATOM 5724 C C . ARG B 1 140 ? -24.5 33.594 41.156 1 91.94 140 ARG B C 1
ATOM 5726 O O . ARG B 1 140 ? -25.219 33.688 40.156 1 91.94 140 ARG B O 1
ATOM 5733 N N . GLU B 1 141 ? -23.953 32.438 41.562 1 88.88 141 GLU B N 1
ATOM 5734 C CA . GLU B 1 141 ? -24.109 31.172 40.844 1 88.88 141 GLU B CA 1
ATOM 5735 C C . GLU B 1 141 ? -25.578 30.719 40.812 1 88.88 141 GLU B C 1
ATOM 5737 O O . GLU B 1 141 ? -26.047 30.172 39.812 1 88.88 141 GLU B O 1
ATOM 5742 N N . ASP B 1 142 ? -26.297 30.969 41.844 1 87.38 142 ASP B N 1
ATOM 5743 C CA . ASP B 1 142 ? -27.656 30.469 41.969 1 87.38 142 ASP B CA 1
ATOM 5744 C C . ASP B 1 142 ? -28.656 31.344 41.25 1 87.38 142 ASP B C 1
ATOM 5746 O O . ASP B 1 142 ? -29.781 30.922 40.969 1 87.38 142 ASP B O 1
ATOM 5750 N N . ASN B 1 143 ? -28.266 32.594 40.906 1 89.81 143 ASN B N 1
ATOM 5751 C CA . ASN B 1 143 ? -29.25 33.469 40.281 1 89.81 143 ASN B CA 1
ATOM 5752 C C . ASN B 1 143 ? -28.828 33.906 38.906 1 89.81 143 ASN B C 1
ATOM 5754 O O . ASN B 1 143 ? -29.609 34.5 38.156 1 89.81 143 ASN B O 1
ATOM 5758 N N . VAL B 1 144 ? -27.594 33.562 38.5 1 91.5 144 VAL B N 1
ATOM 5759 C CA . VAL B 1 144 ? -27 34.125 37.281 1 91.5 144 VAL B CA 1
ATOM 5760 C C . VAL B 1 144 ? -27.859 33.719 36.094 1 91.5 144 VAL B C 1
ATOM 5762 O O . VAL B 1 144 ? -28.078 34.531 35.188 1 91.5 144 VAL B O 1
ATOM 5765 N N . GLU B 1 145 ? -28.344 32.531 35.938 1 89.5 145 GLU B N 1
ATOM 5766 C CA . GLU B 1 145 ? -29.094 32.094 34.781 1 89.5 145 GLU B CA 1
ATOM 5767 C C . GLU B 1 145 ? -30.422 32.844 34.656 1 89.5 145 GLU B C 1
ATOM 5769 O O . GLU B 1 145 ? -30.781 33.281 33.562 1 89.5 145 GLU B O 1
ATOM 5774 N N . THR B 1 146 ? -31.125 32.969 35.781 1 90.5 146 THR B N 1
ATOM 5775 C CA . THR B 1 146 ? -32.406 33.688 35.781 1 90.5 146 THR B CA 1
ATOM 5776 C C . THR B 1 146 ? -32.188 35.156 35.531 1 90.5 146 THR B C 1
ATOM 5778 O O . THR B 1 146 ? -32.969 35.812 34.844 1 90.5 146 THR B O 1
ATOM 5781 N N . LEU B 1 147 ? -31.172 35.625 36.156 1 92.19 147 LEU B N 1
ATOM 5782 C CA . LEU B 1 147 ? -30.828 37.031 35.969 1 92.19 147 LEU B CA 1
ATOM 5783 C C . LEU B 1 147 ? -30.531 37.312 34.5 1 92.19 147 LEU B C 1
ATOM 5785 O O . LEU B 1 147 ? -31.016 38.312 33.938 1 92.19 147 LEU B O 1
ATOM 5789 N N . LEU B 1 148 ? -29.734 36.406 33.906 1 92.12 148 LEU B N 1
ATOM 5790 C CA . LEU B 1 148 ? -29.375 36.594 32.5 1 92.12 148 LEU B CA 1
ATOM 5791 C C . LEU B 1 148 ? -30.594 36.5 31.609 1 92.12 148 LEU B C 1
ATOM 5793 O O . LEU B 1 148 ? -30.781 37.344 30.719 1 92.12 148 LEU B O 1
ATOM 5797 N N . SER B 1 149 ? -31.484 35.594 31.781 1 90.94 149 SER B N 1
ATOM 5798 C CA . SER B 1 149 ? -32.688 35.438 31 1 90.94 149 SER B CA 1
ATOM 5799 C C . SER B 1 149 ? -33.562 36.688 31.109 1 90.94 149 SER B C 1
ATOM 5801 O O . SER B 1 149 ? -34.094 37.188 30.094 1 90.94 149 SER B O 1
ATOM 5803 N N . THR B 1 150 ? -33.688 37.188 32.312 1 91.06 150 THR B N 1
ATOM 5804 C CA . THR B 1 150 ? -34.531 38.375 32.531 1 91.06 150 THR B CA 1
ATOM 5805 C C . THR B 1 150 ? -33.875 39.594 31.938 1 91.06 150 THR B C 1
ATOM 5807 O O . THR B 1 150 ? -34.562 40.4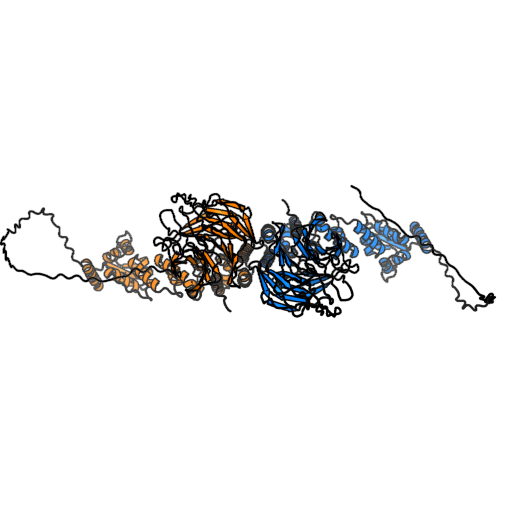38 31.328 1 91.06 150 THR B O 1
ATOM 5810 N N . ALA B 1 151 ? -32.562 39.688 32.156 1 91.69 151 ALA B N 1
ATOM 5811 C CA . ALA B 1 151 ? -31.859 40.844 31.594 1 91.69 151 ALA B CA 1
ATOM 5812 C C . ALA B 1 151 ? -31.969 40.844 30.062 1 91.69 151 ALA B C 1
ATOM 5814 O O . ALA B 1 151 ? -32.094 41.906 29.453 1 91.69 151 ALA B O 1
ATOM 5815 N N . CYS B 1 152 ? -31.922 39.688 29.438 1 89.94 152 CYS B N 1
ATOM 5816 C CA . CYS B 1 152 ? -32.094 39.562 28 1 89.94 152 CYS B CA 1
ATOM 5817 C C . CYS B 1 152 ? -33.469 40 27.562 1 89.94 152 CYS B C 1
ATOM 5819 O O . CYS B 1 152 ? -33.625 40.75 26.578 1 89.94 152 CYS B O 1
ATOM 5821 N N . LEU B 1 153 ? -34.5 39.531 28.281 1 87.62 153 LEU B N 1
ATOM 5822 C CA . LEU B 1 153 ? -35.875 39.906 27.984 1 87.62 153 LEU B CA 1
ATOM 5823 C C . LEU B 1 153 ? -36.062 41.438 28.094 1 87.62 153 LEU B C 1
ATOM 5825 O O . LEU B 1 153 ? -36.719 42.031 27.234 1 87.62 153 LEU B O 1
ATOM 5829 N N . MET B 1 154 ? -35.406 42.031 29.047 1 90.69 154 MET B N 1
ATOM 5830 C CA . MET B 1 154 ? -35.594 43.438 29.328 1 90.69 154 MET B CA 1
ATOM 5831 C C . MET B 1 154 ? -34.562 44.281 28.594 1 90.69 154 MET B C 1
ATOM 5833 O O . MET B 1 154 ? -34.5 45.5 28.766 1 90.69 154 MET B O 1
ATOM 5837 N N . GLN B 1 155 ? -33.656 43.625 27.875 1 89.69 155 GLN B N 1
ATOM 5838 C CA . GLN B 1 155 ? -32.688 44.25 27.016 1 89.69 155 GLN B CA 1
ATOM 5839 C C . GLN B 1 155 ? -31.75 45.156 27.812 1 89.69 155 GLN B C 1
ATOM 5841 O O . GLN B 1 155 ? -31.516 46.312 27.438 1 89.69 155 GLN B O 1
ATOM 5846 N N . LEU B 1 156 ? -31.359 44.719 28.953 1 91.81 156 LEU B N 1
ATOM 5847 C CA . LEU B 1 156 ? -30.328 45.344 29.75 1 91.81 156 LEU B CA 1
ATOM 5848 C C . LEU B 1 156 ? -28.938 44.844 29.344 1 91.81 156 LEU B C 1
ATOM 5850 O O . LEU B 1 156 ? -28.375 43.969 30 1 91.81 156 LEU B O 1
ATOM 5854 N N . HIS B 1 157 ? -28.297 45.438 28.422 1 90.44 157 HIS B N 1
ATOM 5855 C CA . HIS B 1 157 ? -27.094 44.938 27.75 1 90.44 157 HIS B CA 1
ATOM 5856 C C . HIS B 1 157 ? -25.922 44.844 28.719 1 90.44 157 HIS B C 1
ATOM 5858 O O . HIS B 1 157 ? -25.141 43.875 28.672 1 90.44 157 HIS B O 1
ATOM 5864 N N . GLU B 1 158 ? -25.797 45.781 29.578 1 91.75 158 GLU B N 1
ATOM 5865 C CA . GLU B 1 158 ? -24.672 45.781 30.516 1 91.75 158 GLU B CA 1
ATOM 5866 C C . GLU B 1 158 ? -24.797 44.625 31.516 1 91.75 158 GLU B C 1
ATOM 5868 O O . GLU B 1 158 ? -23.781 44.031 31.891 1 91.75 158 GLU B O 1
ATOM 5873 N N . VAL B 1 159 ? -25.969 44.438 31.969 1 92.25 159 VAL B N 1
ATOM 5874 C CA . VAL B 1 159 ? -26.203 43.344 32.906 1 92.25 159 VAL B CA 1
ATOM 5875 C C . VAL B 1 159 ? -25.969 42 32.188 1 92.25 159 VAL B C 1
ATOM 5877 O O . VAL B 1 159 ? -25.391 41.094 32.75 1 92.25 159 VAL B O 1
ATOM 5880 N N . VAL B 1 160 ? -26.438 41.938 30.938 1 92.69 160 VAL B N 1
ATOM 5881 C CA . VAL B 1 160 ? -26.234 40.75 30.125 1 92.69 160 VAL B CA 1
ATOM 5882 C C . VAL B 1 160 ? -24.734 40.469 29.984 1 92.69 160 VAL B C 1
ATOM 5884 O O . VAL B 1 160 ? -24.297 39.344 30.172 1 92.69 160 VAL B O 1
ATOM 5887 N N . GLU B 1 161 ? -24 41.438 29.703 1 92.25 161 GLU B N 1
ATOM 5888 C CA . GLU B 1 161 ? -22.547 41.281 29.531 1 92.25 161 GLU B CA 1
ATOM 5889 C C . GLU B 1 161 ? -21.891 40.844 30.844 1 92.25 161 GLU B C 1
ATOM 5891 O O . GLU B 1 161 ? -21 39.969 30.844 1 92.25 161 GLU B O 1
ATOM 5896 N N . ALA B 1 162 ? -22.297 41.469 31.922 1 92.94 162 ALA B N 1
ATOM 5897 C CA . ALA B 1 162 ? -21.734 41.125 33.219 1 92.94 162 ALA B CA 1
ATOM 5898 C C . ALA B 1 162 ? -22.047 39.656 33.562 1 92.94 162 ALA B C 1
ATOM 5900 O O . ALA B 1 162 ? -21.188 38.938 34.094 1 92.94 162 ALA B O 1
ATOM 5901 N N . CYS B 1 163 ? -23.281 39.281 33.406 1 93.44 163 CYS B N 1
ATOM 5902 C CA . CYS B 1 163 ? -23.672 37.906 33.656 1 93.44 163 CYS B CA 1
ATOM 5903 C C . CYS B 1 163 ? -22.906 36.938 32.75 1 93.44 163 CYS B C 1
ATOM 5905 O O . CYS B 1 163 ? -22.469 35.875 33.188 1 93.44 163 CYS B O 1
ATOM 5907 N N . SER B 1 164 ? -22.781 37.281 31.469 1 93.88 164 SER B N 1
ATOM 5908 C CA . SER B 1 164 ? -22.031 36.469 30.516 1 93.88 164 SER B CA 1
ATOM 5909 C C . SER B 1 164 ? -20.578 36.281 30.953 1 93.88 164 SER B C 1
ATOM 5911 O O . SER B 1 164 ? -20.031 35.188 30.875 1 93.88 164 SER B O 1
ATOM 5913 N N . ARG B 1 165 ? -20 37.312 31.359 1 93.25 165 ARG B N 1
ATOM 5914 C CA . ARG B 1 165 ? -18.625 37.281 31.828 1 93.25 165 ARG B CA 1
ATOM 5915 C C . ARG B 1 165 ? -18.5 36.375 33.062 1 93.25 165 ARG B C 1
ATOM 5917 O O . ARG B 1 165 ? -17.531 35.625 33.219 1 93.25 165 ARG B O 1
ATOM 5924 N N . PHE B 1 166 ? -19.453 36.562 33.906 1 94.19 166 PHE B N 1
ATOM 5925 C CA . PHE B 1 166 ? -19.484 35.719 35.125 1 94.19 166 PHE B CA 1
ATOM 5926 C C . PHE B 1 166 ? -19.531 34.25 34.75 1 94.19 166 PHE B C 1
ATOM 5928 O O . PHE B 1 166 ? -18.75 33.438 35.25 1 94.19 166 PHE B O 1
ATOM 5935 N N . LEU B 1 167 ? -20.359 33.906 33.875 1 94.56 167 LEU B N 1
ATOM 5936 C CA . LEU B 1 167 ? -20.516 32.531 33.438 1 94.56 167 LEU B CA 1
ATOM 5937 C C . LEU B 1 167 ? -19.281 32.031 32.688 1 94.56 167 LEU B C 1
ATOM 5939 O O . LEU B 1 167 ? -18.875 30.891 32.812 1 94.56 167 LEU B O 1
ATOM 5943 N N . ALA B 1 168 ? -18.672 32.844 31.859 1 94.56 168 ALA B N 1
ATOM 5944 C CA . ALA B 1 168 ? -17.453 32.531 31.109 1 94.56 168 ALA B CA 1
ATOM 5945 C C . ALA B 1 168 ? -16.328 32.156 32.062 1 94.56 168 ALA B C 1
ATOM 5947 O O . ALA B 1 168 ? -15.531 31.25 31.781 1 94.56 168 ALA B O 1
ATOM 5948 N N . HIS B 1 169 ? -16.297 32.844 33.156 1 94.12 169 HIS B N 1
ATOM 5949 C CA . HIS B 1 169 ? -15.266 32.562 34.156 1 94.12 169 HIS B CA 1
ATOM 5950 C C . HIS B 1 169 ? -15.516 31.25 34.875 1 94.12 169 HIS B C 1
ATOM 5952 O O . HIS B 1 169 ? -14.602 30.688 35.469 1 94.12 169 HIS B O 1
ATOM 5958 N N . GLN B 1 170 ? -16.703 30.781 34.844 1 92.94 170 GLN B N 1
ATOM 5959 C CA . GLN B 1 170 ? -17.078 29.562 35.531 1 92.94 170 GLN B CA 1
ATOM 5960 C C . GLN B 1 170 ? -17.016 28.359 34.594 1 92.94 170 GLN B C 1
ATOM 5962 O O . GLN B 1 170 ? -17.406 27.25 34.969 1 92.94 170 GLN B O 1
ATOM 5967 N N . LEU B 1 171 ? -16.547 28.562 33.375 1 94.88 171 LEU B N 1
ATOM 5968 C CA . LEU B 1 171 ? -16.516 27.469 32.438 1 94.88 171 LEU B CA 1
ATOM 5969 C C . LEU B 1 171 ? -15.656 26.328 32.938 1 94.88 171 LEU B C 1
ATOM 5971 O O . LEU B 1 171 ? -14.555 26.547 33.438 1 94.88 171 LEU B O 1
ATOM 5975 N N . HIS B 1 172 ? -16.141 25.188 32.844 1 95.56 172 HIS B N 1
ATOM 5976 C CA . HIS B 1 172 ? -15.539 23.922 33.25 1 95.56 172 HIS B CA 1
ATOM 5977 C C . HIS B 1 172 ? -15.969 22.781 32.344 1 95.56 172 HIS B C 1
ATOM 5979 O O . HIS B 1 172 ? -17.047 22.828 31.75 1 95.56 172 HIS B O 1
ATOM 5985 N N . PRO B 1 173 ? -15.141 21.781 32.219 1 95.81 173 PRO B N 1
ATOM 5986 C CA . PRO B 1 173 ? -15.492 20.656 31.344 1 95.81 173 PRO B CA 1
ATOM 5987 C C . PRO B 1 173 ? -16.828 20.016 31.703 1 95.81 173 PRO B C 1
ATOM 5989 O O . PRO B 1 173 ? -17.5 19.453 30.844 1 95.81 173 PRO B O 1
ATOM 5992 N N . SER B 1 174 ? -17.281 20.141 32.906 1 95.19 174 SER B N 1
ATOM 5993 C CA . SER B 1 174 ? -18.516 19.5 33.344 1 95.19 174 SER B CA 1
ATOM 5994 C C . SER B 1 174 ? -19.719 20.391 33.094 1 95.19 174 SER B C 1
ATOM 5996 O O . SER B 1 174 ? -20.859 19.938 33.219 1 95.19 174 SER B O 1
ATOM 5998 N N . ASN B 1 175 ? -19.531 21.625 32.75 1 93.88 175 ASN B N 1
ATOM 5999 C CA . ASN B 1 175 ? -20.703 22.484 32.625 1 93.88 175 ASN B CA 1
ATOM 6000 C C . ASN B 1 175 ? -20.672 23.281 31.328 1 93.88 175 ASN B C 1
ATOM 6002 O O . ASN B 1 175 ? -21.641 23.984 31 1 93.88 175 ASN B O 1
ATOM 6006 N N . CYS B 1 176 ? -19.625 23.266 30.562 1 95.44 176 CYS B N 1
ATOM 6007 C CA . CYS B 1 176 ? -19.453 24.125 29.391 1 95.44 176 CYS B CA 1
ATOM 6008 C C . CYS B 1 176 ? -20.516 23.844 28.344 1 95.44 176 CYS B C 1
ATOM 6010 O O . CYS B 1 176 ? -20.984 24.766 27.672 1 95.44 176 CYS B O 1
ATOM 6012 N N . LEU B 1 177 ? -20.891 22.641 28.172 1 95.06 177 LEU B N 1
ATOM 6013 C CA . LEU B 1 177 ? -21.922 22.312 27.188 1 95.06 177 LEU B CA 1
ATOM 6014 C C . LEU B 1 177 ? -23.266 22.922 27.594 1 95.06 177 LEU B C 1
ATOM 6016 O O . LEU B 1 177 ? -23.984 23.469 26.75 1 95.06 177 LEU B O 1
ATOM 6020 N N . GLY B 1 178 ? -23.641 22.797 28.891 1 92.94 178 GLY B N 1
ATOM 6021 C CA . GLY B 1 178 ? -24.859 23.406 29.391 1 92.94 178 GLY B CA 1
ATOM 6022 C C . GLY B 1 178 ? -24.891 24.922 29.219 1 92.94 178 GLY B C 1
ATOM 6023 O O . GLY B 1 178 ? -25.906 25.5 28.844 1 92.94 178 GLY B O 1
ATOM 6024 N N . ILE B 1 179 ? -23.766 25.5 29.484 1 94.31 179 ILE B N 1
ATOM 6025 C CA . ILE B 1 179 ? -23.641 26.938 29.344 1 94.31 179 ILE B CA 1
ATOM 6026 C C . ILE B 1 179 ? -23.797 27.328 27.875 1 94.31 179 ILE B C 1
ATOM 6028 O O . ILE B 1 179 ? -24.438 28.328 27.547 1 94.31 179 ILE B O 1
ATOM 6032 N N . ALA B 1 180 ? -23.281 26.547 26.953 1 94.31 180 ALA B N 1
ATOM 6033 C CA . ALA B 1 180 ? -23.406 26.812 25.531 1 94.31 180 ALA B CA 1
ATOM 6034 C C . ALA B 1 180 ? -24.859 26.734 25.078 1 94.31 180 ALA B C 1
ATOM 6036 O O . ALA B 1 180 ? -25.344 27.609 24.344 1 94.31 180 ALA B O 1
ATOM 6037 N N . VAL B 1 181 ? -25.547 25.734 25.547 1 90.81 181 VAL B N 1
ATOM 6038 C CA . VAL B 1 181 ? -26.953 25.562 25.203 1 90.81 181 VAL B CA 1
ATOM 6039 C C . VAL B 1 181 ? -27.75 26.75 25.734 1 90.81 181 VAL B C 1
ATOM 6041 O O . VAL B 1 181 ? -28.609 27.281 25.016 1 90.81 181 VAL B O 1
ATOM 6044 N N . PHE B 1 182 ? -27.484 27.094 26.922 1 90.62 182 PHE B N 1
ATOM 6045 C CA . PHE B 1 182 ? -28.141 28.234 27.547 1 90.62 182 PHE B CA 1
ATOM 6046 C C . PHE B 1 182 ? -27.891 29.516 26.75 1 90.62 182 PHE B C 1
ATOM 6048 O O . PHE B 1 182 ? -28.812 30.297 26.5 1 90.62 182 PHE B O 1
ATOM 6055 N N . ALA B 1 183 ? -26.625 29.703 26.438 1 92.56 183 ALA B N 1
ATOM 6056 C CA . ALA B 1 183 ? -26.234 30.891 25.672 1 92.56 183 ALA B CA 1
ATOM 6057 C C . ALA B 1 183 ? -26.953 30.922 24.312 1 92.56 183 ALA B C 1
ATOM 6059 O O . ALA B 1 183 ? -27.359 31.984 23.859 1 92.56 183 ALA B O 1
ATOM 6060 N N . GLU B 1 184 ? -27.094 29.797 23.734 1 90.94 184 GLU B N 1
ATOM 6061 C CA . GLU B 1 184 ? -27.781 29.703 22.453 1 90.94 184 GLU B CA 1
ATOM 6062 C C . GLU B 1 184 ? -29.266 30.047 22.594 1 90.94 184 GLU B C 1
ATOM 6064 O O . GLU B 1 184 ? -29.797 30.812 21.781 1 90.94 184 GLU B O 1
ATOM 6069 N N . HIS B 1 185 ? -29.922 29.562 23.641 1 88.69 185 HIS B N 1
ATOM 6070 C CA . HIS B 1 185 ? -31.328 29.828 23.875 1 88.69 185 HIS B CA 1
ATOM 6071 C C . HIS B 1 185 ? -31.594 31.312 24.141 1 88.69 185 HIS B C 1
ATOM 6073 O O . HIS B 1 185 ? -32.625 31.844 23.75 1 88.69 185 HIS B O 1
ATOM 6079 N N . GLN B 1 186 ? -30.594 31.922 24.812 1 87.94 186 GLN B N 1
ATOM 6080 C CA . GLN B 1 186 ? -30.766 33.312 25.188 1 87.94 186 GLN B CA 1
ATOM 6081 C C . GLN B 1 186 ? -30.172 34.25 24.125 1 87.94 186 GLN B C 1
ATOM 6083 O O . GLN B 1 186 ? -30.156 35.469 24.297 1 87.94 186 GLN B O 1
ATOM 6088 N N . ALA B 1 187 ? -29.5 33.688 23.047 1 86.94 187 ALA B N 1
ATOM 6089 C CA . ALA B 1 187 ? -28.922 34.406 21.938 1 86.94 187 ALA B CA 1
ATOM 6090 C C . ALA B 1 187 ? -27.75 35.281 22.391 1 86.94 187 ALA B C 1
ATOM 6092 O O . ALA B 1 187 ? -27.609 36.406 21.969 1 86.94 187 ALA B O 1
ATOM 6093 N N . CYS B 1 188 ? -27.141 34.844 23.422 1 90.38 188 CYS B N 1
ATOM 6094 C CA . CYS B 1 188 ? -25.891 35.5 23.828 1 90.38 188 CYS B CA 1
ATOM 6095 C C . CYS B 1 188 ? -24.719 34.969 23.016 1 90.38 188 CYS B C 1
ATOM 6097 O O . CYS B 1 188 ? -24.078 34 23.391 1 90.38 188 CYS B O 1
ATOM 6099 N N . THR B 1 189 ? -24.359 35.625 22 1 90.75 189 THR B N 1
ATOM 6100 C CA . THR B 1 189 ? -23.406 35.156 21 1 90.75 189 THR B CA 1
ATOM 6101 C C . THR B 1 189 ? -22 35.094 21.594 1 90.75 189 THR B C 1
ATOM 6103 O O . THR B 1 189 ? -21.266 34.125 21.344 1 90.75 189 THR B O 1
ATOM 6106 N N . SER B 1 190 ? -21.672 36.062 22.312 1 91.19 190 SER B N 1
ATOM 6107 C CA . SER B 1 190 ? -20.312 36.125 22.875 1 91.19 190 SER B CA 1
ATOM 6108 C C . SER B 1 190 ? -20.094 34.938 23.844 1 91.19 190 SER B C 1
ATOM 6110 O O . SER B 1 190 ? -19.047 34.281 23.766 1 91.19 190 SER B O 1
ATOM 6112 N N . LEU B 1 191 ? -21.031 34.781 24.719 1 92.5 191 LEU B N 1
ATOM 6113 C CA . LEU B 1 191 ? -20.922 33.688 25.672 1 92.5 191 LEU B CA 1
ATOM 6114 C C . LEU B 1 191 ? -20.922 32.344 24.938 1 92.5 191 LEU B C 1
ATOM 6116 O O . LEU B 1 191 ? -20.188 31.422 25.328 1 92.5 191 LEU B O 1
ATOM 6120 N N . LEU B 1 192 ? -21.734 32.25 23.953 1 94.38 192 LEU B N 1
ATOM 6121 C CA . LEU B 1 192 ? -21.797 31.031 23.156 1 94.38 192 LEU B CA 1
ATOM 6122 C C . LEU B 1 192 ? -20.453 30.734 22.516 1 94.38 192 LEU B C 1
ATOM 6124 O O . LEU B 1 192 ? -19.969 29.594 22.547 1 94.38 192 LEU B O 1
ATOM 6128 N N . GLN B 1 193 ? -19.859 31.688 21.984 1 94.5 193 GLN B N 1
ATOM 6129 C CA . GLN B 1 193 ? -18.562 31.547 21.328 1 94.5 193 GLN B CA 1
ATOM 6130 C C . GLN B 1 193 ? -17.484 31.109 22.344 1 94.5 193 GLN B C 1
ATOM 6132 O O . GLN B 1 193 ? -16.688 30.219 22.047 1 94.5 193 GLN B O 1
ATOM 6137 N N . GLU B 1 194 ? -17.531 31.75 23.438 1 94.75 194 GLU B N 1
ATOM 6138 C CA . GLU B 1 194 ? -16.562 31.406 24.484 1 94.75 194 GLU B CA 1
ATOM 6139 C C . GLU B 1 194 ? -16.766 29.984 24.984 1 94.75 194 GLU B C 1
ATOM 6141 O O . GLU B 1 194 ? -15.789 29.25 25.203 1 94.75 194 GLU B O 1
ATOM 6146 N N . ALA B 1 195 ? -17.953 29.656 25.203 1 95.62 195 ALA B N 1
ATOM 6147 C CA . ALA B 1 195 ? -18.266 28.312 25.672 1 95.62 195 ALA B CA 1
ATOM 6148 C C . ALA B 1 195 ? -17.844 27.266 24.641 1 95.62 195 ALA B C 1
ATOM 6150 O O . ALA B 1 195 ? -17.281 26.234 25 1 95.62 195 ALA B O 1
ATOM 6151 N N . ASN B 1 196 ? -18.109 27.5 23.422 1 95.19 196 ASN B N 1
ATOM 6152 C CA . ASN B 1 196 ? -17.719 26.594 22.344 1 95.19 196 ASN B CA 1
ATOM 6153 C C . ASN B 1 196 ? -16.203 26.469 22.234 1 95.19 196 ASN B C 1
ATOM 6155 O O . ASN B 1 196 ? -15.68 25.375 22.031 1 95.19 196 ASN B O 1
ATOM 6159 N N . ALA B 1 197 ? -15.594 27.562 22.328 1 95.12 197 ALA B N 1
ATOM 6160 C CA . ALA B 1 197 ? -14.133 27.562 22.266 1 95.12 197 ALA B CA 1
ATOM 6161 C C . ALA B 1 197 ? -13.547 26.734 23.406 1 95.12 197 ALA B C 1
ATOM 6163 O O . ALA B 1 197 ? -12.602 25.984 23.219 1 95.12 197 ALA B O 1
ATOM 6164 N N . TYR B 1 198 ? -14.102 26.969 24.547 1 96.31 198 TYR B N 1
ATOM 6165 C CA . TYR B 1 198 ? -13.656 26.203 25.703 1 96.31 198 TYR B CA 1
ATOM 6166 C C . TYR B 1 198 ? -13.875 24.703 25.484 1 96.31 198 TYR B C 1
ATOM 6168 O O . TYR B 1 198 ? -13 23.891 25.797 1 96.31 198 TYR B O 1
ATOM 6176 N N . THR B 1 199 ? -15.016 24.375 24.984 1 96.62 199 THR B N 1
ATOM 6177 C CA . THR B 1 199 ? -15.352 22.984 24.703 1 96.62 199 THR B CA 1
ATOM 6178 C C . THR B 1 199 ? -14.352 22.375 23.719 1 96.62 199 THR B C 1
ATOM 6180 O O . THR B 1 199 ? -13.859 21.266 23.938 1 96.62 199 THR B O 1
ATOM 6183 N N . SER B 1 200 ? -14.062 23.047 22.703 1 96.56 200 SER B N 1
ATOM 6184 C CA . SER B 1 200 ? -13.117 22.578 21.688 1 96.56 200 SER B CA 1
ATOM 6185 C C . SER B 1 200 ? -11.727 22.391 22.266 1 96.56 200 SER B C 1
ATOM 6187 O O . SER B 1 200 ? -11.07 21.375 22.016 1 96.56 200 SER B O 1
ATOM 6189 N N . GLN B 1 201 ? -11.344 23.328 23.062 1 95.44 201 GLN B N 1
ATOM 6190 C CA . GLN B 1 201 ? -10.008 23.297 23.641 1 95.44 201 GLN B CA 1
ATOM 6191 C C . GLN B 1 201 ? -9.859 22.156 24.641 1 95.44 201 GLN B C 1
ATOM 6193 O O . GLN B 1 201 ? -8.805 21.516 24.719 1 95.44 201 GLN B O 1
ATOM 6198 N N . ASN B 1 202 ? -10.883 21.891 25.391 1 96.56 202 ASN B N 1
ATOM 6199 C CA . ASN B 1 202 ? -10.836 20.891 26.453 1 96.56 202 ASN B CA 1
ATOM 6200 C C . ASN B 1 202 ? -11.703 19.672 26.109 1 96.56 202 ASN B C 1
ATOM 6202 O O . ASN B 1 202 ? -12.328 19.094 27 1 96.56 202 ASN B O 1
ATOM 6206 N N . PHE B 1 203 ? -11.766 19.406 24.906 1 96.88 203 PHE B N 1
ATOM 6207 C CA . PHE B 1 203 ? -12.664 18.375 24.422 1 96.88 203 PHE B CA 1
ATOM 6208 C C . PHE B 1 203 ? -12.406 17.047 25.125 1 96.88 203 PHE B C 1
ATOM 6210 O O . PHE B 1 203 ? -13.344 16.344 25.516 1 96.88 203 PHE B O 1
ATOM 6217 N N . MET B 1 204 ? -11.203 16.609 25.328 1 96.69 204 MET B N 1
ATOM 6218 C CA . MET B 1 204 ? -10.836 15.32 25.906 1 96.69 204 MET B CA 1
ATOM 6219 C C . MET B 1 204 ? -11.375 15.188 27.328 1 96.69 204 MET B C 1
ATOM 6221 O O . MET B 1 204 ? -11.75 14.094 27.75 1 96.69 204 MET B O 1
ATOM 6225 N N . GLN B 1 205 ? -11.453 16.281 28 1 96.81 205 GLN B N 1
ATOM 6226 C CA . GLN B 1 205 ? -12.016 16.281 29.344 1 96.81 205 GLN B CA 1
ATOM 6227 C C . GLN B 1 205 ? -13.547 16.344 29.297 1 96.81 205 GLN B C 1
ATOM 6229 O O . GLN B 1 205 ? -14.219 15.727 30.125 1 96.81 205 GLN B O 1
ATOM 6234 N N . VAL B 1 206 ? -14 17.078 28.375 1 97.25 206 VAL B N 1
ATOM 6235 C CA . VAL B 1 206 ? -15.438 17.312 28.25 1 97.25 206 VAL B CA 1
ATOM 6236 C C . VAL B 1 206 ? -16.141 15.977 28 1 97.25 206 VAL B C 1
ATOM 6238 O O . VAL B 1 206 ? -17.203 15.711 28.578 1 97.25 206 VAL B O 1
ATOM 6241 N N . ILE B 1 207 ? -15.57 15.062 27.203 1 96.38 207 ILE B N 1
ATOM 6242 C CA . ILE B 1 207 ? -16.219 13.828 26.781 1 96.38 207 ILE B CA 1
ATOM 6243 C C . ILE B 1 207 ? -16.328 12.867 27.969 1 96.38 207 ILE B C 1
ATOM 6245 O O . ILE B 1 207 ? -17.062 11.883 27.906 1 96.38 207 ILE B O 1
ATOM 6249 N N . ARG B 1 208 ? -15.641 13.102 29.016 1 95.5 208 ARG B N 1
ATOM 6250 C CA . ARG B 1 208 ? -15.648 12.227 30.188 1 95.5 208 ARG B CA 1
ATOM 6251 C C . ARG B 1 208 ? -16.75 12.625 31.156 1 95.5 208 ARG B C 1
ATOM 6253 O O . ARG B 1 208 ? -16.969 11.953 32.156 1 95.5 208 ARG B O 1
ATOM 6260 N N . ASN B 1 209 ? -17.438 13.656 30.859 1 95.5 209 ASN B N 1
ATOM 6261 C CA . ASN B 1 209 ? -18.469 14.164 31.766 1 95.5 209 ASN B CA 1
ATOM 6262 C C . ASN B 1 209 ? -19.859 13.758 31.312 1 95.5 209 ASN B C 1
ATOM 6264 O O . ASN B 1 209 ? -20.094 13.5 30.141 1 95.5 209 ASN B O 1
ATOM 6268 N N . GLN B 1 210 ? -20.844 13.805 32.25 1 94.5 210 GLN B N 1
ATOM 6269 C CA . GLN B 1 210 ? -22.203 13.344 32.031 1 94.5 210 GLN B CA 1
ATOM 6270 C C . GLN B 1 210 ? -22.938 14.242 31.031 1 94.5 210 GLN B C 1
ATOM 6272 O O . GLN B 1 210 ? -23.781 13.766 30.266 1 94.5 210 GLN B O 1
ATOM 6277 N N . GLU B 1 211 ? -22.594 15.445 31.062 1 94.25 211 GLU B N 1
ATOM 6278 C CA . GLU B 1 211 ? -23.266 16.391 30.172 1 94.25 211 GLU B CA 1
ATOM 6279 C C . GLU B 1 211 ? -23.094 16.016 28.719 1 94.25 211 GLU B C 1
ATOM 6281 O O . GLU B 1 211 ? -23.984 16.219 27.891 1 94.25 211 GLU B O 1
ATOM 6286 N N . PHE B 1 212 ? -22 15.477 28.484 1 96.44 212 PHE B N 1
ATOM 6287 C CA . PHE B 1 212 ? -21.719 15.047 27.125 1 96.44 212 PHE B CA 1
ATOM 6288 C C . PHE B 1 212 ? -22.672 13.93 26.703 1 96.44 212 PHE B C 1
ATOM 6290 O O . PHE B 1 212 ? -23.203 13.938 25.594 1 96.44 212 PHE B O 1
ATOM 6297 N N . LEU B 1 213 ? -22.844 13.016 27.547 1 96.31 213 LEU B N 1
ATOM 6298 C CA . LEU B 1 213 ? -23.672 11.852 27.266 1 96.31 213 LEU B CA 1
ATOM 6299 C C . LEU B 1 213 ? -25.141 12.258 27.125 1 96.31 213 LEU B C 1
ATOM 6301 O O . LEU B 1 213 ? -25.938 11.523 26.531 1 96.31 213 LEU B O 1
ATOM 6305 N N . GLN B 1 214 ? -25.469 13.492 27.609 1 94.38 214 GLN B N 1
ATOM 6306 C CA . GLN B 1 214 ? -26.859 13.938 27.578 1 94.38 214 GLN B CA 1
ATOM 6307 C C . GLN B 1 214 ? -27.125 14.828 26.375 1 94.38 214 GLN B C 1
ATOM 6309 O O . GLN B 1 214 ? -28.25 15.32 26.203 1 94.38 214 GLN B O 1
ATOM 6314 N N . LEU B 1 215 ? -26.203 14.953 25.547 1 95.06 215 LEU B N 1
ATOM 6315 C CA . LEU B 1 215 ? -26.375 15.781 24.359 1 95.06 215 LEU B CA 1
ATOM 6316 C C . LEU B 1 215 ? -27.438 15.188 23.438 1 95.06 215 LEU B C 1
ATOM 6318 O O . LEU B 1 215 ? -27.594 13.969 23.359 1 95.06 215 LEU B O 1
ATOM 6322 N N . SER B 1 216 ? -28.141 16.109 22.781 1 94.31 216 SER B N 1
ATOM 6323 C CA . SER B 1 216 ? -29.062 15.672 21.734 1 94.31 216 SER B CA 1
ATOM 6324 C C . SER B 1 216 ? -28.297 15.312 20.469 1 94.31 216 SER B C 1
ATOM 6326 O O . SER B 1 216 ? -27.109 15.57 20.359 1 94.31 216 SER B O 1
ATOM 6328 N N . ALA B 1 217 ? -28.953 14.68 19.5 1 95.31 217 ALA B N 1
ATOM 6329 C CA . ALA B 1 217 ? -28.344 14.297 18.234 1 95.31 217 ALA B CA 1
ATOM 6330 C C . ALA B 1 217 ? -27.859 15.523 17.469 1 95.31 217 ALA B C 1
ATOM 6332 O O . ALA B 1 217 ? -26.781 15.508 16.859 1 95.31 217 ALA B O 1
ATOM 6333 N N . GLU B 1 218 ? -28.656 16.562 17.531 1 94.62 218 GLU B N 1
ATOM 6334 C CA . GLU B 1 218 ? -28.312 17.781 16.812 1 94.62 218 GLU B CA 1
ATOM 6335 C C . GLU B 1 218 ? -27.062 18.438 17.406 1 94.62 218 GLU B C 1
ATOM 6337 O O . GLU B 1 218 ? -26.188 18.906 16.688 1 94.62 218 GLU B O 1
ATOM 6342 N N . GLN B 1 219 ? -27.094 18.469 18.734 1 93.31 219 GLN B N 1
ATOM 6343 C CA . GLN B 1 219 ? -25.938 19.031 19.422 1 93.31 219 GLN B CA 1
ATOM 6344 C C . GLN B 1 219 ? -24.672 18.219 19.141 1 93.31 219 GLN B C 1
ATOM 6346 O O . GLN B 1 219 ? -23.594 18.781 18.969 1 93.31 219 GLN B O 1
ATOM 6351 N N . MET B 1 220 ? -24.844 16.891 19.062 1 95.62 220 MET B N 1
ATOM 6352 C CA . MET B 1 220 ? -23.734 15.992 18.766 1 95.62 220 MET B CA 1
ATOM 6353 C C . MET B 1 220 ? -23.203 16.234 17.359 1 95.62 220 MET B C 1
ATOM 6355 O O . MET B 1 220 ? -21.984 16.266 17.141 1 95.62 220 MET B O 1
ATOM 6359 N N . ILE B 1 221 ? -24.047 16.406 16.422 1 96.25 221 ILE B N 1
ATOM 6360 C CA . ILE B 1 221 ? -23.672 16.672 15.031 1 96.25 221 ILE B CA 1
ATOM 6361 C C . ILE B 1 221 ? -22.859 17.953 14.953 1 96.25 221 ILE B C 1
ATOM 6363 O O . ILE B 1 221 ? -21.797 17.984 14.312 1 96.25 221 ILE B O 1
ATOM 6367 N N . ASN B 1 222 ? -23.344 18.969 15.656 1 93.56 222 ASN B N 1
ATOM 6368 C CA . ASN B 1 222 ? -22.641 20.25 15.664 1 93.56 222 ASN B CA 1
ATOM 6369 C C . ASN B 1 222 ? -21.25 20.125 16.281 1 93.56 222 ASN B C 1
ATOM 6371 O O . ASN B 1 222 ? -20.281 20.719 15.781 1 93.56 222 ASN B O 1
ATOM 6375 N N . LEU B 1 223 ? -21.203 19.391 17.266 1 95.5 223 LEU B N 1
ATOM 6376 C CA . LEU B 1 223 ? -19.938 19.188 17.953 1 95.5 223 LEU B CA 1
ATOM 6377 C C . LEU B 1 223 ? -18.953 18.422 17.062 1 95.5 223 LEU B C 1
ATOM 6379 O O . LEU B 1 223 ? -17.812 18.859 16.891 1 95.5 223 LEU B O 1
ATOM 6383 N N . LEU B 1 224 ? -19.391 17.297 16.484 1 96.38 224 LEU B N 1
ATOM 6384 C CA . LEU B 1 224 ? -18.531 16.422 15.688 1 96.38 224 LEU B CA 1
ATOM 6385 C C . LEU B 1 224 ? -18.109 17.109 14.391 1 96.38 224 LEU B C 1
ATOM 6387 O O . LEU B 1 224 ? -17.062 16.781 13.828 1 96.38 224 LEU B O 1
ATOM 6391 N N . SER B 1 225 ? -18.844 17.984 13.914 1 95.69 225 SER B N 1
ATOM 6392 C CA . SER B 1 225 ? -18.562 18.672 12.664 1 95.69 225 SER B CA 1
ATOM 6393 C C . SER B 1 225 ? -17.5 19.75 12.852 1 95.69 225 SER B C 1
ATOM 6395 O O . SER B 1 225 ? -16.953 20.281 11.875 1 95.69 225 SER B O 1
ATOM 6397 N N . ASN B 1 226 ? -17.219 20.062 14.133 1 94.62 226 ASN B N 1
ATOM 6398 C CA . ASN B 1 226 ? -16.25 21.109 14.445 1 94.62 226 ASN B CA 1
ATOM 6399 C C . ASN B 1 226 ? -14.82 20.672 14.172 1 94.62 226 ASN B C 1
ATOM 6401 O O . ASN B 1 226 ? -14.328 19.719 14.797 1 94.62 226 ASN B O 1
ATOM 6405 N N . ASP B 1 227 ? -14.062 21.375 13.328 1 94.25 227 ASP B N 1
ATOM 6406 C CA . ASP B 1 227 ? -12.695 21.031 12.945 1 94.25 227 ASP B CA 1
ATOM 6407 C C . ASP B 1 227 ? -11.688 21.562 13.953 1 94.25 227 ASP B C 1
ATOM 6409 O O . ASP B 1 227 ? -10.492 21.266 13.867 1 94.25 227 ASP B O 1
ATOM 6413 N N . ASP B 1 228 ? -12.203 22.25 14.992 1 94.88 228 ASP B N 1
ATOM 6414 C CA . ASP B 1 228 ? -11.289 22.906 15.93 1 94.88 228 ASP B CA 1
ATOM 6415 C C . ASP B 1 228 ? -11.156 22.094 17.219 1 94.88 228 ASP B C 1
ATOM 6417 O O . ASP B 1 228 ? -10.523 22.531 18.172 1 94.88 228 ASP B O 1
ATOM 6421 N N . LEU B 1 229 ? -11.797 20.938 17.203 1 96.19 229 LEU B N 1
ATOM 6422 C CA . LEU B 1 229 ? -11.695 20.109 18.391 1 96.19 229 LEU B CA 1
ATOM 6423 C C . LEU B 1 229 ? -10.242 19.734 18.672 1 96.19 229 LEU B C 1
ATOM 6425 O O . LEU B 1 229 ? -9.523 19.297 17.781 1 96.19 229 LEU B O 1
ATOM 6429 N N . ASN B 1 230 ? -9.867 19.922 19.906 1 96 230 ASN B N 1
ATOM 6430 C CA . ASN B 1 230 ? -8.492 19.672 20.312 1 96 230 ASN B CA 1
ATOM 6431 C C . ASN B 1 230 ? -8.273 18.188 20.641 1 96 230 ASN B C 1
ATOM 6433 O O . ASN B 1 230 ? -8.258 17.812 21.797 1 96 230 ASN B O 1
ATOM 6437 N N . VAL B 1 231 ? -8.047 17.406 19.672 1 95.38 231 VAL B N 1
ATOM 6438 C CA . VAL B 1 231 ? -7.789 15.969 19.797 1 95.38 231 VAL B CA 1
ATOM 6439 C C . VAL B 1 231 ? -6.457 15.625 19.125 1 95.38 231 VAL B C 1
ATOM 6441 O O . VAL B 1 231 ? -6.09 16.219 18.109 1 95.38 231 VAL B O 1
ATOM 6444 N N . THR B 1 232 ? -5.766 14.633 19.656 1 93 232 THR B N 1
ATOM 6445 C CA . THR B 1 232 ? -4.469 14.242 19.109 1 93 232 THR B CA 1
ATOM 6446 C C . THR B 1 232 ? -4.645 13.32 17.906 1 93 232 THR B C 1
ATOM 6448 O O . THR B 1 232 ? -3.748 13.211 17.062 1 93 232 THR B O 1
ATOM 6451 N N . SER B 1 233 ? -5.762 12.641 17.906 1 95.06 233 SER B N 1
ATOM 6452 C CA . SER B 1 233 ? -6.062 11.703 16.828 1 95.06 233 SER B CA 1
ATOM 6453 C C . SER B 1 233 ? -7.562 11.641 16.562 1 95.06 233 SER B C 1
ATOM 6455 O O . SER B 1 233 ? -8.375 11.859 17.453 1 95.06 233 SER B O 1
ATOM 6457 N N . GLU B 1 234 ? -7.891 11.305 15.328 1 96.75 234 GLU B N 1
ATOM 6458 C CA . GLU B 1 234 ? -9.289 11.156 14.945 1 96.75 234 GLU B CA 1
ATOM 6459 C C . GLU B 1 234 ? -9.938 9.977 15.672 1 96.75 234 GLU B C 1
ATOM 6461 O O . GLU B 1 234 ? -11.164 9.891 15.758 1 96.75 234 GLU B O 1
ATOM 6466 N N . GLU B 1 235 ? -9.172 9.023 16.234 1 97.31 235 GLU B N 1
ATOM 6467 C CA . GLU B 1 235 ? -9.672 7.875 16.969 1 97.31 235 GLU B CA 1
ATOM 6468 C C . GLU B 1 235 ? -10.484 8.312 18.188 1 97.31 235 GLU B C 1
ATOM 6470 O O . GLU B 1 235 ? -11.461 7.664 18.547 1 97.31 235 GLU B O 1
ATOM 6475 N N . HIS B 1 236 ? -10.109 9.461 18.75 1 96.88 236 HIS B N 1
ATOM 6476 C CA . HIS B 1 236 ? -10.789 9.961 19.938 1 96.88 236 HIS B CA 1
ATOM 6477 C C . HIS B 1 236 ? -12.211 10.422 19.609 1 96.88 236 HIS B C 1
ATOM 6479 O O . HIS B 1 236 ? -13.109 10.305 20.438 1 96.88 236 HIS B O 1
ATOM 6485 N N . ILE B 1 237 ? -12.359 10.961 18.422 1 98.06 237 ILE B N 1
ATOM 6486 C CA . ILE B 1 237 ? -13.688 11.391 18 1 98.06 237 ILE B CA 1
ATOM 6487 C C . ILE B 1 237 ? -14.602 10.172 17.859 1 98.06 237 ILE B C 1
ATOM 6489 O O . ILE B 1 237 ? -15.758 10.211 18.297 1 98.06 237 ILE B O 1
ATOM 6493 N N . PHE B 1 238 ? -14.086 9.078 17.344 1 98.12 238 PHE B N 1
ATOM 6494 C CA . PHE B 1 238 ? -14.852 7.84 17.219 1 98.12 238 PHE B CA 1
ATOM 6495 C C . PHE B 1 238 ? -15.227 7.297 18.594 1 98.12 238 PHE B C 1
ATOM 6497 O O . PHE B 1 238 ? -16.391 6.949 18.828 1 98.12 238 PHE B O 1
ATOM 6504 N N . HIS B 1 239 ? -14.266 7.242 19.422 1 97.44 239 HIS B N 1
ATOM 6505 C CA . HIS B 1 239 ? -14.508 6.73 20.766 1 97.44 239 HIS B CA 1
ATOM 6506 C C . HIS B 1 239 ? -15.547 7.582 21.5 1 97.44 239 HIS B C 1
ATOM 6508 O O . HIS B 1 239 ? -16.391 7.051 22.219 1 97.44 239 HIS B O 1
ATOM 6514 N N . ALA B 1 240 ? -15.445 8.867 21.297 1 97.75 240 ALA B N 1
ATOM 6515 C CA . ALA B 1 240 ? -16.438 9.766 21.906 1 97.75 240 ALA B CA 1
ATOM 6516 C C . ALA B 1 240 ? -17.828 9.469 21.375 1 97.75 240 ALA B C 1
ATOM 6518 O O . ALA B 1 240 ? -18.797 9.383 22.141 1 97.75 240 ALA B O 1
ATOM 6519 N N . LEU B 1 241 ? -17.953 9.344 20.078 1 98 241 LEU B N 1
ATOM 6520 C CA . LEU B 1 241 ? -19.234 9.023 19.469 1 98 241 LEU B CA 1
ATOM 6521 C C . LEU B 1 241 ? -19.797 7.715 20.031 1 98 241 LEU B C 1
ATOM 6523 O O . LEU B 1 241 ? -20.969 7.641 20.391 1 98 241 LEU B O 1
ATOM 6527 N N . MET B 1 242 ? -18.969 6.68 20.156 1 97.38 242 MET B N 1
ATOM 6528 C CA . MET B 1 242 ? -19.422 5.375 20.625 1 97.38 242 MET B CA 1
ATOM 6529 C C . MET B 1 242 ? -19.844 5.445 22.094 1 97.38 242 MET B C 1
ATOM 6531 O O . MET B 1 242 ? -20.812 4.797 22.484 1 97.38 242 MET B O 1
ATOM 6535 N N . SER B 1 243 ? -19.078 6.219 22.844 1 97.19 243 SER B N 1
ATOM 6536 C CA . SER B 1 243 ? -19.469 6.414 24.234 1 97.19 243 SER B CA 1
ATOM 6537 C C . SER B 1 243 ? -20.859 7.035 24.328 1 97.19 243 SER B C 1
ATOM 6539 O O . SER B 1 243 ? -21.688 6.609 25.141 1 97.19 243 SER B O 1
ATOM 6541 N N . TRP B 1 244 ? -21.094 8.023 23.516 1 97.62 244 TRP B N 1
ATOM 6542 C CA . TRP B 1 244 ? -22.391 8.68 23.469 1 97.62 244 TRP B CA 1
ATOM 6543 C C . TRP B 1 244 ? -23.469 7.703 23.031 1 97.62 244 TRP B C 1
ATOM 6545 O O . TRP B 1 244 ? -24.562 7.656 23.609 1 97.62 244 TRP B O 1
ATOM 6555 N N . ILE B 1 245 ? -23.281 6.887 22.031 1 96.62 245 ILE B N 1
ATOM 6556 C CA . ILE B 1 245 ? -24.25 5.922 21.5 1 96.62 245 ILE B CA 1
ATOM 6557 C C . ILE B 1 245 ? -24.531 4.855 22.562 1 96.62 245 ILE B C 1
ATOM 6559 O O . ILE B 1 245 ? -25.688 4.477 22.781 1 96.62 245 ILE B O 1
ATOM 6563 N N . ASN B 1 246 ? -23.516 4.406 23.234 1 95.88 246 ASN B N 1
ATOM 6564 C CA . ASN B 1 246 ? -23.641 3.322 24.203 1 95.88 246 ASN B CA 1
ATOM 6565 C C . ASN B 1 246 ? -24.391 3.768 25.469 1 95.88 246 ASN B C 1
ATOM 6567 O O . ASN B 1 246 ? -24.844 2.934 26.25 1 95.88 246 ASN B O 1
ATOM 6571 N N . HIS B 1 247 ? -24.469 5.023 25.672 1 96.31 247 HIS B N 1
ATOM 6572 C CA . HIS B 1 247 ? -25.234 5.543 26.781 1 96.31 247 HIS B CA 1
ATOM 6573 C C . HIS B 1 247 ? -26.734 5.293 26.594 1 96.31 247 HIS B C 1
ATOM 6575 O O . HIS B 1 247 ? -27.453 5.082 27.578 1 96.31 247 HIS B O 1
ATOM 6581 N N . ASP B 1 248 ? -27.172 5.316 25.391 1 95.56 248 ASP B N 1
ATOM 6582 C CA . ASP B 1 248 ? -28.547 4.957 25.031 1 95.56 248 ASP B CA 1
ATOM 6583 C C . ASP B 1 248 ? -28.578 4.23 23.688 1 95.56 248 ASP B C 1
ATOM 6585 O O . ASP B 1 248 ? -29.078 4.773 22.703 1 95.56 248 ASP B O 1
ATOM 6589 N N . PRO B 1 249 ? -28.25 2.963 23.656 1 94.19 249 PRO B N 1
ATOM 6590 C CA . PRO B 1 249 ? -28.094 2.23 22.406 1 94.19 249 PRO B CA 1
ATOM 6591 C C . PRO B 1 249 ? -29.406 2.018 21.672 1 94.19 249 PRO B C 1
ATOM 6593 O O . PRO B 1 249 ? -29.438 1.981 20.438 1 94.19 249 PRO B O 1
ATOM 6596 N N . VAL B 1 250 ? -30.484 1.886 22.281 1 93.81 250 VAL B N 1
ATOM 6597 C CA . VAL B 1 250 ? -31.781 1.579 21.688 1 93.81 250 VAL B CA 1
ATOM 6598 C C . VAL B 1 250 ? -32.188 2.707 20.75 1 93.81 250 VAL B C 1
ATOM 6600 O O . VAL B 1 250 ? -32.562 2.461 19.594 1 93.81 250 VAL B O 1
ATOM 6603 N N . THR B 1 251 ? -32 3.918 21.219 1 93.94 251 THR B N 1
ATOM 6604 C CA . THR B 1 251 ? -32.469 5.059 20.438 1 93.94 251 THR B CA 1
ATOM 6605 C C . THR B 1 251 ? -31.359 5.59 19.531 1 93.94 251 THR B C 1
ATOM 6607 O O . THR B 1 251 ? -31.609 6.008 18.406 1 93.94 251 THR B O 1
ATOM 6610 N N . ARG B 1 252 ? -30.156 5.531 20 1 95.62 252 ARG B N 1
ATOM 6611 C CA . ARG B 1 252 ? -29.094 6.266 19.328 1 95.62 252 ARG B CA 1
ATOM 6612 C C . ARG B 1 252 ? -28.391 5.395 18.297 1 95.62 252 ARG B C 1
ATOM 6614 O O . ARG B 1 252 ? -27.719 5.906 17.391 1 95.62 252 ARG B O 1
ATOM 6621 N N . LYS B 1 253 ? -28.516 4.09 18.344 1 94.06 253 LYS B N 1
ATOM 6622 C CA . LYS B 1 253 ? -27.859 3.201 17.391 1 94.06 253 LYS B CA 1
ATOM 6623 C C . LYS B 1 253 ? -28.453 3.383 15.984 1 94.06 253 LYS B C 1
ATOM 6625 O O . LYS B 1 253 ? -27.75 3.188 14.984 1 94.06 253 LYS B O 1
ATOM 6630 N N . GLN B 1 254 ? -29.625 3.77 16 1 93.38 254 GLN B N 1
ATOM 6631 C CA . GLN B 1 254 ? -30.281 3.977 14.719 1 93.38 254 GLN B CA 1
ATOM 6632 C C . GLN B 1 254 ? -29.688 5.168 13.977 1 93.38 254 GLN B C 1
ATOM 6634 O O . GLN B 1 254 ? -29.828 5.281 12.758 1 93.38 254 GLN B O 1
ATOM 6639 N N . MET B 1 255 ? -29.062 6.066 14.719 1 94.75 255 MET B N 1
ATOM 6640 C CA . MET B 1 255 ? -28.531 7.293 14.125 1 94.75 255 MET B CA 1
ATOM 6641 C C . MET B 1 255 ? -27.047 7.148 13.836 1 94.75 255 MET B C 1
ATOM 6643 O O . MET B 1 255 ? -26.391 8.117 13.453 1 94.75 255 MET B O 1
ATOM 6647 N N . ILE B 1 256 ? -26.578 5.996 13.93 1 95.44 256 ILE B N 1
ATOM 6648 C CA . ILE B 1 256 ? -25.141 5.797 13.852 1 95.44 256 ILE B CA 1
ATOM 6649 C C . ILE B 1 256 ? -24.656 6.137 12.445 1 95.44 256 ILE B C 1
ATOM 6651 O O . ILE B 1 256 ? -23.562 6.695 12.273 1 95.44 256 ILE B O 1
ATOM 6655 N N . GLY B 1 257 ? -25.359 5.797 11.422 1 94.75 257 GLY B N 1
ATOM 6656 C CA . GLY B 1 257 ? -24.984 6.105 10.055 1 94.75 257 GLY B CA 1
ATOM 6657 C C . GLY B 1 257 ? -24.812 7.594 9.805 1 94.75 257 GLY B C 1
ATOM 6658 O O . GLY B 1 257 ? -23.828 8.016 9.188 1 94.75 257 GLY B O 1
ATOM 6659 N N . LEU B 1 258 ? -25.703 8.312 10.328 1 95.69 258 LEU B N 1
ATOM 6660 C CA . LEU B 1 258 ? -25.672 9.758 10.156 1 95.69 258 LEU B CA 1
ATOM 6661 C C . LEU B 1 258 ? -24.5 10.367 10.922 1 95.69 258 LEU B C 1
ATOM 6663 O O . LEU B 1 258 ? -23.781 11.211 10.391 1 95.69 258 LEU B O 1
ATOM 6667 N N . LEU B 1 259 ? -24.328 9.953 12.133 1 97.06 259 LEU B N 1
ATOM 6668 C CA . LEU B 1 259 ? -23.328 10.555 13.008 1 97.06 259 LEU B CA 1
ATOM 6669 C C . LEU B 1 259 ? -21.922 10.117 12.594 1 97.06 259 LEU B C 1
ATOM 6671 O O . LEU B 1 259 ? -20.969 10.906 12.695 1 97.06 259 LEU B O 1
ATOM 6675 N N . LEU B 1 260 ? -21.734 8.859 12.117 1 97.75 260 LEU B N 1
ATOM 6676 C CA . LEU B 1 260 ? -20.438 8.336 11.719 1 97.75 260 LEU B CA 1
ATOM 6677 C C . LEU B 1 260 ? -19.875 9.117 10.539 1 97.75 260 LEU B C 1
ATOM 6679 O O . LEU B 1 260 ? -18.656 9.156 10.344 1 97.75 260 LEU B O 1
ATOM 6683 N N . ALA B 1 261 ? -20.672 9.766 9.797 1 97.5 261 ALA B N 1
ATOM 6684 C CA . ALA B 1 261 ? -20.25 10.562 8.648 1 97.5 261 ALA B CA 1
ATOM 6685 C C . ALA B 1 261 ? -19.406 11.75 9.078 1 97.5 261 ALA B C 1
ATOM 6687 O O . ALA B 1 261 ? -18.672 12.328 8.266 1 97.5 261 ALA B O 1
ATOM 6688 N N . PHE B 1 262 ? -19.516 12.141 10.344 1 97.75 262 PHE B N 1
ATOM 6689 C CA . PHE B 1 262 ? -18.766 13.289 10.828 1 97.75 262 PHE B CA 1
ATOM 6690 C C . PHE B 1 262 ? -17.438 12.852 11.445 1 97.75 262 PHE B C 1
ATOM 6692 O O . PHE B 1 262 ? -16.641 13.688 11.875 1 97.75 262 PHE B O 1
ATOM 6699 N N . VAL B 1 263 ? -17.25 11.547 11.562 1 98.06 263 VAL B N 1
ATOM 6700 C CA . VAL B 1 263 ? -15.93 11.008 11.883 1 98.06 263 VAL B CA 1
ATOM 6701 C C . VAL B 1 263 ? -15.125 10.812 10.594 1 98.06 263 VAL B C 1
ATOM 6703 O O . VAL B 1 263 ? -15.602 10.18 9.648 1 98.06 263 VAL B O 1
ATOM 6706 N N . LYS B 1 264 ? -13.961 11.344 10.555 1 97.81 264 LYS B N 1
ATOM 6707 C CA . LYS B 1 264 ? -13.156 11.281 9.344 1 97.81 264 LYS B CA 1
ATOM 6708 C C . LYS B 1 264 ? -12.461 9.93 9.219 1 97.81 264 LYS B C 1
ATOM 6710 O O . LYS B 1 264 ? -11.234 9.836 9.375 1 97.81 264 LYS B O 1
ATOM 6715 N N . LEU B 1 265 ? -13.18 8.898 8.758 1 98.12 265 LEU B N 1
ATOM 6716 C CA . LEU B 1 265 ? -12.758 7.504 8.719 1 98.12 265 LEU B CA 1
ATOM 6717 C C . LEU B 1 265 ? -11.562 7.324 7.785 1 98.12 265 LEU B C 1
ATOM 6719 O O . LEU B 1 265 ? -10.664 6.531 8.07 1 98.12 265 LEU B O 1
ATOM 6723 N N . PRO B 1 266 ? -11.484 8.047 6.633 1 97.5 266 PRO B N 1
ATOM 6724 C CA . PRO B 1 266 ? -10.359 7.863 5.719 1 97.5 266 PRO B CA 1
ATOM 6725 C C . PRO B 1 266 ? -9.016 8.195 6.367 1 97.5 266 PRO B C 1
ATOM 6727 O O . PRO B 1 266 ? -7.961 7.82 5.84 1 97.5 266 PRO B O 1
ATOM 6730 N N . LEU B 1 267 ? -9.086 8.906 7.5 1 96.56 267 LEU B N 1
ATOM 6731 C CA . LEU B 1 267 ? -7.844 9.312 8.148 1 96.56 267 LEU B CA 1
ATOM 6732 C C . LEU B 1 267 ? -7.453 8.336 9.25 1 96.56 267 LEU B C 1
ATOM 6734 O O . LEU B 1 267 ? -6.418 8.5 9.898 1 96.56 267 LEU B O 1
ATOM 6738 N N . LEU B 1 268 ? -8.305 7.32 9.453 1 97.62 268 LEU B N 1
ATOM 6739 C CA . LEU B 1 268 ? -7.984 6.254 10.398 1 97.62 268 LEU B CA 1
ATOM 6740 C C . LEU B 1 268 ? -7.238 5.117 9.711 1 97.62 268 LEU B C 1
ATOM 6742 O O . LEU B 1 268 ? -7.422 4.887 8.516 1 97.62 268 LEU B O 1
ATOM 6746 N N . SER B 1 269 ? -6.402 4.414 10.461 1 97.12 269 SER B N 1
ATOM 6747 C CA . SER B 1 269 ? -5.633 3.311 9.883 1 97.12 269 SER B CA 1
ATOM 6748 C C . SER B 1 269 ? -6.543 2.154 9.484 1 97.12 269 SER B C 1
ATOM 6750 O O . SER B 1 269 ? -7.59 1.938 10.102 1 97.12 269 SER B O 1
ATOM 6752 N N . PRO B 1 270 ? -6.098 1.414 8.445 1 97.12 270 PRO B N 1
ATOM 6753 C CA . PRO B 1 270 ? -6.883 0.239 8.062 1 97.12 270 PRO B CA 1
ATOM 6754 C C . PRO B 1 270 ? -7.051 -0.759 9.203 1 97.12 270 PRO B C 1
ATOM 6756 O O . PRO B 1 270 ? -8.102 -1.391 9.328 1 97.12 270 PRO B O 1
ATOM 6759 N N . GLU B 1 271 ? -6.098 -0.944 10.055 1 96.69 271 GLU B N 1
ATOM 6760 C CA . GLU B 1 271 ? -6.18 -1.821 11.219 1 96.69 271 GLU B CA 1
ATOM 6761 C C . GLU B 1 271 ? -7.273 -1.358 12.18 1 96.69 271 GLU B C 1
ATOM 6763 O O . GLU B 1 271 ? -8.07 -2.17 12.664 1 96.69 271 GLU B O 1
ATOM 6768 N N . PHE B 1 272 ? -7.309 -0.047 12.438 1 97.56 272 PHE B N 1
ATOM 6769 C CA . PHE B 1 272 ? -8.312 0.506 13.336 1 97.56 272 PHE B CA 1
ATOM 6770 C C . PHE B 1 272 ? -9.711 0.354 12.75 1 97.56 272 PHE B C 1
ATOM 6772 O O . PHE B 1 272 ? -10.656 -0 13.461 1 97.56 272 PHE B O 1
ATOM 6779 N N . LEU B 1 273 ? -9.867 0.655 11.453 1 97.81 273 LEU B N 1
ATOM 6780 C CA . LEU B 1 273 ? -11.156 0.517 10.781 1 97.81 273 LEU B CA 1
ATOM 6781 C C . LEU B 1 273 ? -11.688 -0.909 10.906 1 97.81 273 LEU B C 1
ATOM 6783 O O . LEU B 1 273 ? -12.859 -1.114 11.211 1 97.81 273 LEU B O 1
ATOM 6787 N N . THR B 1 274 ? -10.773 -1.888 10.711 1 96.38 274 THR B N 1
ATOM 6788 C CA . THR B 1 274 ? -11.156 -3.295 10.68 1 96.38 274 THR B CA 1
ATOM 6789 C C . THR B 1 274 ? -11.383 -3.818 12.102 1 96.38 274 THR B C 1
ATOM 6791 O O . THR B 1 274 ? -12.328 -4.574 12.344 1 96.38 274 THR B O 1
ATOM 6794 N N . ASP B 1 275 ? -10.625 -3.381 13.031 1 96.38 275 ASP B N 1
ATOM 6795 C CA . ASP B 1 275 ? -10.625 -3.975 14.367 1 96.38 275 ASP B CA 1
ATOM 6796 C C . ASP B 1 275 ? -11.602 -3.256 15.289 1 96.38 275 ASP B C 1
ATOM 6798 O O . ASP B 1 275 ? -12.141 -3.855 16.219 1 96.38 275 ASP B O 1
ATOM 6802 N N . GLN B 1 276 ? -11.844 -1.992 15.078 1 96.94 276 GLN B N 1
ATOM 6803 C CA . GLN B 1 276 ? -12.625 -1.22 16.031 1 96.94 276 GLN B CA 1
ATOM 6804 C C . GLN B 1 276 ? -13.898 -0.674 15.383 1 96.94 276 GLN B C 1
ATOM 6806 O O . GLN B 1 276 ? -14.992 -0.837 15.922 1 96.94 276 GLN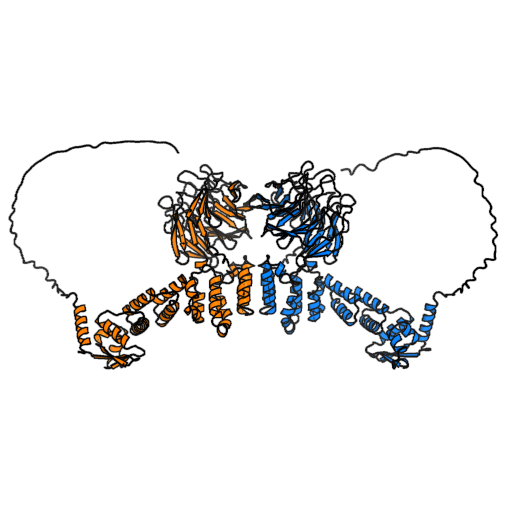 B O 1
ATOM 6811 N N . VAL B 1 277 ? -13.852 -0.122 14.227 1 97.75 277 VAL B N 1
ATOM 6812 C CA . VAL B 1 277 ? -14.984 0.572 13.617 1 97.75 277 VAL B CA 1
ATOM 6813 C C . VAL B 1 277 ? -15.977 -0.445 13.062 1 97.75 277 VAL B C 1
ATOM 6815 O O . VAL B 1 277 ? -17.172 -0.409 13.398 1 97.75 277 VAL B O 1
ATOM 6818 N N . GLU B 1 278 ? -15.484 -1.365 12.242 1 95 278 GLU B N 1
ATOM 6819 C CA . GLU B 1 278 ? -16.359 -2.314 11.555 1 95 278 GLU B CA 1
ATOM 6820 C C . GLU B 1 278 ? -17.172 -3.133 12.547 1 95 278 GLU B C 1
ATOM 6822 O O . GLU B 1 278 ? -18.391 -3.232 12.414 1 95 278 GLU B O 1
ATOM 6827 N N . PRO B 1 279 ? -16.516 -3.713 13.562 1 94.12 279 PRO B N 1
ATOM 6828 C CA . PRO B 1 279 ? -17.312 -4.492 14.516 1 94.12 279 PRO B CA 1
ATOM 6829 C C . PRO B 1 279 ? -18.312 -3.639 15.281 1 94.12 279 PRO B C 1
ATOM 6831 O O . PRO B 1 279 ? -19.375 -4.137 15.688 1 94.12 279 PRO B O 1
ATOM 6834 N N . ALA B 1 280 ? -18.031 -2.404 15.492 1 94.12 280 ALA B N 1
ATOM 6835 C CA . ALA B 1 280 ? -18.875 -1.519 16.281 1 94.12 280 ALA B CA 1
ATOM 6836 C C . ALA B 1 280 ? -20.141 -1.132 15.516 1 94.12 280 ALA B C 1
ATOM 6838 O O . ALA B 1 280 ? -21.203 -0.97 16.109 1 94.12 280 ALA B O 1
ATOM 6839 N N . VAL B 1 281 ? -20.109 -1.049 14.211 1 92.25 281 VAL B N 1
ATOM 6840 C CA . VAL B 1 281 ? -21.219 -0.521 13.438 1 92.25 281 VAL B CA 1
ATOM 6841 C C . VAL B 1 281 ? -22.047 -1.672 12.875 1 92.25 281 VAL B C 1
ATOM 6843 O O . VAL B 1 281 ? -23.203 -1.479 12.477 1 92.25 281 VAL B O 1
ATOM 6846 N N . GLY B 1 282 ? -21.438 -2.844 12.773 1 85.56 282 GLY B N 1
ATOM 6847 C CA . GLY B 1 282 ? -22.188 -4.008 12.32 1 85.56 282 GLY B CA 1
ATOM 6848 C C . GLY B 1 282 ? -22.516 -3.965 10.844 1 85.56 282 GLY B C 1
ATOM 6849 O O . GLY B 1 282 ? -21.656 -3.68 10.016 1 85.56 282 GLY B O 1
ATOM 6850 N N . SER B 1 283 ? -23.812 -4.219 10.469 1 84.75 283 SER B N 1
ATOM 6851 C CA . SER B 1 283 ? -24.188 -4.367 9.07 1 84.75 283 SER B CA 1
ATOM 6852 C C . SER B 1 283 ? -24.953 -3.146 8.57 1 84.75 283 SER B C 1
ATOM 6854 O O . SER B 1 283 ? -25.656 -3.217 7.562 1 84.75 283 SER B O 1
ATOM 6856 N N . ASP B 1 284 ? -24.891 -2.029 9.344 1 90 284 ASP B N 1
ATOM 6857 C CA . ASP B 1 284 ? -25.531 -0.807 8.875 1 90 284 ASP B CA 1
ATOM 6858 C C . ASP B 1 284 ? -25.016 -0.398 7.5 1 90 284 ASP B C 1
ATOM 6860 O O . ASP B 1 284 ? -23.812 -0.195 7.32 1 90 284 ASP B O 1
ATOM 6864 N N . PRO B 1 285 ? -25.906 -0.282 6.555 1 90.19 285 PRO B N 1
ATOM 6865 C CA . PRO B 1 285 ? -25.469 -0.054 5.176 1 90.19 285 PRO B CA 1
ATOM 6866 C C . PRO B 1 285 ? -24.766 1.293 4.996 1 90.19 285 PRO B C 1
ATOM 6868 O O . PRO B 1 285 ? -23.828 1.404 4.211 1 90.19 285 PRO B O 1
ATOM 6871 N N . VAL B 1 286 ? -25.344 2.275 5.668 1 93.75 286 VAL B N 1
ATOM 6872 C CA . VAL B 1 286 ? -24.734 3.594 5.551 1 93.75 286 VAL B CA 1
ATOM 6873 C C . VAL B 1 286 ? -23.312 3.559 6.113 1 93.75 286 VAL B C 1
ATOM 6875 O O . VAL B 1 286 ? -22.375 4.09 5.504 1 93.75 286 VAL B O 1
ATOM 6878 N N . CYS B 1 287 ? -23.172 2.906 7.23 1 95.19 287 CYS B N 1
ATOM 6879 C CA . CYS B 1 287 ? -21.859 2.793 7.855 1 95.19 287 CYS B CA 1
ATOM 6880 C C . CYS B 1 287 ? -20.906 1.99 6.98 1 95.19 287 CYS B C 1
ATOM 6882 O O . CYS B 1 287 ? -19.719 2.322 6.875 1 95.19 287 CYS B O 1
ATOM 6884 N N . GLN B 1 288 ? -21.422 0.998 6.355 1 93.06 288 GLN B N 1
ATOM 6885 C CA . GLN B 1 288 ? -20.594 0.183 5.469 1 93.06 288 GLN B CA 1
ATOM 6886 C C . GLN B 1 288 ? -20.094 1 4.285 1 93.06 288 GLN B C 1
ATOM 6888 O O . GLN B 1 288 ? -18.938 0.842 3.859 1 93.06 288 GLN B O 1
ATOM 6893 N N . THR B 1 289 ? -20.953 1.792 3.814 1 94 289 THR B N 1
ATOM 6894 C CA . THR B 1 289 ? -20.547 2.656 2.707 1 94 289 THR B CA 1
ATOM 6895 C C . THR B 1 289 ? -19.438 3.604 3.129 1 94 289 THR B C 1
ATOM 6897 O O . THR B 1 289 ? -18.5 3.854 2.361 1 94 289 THR B O 1
ATOM 6900 N N . LEU B 1 290 ? -19.5 4.113 4.289 1 96.69 290 LEU B N 1
ATOM 6901 C CA . LEU B 1 290 ? -18.469 5.016 4.812 1 96.69 290 LEU B CA 1
ATOM 6902 C C . LEU B 1 290 ? -17.141 4.285 4.988 1 96.69 290 LEU B C 1
ATOM 6904 O O . LEU B 1 290 ? -16.094 4.836 4.688 1 96.69 290 LEU B O 1
ATOM 6908 N N . ILE B 1 291 ? -17.234 3.074 5.48 1 96.88 291 ILE B N 1
ATOM 6909 C CA . ILE B 1 291 ? -16.031 2.275 5.66 1 96.88 291 ILE B CA 1
ATOM 6910 C C . ILE B 1 291 ? -15.406 1.968 4.301 1 96.88 291 ILE B C 1
ATOM 6912 O O . ILE B 1 291 ? -14.188 2.037 4.137 1 96.88 291 ILE B O 1
ATOM 6916 N N . MET B 1 292 ? -16.188 1.678 3.307 1 94.62 292 MET B N 1
ATOM 6917 C CA . MET B 1 292 ? -15.727 1.412 1.949 1 94.62 292 MET B CA 1
ATOM 6918 C C . MET B 1 292 ? -15 2.623 1.377 1 94.62 292 MET B C 1
ATOM 6920 O O . MET B 1 292 ? -13.945 2.482 0.75 1 94.62 292 MET B O 1
ATOM 6924 N N . GLU B 1 293 ? -15.531 3.705 1.624 1 95.75 293 GLU B N 1
ATOM 6925 C CA . GLU B 1 293 ? -14.891 4.945 1.199 1 95.75 293 GLU B CA 1
ATOM 6926 C C . GLU B 1 293 ? -13.5 5.082 1.806 1 95.75 293 GLU B C 1
ATOM 6928 O O . GLU B 1 293 ? -12.547 5.445 1.111 1 95.75 293 GLU B O 1
ATOM 6933 N N . ALA B 1 294 ? -13.422 4.816 3.062 1 97.69 294 ALA B N 1
ATOM 6934 C CA . ALA B 1 294 ? -12.141 4.91 3.762 1 97.69 294 ALA B CA 1
ATOM 6935 C C . ALA B 1 294 ? -11.133 3.92 3.191 1 97.69 294 ALA B C 1
ATOM 6937 O O . ALA B 1 294 ? -9.969 4.266 2.977 1 97.69 294 ALA B O 1
ATOM 6938 N N . PHE B 1 295 ? -11.609 2.705 2.943 1 97.5 295 PHE B N 1
ATOM 6939 C CA . PHE B 1 295 ? -10.727 1.695 2.373 1 97.5 295 PHE B CA 1
ATOM 6940 C C . PHE B 1 295 ? -10.242 2.119 0.994 1 97.5 295 PHE B C 1
ATOM 6942 O O . PHE B 1 295 ? -9.055 1.973 0.675 1 97.5 295 PHE B O 1
ATOM 6949 N N . LYS B 1 296 ? -11.086 2.607 0.178 1 96.75 296 LYS B N 1
ATOM 6950 C CA . LYS B 1 296 ? -10.703 3.064 -1.156 1 96.75 296 LYS B CA 1
ATOM 6951 C C . LYS B 1 296 ? -9.688 4.199 -1.081 1 96.75 296 LYS B C 1
ATOM 6953 O O . LYS B 1 296 ? -8.766 4.27 -1.899 1 96.75 296 LYS B O 1
ATOM 6958 N N . TRP B 1 297 ? -9.859 5.074 -0.084 1 96.44 297 TRP B N 1
ATOM 6959 C CA . TRP B 1 297 ? -8.914 6.164 0.116 1 96.44 297 TRP B CA 1
ATOM 6960 C C . TRP B 1 297 ? -7.504 5.629 0.337 1 96.44 297 TRP B C 1
ATOM 6962 O O . TRP B 1 297 ? -6.539 6.148 -0.228 1 96.44 297 TRP B O 1
ATOM 6972 N N . HIS B 1 298 ? -7.387 4.609 1.081 1 96.75 298 HIS B N 1
ATOM 6973 C CA . HIS B 1 298 ? -6.09 4.016 1.385 1 96.75 298 HIS B CA 1
ATOM 6974 C C . HIS B 1 298 ? -5.547 3.236 0.193 1 96.75 298 HIS B C 1
ATOM 6976 O O . HIS B 1 298 ? -4.332 3.189 -0.024 1 96.75 298 HIS B O 1
ATOM 6982 N N . LEU B 1 299 ? -6.422 2.645 -0.596 1 96.88 299 LEU B N 1
ATOM 6983 C CA . LEU B 1 299 ? -6.02 1.702 -1.635 1 96.88 299 LEU B CA 1
ATOM 6984 C C . LEU B 1 299 ? -5.699 2.432 -2.936 1 96.88 299 LEU B C 1
ATOM 6986 O O . LEU B 1 299 ? -4.984 1.9 -3.791 1 96.88 299 LEU B O 1
ATOM 6990 N N . LEU B 1 300 ? -6.273 3.607 -3.119 1 94.75 300 LEU B N 1
ATOM 6991 C CA . LEU B 1 300 ? -6.113 4.316 -4.383 1 94.75 300 LEU B CA 1
ATOM 6992 C C . LEU B 1 300 ? -5.527 5.707 -4.156 1 94.75 300 LEU B C 1
ATOM 6994 O O . LEU B 1 300 ? -6.168 6.715 -4.469 1 94.75 300 LEU B O 1
ATOM 6998 N N . PRO B 1 301 ? -4.309 5.781 -3.766 1 89.94 301 PRO B N 1
ATOM 6999 C CA . PRO B 1 301 ? -3.689 7.07 -3.459 1 89.94 301 PRO B CA 1
ATOM 7000 C C . PRO B 1 301 ? -3.586 7.98 -4.68 1 89.94 301 PRO B C 1
ATOM 7002 O O . PRO B 1 301 ? -3.645 9.203 -4.547 1 89.94 301 PRO B O 1
ATOM 7005 N N . ASP B 1 302 ? -3.488 7.445 -5.859 1 86.38 302 ASP B N 1
ATOM 7006 C CA . ASP B 1 302 ? -3.355 8.234 -7.082 1 86.38 302 ASP B CA 1
ATOM 7007 C C . ASP B 1 302 ? -4.668 8.93 -7.434 1 86.38 302 ASP B C 1
ATOM 7009 O O . ASP B 1 302 ? -4.699 9.812 -8.297 1 86.38 302 ASP B O 1
ATOM 7013 N N . ARG B 1 303 ? -5.664 8.555 -6.656 1 89.75 303 ARG B N 1
ATOM 7014 C CA . ARG B 1 303 ? -6.969 9.133 -6.953 1 89.75 303 ARG B CA 1
ATOM 7015 C C . ARG B 1 303 ? -7.441 10.039 -5.82 1 89.75 303 ARG B C 1
ATOM 7017 O O . ARG B 1 303 ? -8.625 10.359 -5.727 1 89.75 303 ARG B O 1
ATOM 7024 N N . HIS B 1 304 ? -6.609 10.398 -5 1 88 304 HIS B N 1
ATOM 7025 C CA . HIS B 1 304 ? -6.945 11.242 -3.859 1 88 304 HIS B CA 1
ATOM 7026 C C . HIS B 1 304 ? -7.562 12.562 -4.312 1 88 304 HIS B C 1
ATOM 7028 O O . HIS B 1 304 ? -8.5 13.062 -3.682 1 88 304 HIS B O 1
ATOM 7034 N N . PHE B 1 305 ? -7.09 13.086 -5.41 1 83.88 305 PHE B N 1
ATOM 7035 C CA . PHE B 1 305 ? -7.578 14.359 -5.922 1 83.88 305 PHE B CA 1
ATOM 7036 C C . PHE B 1 305 ? -9.062 14.273 -6.258 1 83.88 305 PHE B C 1
ATOM 7038 O O . PHE B 1 305 ? -9.82 15.211 -5.996 1 83.88 305 PHE B O 1
ATOM 7045 N N . GLN B 1 306 ? -9.422 13.094 -6.703 1 85.44 306 GLN B N 1
ATOM 7046 C CA . GLN B 1 306 ? -10.812 12.906 -7.121 1 85.44 306 GLN B CA 1
ATOM 7047 C C . GLN B 1 306 ? -11.703 12.555 -5.934 1 85.44 306 GLN B C 1
ATOM 7049 O O . GLN B 1 306 ? -12.906 12.82 -5.953 1 85.44 306 GLN B O 1
ATOM 7054 N N . MET B 1 307 ? -11.094 12.055 -4.875 1 90.81 307 MET B N 1
ATOM 7055 C CA . MET B 1 307 ? -11.875 11.531 -3.752 1 90.81 307 MET B CA 1
ATOM 7056 C C . MET B 1 307 ? -11.906 12.531 -2.602 1 90.81 307 MET B C 1
ATOM 7058 O O . MET B 1 307 ? -12.594 12.312 -1.603 1 90.81 307 MET B O 1
ATOM 7062 N N . ALA B 1 308 ? -11.281 13.633 -2.781 1 89.38 308 ALA B N 1
ATOM 7063 C CA . ALA B 1 308 ? -11.125 14.594 -1.692 1 89.38 308 ALA B CA 1
ATOM 7064 C C . ALA B 1 308 ? -12.477 15.18 -1.277 1 89.38 308 ALA B C 1
ATOM 7066 O O . ALA B 1 308 ? -13.32 15.469 -2.127 1 89.38 308 ALA B O 1
ATOM 7067 N N . SER B 1 309 ? -12.742 15.219 0.014 1 91.81 309 SER B N 1
ATOM 7068 C CA . SER B 1 309 ? -13.93 15.789 0.636 1 91.81 309 SER B CA 1
ATOM 7069 C C . SER B 1 309 ? -13.625 16.312 2.033 1 91.81 309 SER B C 1
ATOM 7071 O O . SER B 1 309 ? -12.469 16.312 2.467 1 91.81 309 SER B O 1
ATOM 7073 N N . ALA B 1 310 ? -14.664 16.875 2.723 1 92.38 310 ALA B N 1
ATOM 7074 C CA . ALA B 1 310 ? -14.492 17.344 4.094 1 92.38 310 ALA B CA 1
ATOM 7075 C C . ALA B 1 310 ? -14.031 16.203 5.008 1 92.38 310 ALA B C 1
ATOM 7077 O O . ALA B 1 310 ? -13.328 16.453 5.996 1 92.38 310 ALA B O 1
ATOM 7078 N N . ARG B 1 311 ? -14.328 15 4.574 1 95.31 311 ARG B N 1
ATOM 7079 C CA . ARG B 1 311 ? -14.039 13.836 5.41 1 95.31 311 ARG B CA 1
ATOM 7080 C C . ARG B 1 311 ? -12.586 13.398 5.266 1 95.31 311 ARG B C 1
ATOM 7082 O O . ARG B 1 311 ? -12.086 12.609 6.062 1 95.31 311 ARG B O 1
ATOM 7089 N N . THR B 1 312 ? -11.93 13.898 4.234 1 94.69 312 THR B N 1
ATOM 7090 C CA . THR B 1 312 ? -10.539 13.531 3.992 1 94.69 312 THR B CA 1
ATOM 7091 C C . THR B 1 312 ? -9.602 14.641 4.434 1 94.69 312 THR B C 1
ATOM 7093 O O . THR B 1 312 ? -8.398 14.586 4.172 1 94.69 312 THR B O 1
ATOM 7096 N N . ARG B 1 313 ? -10.141 15.656 5.105 1 94.5 313 ARG B N 1
ATOM 7097 C CA . ARG B 1 313 ? -9.344 16.766 5.633 1 94.5 313 ARG B CA 1
ATOM 7098 C C . ARG B 1 313 ? -9.133 16.609 7.137 1 94.5 313 ARG B C 1
ATOM 7100 O O . ARG B 1 313 ? -10.094 16.5 7.902 1 94.5 313 ARG B O 1
ATOM 7107 N N . PRO B 1 314 ? -7.93 16.609 7.531 1 94.62 314 PRO B N 1
ATOM 7108 C CA . PRO B 1 314 ? -7.676 16.422 8.961 1 94.62 314 PRO B CA 1
ATOM 7109 C C . PRO B 1 314 ? -8.133 17.609 9.805 1 94.62 314 PRO B C 1
ATOM 7111 O O . PRO B 1 314 ? -8.156 18.75 9.32 1 94.62 314 PRO B O 1
ATOM 7114 N N . ARG B 1 315 ? -8.492 17.312 10.977 1 96.06 315 ARG B N 1
ATOM 7115 C CA . ARG B 1 315 ? -8.758 18.375 11.938 1 96.06 315 ARG B CA 1
ATOM 7116 C C . ARG B 1 315 ? -7.477 19.125 12.305 1 96.06 315 ARG B C 1
ATOM 7118 O O . ARG B 1 315 ? -6.387 18.547 12.266 1 96.06 315 ARG B O 1
ATOM 7125 N N . LYS B 1 316 ? -7.609 20.328 12.695 1 95.19 316 LYS B N 1
ATOM 7126 C CA . LYS B 1 316 ? -6.461 21.203 12.914 1 95.19 316 LYS B CA 1
ATOM 7127 C C . LYS B 1 316 ? -5.539 20.641 13.992 1 95.19 316 LYS B C 1
ATOM 7129 O O . LYS B 1 316 ? -4.316 20.656 13.836 1 95.19 316 LYS B O 1
ATOM 7134 N N . ALA B 1 317 ? -6.164 20.156 15.016 1 94.88 317 ALA B N 1
ATOM 7135 C CA . ALA B 1 317 ? -5.379 19.719 16.156 1 94.88 317 ALA B CA 1
ATOM 7136 C C . ALA B 1 317 ? -4.598 18.438 15.828 1 94.88 317 ALA B C 1
ATOM 7138 O O . ALA B 1 317 ? -3.635 18.094 16.516 1 94.88 317 ALA B O 1
ATOM 7139 N N . THR B 1 318 ? -4.965 17.688 14.797 1 95 318 THR B N 1
ATOM 7140 C CA . THR B 1 318 ? -4.316 16.422 14.461 1 95 318 THR B CA 1
ATOM 7141 C C . THR B 1 318 ? -3.133 16.641 13.531 1 95 318 THR B C 1
ATOM 7143 O O . THR B 1 318 ? -2.336 15.734 13.297 1 95 318 THR B O 1
ATOM 7146 N N . LEU B 1 319 ? -2.949 17.812 13.039 1 94.69 319 LEU B N 1
ATOM 7147 C CA . LEU B 1 319 ? -1.916 18.141 12.062 1 94.69 319 LEU B CA 1
ATOM 7148 C C . LEU B 1 319 ? -0.539 18.172 12.719 1 94.69 319 LEU B C 1
ATOM 7150 O O . LEU B 1 319 ? 0.475 17.969 12.047 1 94.69 319 LEU B O 1
ATOM 7154 N N . GLY B 1 320 ? -0.472 18.438 13.961 1 94.5 320 GLY B N 1
ATOM 7155 C CA . GLY B 1 320 ? 0.793 18.703 14.625 1 94.5 320 GLY B CA 1
ATOM 7156 C C . GLY B 1 320 ? 1.192 20.172 14.578 1 94.5 320 GLY B C 1
ATOM 7157 O O . GLY B 1 320 ? 0.362 21.047 14.805 1 94.5 320 GLY B O 1
ATOM 7158 N N . ARG B 1 321 ? 2.5 20.391 14.406 1 95.5 321 ARG B N 1
ATOM 7159 C CA . ARG B 1 321 ? 2.982 21.766 14.367 1 95.5 321 ARG B CA 1
ATOM 7160 C C . ARG B 1 321 ? 4.012 21.953 13.258 1 95.5 321 ARG B C 1
ATOM 7162 O O . ARG B 1 321 ? 4.543 20.984 12.727 1 95.5 321 ARG B O 1
ATOM 7169 N N . LEU B 1 322 ? 4.18 23.203 12.891 1 96.94 322 LEU B N 1
ATOM 7170 C CA . LEU B 1 322 ? 5.242 23.578 11.969 1 96.94 322 LEU B CA 1
ATOM 7171 C C . LEU B 1 322 ? 6.406 24.219 12.711 1 96.94 322 LEU B C 1
ATOM 7173 O O . LEU B 1 322 ? 6.195 24.984 13.656 1 96.94 322 LEU B O 1
ATOM 7177 N N . LEU B 1 323 ? 7.57 23.922 12.289 1 97.31 323 LEU B N 1
ATOM 7178 C CA . LEU B 1 323 ? 8.766 24.594 12.797 1 97.31 323 LEU B CA 1
ATOM 7179 C C . LEU B 1 323 ? 9.461 25.359 11.688 1 97.31 323 LEU B C 1
ATOM 7181 O O . LEU B 1 323 ? 9.695 24.828 10.594 1 97.31 323 LEU B O 1
ATOM 7185 N N . VAL B 1 324 ? 9.695 26.531 11.914 1 97.88 324 VAL B N 1
ATOM 7186 C CA . VAL B 1 324 ? 10.539 27.344 11.047 1 97.88 324 VAL B CA 1
ATOM 7187 C C . VAL B 1 324 ? 11.891 27.578 11.719 1 97.88 324 VAL B C 1
ATOM 7189 O O . VAL B 1 324 ? 11.945 28.047 12.859 1 97.88 324 VAL B O 1
ATOM 7192 N N . VAL B 1 325 ? 12.93 27.312 11.008 1 97.25 325 VAL B N 1
ATOM 7193 C CA . VAL B 1 325 ? 14.258 27.328 11.602 1 97.25 325 VAL B CA 1
ATOM 7194 C C . VAL B 1 325 ? 15.148 28.312 10.852 1 97.25 325 VAL B C 1
ATOM 7196 O O . VAL B 1 325 ? 15.352 28.172 9.641 1 97.25 325 VAL B O 1
ATOM 7199 N N . GLY B 1 326 ? 15.633 29.297 11.531 1 95.81 326 GLY B N 1
ATOM 7200 C CA . GLY B 1 326 ? 16.641 30.203 11.023 1 95.81 326 GLY B CA 1
ATOM 7201 C C . GLY B 1 326 ? 16.125 31.125 9.922 1 95.81 326 GLY B C 1
ATOM 7202 O O . GLY B 1 326 ? 14.992 31.578 9.977 1 95.81 326 GLY B O 1
ATOM 7203 N N . GLY B 1 327 ? 17.109 31.453 9.031 1 95.06 327 GLY B N 1
ATOM 7204 C CA . GLY B 1 327 ? 16.844 32.375 7.945 1 95.06 327 GLY B CA 1
ATOM 7205 C C . GLY B 1 327 ? 17.469 33.75 8.148 1 95.06 327 GLY B C 1
ATOM 7206 O O . GLY B 1 327 ? 17.859 34.094 9.266 1 95.06 327 GLY B O 1
ATOM 7207 N N . MET B 1 328 ? 17.578 34.406 7.047 1 94.81 328 MET B N 1
ATOM 7208 C CA . MET B 1 328 ? 18.094 35.781 7.078 1 94.81 328 MET B CA 1
ATOM 7209 C C . MET B 1 328 ? 17 36.781 7.449 1 94.81 328 MET B C 1
ATOM 7211 O O . MET B 1 328 ? 15.906 36.75 6.891 1 94.81 328 MET B O 1
ATOM 7215 N N . ASP B 1 329 ? 17.328 37.562 8.391 1 92.44 329 ASP B N 1
ATOM 7216 C CA . ASP B 1 329 ? 16.391 38.625 8.797 1 92.44 329 ASP B CA 1
ATOM 7217 C C . ASP B 1 329 ? 17.078 40 8.828 1 92.44 329 ASP B C 1
ATOM 7219 O O . ASP B 1 329 ? 18.188 40.125 8.336 1 92.44 329 ASP B O 1
ATOM 7223 N N . LYS B 1 330 ? 16.406 40.938 9.359 1 88.12 330 LYS B N 1
ATOM 7224 C CA . LYS B 1 330 ? 16.922 42.281 9.391 1 88.12 330 LYS B CA 1
ATOM 7225 C C . LYS B 1 330 ? 18.188 42.375 10.25 1 88.12 330 LYS B C 1
ATOM 7227 O O . LYS B 1 330 ? 19.031 43.25 10.047 1 88.12 330 LYS B O 1
ATOM 7232 N N . ASN B 1 331 ? 18.328 41.5 11.172 1 83.75 331 ASN B N 1
ATOM 7233 C CA . ASN B 1 331 ? 19.484 41.469 12.07 1 83.75 331 ASN B CA 1
ATOM 7234 C C . ASN B 1 331 ? 20.562 40.5 11.578 1 83.75 331 ASN B C 1
ATOM 7236 O O . ASN B 1 331 ? 21.406 40.062 12.352 1 83.75 331 ASN B O 1
ATOM 7240 N N . LYS B 1 332 ? 20.531 40.125 10.422 1 80.44 332 LYS B N 1
ATOM 7241 C CA . LYS B 1 332 ? 21.531 39.375 9.695 1 80.44 332 LYS B CA 1
ATOM 7242 C C . LYS B 1 332 ? 21.562 37.906 10.148 1 80.44 332 LYS B C 1
ATOM 7244 O O . LYS B 1 332 ? 22.625 37.281 10.211 1 80.44 332 LYS B O 1
ATOM 7249 N N . GLY B 1 333 ? 20.5 37.469 10.695 1 82.88 333 GLY B N 1
ATOM 7250 C CA . GLY B 1 333 ? 20.422 36.031 10.961 1 82.88 333 GLY B CA 1
ATOM 7251 C C . GLY B 1 333 ? 19.594 35.719 12.188 1 82.88 333 GLY B C 1
ATOM 7252 O O . GLY B 1 333 ? 20.031 35.906 13.32 1 82.88 333 GLY B O 1
ATOM 7253 N N . ALA B 1 334 ? 18.5 35.062 11.984 1 82.62 334 ALA B N 1
ATOM 7254 C CA . ALA B 1 334 ? 17.625 34.656 13.086 1 82.62 334 ALA B CA 1
ATOM 7255 C C . ALA B 1 334 ? 18.125 33.375 13.734 1 82.62 334 ALA B C 1
ATOM 7257 O O . ALA B 1 334 ? 18.484 32.438 13.047 1 82.62 334 ALA B O 1
ATOM 7258 N N . THR B 1 335 ? 18.172 33.281 15.07 1 91.31 335 THR B N 1
ATOM 7259 C CA . THR B 1 335 ? 18.578 32.094 15.781 1 91.31 335 THR B CA 1
ATOM 7260 C C . THR B 1 335 ? 17.375 31.406 16.422 1 91.31 335 THR B C 1
ATOM 7262 O O . THR B 1 335 ? 17.5 30.344 17.031 1 91.31 335 THR B O 1
ATOM 7265 N N . THR B 1 336 ? 16.281 32.031 16.219 1 93.62 336 THR B N 1
ATOM 7266 C CA . THR B 1 336 ? 15.078 31.484 16.844 1 93.62 336 THR B CA 1
ATOM 7267 C C . THR B 1 336 ? 14.477 30.375 15.992 1 93.62 336 THR B C 1
ATOM 7269 O O . THR B 1 336 ? 14.57 30.406 14.766 1 93.62 336 THR B O 1
ATOM 7272 N N . ILE B 1 337 ? 13.906 29.391 16.625 1 96.75 337 ILE B N 1
ATOM 7273 C CA . ILE B 1 337 ? 13.039 28.391 16.016 1 96.75 337 ILE B CA 1
ATOM 7274 C C . ILE B 1 337 ? 11.594 28.641 16.422 1 96.75 337 ILE B C 1
ATOM 7276 O O . ILE B 1 337 ? 11.242 28.531 17.609 1 96.75 337 ILE B O 1
ATOM 7280 N N . GLU B 1 338 ? 10.812 29.016 15.461 1 97.12 338 GLU B N 1
ATOM 7281 C CA . GLU B 1 338 ? 9.406 29.328 15.727 1 97.12 338 GLU B CA 1
ATOM 7282 C C . GLU B 1 338 ? 8.508 28.141 15.406 1 97.12 338 GLU B C 1
ATOM 7284 O O . GLU B 1 338 ? 8.75 27.406 14.453 1 97.12 338 GLU B O 1
ATOM 7289 N N . SER B 1 339 ? 7.543 27.984 16.203 1 97.19 339 SER B N 1
ATOM 7290 C CA . SER B 1 339 ? 6.559 26.922 16.031 1 97.19 339 SER B CA 1
ATOM 7291 C C . SER B 1 339 ? 5.172 27.484 15.758 1 97.19 339 SER B C 1
ATOM 7293 O O . SER B 1 339 ? 4.766 28.469 16.375 1 97.19 339 SER B O 1
ATOM 7295 N N . TYR B 1 340 ? 4.473 26.922 14.812 1 97.62 340 TYR B N 1
ATOM 7296 C CA . TYR B 1 340 ? 3.127 27.328 14.438 1 97.62 340 TYR B CA 1
ATOM 7297 C C . TYR B 1 340 ? 2.086 26.359 14.984 1 97.62 340 TYR B C 1
ATOM 7299 O O . TYR B 1 340 ? 2.205 25.141 14.805 1 97.62 340 TYR B O 1
ATOM 7307 N N . ASP B 1 341 ? 1.082 26.875 15.609 1 95.25 341 ASP B N 1
ATOM 7308 C CA . ASP B 1 341 ? -0.075 26.109 16.078 1 95.25 341 ASP B CA 1
ATOM 7309 C C . ASP B 1 341 ? -1.287 26.359 15.18 1 95.25 341 ASP B C 1
ATOM 7311 O O . ASP B 1 341 ? -1.886 27.438 15.211 1 95.25 341 ASP B O 1
ATOM 7315 N N . PRO B 1 342 ? -1.73 25.344 14.484 1 95.25 342 PRO B N 1
ATOM 7316 C CA . PRO B 1 342 ? -2.824 25.562 13.539 1 95.25 342 PRO B CA 1
ATOM 7317 C C . PRO B 1 342 ? -4.16 25.828 14.227 1 95.25 342 PRO B C 1
ATOM 7319 O O . PRO B 1 342 ? -5.031 26.484 13.648 1 95.25 342 PRO B O 1
ATOM 7322 N N . ARG B 1 343 ? -4.367 25.375 15.383 1 92.12 343 ARG B N 1
ATOM 7323 C CA . ARG B 1 343 ? -5.629 25.609 16.078 1 92.12 343 ARG B CA 1
ATOM 7324 C C . ARG B 1 343 ? -5.797 27.078 16.438 1 92.12 343 ARG B C 1
ATOM 7326 O O . ARG B 1 343 ? -6.859 27.656 16.203 1 92.12 343 ARG B O 1
ATOM 7333 N N . SER B 1 344 ? -4.738 27.609 16.969 1 92.38 344 SER B N 1
ATOM 7334 C CA . SER B 1 344 ? -4.812 29 17.391 1 92.38 344 SER B CA 1
ATOM 7335 C C . SER B 1 344 ? -4.328 29.938 16.281 1 92.38 344 SER B C 1
ATOM 7337 O O . SER B 1 344 ? -4.453 31.172 16.406 1 92.38 344 SER B O 1
ATOM 7339 N N . ASP B 1 345 ? -3.758 29.422 15.203 1 95.81 345 ASP B N 1
ATOM 7340 C CA . ASP B 1 345 ? -3.184 30.219 14.117 1 95.81 345 ASP B CA 1
ATOM 7341 C C . ASP B 1 345 ? -2.182 31.234 14.641 1 95.81 345 ASP B C 1
ATOM 7343 O O . ASP B 1 345 ? -2.301 32.438 14.367 1 95.81 345 ASP B O 1
ATOM 7347 N N . ARG B 1 346 ? -1.26 30.719 15.367 1 96.62 346 ARG B N 1
ATOM 7348 C CA . ARG B 1 346 ? -0.279 31.609 15.984 1 96.62 346 ARG B CA 1
ATOM 7349 C C . ARG B 1 346 ? 1.112 30.984 15.961 1 96.62 346 ARG B C 1
ATOM 7351 O O . ARG B 1 346 ? 1.248 29.75 15.945 1 96.62 346 ARG B O 1
ATOM 7358 N N . TRP B 1 347 ? 2.113 31.875 15.953 1 97.69 347 TRP B N 1
ATOM 7359 C CA . TRP B 1 347 ? 3.512 31.469 16.047 1 97.69 347 TRP B CA 1
ATOM 7360 C C . TRP B 1 347 ? 4.062 31.75 17.438 1 97.69 347 TRP B C 1
ATOM 7362 O O . TRP B 1 347 ? 3.682 32.75 18.078 1 97.69 347 TRP B O 1
ATOM 7372 N N . ALA B 1 348 ? 4.895 30.906 17.891 1 97.31 348 ALA B N 1
ATOM 7373 C CA . ALA B 1 348 ? 5.621 31.094 19.156 1 97.31 348 ALA B CA 1
ATOM 7374 C C . ALA B 1 348 ? 7.07 30.625 19.031 1 97.31 348 ALA B C 1
ATOM 7376 O O . ALA B 1 348 ? 7.379 29.75 18.219 1 97.31 348 ALA B O 1
ATOM 7377 N N . VAL B 1 349 ? 7.93 31.219 19.812 1 96.38 349 VAL B N 1
ATOM 7378 C CA . VAL B 1 349 ? 9.312 30.766 19.828 1 96.38 349 VAL B CA 1
ATOM 7379 C C . VAL B 1 349 ? 9.414 29.469 20.625 1 96.38 349 VAL B C 1
ATOM 7381 O O . VAL B 1 349 ? 9.086 29.422 21.812 1 96.38 349 VAL B O 1
ATOM 7384 N N . ALA B 1 350 ? 9.859 28.469 20.016 1 94.94 350 ALA B N 1
ATOM 7385 C CA . ALA B 1 350 ? 9.914 27.156 20.656 1 94.94 350 ALA B CA 1
ATOM 7386 C C . ALA B 1 350 ? 11.32 26.844 21.141 1 94.94 350 ALA B C 1
ATOM 7388 O O . ALA B 1 350 ? 11.5 26.266 22.219 1 94.94 350 ALA B O 1
ATOM 7389 N N . HIS B 1 351 ? 12.266 27.062 20.297 1 95 351 HIS B N 1
ATOM 7390 C CA . HIS B 1 351 ? 13.664 26.781 20.594 1 95 351 HIS B CA 1
ATOM 7391 C C . HIS B 1 351 ? 14.578 27.859 20.031 1 95 351 HIS B C 1
ATOM 7393 O O . HIS B 1 351 ? 14.109 28.828 19.422 1 95 351 HIS B O 1
ATOM 7399 N N . HIS B 1 352 ? 15.859 27.703 20.328 1 94.88 352 HIS B N 1
ATOM 7400 C CA . HIS B 1 352 ? 16.906 28.531 19.766 1 94.88 352 HIS B CA 1
ATOM 7401 C C . HIS B 1 352 ? 18.031 27.688 19.188 1 94.88 352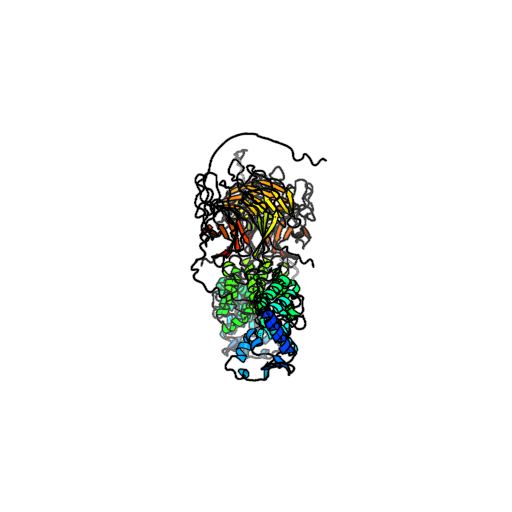 HIS B C 1
ATOM 7403 O O . HIS B 1 352 ? 18.391 26.656 19.766 1 94.88 352 HIS B O 1
ATOM 7409 N N . MET B 1 353 ? 18.453 28.141 18.141 1 94.31 353 MET B N 1
ATOM 7410 C CA . MET B 1 353 ? 19.609 27.453 17.562 1 94.31 353 MET B CA 1
ATOM 7411 C C . MET B 1 353 ? 20.844 27.641 18.438 1 94.31 353 MET B C 1
ATOM 7413 O O . MET B 1 353 ? 20.891 28.562 19.25 1 94.31 353 MET B O 1
ATOM 7417 N N . SER B 1 354 ? 21.844 26.828 18.297 1 89.94 354 SER B N 1
ATOM 7418 C CA . SER B 1 354 ? 23.062 26.875 19.094 1 89.94 354 SER B CA 1
ATOM 7419 C C . SER B 1 354 ? 23.922 28.078 18.719 1 89.94 354 SER B C 1
ATOM 7421 O O . SER B 1 354 ? 24.766 28.516 19.5 1 89.94 354 SER B O 1
ATOM 7423 N N . GLY B 1 355 ? 23.797 28.562 17.609 1 88.88 355 GLY B N 1
ATOM 7424 C CA . GLY B 1 355 ? 24.531 29.703 17.094 1 88.88 355 GLY B CA 1
ATOM 7425 C C . GLY B 1 355 ? 24 30.219 15.773 1 88.88 355 GLY B C 1
ATOM 7426 O O . GLY B 1 355 ? 23.016 29.703 15.242 1 88.88 355 GLY B O 1
ATOM 7427 N N . ARG B 1 356 ? 24.688 31.266 15.352 1 90.75 356 ARG B N 1
ATOM 7428 C CA . ARG B 1 356 ? 24.297 31.828 14.062 1 90.75 356 ARG B CA 1
ATOM 7429 C C . ARG B 1 356 ? 24.688 30.891 12.914 1 90.75 356 ARG B C 1
ATOM 7431 O O . ARG B 1 356 ? 25.781 30.328 12.906 1 90.75 356 ARG B O 1
ATOM 7438 N N . ARG B 1 357 ? 23.75 30.641 12.102 1 94.62 357 ARG B N 1
ATOM 7439 C CA . ARG B 1 357 ? 23.922 29.75 10.961 1 94.62 357 ARG B CA 1
ATOM 7440 C C . ARG B 1 357 ? 22.969 30.109 9.828 1 94.62 357 ARG B C 1
ATOM 7442 O O . ARG B 1 357 ? 21.766 30.281 10.055 1 94.62 357 ARG B O 1
ATOM 7449 N N . LEU B 1 358 ? 23.578 30.328 8.664 1 95.81 358 LEU B N 1
ATOM 7450 C CA . LEU B 1 358 ? 22.75 30.656 7.508 1 95.81 358 LEU B CA 1
ATOM 7451 C C . LEU B 1 358 ? 22.906 29.625 6.402 1 95.81 358 LEU B C 1
ATOM 7453 O O . LEU B 1 358 ? 23.906 28.906 6.359 1 95.81 358 LEU B O 1
ATOM 7457 N N . GLN B 1 359 ? 21.875 29.469 5.559 1 96.56 359 GLN B N 1
ATOM 7458 C CA . GLN B 1 359 ? 21.891 28.656 4.348 1 96.56 359 GLN B CA 1
ATOM 7459 C C . GLN B 1 359 ? 22.219 27.203 4.672 1 96.56 359 GLN B C 1
ATOM 7461 O O . GLN B 1 359 ? 23.062 26.594 4.02 1 96.56 359 GLN B O 1
ATOM 7466 N N . PHE B 1 360 ? 21.672 26.688 5.746 1 97.81 360 PHE B N 1
ATOM 7467 C CA . PHE B 1 360 ? 21.75 25.281 6.152 1 97.81 360 PHE B CA 1
ATOM 7468 C C . PHE B 1 360 ? 20.516 24.516 5.707 1 97.81 360 PHE B C 1
ATOM 7470 O O . PHE B 1 360 ? 19.578 25.109 5.152 1 97.81 360 PHE B O 1
ATOM 7477 N N . GLY B 1 361 ? 20.531 23.203 5.816 1 97.88 361 GLY B N 1
ATOM 7478 C CA . GLY B 1 361 ? 19.375 22.328 5.621 1 97.88 361 GLY B CA 1
ATOM 7479 C C . GLY B 1 361 ? 18.953 21.625 6.891 1 97.88 361 GLY B C 1
ATOM 7480 O O . GLY B 1 361 ? 19.719 21.531 7.852 1 97.88 361 GLY B O 1
ATOM 7481 N N . ILE B 1 362 ? 17.719 21.156 6.844 1 97.88 362 ILE B N 1
ATOM 7482 C CA . ILE B 1 362 ? 17.25 20.469 8.039 1 97.88 362 ILE B CA 1
ATOM 7483 C C . ILE B 1 362 ? 16.547 19.172 7.633 1 97.88 362 ILE B C 1
ATOM 7485 O O . ILE B 1 362 ? 16.156 19 6.477 1 97.88 362 ILE B O 1
ATOM 7489 N N . ALA B 1 363 ? 16.406 18.344 8.602 1 96.62 363 ALA B N 1
ATOM 7490 C CA . ALA B 1 363 ? 15.633 17.109 8.477 1 96.62 363 ALA B CA 1
ATOM 7491 C C . ALA B 1 363 ? 15.164 16.609 9.844 1 96.62 363 ALA B C 1
ATOM 7493 O O . ALA B 1 363 ? 15.719 17.016 10.875 1 96.62 363 ALA B O 1
ATOM 7494 N N . LEU B 1 364 ? 14.133 15.852 9.766 1 93.94 364 LEU B N 1
ATOM 7495 C CA . LEU B 1 364 ? 13.609 15.234 10.984 1 93.94 364 LEU B CA 1
ATOM 7496 C C . LEU B 1 364 ? 13.852 13.734 10.977 1 93.94 364 LEU B C 1
ATOM 7498 O O . LEU B 1 364 ? 13.5 13.047 10.023 1 93.94 364 LEU B O 1
ATOM 7502 N N . LEU B 1 365 ? 14.469 13.203 11.969 1 89.06 365 LEU B N 1
ATOM 7503 C CA . LEU B 1 365 ? 14.617 11.773 12.211 1 89.06 365 LEU B CA 1
ATOM 7504 C C . LEU B 1 365 ? 14.094 11.406 13.594 1 89.06 365 LEU B C 1
ATOM 7506 O O . LEU B 1 365 ? 14.734 11.695 14.609 1 89.06 365 LEU B O 1
ATOM 7510 N N . GLY B 1 366 ? 12.969 10.727 13.625 1 83.44 366 GLY B N 1
ATOM 7511 C CA . GLY B 1 366 ? 12.312 10.539 14.914 1 83.44 366 GLY B CA 1
ATOM 7512 C C . GLY B 1 366 ? 11.953 11.844 15.594 1 83.44 366 GLY B C 1
ATOM 7513 O O . GLY B 1 366 ? 11.297 12.695 15 1 83.44 366 GLY B O 1
ATOM 7514 N N . ASP B 1 367 ? 12.477 12.039 16.828 1 88.19 367 ASP B N 1
ATOM 7515 C CA . ASP B 1 367 ? 12.195 13.258 17.578 1 88.19 367 ASP B CA 1
ATOM 7516 C C . ASP B 1 367 ? 13.391 14.211 17.562 1 88.19 367 ASP B C 1
ATOM 7518 O O . ASP B 1 367 ? 13.516 15.086 18.422 1 88.19 367 ASP B O 1
ATOM 7522 N N . LYS B 1 368 ? 14.148 13.992 16.547 1 92.56 368 LYS B N 1
ATOM 7523 C CA . LYS B 1 368 ? 15.367 14.797 16.469 1 92.56 368 LYS B CA 1
ATOM 7524 C C . LYS B 1 368 ? 15.359 15.68 15.227 1 92.56 368 LYS B C 1
ATOM 7526 O O . LYS B 1 368 ? 15.133 15.203 14.117 1 92.56 368 LYS B O 1
ATOM 7531 N N . LEU B 1 369 ? 15.578 16.922 15.484 1 96.56 369 LEU B N 1
ATOM 7532 C CA . LEU B 1 369 ? 15.742 17.875 14.391 1 96.56 369 LEU B CA 1
ATOM 7533 C C . LEU B 1 369 ? 17.219 18.031 14.023 1 96.56 369 LEU B C 1
ATOM 7535 O O . LEU B 1 369 ? 18.031 18.438 14.859 1 96.56 369 LEU B O 1
ATOM 7539 N N . LEU B 1 370 ? 17.531 17.719 12.82 1 96.88 370 LEU B N 1
ATOM 7540 C CA . LEU B 1 370 ? 18.906 17.797 12.352 1 96.88 370 LEU B CA 1
ATOM 7541 C C . LEU B 1 370 ? 19.156 19.062 11.562 1 96.88 370 LEU B C 1
ATOM 7543 O O . LEU B 1 370 ? 18.328 19.453 10.719 1 96.88 370 LEU B O 1
ATOM 7547 N N . VAL B 1 371 ? 20.188 19.734 11.859 1 97.62 371 VAL B N 1
ATOM 7548 C CA . VAL B 1 371 ? 20.641 20.922 11.133 1 97.62 371 VAL B CA 1
ATOM 7549 C C . VAL B 1 371 ? 21.984 20.641 10.484 1 97.62 371 VAL B C 1
ATOM 7551 O O . VAL B 1 371 ? 22.953 20.312 11.172 1 97.62 371 VAL B O 1
ATOM 7554 N N . VAL B 1 372 ? 22.031 20.812 9.164 1 98.19 372 VAL B N 1
ATOM 7555 C CA . VAL B 1 372 ? 23.188 20.328 8.422 1 98.19 372 VAL B CA 1
ATOM 7556 C C . VAL B 1 372 ? 23.797 21.469 7.598 1 98.19 372 VAL B C 1
ATOM 7558 O O . VAL B 1 372 ? 23.078 22.141 6.84 1 98.19 372 VAL B O 1
ATOM 7561 N N . GLY B 1 373 ? 25.109 21.688 7.73 1 98.25 373 GLY B N 1
ATOM 7562 C CA . GLY B 1 373 ? 25.844 22.656 6.918 1 98.25 373 GLY B CA 1
ATOM 7563 C C . GLY B 1 373 ? 25.469 24.094 7.227 1 98.25 373 GLY B C 1
ATOM 7564 O O . GLY B 1 373 ? 25.172 24.438 8.375 1 98.25 373 GLY B O 1
ATOM 7565 N N . GLY B 1 374 ? 25.703 24.969 6.23 1 97.56 374 GLY B N 1
ATOM 7566 C CA . GLY B 1 374 ? 25.453 26.391 6.379 1 97.56 374 GLY B CA 1
ATOM 7567 C C . GLY B 1 374 ? 26.719 27.203 6.516 1 97.56 374 GLY B C 1
ATOM 7568 O O . GLY B 1 374 ? 27.812 26.734 6.184 1 97.56 374 GLY B O 1
ATOM 7569 N N . ARG B 1 375 ? 26.5 28.406 6.84 1 96.19 375 ARG B N 1
ATOM 7570 C CA . ARG B 1 375 ? 27.641 29.297 7.023 1 96.19 375 ARG B CA 1
ATOM 7571 C C . ARG B 1 375 ? 27.438 30.203 8.242 1 96.19 375 ARG B C 1
ATOM 7573 O O . ARG B 1 375 ? 26.312 30.547 8.586 1 96.19 375 ARG B O 1
ATOM 7580 N N . ASP B 1 376 ? 28.453 30.516 8.828 1 93.31 376 ASP B N 1
ATOM 7581 C CA . ASP B 1 376 ? 28.531 31.516 9.898 1 93.31 376 ASP B CA 1
ATOM 7582 C C . ASP B 1 376 ? 29.422 32.688 9.484 1 93.31 376 ASP B C 1
ATOM 7584 O O . ASP B 1 376 ? 30.656 32.594 9.602 1 93.31 376 ASP B O 1
ATOM 7588 N N . GLY B 1 377 ? 28.766 33.719 9.172 1 88.62 377 GLY B N 1
ATOM 7589 C CA . GLY B 1 377 ? 29.531 34.781 8.547 1 88.62 377 GLY B CA 1
ATOM 7590 C C . GLY B 1 377 ? 30.172 34.344 7.23 1 88.62 377 GLY B C 1
ATOM 7591 O O . GLY B 1 377 ? 29.469 33.906 6.316 1 88.62 377 GLY B O 1
ATOM 7592 N N . LEU B 1 378 ? 31.469 34.375 7.199 1 89.56 378 LEU B N 1
ATOM 7593 C CA . LEU B 1 378 ? 32.188 34.031 5.973 1 89.56 378 LEU B CA 1
ATOM 7594 C C . LEU B 1 378 ? 32.656 32.594 6.02 1 89.56 378 LEU B C 1
ATOM 7596 O O . LEU B 1 378 ? 33.125 32.031 5.008 1 89.56 378 LEU B O 1
ATOM 7600 N N . LYS B 1 379 ? 32.438 32.031 7.105 1 94.19 379 LYS B N 1
ATOM 7601 C CA . LYS B 1 379 ? 32.938 30.656 7.258 1 94.19 379 LYS B CA 1
ATOM 7602 C C . LYS B 1 379 ? 31.875 29.641 6.844 1 94.19 379 LYS B C 1
ATOM 7604 O O . LYS B 1 379 ? 30.766 29.625 7.406 1 94.19 379 LYS B O 1
ATOM 7609 N N . THR B 1 380 ? 32.188 28.828 5.883 1 97.38 380 THR B N 1
ATOM 7610 C CA . THR B 1 380 ? 31.312 27.734 5.48 1 97.38 380 THR B CA 1
ATOM 7611 C C . THR B 1 380 ? 31.5 26.531 6.402 1 97.38 380 THR B C 1
ATOM 7613 O O . THR B 1 380 ? 32.625 26.141 6.711 1 97.38 380 THR B O 1
ATOM 7616 N N . LEU B 1 381 ? 30.438 25.922 6.801 1 97.19 381 LEU B N 1
ATOM 7617 C CA . LEU B 1 381 ? 30.469 24.859 7.805 1 97.19 381 LEU B CA 1
ATOM 7618 C C . LEU B 1 381 ? 30.281 23.5 7.156 1 97.19 381 LEU B C 1
ATOM 7620 O O . LEU B 1 381 ? 29.625 23.375 6.113 1 97.19 381 LEU B O 1
ATOM 7624 N N . ASN B 1 382 ? 30.844 22.453 7.738 1 98 382 ASN B N 1
ATOM 7625 C CA . ASN B 1 382 ? 30.531 21.062 7.391 1 98 382 ASN B CA 1
ATOM 7626 C C . ASN B 1 382 ? 29.906 20.312 8.562 1 98 382 ASN B C 1
ATOM 7628 O O . ASN B 1 382 ? 29.719 19.109 8.5 1 98 382 ASN B O 1
ATOM 7632 N N . THR B 1 383 ? 29.562 21.094 9.57 1 96.88 383 THR B N 1
ATOM 7633 C CA . THR B 1 383 ? 29.094 20.484 10.812 1 96.88 383 THR B CA 1
ATOM 7634 C C . THR B 1 383 ? 27.609 20.109 10.695 1 96.88 383 THR B C 1
ATOM 7636 O O . THR B 1 383 ? 26.891 20.625 9.844 1 96.88 383 THR B O 1
ATOM 7639 N N . MET B 1 384 ? 27.188 19.156 11.469 1 97.31 384 MET B N 1
ATOM 7640 C CA . MET B 1 384 ? 25.797 18.75 11.672 1 97.31 384 MET B CA 1
ATOM 7641 C C . MET B 1 384 ? 25.453 18.703 13.156 1 97.31 384 MET B C 1
ATOM 7643 O O . MET B 1 384 ? 26.234 18.203 13.969 1 97.31 384 MET B O 1
ATOM 7647 N N . GLU B 1 385 ? 24.359 19.25 13.477 1 96.5 385 GLU B N 1
ATOM 7648 C CA . GLU B 1 385 ? 23.875 19.266 14.852 1 96.5 385 GLU B CA 1
ATOM 7649 C C . GLU B 1 385 ? 22.469 18.703 14.953 1 96.5 385 GLU B C 1
ATOM 7651 O O . GLU B 1 385 ? 21.734 18.672 13.961 1 96.5 385 GLU B O 1
ATOM 7656 N N . CYS B 1 386 ? 22.219 18.25 16.109 1 95.44 386 CYS B N 1
ATOM 7657 C CA . CYS B 1 386 ? 20.906 17.641 16.359 1 95.44 386 CYS B CA 1
ATOM 7658 C C . CYS B 1 386 ? 20.25 18.266 17.578 1 95.44 386 CYS B C 1
ATOM 7660 O O . CYS B 1 386 ? 20.891 18.422 18.625 1 95.44 386 CYS B O 1
ATOM 7662 N N . LEU B 1 387 ? 19.016 18.688 17.438 1 96.62 387 LEU B N 1
ATOM 7663 C CA . LEU B 1 387 ? 18.203 19.141 18.547 1 96.62 387 LEU B CA 1
ATOM 7664 C C . LEU B 1 387 ? 17.219 18.062 18.984 1 96.62 387 LEU B C 1
ATOM 7666 O O . LEU B 1 387 ? 16.391 17.609 18.203 1 96.62 387 LEU B O 1
ATOM 7670 N N . ASP B 1 388 ? 17.344 17.578 20.172 1 94.31 388 ASP B N 1
ATOM 7671 C CA . ASP B 1 388 ? 16.328 16.703 20.766 1 94.31 388 ASP B CA 1
ATOM 7672 C C . ASP B 1 388 ? 15.094 17.5 21.156 1 94.31 388 ASP B C 1
ATOM 7674 O O . ASP B 1 388 ? 15.117 18.266 22.125 1 94.31 388 ASP B O 1
ATOM 7678 N N . MET B 1 389 ? 14.047 17.312 20.547 1 90.88 389 MET B N 1
ATOM 7679 C CA . MET B 1 389 ? 12.852 18.141 20.688 1 90.88 389 MET B CA 1
ATOM 7680 C C . MET B 1 389 ? 12.172 17.875 22.031 1 90.88 389 MET B C 1
ATOM 7682 O O . MET B 1 389 ? 11.406 18.719 22.516 1 90.88 389 MET B O 1
ATOM 7686 N N . GLU B 1 390 ? 12.445 16.797 22.625 1 88.31 390 GLU B N 1
ATOM 7687 C CA . GLU B 1 390 ? 11.883 16.5 23.938 1 88.31 390 GLU B CA 1
ATOM 7688 C C . GLU B 1 390 ? 12.672 17.203 25.047 1 88.31 390 GLU B C 1
ATOM 7690 O O . GLU B 1 390 ? 12.086 17.812 25.938 1 88.31 390 GLU B O 1
ATOM 7695 N N . THR B 1 391 ? 13.945 17.188 24.938 1 91.38 391 THR B N 1
ATOM 7696 C CA . THR B 1 391 ? 14.781 17.734 26.016 1 91.38 391 THR B CA 1
ATOM 7697 C C . THR B 1 391 ? 15.203 19.156 25.703 1 91.38 391 THR B C 1
ATOM 7699 O O . THR B 1 391 ? 15.57 19.922 26.609 1 91.38 391 THR B O 1
ATOM 7702 N N . GLY B 1 392 ? 15.242 19.484 24.453 1 92.19 392 GLY B N 1
ATOM 7703 C CA . GLY B 1 392 ? 15.695 20.797 24.047 1 92.19 392 GLY B CA 1
ATOM 7704 C C . GLY B 1 392 ? 17.203 20.922 23.984 1 92.19 392 GLY B C 1
ATOM 7705 O O . GLY B 1 392 ? 17.734 22.016 23.828 1 92.19 392 GLY B O 1
ATOM 7706 N N . SER B 1 393 ? 17.859 19.812 24.031 1 94.69 393 SER B N 1
ATOM 7707 C CA . SER B 1 393 ? 19.312 19.828 24.078 1 94.69 393 SER B CA 1
ATOM 7708 C C . SER B 1 393 ? 19.906 19.656 22.672 1 94.69 393 SER B C 1
ATOM 7710 O O . SER B 1 393 ? 19.344 18.938 21.844 1 94.69 393 SER B O 1
ATOM 7712 N N . TRP B 1 394 ? 21.031 20.328 22.438 1 95.94 394 TRP B N 1
ATOM 7713 C CA . TRP B 1 394 ? 21.75 20.219 21.172 1 95.94 394 TRP B CA 1
ATOM 7714 C C . TRP B 1 394 ? 22.938 19.266 21.297 1 95.94 394 TRP B C 1
ATOM 7716 O O . TRP B 1 394 ? 23.641 19.266 22.312 1 95.94 394 TRP B O 1
ATOM 7726 N N . THR B 1 395 ? 23.141 18.484 20.359 1 95 395 THR B N 1
ATOM 7727 C CA . THR B 1 395 ? 24.297 17.578 20.281 1 95 395 THR B CA 1
ATOM 7728 C C . THR B 1 395 ? 24.969 17.688 18.922 1 95 395 THR B C 1
ATOM 7730 O O . THR B 1 395 ? 24.312 17.812 17.891 1 95 395 THR B O 1
ATOM 7733 N N . GLN B 1 396 ? 26.328 17.625 18.938 1 95.19 396 GLN B N 1
ATOM 7734 C CA . GLN B 1 396 ? 27.078 17.641 17.688 1 95.19 396 GLN B CA 1
ATOM 7735 C C . GLN B 1 396 ? 27.25 16.219 17.141 1 95.19 396 GLN B C 1
ATOM 7737 O O . GLN B 1 396 ? 27.531 15.289 17.891 1 95.19 396 GLN B O 1
ATOM 7742 N N . LEU B 1 397 ? 26.969 16.109 15.875 1 95.31 397 LEU B N 1
ATOM 7743 C CA . LEU B 1 397 ? 27.156 14.836 15.195 1 95.31 397 LEU B CA 1
ATOM 7744 C C . LEU B 1 397 ? 28.328 14.883 14.234 1 95.31 397 LEU B C 1
ATOM 7746 O O . LEU B 1 397 ? 28.969 15.93 14.086 1 95.31 397 LEU B O 1
ATOM 7750 N N . SER B 1 398 ? 28.656 13.711 13.602 1 95.56 398 SER B N 1
ATOM 7751 C CA . SER B 1 398 ? 29.797 13.633 12.688 1 95.56 398 SER B CA 1
ATOM 7752 C C . SER B 1 398 ? 29.641 14.625 11.531 1 95.56 398 SER B C 1
ATOM 7754 O O . SER B 1 398 ? 28.562 14.727 10.945 1 95.56 398 SER B O 1
ATOM 7756 N N . PRO B 1 399 ? 30.703 15.344 11.227 1 96.81 399 PRO B N 1
ATOM 7757 C CA . PRO B 1 399 ? 30.625 16.359 10.164 1 96.81 399 PRO B CA 1
ATOM 7758 C C . PRO B 1 399 ? 30.641 15.742 8.766 1 96.81 399 PRO B C 1
ATOM 7760 O O . PRO B 1 399 ? 31.125 14.617 8.586 1 96.81 399 PRO B O 1
ATOM 7763 N N . MET B 1 400 ? 30.094 16.422 7.855 1 97.69 400 MET B N 1
ATOM 7764 C CA . MET B 1 400 ? 30.219 16.047 6.449 1 97.69 400 MET B CA 1
ATOM 7765 C C . MET B 1 400 ? 31.672 16.078 6 1 97.69 400 MET B C 1
ATOM 7767 O O . MET B 1 400 ? 32.531 16.672 6.66 1 97.69 400 MET B O 1
ATOM 7771 N N . ASN B 1 401 ? 31.953 15.453 4.898 1 97.31 401 ASN B N 1
ATOM 7772 C CA . ASN B 1 401 ? 33.281 15.477 4.32 1 97.31 401 ASN B CA 1
ATOM 7773 C C . ASN B 1 401 ? 33.594 16.812 3.643 1 97.31 401 ASN B C 1
ATOM 7775 O O . ASN B 1 401 ? 34.75 17.234 3.557 1 97.31 401 ASN B O 1
ATOM 7779 N N . THR B 1 402 ? 32.594 17.484 3.178 1 97.75 402 THR B N 1
ATOM 7780 C CA . THR B 1 402 ? 32.719 18.734 2.449 1 97.75 402 THR B CA 1
ATOM 7781 C C . THR B 1 402 ? 31.953 19.859 3.152 1 97.75 402 THR B C 1
ATOM 7783 O O . THR B 1 402 ? 30.844 19.656 3.623 1 97.75 402 THR B O 1
ATOM 7786 N N . HIS B 1 403 ? 32.562 21.031 3.188 1 97.88 403 HIS B N 1
ATOM 7787 C CA . HIS B 1 403 ? 31.844 22.219 3.635 1 97.88 403 HIS B CA 1
ATOM 7788 C C . HIS B 1 403 ? 30.781 22.625 2.627 1 97.88 403 HIS B C 1
ATOM 7790 O O . HIS B 1 403 ? 31 22.562 1.416 1 97.88 403 HIS B O 1
ATOM 7796 N N . ARG B 1 404 ? 29.609 22.906 3.15 1 97.94 404 ARG B N 1
ATOM 7797 C CA . ARG B 1 404 ? 28.516 23.219 2.23 1 97.94 404 ARG B CA 1
ATOM 7798 C C . ARG B 1 404 ? 27.609 24.312 2.799 1 97.94 404 ARG B C 1
ATOM 7800 O O . ARG B 1 404 ? 27.062 24.156 3.889 1 97.94 404 ARG B O 1
ATOM 7807 N N . HIS B 1 405 ? 27.438 25.359 2.168 1 97.56 405 HIS B N 1
ATOM 7808 C CA . HIS B 1 405 ? 26.297 26.219 2.404 1 97.56 405 HIS B CA 1
ATOM 7809 C C . HIS B 1 405 ? 25.391 26.297 1.173 1 97.56 405 HIS B C 1
ATOM 7811 O O . HIS B 1 405 ? 25.844 26 0.061 1 97.56 405 HIS B O 1
ATOM 7817 N N . GLY B 1 406 ? 24.062 26.609 1.375 1 97.12 406 GLY B N 1
ATOM 7818 C CA . GLY B 1 406 ? 23.125 26.594 0.262 1 97.12 406 GLY B CA 1
ATOM 7819 C C . GLY B 1 406 ? 22.828 25.203 -0.252 1 97.12 406 GLY B C 1
ATOM 7820 O O . GLY B 1 406 ? 22.562 25.016 -1.44 1 97.12 406 GLY B O 1
ATOM 7821 N N . LEU B 1 407 ? 22.984 24.188 0.579 1 98.06 407 LEU B N 1
ATOM 7822 C CA . LEU B 1 407 ? 22.719 22.797 0.234 1 98.06 407 LEU B CA 1
ATOM 7823 C C . LEU B 1 407 ? 21.234 22.469 0.426 1 98.06 407 LEU B C 1
ATOM 7825 O O . LEU B 1 407 ? 20.516 23.203 1.079 1 98.06 407 LEU B O 1
ATOM 7829 N N . GLY B 1 408 ? 20.812 21.359 -0.179 1 97.69 408 GLY B N 1
ATOM 7830 C CA . GLY B 1 408 ? 19.547 20.719 0.131 1 97.69 408 GLY B CA 1
ATOM 7831 C C . GLY B 1 408 ? 19.703 19.469 0.983 1 97.69 408 GLY B C 1
ATOM 7832 O O . GLY B 1 408 ? 20.656 18.719 0.83 1 97.69 408 GLY B O 1
ATOM 7833 N N . VAL B 1 409 ? 18.734 19.281 1.885 1 97.88 409 VAL B N 1
ATOM 7834 C CA . VAL B 1 409 ? 18.781 18.125 2.768 1 97.88 409 VAL B CA 1
ATOM 7835 C C . VAL B 1 409 ? 17.438 17.391 2.721 1 97.88 409 VAL B C 1
ATOM 7837 O O . VAL B 1 409 ? 16.375 18.031 2.693 1 97.88 409 VAL B O 1
ATOM 7840 N N . ALA B 1 410 ? 17.484 16.109 2.662 1 97.12 410 ALA B N 1
ATOM 7841 C CA . ALA B 1 410 ? 16.266 15.305 2.674 1 97.12 410 ALA B CA 1
ATOM 7842 C C . ALA B 1 410 ? 16.531 13.898 3.211 1 97.12 410 ALA B C 1
ATOM 7844 O O . ALA B 1 410 ? 17.672 13.422 3.174 1 97.12 410 ALA B O 1
ATOM 7845 N N . VAL B 1 411 ? 15.508 13.359 3.75 1 94.62 411 VAL B N 1
ATOM 7846 C CA . VAL B 1 411 ? 15.594 11.977 4.211 1 94.62 411 VAL B CA 1
ATOM 7847 C C . VAL B 1 411 ? 14.984 11.047 3.168 1 94.62 411 VAL B C 1
ATOM 7849 O O . VAL B 1 411 ? 13.812 11.188 2.812 1 94.62 411 VAL B O 1
ATOM 7852 N N . LEU B 1 412 ? 15.727 10.156 2.66 1 93.38 412 LEU B N 1
ATOM 7853 C CA . LEU B 1 412 ? 15.281 9.148 1.702 1 93.38 412 LEU B CA 1
ATOM 7854 C C . LEU B 1 412 ? 15.641 7.75 2.182 1 93.38 412 LEU B C 1
ATOM 7856 O O . LEU B 1 412 ? 16.797 7.461 2.457 1 93.38 412 LEU B O 1
ATOM 7860 N N . GLY B 1 413 ? 14.625 6.887 2.297 1 82.81 413 GLY B N 1
ATOM 7861 C CA . GLY B 1 413 ? 14.852 5.516 2.723 1 82.81 413 GLY B CA 1
ATOM 7862 C C . GLY B 1 413 ? 15.438 5.414 4.121 1 82.81 413 GLY B C 1
ATOM 7863 O O . GLY B 1 413 ? 16.281 4.562 4.383 1 82.81 413 GLY B O 1
ATOM 7864 N N . GLY B 1 414 ? 15.219 6.371 4.922 1 82.81 414 GLY B N 1
ATOM 7865 C CA . GLY B 1 414 ? 15.68 6.348 6.301 1 82.81 414 GLY B CA 1
ATOM 7866 C C . GLY B 1 414 ? 17.062 6.945 6.477 1 82.81 414 GLY B C 1
ATOM 7867 O O . GLY B 1 414 ? 17.594 6.996 7.594 1 82.81 414 GLY B O 1
ATOM 7868 N N . THR B 1 415 ? 17.625 7.367 5.375 1 90 415 THR B N 1
ATOM 7869 C CA . THR B 1 415 ? 18.953 7.984 5.449 1 90 415 THR B CA 1
ATOM 7870 C C . THR B 1 415 ? 18.891 9.445 5.02 1 90 415 THR B C 1
ATOM 7872 O O . THR B 1 415 ? 17.953 9.859 4.328 1 90 415 THR B O 1
ATOM 7875 N N . LEU B 1 416 ? 19.891 10.188 5.5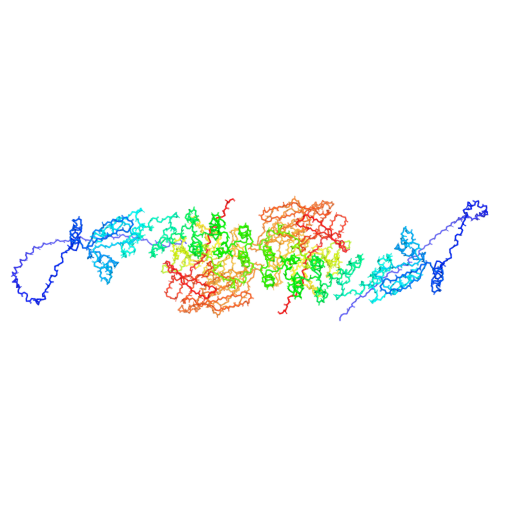12 1 94.5 416 LEU B N 1
ATOM 7876 C CA . LEU B 1 416 ? 19.938 11.625 5.246 1 94.5 416 LEU B CA 1
ATOM 7877 C C . LEU B 1 416 ? 20.859 11.93 4.07 1 94.5 416 LEU B C 1
ATOM 7879 O O . LEU B 1 416 ? 21.953 11.367 3.969 1 94.5 416 LEU B O 1
ATOM 7883 N N . TYR B 1 417 ? 20.391 12.812 3.152 1 97.06 417 TYR B N 1
ATOM 7884 C CA . TYR B 1 417 ? 21.188 13.242 2.008 1 97.06 417 TYR B CA 1
ATOM 7885 C C . TYR B 1 417 ? 21.469 14.734 2.074 1 97.06 417 TYR B C 1
ATOM 7887 O O . TYR B 1 417 ? 20.594 15.531 2.395 1 97.06 417 TYR B O 1
ATOM 7895 N N . ALA B 1 418 ? 22.672 15.141 1.881 1 98.44 418 ALA B N 1
ATOM 7896 C CA . ALA B 1 418 ? 23.078 16.531 1.655 1 98.44 418 ALA B CA 1
ATOM 7897 C C . ALA B 1 418 ? 23.438 16.766 0.19 1 98.44 418 ALA B C 1
ATOM 7899 O O . ALA B 1 418 ? 24.375 16.141 -0.332 1 98.44 418 ALA B O 1
ATOM 7900 N N . VAL B 1 419 ? 22.766 17.656 -0.423 1 98.56 419 VAL B N 1
ATOM 7901 C CA . VAL B 1 419 ? 22.828 17.75 -1.877 1 98.56 419 VAL B CA 1
ATOM 7902 C C . VAL B 1 419 ? 23.375 19.125 -2.281 1 98.56 419 VAL B C 1
ATOM 7904 O O . VAL B 1 419 ? 22.797 20.156 -1.944 1 98.56 419 VAL B O 1
ATOM 7907 N N . GLY B 1 420 ? 24.5 19.125 -3.031 1 98.31 420 GLY B N 1
ATOM 7908 C CA . GLY B 1 420 ? 25.031 20.328 -3.623 1 98.31 420 GLY B CA 1
ATOM 7909 C C . GLY B 1 420 ? 25.516 21.344 -2.592 1 98.31 420 GLY B C 1
ATOM 7910 O O . GLY B 1 420 ? 26.141 20.969 -1.594 1 98.31 420 GLY B O 1
ATOM 7911 N N . GLY B 1 421 ? 25.391 22.625 -2.984 1 97.88 421 GLY B N 1
ATOM 7912 C CA . GLY B 1 421 ? 25.859 23.719 -2.137 1 97.88 421 GLY B CA 1
ATOM 7913 C C . GLY B 1 421 ? 27.125 24.375 -2.65 1 97.88 421 GLY B C 1
ATOM 7914 O O . GLY B 1 421 ? 27.438 24.281 -3.84 1 97.88 421 GLY B O 1
ATOM 7915 N N . HIS B 1 422 ? 27.656 25.156 -1.807 1 97.31 422 HIS B N 1
ATOM 7916 C CA . HIS B 1 422 ? 28.891 25.875 -2.049 1 97.31 422 HIS B CA 1
ATOM 7917 C C . HIS B 1 422 ? 29.875 25.688 -0.899 1 97.31 422 HIS B C 1
ATOM 7919 O O . HIS B 1 422 ? 29.5 25.734 0.271 1 97.31 422 HIS B O 1
ATOM 7925 N N . ASP B 1 423 ? 31.109 25.422 -1.225 1 96.44 423 ASP B N 1
ATOM 7926 C CA . ASP B 1 423 ? 32.062 25.078 -0.171 1 96.44 423 ASP B CA 1
ATOM 7927 C C . ASP B 1 423 ? 32.844 26.312 0.287 1 96.44 423 ASP B C 1
ATOM 7929 O O . ASP B 1 423 ? 33.75 26.219 1.1 1 96.44 423 ASP B O 1
ATOM 7933 N N . GLY B 1 424 ? 32.469 27.453 -0.196 1 93.38 424 GLY B N 1
ATOM 7934 C CA . GLY B 1 424 ? 33.188 28.672 0.064 1 93.38 424 GLY B CA 1
ATOM 7935 C C . GLY B 1 424 ? 34.062 29.109 -1.101 1 93.38 424 GLY B C 1
ATOM 7936 O O . GLY B 1 424 ? 34.406 30.281 -1.233 1 93.38 424 GLY B O 1
ATOM 7937 N N . TRP B 1 425 ? 34.406 28.156 -1.917 1 93.06 425 TRP B N 1
ATOM 7938 C CA . TRP B 1 425 ? 35.281 28.438 -3.049 1 93.06 425 TRP B CA 1
ATOM 7939 C C . TRP B 1 425 ? 34.625 28.047 -4.363 1 93.06 425 TRP B C 1
ATOM 7941 O O . TRP B 1 425 ? 34.844 28.688 -5.391 1 93.06 425 TRP B O 1
ATOM 7951 N N . SER B 1 426 ? 33.875 27 -4.344 1 94.56 426 SER B N 1
ATOM 7952 C CA . SER B 1 426 ? 33.281 26.484 -5.578 1 94.56 426 SER B CA 1
ATOM 7953 C C . SER B 1 426 ? 31.875 25.969 -5.344 1 94.56 426 SER B C 1
ATOM 7955 O O . SER B 1 426 ? 31.516 25.594 -4.227 1 94.56 426 SER B O 1
ATOM 7957 N N . TYR B 1 427 ? 31.188 26.047 -6.477 1 96.5 427 TYR B N 1
ATOM 7958 C CA . TYR B 1 427 ? 29.875 25.406 -6.492 1 96.5 427 TYR B CA 1
ATOM 7959 C C . TYR B 1 427 ? 30.016 23.891 -6.574 1 96.5 427 TYR B C 1
ATOM 7961 O O . TYR B 1 427 ? 30.922 23.375 -7.238 1 96.5 427 TYR B O 1
ATOM 7969 N N . LEU B 1 428 ? 29.078 23.172 -5.938 1 97.44 428 LEU B N 1
ATOM 7970 C CA . LEU B 1 428 ? 29.266 21.734 -5.797 1 97.44 428 LEU B CA 1
ATOM 7971 C C . LEU B 1 428 ? 28.203 20.969 -6.57 1 97.44 428 LEU B C 1
ATOM 7973 O O . LEU B 1 428 ? 27.047 21.406 -6.637 1 97.44 428 LEU B O 1
ATOM 7977 N N . ASN B 1 429 ? 28.562 19.844 -7.113 1 97.69 429 ASN B N 1
ATOM 7978 C CA . ASN B 1 429 ? 27.609 18.875 -7.656 1 97.69 429 ASN B CA 1
ATOM 7979 C C . ASN B 1 429 ? 27.609 17.578 -6.855 1 97.69 429 ASN B C 1
ATOM 7981 O O . ASN B 1 429 ? 26.828 16.672 -7.133 1 97.69 429 ASN B O 1
ATOM 7985 N N . ASN B 1 430 ? 28.453 17.516 -5.891 1 96.12 430 ASN B N 1
ATOM 7986 C CA . ASN B 1 430 ? 28.547 16.266 -5.152 1 96.12 430 ASN B CA 1
ATOM 7987 C C . ASN B 1 430 ? 27.438 16.141 -4.117 1 96.12 430 ASN B C 1
ATOM 7989 O O . ASN B 1 430 ? 26.766 17.125 -3.789 1 96.12 430 ASN B O 1
ATOM 7993 N N . VAL B 1 431 ? 27.094 14.914 -3.723 1 97.88 431 VAL B N 1
ATOM 7994 C CA . VAL B 1 431 ? 26.047 14.539 -2.787 1 97.88 431 VAL B CA 1
ATOM 7995 C C . VAL B 1 431 ? 26.594 13.555 -1.757 1 97.88 431 VAL B C 1
ATOM 7997 O O . VAL B 1 431 ? 27.344 12.648 -2.1 1 97.88 431 VAL B O 1
ATOM 8000 N N . GLU B 1 432 ? 26.266 13.82 -0.535 1 96.88 432 GLU B N 1
ATOM 8001 C CA . GLU B 1 432 ? 26.688 12.922 0.535 1 96.88 432 GLU B CA 1
ATOM 8002 C C . GLU B 1 432 ? 25.484 12.312 1.249 1 96.88 432 GLU B C 1
ATOM 8004 O O . GLU B 1 432 ? 24.438 12.945 1.358 1 96.88 432 GLU B O 1
ATOM 8009 N N . ARG B 1 433 ? 25.641 11.156 1.669 1 94.81 433 ARG B N 1
ATOM 8010 C CA . ARG B 1 433 ? 24.625 10.422 2.412 1 94.81 433 ARG B CA 1
ATOM 8011 C C . ARG B 1 433 ? 25.109 10.078 3.818 1 94.81 433 ARG B C 1
ATOM 8013 O O . ARG B 1 433 ? 26.266 9.695 4.004 1 94.81 433 ARG B O 1
ATOM 8020 N N . TRP B 1 434 ? 24.25 10.312 4.773 1 92.88 434 TRP B N 1
ATOM 8021 C CA . TRP B 1 434 ? 24.562 10.008 6.164 1 92.88 434 TRP B CA 1
ATOM 8022 C C . TRP B 1 434 ? 23.969 8.664 6.578 1 92.88 434 TRP B C 1
ATOM 8024 O O . TRP B 1 434 ? 22.766 8.438 6.434 1 92.88 434 TRP B O 1
ATOM 8034 N N . ASP B 1 435 ? 24.812 7.867 7.117 1 81.12 435 ASP B N 1
ATOM 8035 C CA . ASP B 1 435 ? 24.391 6.578 7.66 1 81.12 435 ASP B CA 1
ATOM 8036 C C . ASP B 1 435 ? 24.172 6.664 9.172 1 81.12 435 ASP B C 1
ATOM 8038 O O . ASP B 1 435 ? 25.125 6.824 9.93 1 81.12 435 ASP B O 1
ATOM 8042 N N . PRO B 1 436 ? 22.969 6.445 9.594 1 80.44 436 PRO B N 1
ATOM 8043 C CA . PRO B 1 436 ? 22.688 6.59 11.023 1 80.44 436 PRO B CA 1
ATOM 8044 C C . PRO B 1 436 ? 23.297 5.465 11.859 1 80.44 436 PRO B C 1
ATOM 8046 O O . PRO B 1 436 ? 23.469 5.617 13.07 1 80.44 436 PRO B O 1
ATOM 8049 N N . VAL B 1 437 ? 23.594 4.418 11.289 1 75 437 VAL B N 1
ATOM 8050 C CA . VAL B 1 437 ? 24.141 3.281 12.016 1 75 437 VAL B CA 1
ATOM 8051 C C . VAL B 1 437 ? 25.625 3.496 12.258 1 75 437 VAL B C 1
ATOM 8053 O O . VAL B 1 437 ? 26.094 3.426 13.398 1 75 437 VAL B O 1
ATOM 8056 N N . THR B 1 438 ? 26.391 3.854 11.242 1 77.25 438 THR B N 1
ATOM 8057 C CA . THR B 1 438 ? 27.828 4.074 11.383 1 77.25 438 THR B CA 1
ATOM 8058 C C . THR B 1 438 ? 28.109 5.52 11.773 1 77.25 438 THR B C 1
ATOM 8060 O O . THR B 1 438 ? 29.234 5.852 12.164 1 77.25 438 THR B O 1
ATOM 8063 N N . ARG B 1 439 ? 27.125 6.305 11.672 1 85 439 ARG B N 1
ATOM 8064 C CA . ARG B 1 439 ? 27.234 7.723 12 1 85 439 ARG B CA 1
ATOM 8065 C C . ARG B 1 439 ? 28.328 8.398 11.195 1 85 439 ARG B C 1
ATOM 8067 O O . ARG B 1 439 ? 29.172 9.109 11.75 1 85 439 ARG B O 1
ATOM 8074 N N . SER B 1 440 ? 28.328 8.133 9.922 1 89 440 SER B N 1
ATOM 8075 C CA . SER B 1 440 ? 29.344 8.703 9.047 1 89 440 SER B CA 1
ATOM 8076 C C . SER B 1 440 ? 28.734 9.117 7.707 1 89 440 SER B C 1
ATOM 8078 O O . SER B 1 440 ? 27.672 8.617 7.316 1 89 440 SER B O 1
ATOM 8080 N N . TRP B 1 441 ? 29.438 10.086 7.051 1 94.06 441 TRP B N 1
ATOM 8081 C CA . TRP B 1 441 ? 29.016 10.57 5.742 1 94.06 441 TRP B CA 1
ATOM 8082 C C . TRP B 1 441 ? 29.812 9.898 4.629 1 94.06 441 TRP B C 1
ATOM 8084 O O . TRP B 1 441 ? 31.016 9.672 4.766 1 94.06 441 TRP B O 1
ATOM 8094 N N . SER B 1 442 ? 29.156 9.547 3.57 1 91.69 442 SER B N 1
ATOM 8095 C CA . SER B 1 442 ? 29.797 9 2.383 1 91.69 442 SER B CA 1
ATOM 8096 C C . SER B 1 442 ? 29.266 9.648 1.111 1 91.69 442 SER B C 1
ATOM 8098 O O . SER B 1 442 ? 28.094 10.039 1.053 1 91.69 442 SER B O 1
ATOM 8100 N N . TYR B 1 443 ? 30.125 9.711 0.13 1 93.81 443 TYR B N 1
ATOM 8101 C CA . TYR B 1 443 ? 29.703 10.289 -1.142 1 93.81 443 TYR B CA 1
ATOM 8102 C C . TYR B 1 443 ? 28.875 9.289 -1.945 1 93.81 443 TYR B C 1
ATOM 8104 O O . TYR B 1 443 ? 29.156 8.086 -1.927 1 93.81 443 TYR B O 1
ATOM 8112 N N . VAL B 1 444 ? 27.875 9.82 -2.562 1 92.25 444 VAL B N 1
ATOM 8113 C CA . VAL B 1 444 ? 27.203 9.078 -3.623 1 92.25 444 VAL B CA 1
ATOM 8114 C C . VAL B 1 444 ? 27.516 9.711 -4.977 1 92.25 444 VAL B C 1
ATOM 8116 O O . VAL B 1 444 ? 28.297 10.656 -5.059 1 92.25 444 VAL B O 1
ATOM 8119 N N . THR B 1 445 ? 26.891 9.125 -6.078 1 92.25 445 THR B N 1
ATOM 8120 C CA . THR B 1 445 ? 27.125 9.68 -7.406 1 92.25 445 THR B CA 1
ATOM 8121 C C . THR B 1 445 ? 26.781 11.172 -7.438 1 92.25 445 THR B C 1
ATOM 8123 O O . THR B 1 445 ? 25.75 11.586 -6.91 1 92.25 445 THR B O 1
ATOM 8126 N N . PRO B 1 446 ? 27.672 11.969 -7.973 1 96.88 446 PRO B N 1
ATOM 8127 C CA . PRO B 1 446 ? 27.391 13.406 -8.047 1 96.88 446 PRO B CA 1
ATOM 8128 C C . PRO B 1 446 ? 26.312 13.75 -9.086 1 96.88 446 PRO B C 1
ATOM 8130 O O . PRO B 1 446 ? 26.062 12.953 -10 1 96.88 446 PRO B O 1
ATOM 8133 N N . MET B 1 447 ? 25.719 14.836 -8.875 1 97.62 447 MET B N 1
ATOM 8134 C CA . MET B 1 447 ? 24.797 15.367 -9.875 1 97.62 447 MET B CA 1
ATOM 8135 C C . MET B 1 447 ? 25.531 15.711 -11.164 1 97.62 447 MET B C 1
ATOM 8137 O O . MET B 1 447 ? 26.766 15.773 -11.188 1 97.62 447 MET B O 1
ATOM 8141 N N . GLN B 1 448 ? 24.75 15.961 -12.18 1 96.06 448 GLN B N 1
ATOM 8142 C CA . GLN B 1 448 ? 25.312 16.375 -13.461 1 96.06 448 GLN B CA 1
ATOM 8143 C C . GLN B 1 448 ? 25.703 17.844 -13.438 1 96.06 448 GLN B C 1
ATOM 8145 O O . GLN B 1 448 ? 26.656 18.25 -14.117 1 96.06 448 GLN B O 1
ATOM 8150 N N . SER B 1 449 ? 25.016 18.609 -12.648 1 95.38 449 SER B N 1
ATOM 8151 C CA . SER B 1 449 ? 25.25 20.047 -12.57 1 95.38 449 SER B CA 1
ATOM 8152 C C . SER B 1 449 ? 25.578 20.484 -11.141 1 95.38 449 SER B C 1
ATOM 8154 O O . SER B 1 449 ? 25.078 19.891 -10.18 1 95.38 449 SER B O 1
ATOM 8156 N N . GLN B 1 450 ? 26.438 21.516 -11.094 1 96.69 450 GLN B N 1
ATOM 8157 C CA . GLN B 1 450 ? 26.609 22.172 -9.805 1 96.69 450 GLN B CA 1
ATOM 8158 C C . GLN B 1 450 ? 25.344 22.938 -9.414 1 96.69 450 GLN B C 1
ATOM 8160 O O . GLN B 1 450 ? 24.734 23.609 -10.25 1 96.69 450 GLN B O 1
ATOM 8165 N N . ARG B 1 451 ? 24.953 22.766 -8.148 1 96.88 451 ARG B N 1
ATOM 8166 C CA . ARG B 1 451 ? 23.719 23.422 -7.734 1 96.88 451 ARG B CA 1
ATOM 8167 C C . ARG B 1 451 ? 23.844 24 -6.336 1 96.88 451 ARG B C 1
ATOM 8169 O O . ARG B 1 451 ? 23.984 23.266 -5.355 1 96.88 451 ARG B O 1
ATOM 8176 N N . CYS B 1 452 ? 23.75 25.25 -6.254 1 96.19 452 CYS B N 1
ATOM 8177 C CA . CYS B 1 452 ? 23.625 25.953 -4.98 1 96.19 452 CYS B CA 1
ATOM 8178 C C . CYS B 1 452 ? 22.25 26.578 -4.836 1 96.19 452 CYS B C 1
ATOM 8180 O O . CYS B 1 452 ? 21.703 27.109 -5.801 1 96.19 452 CYS B O 1
ATOM 8182 N N . SER B 1 453 ? 21.609 26.484 -3.621 1 94.94 453 SER B N 1
ATOM 8183 C CA . SER B 1 453 ? 20.281 27.031 -3.33 1 94.94 453 SER B CA 1
ATOM 8184 C C . SER B 1 453 ? 19.219 26.344 -4.18 1 94.94 453 SER B C 1
ATOM 8186 O O . SER B 1 453 ? 18.281 27 -4.652 1 94.94 453 SER B O 1
ATOM 8188 N N . ALA B 1 454 ? 19.422 25.062 -4.457 1 96.56 454 ALA B N 1
ATOM 8189 C CA . ALA B 1 454 ? 18.406 24.25 -5.141 1 96.56 454 ALA B CA 1
ATOM 8190 C C . ALA B 1 454 ? 17.359 23.734 -4.156 1 96.56 454 ALA B C 1
ATOM 8192 O O . ALA B 1 454 ? 17.625 23.625 -2.957 1 96.56 454 ALA B O 1
ATOM 8193 N N . GLY B 1 455 ? 16.156 23.531 -4.652 1 97.44 455 GLY B N 1
ATOM 8194 C CA . GLY B 1 455 ? 15.164 22.812 -3.867 1 97.44 455 GLY B CA 1
ATOM 8195 C C . GLY B 1 455 ? 15.336 21.297 -3.934 1 97.44 455 GLY B C 1
ATOM 8196 O O . GLY B 1 455 ? 15.578 20.75 -5.008 1 97.44 455 GLY B O 1
ATOM 8197 N N . VAL B 1 456 ? 15.273 20.672 -2.787 1 98.06 456 VAL B N 1
ATOM 8198 C CA . VAL B 1 456 ? 15.438 19.219 -2.74 1 98.06 456 VAL B CA 1
ATOM 8199 C C . VAL B 1 456 ? 14.234 18.594 -2.039 1 98.06 456 VAL B C 1
ATOM 8201 O O . VAL B 1 456 ? 13.781 19.078 -1.002 1 98.06 456 VAL B O 1
ATOM 8204 N N . ALA B 1 457 ? 13.711 17.531 -2.605 1 98.06 457 ALA B N 1
ATOM 8205 C CA . ALA B 1 457 ? 12.57 16.828 -2.025 1 98.06 457 ALA B CA 1
ATOM 8206 C C . ALA B 1 457 ? 12.562 15.359 -2.443 1 98.06 457 ALA B C 1
ATOM 8208 O O . ALA B 1 457 ? 13.234 14.977 -3.404 1 98.06 457 ALA B O 1
ATOM 8209 N N . VAL B 1 458 ? 11.891 14.617 -1.653 1 97.56 458 VAL B N 1
ATOM 8210 C CA . VAL B 1 458 ? 11.758 13.195 -1.944 1 97.56 458 VAL B CA 1
ATOM 8211 C C . VAL B 1 458 ? 10.367 12.906 -2.492 1 97.56 458 VAL B C 1
ATOM 8213 O O . VAL B 1 458 ? 9.359 13.281 -1.875 1 97.56 458 VAL B O 1
ATOM 8216 N N . LEU B 1 459 ? 10.297 12.328 -3.654 1 96.38 459 LEU B N 1
ATOM 8217 C CA . LEU B 1 459 ? 9.047 11.945 -4.305 1 96.38 459 LEU B CA 1
ATOM 8218 C C . LEU B 1 459 ? 9.141 10.531 -4.867 1 96.38 459 LEU B C 1
ATOM 8220 O O . LEU B 1 459 ? 10.047 10.227 -5.652 1 96.38 459 LEU B O 1
ATOM 8224 N N . LYS B 1 460 ? 8.203 9.664 -4.438 1 91.62 460 LYS B N 1
ATOM 8225 C CA . LYS B 1 460 ? 8.125 8.281 -4.91 1 91.62 460 LYS B CA 1
ATOM 8226 C C . LYS B 1 460 ? 9.469 7.574 -4.781 1 91.62 460 LYS B C 1
ATOM 8228 O O . LYS B 1 460 ? 9.977 7.004 -5.75 1 91.62 460 LYS B O 1
ATOM 8233 N N . ASP B 1 461 ? 10.125 7.746 -3.631 1 90.06 461 ASP B N 1
ATOM 8234 C CA . ASP B 1 461 ? 11.336 7.059 -3.197 1 90.06 461 ASP B CA 1
ATOM 8235 C C . ASP B 1 461 ? 12.539 7.477 -4.043 1 90.06 461 ASP B C 1
ATOM 8237 O O . ASP B 1 461 ? 13.453 6.684 -4.254 1 90.06 461 ASP B O 1
ATOM 8241 N N . LYS B 1 462 ? 12.406 8.594 -4.59 1 95.19 462 LYS B N 1
ATOM 8242 C CA . LYS B 1 462 ? 13.531 9.203 -5.297 1 95.19 462 LYS B CA 1
ATOM 8243 C C . LYS B 1 462 ? 13.797 10.617 -4.801 1 95.19 462 LYS B C 1
ATOM 8245 O O . LYS B 1 462 ? 12.922 11.242 -4.195 1 95.19 462 LYS B O 1
ATOM 8250 N N . LEU B 1 463 ? 15 11.047 -5.031 1 97.5 463 LEU B N 1
ATOM 8251 C CA . LEU B 1 463 ? 15.414 12.383 -4.613 1 97.5 463 LEU B CA 1
ATOM 8252 C C . LEU B 1 463 ? 15.453 13.336 -5.805 1 97.5 463 LEU B C 1
ATOM 8254 O O . LEU B 1 463 ? 16.016 13.008 -6.848 1 97.5 463 LEU B O 1
ATOM 8258 N N . TYR B 1 464 ? 14.828 14.508 -5.66 1 98.5 464 TYR B N 1
ATOM 8259 C CA . TYR B 1 464 ? 14.789 15.5 -6.734 1 98.5 464 TYR B CA 1
ATOM 8260 C C . TYR B 1 464 ? 15.547 16.766 -6.336 1 98.5 464 TYR B C 1
ATOM 8262 O O . TYR B 1 464 ? 15.398 17.25 -5.219 1 98.5 464 TYR B O 1
ATOM 8270 N N . ALA B 1 465 ? 16.391 17.25 -7.164 1 98.5 465 ALA B N 1
ATOM 8271 C CA . ALA B 1 465 ? 17.031 18.562 -7.062 1 98.5 465 ALA B CA 1
ATOM 8272 C C . ALA B 1 465 ? 16.484 19.516 -8.117 1 98.5 465 ALA B C 1
ATOM 8274 O O . ALA B 1 465 ? 16.625 19.266 -9.32 1 98.5 465 ALA B O 1
ATOM 8275 N N . VAL B 1 466 ? 15.938 20.578 -7.66 1 98.38 466 VAL B N 1
ATOM 8276 C CA . VAL B 1 466 ? 15.188 21.469 -8.547 1 98.38 466 VAL B CA 1
ATOM 8277 C C . VAL B 1 466 ? 15.859 22.844 -8.602 1 98.38 466 VAL B C 1
ATOM 8279 O O . VAL B 1 466 ? 15.992 23.516 -7.578 1 98.38 466 VAL B O 1
ATOM 8282 N N . GLY B 1 467 ? 16.281 23.25 -9.773 1 96.94 467 GLY B N 1
ATOM 8283 C CA . GLY B 1 467 ? 16.844 24.578 -9.977 1 96.94 467 GLY B CA 1
ATOM 8284 C C . GLY B 1 467 ? 18.188 24.766 -9.289 1 96.94 467 GLY B C 1
ATOM 8285 O O . GLY B 1 467 ? 19.062 23.906 -9.375 1 96.94 467 GLY B O 1
ATOM 8286 N N . GLY B 1 468 ? 18.359 25.953 -8.75 1 95.69 468 GLY B N 1
ATOM 8287 C CA . GLY B 1 468 ? 19.625 26.312 -8.133 1 95.69 468 GLY B CA 1
ATOM 8288 C C . GLY B 1 468 ? 20.516 27.172 -9.023 1 95.69 468 GLY B C 1
ATOM 8289 O O . GLY B 1 468 ? 20.031 27.734 -10.016 1 95.69 468 GLY B O 1
ATOM 8290 N N . ARG B 1 469 ? 21.719 27.312 -8.539 1 93.69 469 ARG B N 1
ATOM 8291 C CA . ARG B 1 469 ? 22.688 28.141 -9.258 1 93.69 469 ARG B CA 1
ATOM 8292 C C . ARG B 1 469 ? 24 27.391 -9.438 1 93.69 469 ARG B C 1
ATOM 8294 O O . ARG B 1 469 ? 24.469 26.703 -8.523 1 93.69 469 ARG B O 1
ATOM 8301 N N . ASP B 1 470 ? 24.609 27.5 -10.57 1 90.12 470 ASP B N 1
ATOM 8302 C CA . ASP B 1 470 ? 25.875 26.828 -10.852 1 90.12 470 ASP B CA 1
ATOM 8303 C C . ASP B 1 470 ? 27.031 27.828 -10.883 1 90.12 470 ASP B C 1
ATOM 8305 O O . ASP B 1 470 ? 28.141 27.469 -11.25 1 90.12 470 ASP B O 1
ATOM 8309 N N . GLY B 1 471 ? 26.891 29.031 -10.469 1 80.31 471 GLY B N 1
ATOM 8310 C CA . GLY B 1 471 ? 27.875 30.094 -10.523 1 80.31 471 GLY B CA 1
ATOM 8311 C C . GLY B 1 471 ? 27.422 31.297 -11.336 1 80.31 471 GLY B C 1
ATOM 8312 O O . GLY B 1 471 ? 27.031 32.312 -10.773 1 80.31 471 GLY B O 1
ATOM 8313 N N . ALA B 1 472 ? 27.391 30.984 -12.609 1 74.25 472 ALA B N 1
ATOM 8314 C CA . ALA B 1 472 ? 27.109 32.031 -13.57 1 74.25 472 ALA B CA 1
ATOM 8315 C C . ALA B 1 472 ? 25.594 32.281 -13.703 1 74.25 472 ALA B C 1
ATOM 8317 O O . ALA B 1 472 ? 25.156 33.406 -13.914 1 74.25 472 ALA B O 1
ATOM 8318 N N . SER B 1 473 ? 24.891 31.25 -13.562 1 86.31 473 SER B N 1
ATOM 8319 C CA . SER B 1 473 ? 23.469 31.375 -13.906 1 86.31 473 SER B CA 1
ATOM 8320 C C . SER B 1 473 ? 22.609 30.484 -13.016 1 86.31 473 SER B C 1
ATOM 8322 O O . SER B 1 473 ? 23.078 29.5 -12.469 1 86.31 473 SER B O 1
ATOM 8324 N N . CYS B 1 474 ? 21.375 30.969 -12.859 1 92.19 474 CYS B N 1
ATOM 8325 C CA . CYS B 1 474 ? 20.359 30.078 -12.281 1 92.19 474 CYS B CA 1
ATOM 8326 C C . CYS B 1 474 ? 19.984 28.969 -13.258 1 92.19 474 CYS B C 1
ATOM 8328 O O . CYS B 1 474 ? 20.203 29.094 -14.461 1 92.19 474 CYS B O 1
ATOM 8330 N N . LEU B 1 475 ? 19.469 27.922 -12.758 1 94.25 475 LEU B N 1
ATOM 8331 C CA . LEU B 1 475 ? 19.172 26.734 -13.57 1 94.25 475 LEU B CA 1
ATOM 8332 C C . LEU B 1 475 ? 17.672 26.5 -13.641 1 94.25 475 LEU B C 1
ATOM 8334 O O . LEU B 1 475 ? 16.953 26.797 -12.688 1 94.25 475 LEU B O 1
ATOM 8338 N N . ARG B 1 476 ? 17.234 25.953 -14.719 1 94.94 476 ARG B N 1
ATOM 8339 C CA . ARG B 1 476 ? 15.859 25.453 -14.828 1 94.94 476 ARG B CA 1
ATOM 8340 C C . ARG B 1 476 ? 15.828 23.938 -14.82 1 94.94 476 ARG B C 1
ATOM 8342 O O . ARG B 1 476 ? 14.75 23.328 -14.844 1 94.94 476 ARG B O 1
ATOM 8349 N N . THR B 1 477 ? 16.969 23.359 -14.812 1 96.44 477 THR B N 1
ATOM 8350 C CA . THR B 1 477 ? 17.047 21.906 -14.922 1 96.44 477 THR B CA 1
ATOM 8351 C C . THR B 1 477 ? 16.641 21.25 -13.609 1 96.44 477 THR B C 1
ATOM 8353 O O . THR B 1 477 ? 16.734 21.859 -12.539 1 96.44 477 THR B O 1
ATOM 8356 N N . VAL B 1 478 ? 16.141 20.047 -13.672 1 98.12 478 VAL B N 1
ATOM 8357 C CA . VAL B 1 478 ? 15.742 19.188 -12.555 1 98.12 478 VAL B CA 1
ATOM 8358 C C . VAL B 1 478 ? 16.375 17.797 -12.719 1 98.12 478 VAL B C 1
ATOM 8360 O O . VAL B 1 478 ? 16.359 17.234 -13.812 1 98.12 478 VAL B O 1
ATOM 8363 N N . GLU B 1 479 ? 16.969 17.344 -11.672 1 97.69 479 GLU B N 1
ATOM 8364 C CA . GLU B 1 479 ? 17.562 16.016 -11.688 1 97.69 479 GLU B CA 1
ATOM 8365 C C . GLU B 1 479 ? 16.938 15.117 -10.617 1 97.69 479 GLU B C 1
ATOM 8367 O O . GLU B 1 479 ? 16.562 15.594 -9.547 1 97.69 479 GLU B O 1
ATOM 8372 N N . CYS B 1 480 ? 16.859 13.906 -10.938 1 97.31 480 CYS B N 1
ATOM 8373 C CA . CYS B 1 480 ? 16.281 12.906 -10.047 1 97.31 480 CYS B CA 1
ATOM 8374 C C . CYS B 1 480 ? 17.281 11.805 -9.742 1 97.31 480 CYS B C 1
ATOM 8376 O O . CYS B 1 480 ? 17.891 11.242 -10.648 1 97.31 480 CYS B O 1
ATOM 8378 N N . TYR B 1 481 ? 17.438 11.5 -8.461 1 95.62 481 TYR B N 1
ATOM 8379 C CA . TYR B 1 481 ? 18.375 10.484 -7.988 1 95.62 481 TYR B CA 1
ATOM 8380 C C . TYR B 1 481 ? 17.641 9.203 -7.613 1 95.62 481 TYR B C 1
ATOM 8382 O O . TYR B 1 481 ? 16.703 9.219 -6.812 1 95.62 481 TYR B O 1
ATOM 8390 N N . ASP B 1 482 ? 18.094 8.117 -8.164 1 89.56 482 ASP B N 1
ATOM 8391 C CA . ASP B 1 482 ? 17.609 6.785 -7.812 1 89.56 482 ASP B CA 1
ATOM 8392 C C . ASP B 1 482 ? 18.609 6.051 -6.93 1 89.56 482 ASP B C 1
ATOM 8394 O O . ASP B 1 482 ? 19.703 5.688 -7.387 1 89.56 482 ASP B O 1
ATOM 8398 N N . PRO B 1 483 ? 18.25 5.781 -5.719 1 87.19 483 PRO B N 1
ATOM 8399 C CA . PRO B 1 483 ? 19.203 5.141 -4.812 1 87.19 483 PRO B CA 1
ATOM 8400 C C . PRO B 1 483 ? 19.516 3.701 -5.207 1 87.19 483 PRO B C 1
ATOM 8402 O O . PRO B 1 483 ? 20.547 3.158 -4.797 1 87.19 483 PRO B O 1
ATOM 8405 N N . HIS B 1 484 ? 18.688 3.15 -5.934 1 80.31 484 HIS B N 1
ATOM 8406 C CA . HIS B 1 484 ? 18.922 1.761 -6.32 1 80.31 484 HIS B CA 1
ATOM 8407 C C . HIS B 1 484 ? 19.969 1.657 -7.422 1 80.31 484 HIS B C 1
ATOM 8409 O O . HIS B 1 484 ? 20.688 0.664 -7.504 1 80.31 484 HIS B O 1
ATOM 8415 N N . THR B 1 485 ? 20.047 2.66 -8.25 1 79.56 485 THR B N 1
ATOM 8416 C CA . THR B 1 485 ? 21.016 2.65 -9.336 1 79.56 485 THR B CA 1
ATOM 8417 C C . THR B 1 485 ? 22.172 3.611 -9.031 1 79.56 485 THR B C 1
ATOM 8419 O O . THR B 1 485 ? 23.188 3.607 -9.727 1 79.56 485 THR B O 1
ATOM 8422 N N . ASN B 1 486 ? 22.016 4.383 -7.977 1 85.62 486 ASN B N 1
ATOM 8423 C CA . ASN B 1 486 ? 23 5.414 -7.621 1 85.62 486 ASN B CA 1
ATOM 8424 C C . ASN B 1 486 ? 23.297 6.328 -8.805 1 85.62 486 ASN B C 1
ATOM 8426 O O . ASN B 1 486 ? 24.453 6.566 -9.133 1 85.62 486 ASN B O 1
ATOM 8430 N N . LYS B 1 487 ? 22.219 6.801 -9.43 1 87.94 487 LYS B N 1
ATOM 8431 C CA . LYS B 1 487 ? 22.375 7.641 -10.617 1 87.94 487 LYS B CA 1
ATOM 8432 C C . LYS B 1 487 ? 21.391 8.82 -10.578 1 87.94 487 LYS B C 1
ATOM 8434 O O . LYS B 1 487 ? 20.281 8.695 -10.062 1 87.94 487 LYS B O 1
ATOM 8439 N N . TRP B 1 488 ? 21.906 9.922 -11.18 1 94.94 488 TRP B N 1
ATOM 8440 C CA . TRP B 1 488 ? 21.047 11.086 -11.414 1 94.94 488 TRP B CA 1
ATOM 8441 C C . TRP B 1 488 ? 20.562 11.125 -12.859 1 94.94 488 TRP B C 1
ATOM 8443 O O . TRP B 1 488 ? 21.344 10.875 -13.789 1 94.94 488 TRP B O 1
ATOM 8453 N N . THR B 1 489 ? 19.281 11.344 -13.016 1 94.75 489 THR B N 1
ATOM 8454 C CA . THR B 1 489 ? 18.688 11.477 -14.352 1 94.75 489 THR B CA 1
ATOM 8455 C C . THR B 1 489 ? 18.016 12.828 -14.516 1 94.75 489 THR B C 1
ATOM 8457 O O . THR B 1 489 ? 17.375 13.328 -13.586 1 94.75 489 THR B O 1
ATOM 8460 N N . MET B 1 490 ? 18.109 13.367 -15.719 1 96.94 490 MET B N 1
ATOM 8461 C CA . MET B 1 490 ? 17.453 14.648 -15.992 1 96.94 490 MET B CA 1
ATOM 8462 C C . MET B 1 490 ? 15.961 14.469 -16.188 1 96.94 490 MET B C 1
ATOM 8464 O O . MET B 1 490 ? 15.523 13.523 -16.844 1 96.94 490 MET B O 1
ATOM 8468 N N . CYS B 1 491 ? 15.219 15.336 -15.57 1 97.25 491 CYS B N 1
ATOM 8469 C CA . CYS B 1 491 ? 13.773 15.422 -15.75 1 97.25 491 CYS B CA 1
ATOM 8470 C C . CYS B 1 491 ? 13.391 16.641 -16.578 1 97.25 491 CYS B C 1
ATOM 8472 O O . CYS B 1 491 ? 14.25 17.453 -16.922 1 97.25 491 CYS B O 1
ATOM 8474 N N . ALA B 1 492 ? 12.047 16.734 -16.891 1 97.81 492 ALA B N 1
ATOM 8475 C CA . ALA B 1 492 ? 11.562 17.922 -17.578 1 97.81 492 ALA B CA 1
ATOM 8476 C C . ALA B 1 492 ? 11.961 19.188 -16.828 1 97.81 492 ALA B C 1
ATOM 8478 O O . ALA B 1 492 ? 11.828 19.266 -15.602 1 97.81 492 ALA B O 1
ATOM 8479 N N . PRO B 1 493 ? 12.477 20.156 -17.5 1 97.44 493 PRO B N 1
ATOM 8480 C CA . PRO B 1 493 ? 12.922 21.391 -16.844 1 97.44 493 PRO B CA 1
ATOM 8481 C C . PRO B 1 493 ? 11.766 22.312 -16.438 1 97.44 493 PRO B C 1
ATOM 8483 O O . PRO B 1 493 ? 10.664 22.188 -16.984 1 97.44 493 PRO B O 1
ATOM 8486 N N . LEU B 1 494 ? 12.055 23.125 -15.539 1 96.38 494 LEU B N 1
ATOM 8487 C CA . LEU B 1 494 ? 11.117 24.172 -15.172 1 96.38 494 LEU B CA 1
ATOM 8488 C C . LEU B 1 494 ? 10.898 25.141 -16.344 1 96.38 494 LEU B C 1
ATOM 8490 O O . LEU B 1 494 ? 11.703 25.172 -17.281 1 96.38 494 LEU B O 1
ATOM 8494 N N . ALA B 1 495 ? 9.805 25.891 -16.219 1 92.69 495 ALA B N 1
ATOM 8495 C CA . ALA B 1 495 ? 9.516 26.891 -17.25 1 92.69 495 ALA B CA 1
ATOM 8496 C C . ALA B 1 495 ? 10.531 28.031 -17.219 1 92.69 495 ALA B C 1
ATOM 8498 O O . ALA B 1 495 ? 10.859 28.609 -18.266 1 92.69 495 ALA B O 1
ATOM 8499 N N . ARG B 1 496 ? 11.016 28.312 -16.031 1 89.81 496 ARG B N 1
ATOM 8500 C CA . ARG B 1 496 ? 11.992 29.391 -15.852 1 89.81 496 ARG B CA 1
ATOM 8501 C C . ARG B 1 496 ? 13.148 28.938 -14.977 1 89.81 496 ARG B C 1
ATOM 8503 O O . ARG B 1 496 ? 13 28.016 -14.172 1 89.81 496 ARG B O 1
ATOM 8510 N N . ARG B 1 497 ? 14.258 29.641 -15.211 1 92.56 497 ARG B N 1
ATOM 8511 C CA . ARG B 1 497 ? 15.383 29.422 -14.305 1 92.56 497 ARG B CA 1
ATOM 8512 C C . ARG B 1 497 ? 15.078 29.984 -12.914 1 92.56 497 ARG B C 1
ATOM 8514 O O . ARG B 1 497 ? 14.484 31.062 -12.781 1 92.56 497 ARG B O 1
ATOM 8521 N N . ARG B 1 498 ? 15.414 29.219 -11.922 1 92.38 498 ARG B N 1
ATOM 8522 C CA . ARG B 1 498 ? 15.062 29.641 -10.57 1 92.38 498 ARG B CA 1
ATOM 8523 C C . ARG B 1 498 ? 16.188 29.344 -9.586 1 92.38 498 ARG B C 1
ATOM 8525 O O . ARG B 1 498 ? 16.547 28.172 -9.406 1 92.38 498 ARG B O 1
ATOM 8532 N N . GLY B 1 499 ? 16.703 30.359 -8.969 1 91 499 GLY B N 1
ATOM 8533 C CA . GLY B 1 499 ? 17.5 30.203 -7.766 1 91 499 GLY B CA 1
ATOM 8534 C C . GLY B 1 499 ? 16.734 30.547 -6.5 1 91 499 GLY B C 1
ATOM 8535 O O . GLY B 1 499 ? 15.828 31.375 -6.516 1 91 499 GLY B O 1
ATOM 8536 N N . GLY B 1 500 ? 17.062 29.875 -5.355 1 93.31 500 GLY B N 1
ATOM 8537 C CA . GLY B 1 500 ? 16.328 30.125 -4.125 1 93.31 500 GLY B CA 1
ATOM 8538 C C . GLY B 1 500 ? 14.883 29.672 -4.199 1 93.31 500 GLY B C 1
ATOM 8539 O O . GLY B 1 500 ? 13.984 30.406 -3.76 1 93.31 500 GLY B O 1
ATOM 8540 N N . VAL B 1 501 ? 14.617 28.578 -4.848 1 95.38 501 VAL B N 1
ATOM 8541 C CA . VAL B 1 501 ? 13.281 28.047 -5.086 1 95.38 501 VAL B CA 1
ATOM 8542 C C . VAL B 1 501 ? 12.836 27.219 -3.885 1 95.38 501 VAL B C 1
ATOM 8544 O O . VAL B 1 501 ? 13.641 26.5 -3.283 1 95.38 501 VAL B O 1
ATOM 8547 N N . GLY B 1 502 ? 11.578 27.406 -3.451 1 96.81 502 GLY B N 1
ATOM 8548 C CA . GLY B 1 502 ? 10.984 26.5 -2.492 1 96.81 502 GLY B CA 1
ATOM 8549 C C . GLY B 1 502 ? 10.391 25.25 -3.139 1 96.81 502 GLY B C 1
ATOM 8550 O O . GLY B 1 502 ? 9.781 25.344 -4.207 1 96.81 502 GLY B O 1
ATOM 8551 N N . VAL B 1 503 ? 10.617 24.125 -2.516 1 98.25 503 VAL B N 1
ATOM 8552 C CA . VAL B 1 503 ? 10.117 22.891 -3.1 1 98.25 503 VAL B CA 1
ATOM 8553 C C . VAL B 1 503 ? 9.422 22.047 -2.023 1 98.25 503 VAL B C 1
ATOM 8555 O O . VAL B 1 503 ? 9.883 21.984 -0.882 1 98.25 503 VAL B O 1
ATOM 8558 N N . ALA B 1 504 ? 8.352 21.422 -2.385 1 97.88 504 ALA B N 1
ATOM 8559 C CA . ALA B 1 504 ? 7.598 20.547 -1.501 1 97.88 504 ALA B CA 1
ATOM 8560 C C . ALA B 1 504 ? 6.844 19.484 -2.299 1 97.88 504 ALA B C 1
ATOM 8562 O O . ALA B 1 504 ? 6.742 19.578 -3.523 1 97.88 504 ALA B O 1
ATOM 8563 N N . VAL B 1 505 ? 6.465 18.453 -1.618 1 96.31 505 VAL B N 1
ATOM 8564 C CA . VAL B 1 505 ? 5.75 17.359 -2.264 1 96.31 505 VAL B CA 1
ATOM 8565 C C . VAL B 1 505 ? 4.383 17.188 -1.608 1 96.31 505 VAL B C 1
ATOM 8567 O O . VAL B 1 505 ? 4.262 17.25 -0.383 1 96.31 505 VAL B O 1
ATOM 8570 N N . ALA B 1 506 ? 3.377 17 -2.471 1 93.12 506 ALA B N 1
ATOM 8571 C CA . ALA B 1 506 ? 2.027 16.703 -1.992 1 93.12 506 ALA B CA 1
ATOM 8572 C C . ALA B 1 506 ? 1.271 15.828 -2.984 1 93.12 506 ALA B C 1
ATOM 8574 O O . ALA B 1 506 ? 1.29 16.094 -4.191 1 93.12 506 ALA B O 1
ATOM 8575 N N . ASN B 1 507 ? 0.616 14.844 -2.498 1 89.12 507 ASN B N 1
ATOM 8576 C CA . ASN B 1 507 ? -0.277 13.984 -3.266 1 89.12 507 ASN B CA 1
ATOM 8577 C C . ASN B 1 507 ? 0.417 13.422 -4.5 1 89.12 507 ASN B C 1
ATOM 8579 O O . ASN B 1 507 ? -0.157 13.406 -5.59 1 89.12 507 ASN B O 1
ATOM 8583 N N . GLY B 1 508 ? 1.656 13.141 -4.344 1 90.25 508 GLY B N 1
ATOM 8584 C CA . GLY B 1 508 ? 2.381 12.469 -5.41 1 90.25 508 GLY B CA 1
ATOM 8585 C C . GLY B 1 508 ? 2.934 13.422 -6.453 1 90.25 508 GLY B C 1
ATOM 8586 O O . GLY B 1 508 ? 3.381 13 -7.52 1 90.25 508 GLY B O 1
ATOM 8587 N N . TYR B 1 509 ? 2.883 14.703 -6.145 1 94.69 509 TYR B N 1
ATOM 8588 C CA . TYR B 1 509 ? 3.412 15.711 -7.055 1 94.69 509 TYR B CA 1
ATOM 8589 C C . TYR B 1 509 ? 4.48 16.547 -6.375 1 94.69 509 TYR B C 1
ATOM 8591 O O . TYR B 1 509 ? 4.492 16.688 -5.148 1 94.69 509 TYR B O 1
ATOM 8599 N N . LEU B 1 510 ? 5.332 17.078 -7.199 1 97.5 510 LEU B N 1
ATOM 8600 C CA . LEU B 1 510 ? 6.371 18 -6.75 1 97.5 510 LEU B CA 1
ATOM 8601 C C . LEU B 1 510 ? 6.016 19.438 -7.102 1 97.5 510 LEU B C 1
ATOM 8603 O O . LEU B 1 510 ? 5.539 19.719 -8.203 1 97.5 510 LEU B O 1
ATOM 8607 N N . TYR B 1 511 ? 6.207 20.359 -6.141 1 98.12 511 TYR B N 1
ATOM 8608 C CA . TYR B 1 511 ? 5.867 21.766 -6.332 1 98.12 511 TYR B CA 1
ATOM 8609 C C . TYR B 1 511 ? 7.105 22.641 -6.203 1 98.12 511 TYR B C 1
ATOM 8611 O O . TYR B 1 511 ? 7.902 22.469 -5.281 1 98.12 511 TYR B O 1
ATOM 8619 N N . ALA B 1 512 ? 7.301 23.531 -7.117 1 98.19 512 ALA B N 1
ATOM 8620 C CA . ALA B 1 512 ? 8.352 24.547 -7.082 1 98.19 512 ALA B CA 1
ATOM 8621 C C . ALA B 1 512 ? 7.758 25.938 -6.91 1 98.19 512 ALA B C 1
ATOM 8623 O O . ALA B 1 512 ? 6.938 26.375 -7.723 1 98.19 512 ALA B O 1
ATOM 8624 N N . LEU B 1 513 ? 8.195 26.656 -5.891 1 97.94 513 LEU B N 1
ATOM 8625 C CA . LEU B 1 513 ? 7.57 27.922 -5.512 1 97.94 513 LEU B CA 1
ATOM 8626 C C . LEU B 1 513 ? 8.57 29.062 -5.609 1 97.94 513 LEU B C 1
ATOM 8628 O O . LEU B 1 513 ? 9.648 29 -5.008 1 97.94 513 LEU B O 1
ATOM 8632 N N . GLY B 1 514 ? 8.195 30.094 -6.273 1 96.12 514 GLY B N 1
ATOM 8633 C CA . GLY B 1 514 ? 8.969 31.328 -6.305 1 96.12 514 GLY B CA 1
ATOM 8634 C C . GLY B 1 514 ? 10.352 31.156 -6.914 1 96.12 514 GLY B C 1
ATOM 8635 O O . GLY B 1 514 ? 10.5 30.469 -7.926 1 96.12 514 GLY B O 1
ATOM 8636 N N . GLY B 1 515 ? 11.289 31.938 -6.348 1 94.25 515 GLY B N 1
ATOM 8637 C CA . GLY B 1 515 ? 12.648 31.922 -6.867 1 94.25 515 GLY B CA 1
ATOM 8638 C C . GLY B 1 515 ? 13.031 33.219 -7.574 1 94.25 515 GLY B C 1
ATOM 8639 O O . GLY B 1 515 ? 12.289 34.188 -7.527 1 94.25 515 GLY B O 1
ATOM 8640 N N . GLN B 1 516 ? 14.234 33.188 -8.039 1 92.12 516 GLN B N 1
ATOM 8641 C CA . GLN B 1 516 ? 14.75 34.344 -8.758 1 92.12 516 GLN B CA 1
ATOM 8642 C C . GLN B 1 516 ? 15.602 33.938 -9.953 1 92.12 516 GLN B C 1
ATOM 8644 O O . GLN B 1 516 ? 16.094 32.812 -10 1 92.12 516 GLN B O 1
ATOM 8649 N N . ASP B 1 517 ? 15.602 34.781 -10.977 1 87.62 517 ASP B N 1
ATOM 8650 C CA . ASP B 1 517 ? 16.5 34.594 -12.117 1 87.62 517 ASP B CA 1
ATOM 8651 C C . ASP B 1 517 ? 17.469 35.75 -12.258 1 87.62 517 ASP B C 1
ATOM 8653 O O . ASP B 1 517 ? 17.203 36.719 -12.992 1 87.62 517 ASP B O 1
ATOM 8657 N N . ALA B 1 518 ? 18.25 36.219 -11.352 1 67.38 518 ALA B N 1
ATOM 8658 C CA . ALA B 1 518 ? 19.109 37.375 -11.477 1 67.38 518 ALA B CA 1
ATOM 8659 C C . ALA B 1 518 ? 20.484 37 -12.016 1 67.38 518 ALA B C 1
ATOM 8661 O O . ALA B 1 518 ? 21.078 36 -11.562 1 67.38 518 ALA B O 1
ATOM 8662 N N . PRO B 1 519 ? 20.797 37.688 -13.203 1 58.84 519 PRO B N 1
ATOM 8663 C CA . PRO B 1 519 ? 22.234 37.594 -13.445 1 58.84 519 PRO B CA 1
ATOM 8664 C C . PRO B 1 519 ? 23.078 38.062 -12.25 1 58.84 519 PRO B C 1
ATOM 8666 O O . PRO B 1 519 ? 22.594 38.812 -11.406 1 58.84 519 PRO B O 1
ATOM 8669 N N . ALA B 1 520 ? 24.188 37.438 -11.891 1 53.62 520 ALA B N 1
ATOM 8670 C CA . ALA B 1 520 ? 25.047 37.75 -10.742 1 53.62 520 ALA B CA 1
ATOM 8671 C C . ALA B 1 520 ? 25.203 39.281 -10.57 1 53.62 520 ALA B C 1
ATOM 8673 O O . ALA B 1 520 ? 25.312 39.75 -9.445 1 53.62 520 ALA B O 1
ATOM 8674 N N . ASN B 1 521 ? 25.141 40.031 -11.617 1 51.94 521 ASN B N 1
ATOM 8675 C CA . ASN B 1 521 ? 25.469 41.469 -11.625 1 51.94 521 ASN B CA 1
ATOM 8676 C C . ASN B 1 521 ? 24.234 42.312 -11.398 1 51.94 521 ASN B C 1
ATOM 8678 O O . ASN B 1 521 ? 24.344 43.531 -11.258 1 51.94 521 ASN B O 1
ATOM 8682 N N . ASN B 1 522 ? 23.031 41.844 -11.492 1 54.81 522 ASN B N 1
ATOM 8683 C CA . ASN B 1 522 ? 21.859 42.688 -11.273 1 54.81 522 ASN B CA 1
ATOM 8684 C C . ASN B 1 522 ? 20.906 42.062 -10.273 1 54.81 522 ASN B C 1
ATOM 8686 O O . ASN B 1 522 ? 19.906 41.438 -10.656 1 54.81 522 ASN B O 1
ATOM 8690 N N . PRO B 1 523 ? 21.188 42.281 -9.055 1 52.44 523 PRO B N 1
ATOM 8691 C CA . PRO B 1 523 ? 20.391 41.688 -7.984 1 52.44 523 PRO B CA 1
ATOM 8692 C C . PRO B 1 523 ? 18.938 42.156 -7.992 1 52.44 523 PRO B C 1
ATOM 8694 O O . PRO B 1 523 ? 18.094 41.594 -7.277 1 52.44 523 PRO B O 1
ATOM 8697 N N . ALA B 1 524 ? 18.75 43.344 -8.5 1 52.81 524 ALA B N 1
ATOM 8698 C CA . ALA B 1 524 ? 17.375 43.844 -8.523 1 52.81 524 ALA B CA 1
ATOM 8699 C C . ALA B 1 524 ? 16.484 42.969 -9.406 1 52.81 524 ALA B C 1
ATOM 8701 O O . ALA B 1 524 ? 15.328 43.312 -9.664 1 52.81 524 ALA B O 1
ATOM 8702 N N . ALA B 1 525 ? 17.016 41.875 -9.797 1 57.44 525 ALA B N 1
ATOM 8703 C CA . ALA B 1 525 ? 16.531 40.938 -10.812 1 57.44 525 ALA B CA 1
ATOM 8704 C C . ALA B 1 525 ? 15.219 40.312 -10.367 1 57.44 525 ALA B C 1
ATOM 8706 O O . ALA B 1 525 ? 14.875 40.312 -9.188 1 57.44 525 ALA B O 1
ATOM 8707 N N . SER B 1 526 ? 14.453 39.594 -11.344 1 78.75 526 SER B N 1
ATOM 8708 C CA . SER B 1 526 ? 13.055 39.188 -11.445 1 78.75 526 SER B CA 1
ATOM 8709 C C . SER B 1 526 ? 12.734 38.031 -10.508 1 78.75 526 SER B C 1
ATOM 8711 O O . SER B 1 526 ? 13.352 36.969 -10.594 1 78.75 526 SER B O 1
ATOM 8713 N N . ARG B 1 527 ? 12.273 38.469 -9.281 1 89.75 527 ARG B N 1
ATOM 8714 C CA . ARG B 1 527 ? 11.648 37.5 -8.398 1 89.75 527 ARG B CA 1
ATOM 8715 C C . ARG B 1 527 ? 10.297 37.031 -8.938 1 89.75 527 ARG B C 1
ATOM 8717 O O . ARG B 1 527 ? 9.664 37.75 -9.711 1 89.75 527 ARG B O 1
ATOM 8724 N N . PHE B 1 528 ? 10.008 35.781 -8.578 1 91.88 528 PHE B N 1
ATOM 8725 C CA . PHE B 1 528 ? 8.812 35.188 -9.188 1 91.88 528 PHE B CA 1
ATOM 8726 C C . PHE B 1 528 ? 7.766 34.875 -8.125 1 91.88 528 PHE B C 1
ATOM 8728 O O . PHE B 1 528 ? 8.102 34.562 -6.977 1 91.88 528 PHE B O 1
ATOM 8735 N N . ASP B 1 529 ? 6.504 35 -8.5 1 94.38 529 ASP B N 1
ATOM 8736 C CA . ASP B 1 529 ? 5.395 34.5 -7.688 1 94.38 529 ASP B CA 1
ATOM 8737 C C . ASP B 1 529 ? 4.805 33.219 -8.266 1 94.38 529 ASP B C 1
ATOM 8739 O O . ASP B 1 529 ? 3.893 32.625 -7.676 1 94.38 529 ASP B O 1
ATOM 8743 N N . CYS B 1 530 ? 5.359 32.719 -9.312 1 94.12 530 CYS B N 1
ATOM 8744 C CA . CYS B 1 530 ? 4.805 31.578 -10.008 1 94.12 530 CYS B CA 1
ATOM 8745 C C . CYS B 1 530 ? 5.094 30.297 -9.258 1 94.12 530 CYS B C 1
ATOM 8747 O O . CYS B 1 530 ? 6.148 30.156 -8.633 1 94.12 530 CYS B O 1
ATOM 8749 N N . VAL B 1 531 ? 4.164 29.359 -9.297 1 97.69 531 VAL B N 1
ATOM 8750 C CA . VAL B 1 531 ? 4.289 28.031 -8.719 1 97.69 531 VAL B CA 1
ATOM 8751 C C . VAL B 1 531 ? 4.031 26.969 -9.797 1 97.69 531 VAL B C 1
ATOM 8753 O O . VAL B 1 531 ? 3.062 27.078 -10.547 1 97.69 531 VAL B O 1
ATOM 8756 N N . GLU B 1 532 ? 4.879 26 -9.883 1 97.81 532 GLU B N 1
ATOM 8757 C CA . GLU B 1 532 ? 4.738 24.922 -10.852 1 97.81 532 GLU B CA 1
ATOM 8758 C C . GLU B 1 532 ? 4.621 23.562 -10.148 1 97.81 532 GLU B C 1
ATOM 8760 O O . GLU B 1 532 ? 5.219 23.359 -9.094 1 97.81 532 GLU B O 1
ATOM 8765 N N . ARG B 1 533 ? 3.852 22.75 -10.711 1 97.56 533 ARG B N 1
ATOM 8766 C CA . ARG B 1 533 ? 3.658 21.391 -10.211 1 97.56 533 ARG B CA 1
ATOM 8767 C C . ARG B 1 533 ? 4.184 20.359 -11.203 1 97.56 533 ARG B C 1
ATOM 8769 O O . ARG B 1 533 ? 3.889 20.438 -12.398 1 97.56 533 ARG B O 1
ATOM 8776 N N . TYR B 1 534 ? 4.906 19.438 -10.734 1 97.69 534 TYR B N 1
ATOM 8777 C CA . TYR B 1 534 ? 5.52 18.391 -11.547 1 97.69 534 TYR B CA 1
ATOM 8778 C C . TYR B 1 534 ? 4.809 17.062 -11.352 1 97.69 534 TYR B C 1
ATOM 8780 O O . TYR B 1 534 ? 4.586 16.625 -10.219 1 97.69 534 TYR B O 1
ATOM 8788 N N . ASP B 1 535 ? 4.504 16.438 -12.477 1 95.19 535 ASP B N 1
ATOM 8789 C CA . ASP B 1 535 ? 3.945 15.094 -12.492 1 95.19 535 ASP B CA 1
ATOM 8790 C C . ASP B 1 535 ? 4.977 14.078 -12.969 1 95.19 535 ASP B C 1
ATOM 8792 O O . ASP B 1 535 ? 5.328 14.047 -14.156 1 95.19 535 ASP B O 1
ATOM 8796 N N . PRO B 1 536 ? 5.402 13.242 -12.086 1 94.94 536 PRO B N 1
ATOM 8797 C CA . PRO B 1 536 ? 6.438 12.281 -12.469 1 94.94 536 PRO B CA 1
ATOM 8798 C C . PRO B 1 536 ? 5.93 11.227 -13.453 1 94.94 536 PRO B C 1
ATOM 8800 O O . PRO B 1 536 ? 6.723 10.617 -14.172 1 94.94 536 PRO B O 1
ATOM 8803 N N . SER B 1 537 ? 4.664 10.93 -13.445 1 91.62 537 SER B N 1
ATOM 8804 C CA . SER B 1 537 ? 4.109 9.914 -14.336 1 91.62 537 SER B CA 1
ATOM 8805 C C . SER B 1 537 ? 4.18 10.367 -15.797 1 91.62 537 SER B C 1
ATOM 8807 O O . SER B 1 537 ? 4.352 9.547 -16.703 1 91.62 537 SER B O 1
ATOM 8809 N N . THR B 1 538 ? 4.133 11.648 -16.078 1 94.25 538 THR B N 1
ATOM 8810 C CA . THR B 1 538 ? 4.168 12.18 -17.422 1 94.25 538 THR B CA 1
ATOM 8811 C C . THR B 1 538 ? 5.445 12.984 -17.656 1 94.25 538 THR B C 1
ATOM 8813 O O . THR B 1 538 ? 5.695 13.461 -18.766 1 94.25 538 THR B O 1
ATOM 8816 N N . ASP B 1 539 ? 6.246 13.18 -16.672 1 96.69 539 ASP B N 1
ATOM 8817 C CA . ASP B 1 539 ? 7.457 13.992 -16.719 1 96.69 539 ASP B CA 1
ATOM 8818 C C . ASP B 1 539 ? 7.176 15.375 -17.297 1 96.69 539 ASP B C 1
ATOM 8820 O O . ASP B 1 539 ? 7.812 15.797 -18.266 1 96.69 539 ASP B O 1
ATOM 8824 N N . SER B 1 540 ? 6.246 16.031 -16.578 1 97.31 540 SER B N 1
ATOM 8825 C CA . SER B 1 540 ? 5.844 17.344 -17.078 1 97.31 540 SER B CA 1
ATOM 8826 C C . SER B 1 540 ? 5.508 18.297 -15.93 1 97.31 540 SER B C 1
ATOM 8828 O O . SER B 1 540 ? 5.172 17.844 -14.828 1 97.31 540 SER B O 1
ATOM 8830 N N . TRP B 1 541 ? 5.68 19.625 -16.266 1 97.5 541 TRP B N 1
ATOM 8831 C CA . TRP B 1 541 ? 5.336 20.688 -15.32 1 97.5 541 TRP B CA 1
ATOM 8832 C C . TRP B 1 541 ? 4.105 21.453 -15.789 1 97.5 541 TRP B C 1
ATOM 8834 O O . TRP B 1 541 ? 3.934 21.703 -16.984 1 97.5 541 TRP B O 1
ATOM 8844 N N . ILE B 1 542 ? 3.273 21.859 -14.828 1 96.88 542 ILE B N 1
ATOM 8845 C CA . ILE B 1 542 ? 2.174 22.766 -15.125 1 96.88 542 ILE B CA 1
ATOM 8846 C C . ILE B 1 542 ? 2.195 23.938 -14.141 1 96.88 542 ILE B C 1
ATOM 8848 O O . ILE B 1 542 ? 2.633 23.781 -13 1 96.88 542 ILE B O 1
ATOM 8852 N N . VAL B 1 543 ? 1.726 25.062 -14.57 1 96.62 543 VAL B N 1
ATOM 8853 C CA . VAL B 1 543 ? 1.631 26.234 -13.711 1 96.62 543 VAL B CA 1
ATOM 8854 C C . VAL B 1 543 ? 0.311 26.203 -12.945 1 96.62 543 VAL B C 1
ATOM 8856 O O . VAL B 1 543 ? -0.741 25.906 -13.516 1 96.62 543 VAL B O 1
ATOM 8859 N N . ILE B 1 544 ? 0.401 26.5 -11.656 1 96.69 544 ILE B N 1
ATOM 8860 C CA . ILE B 1 544 ? -0.805 26.562 -10.836 1 96.69 544 ILE B CA 1
ATOM 8861 C C . ILE B 1 544 ? -0.943 27.969 -10.234 1 96.69 544 ILE B C 1
ATOM 8863 O O . ILE B 1 544 ? -0.324 28.922 -10.711 1 96.69 544 ILE B O 1
ATOM 8867 N N . ALA B 1 545 ? -1.849 28.109 -9.234 1 97.81 545 ALA B N 1
ATOM 8868 C CA . ALA B 1 545 ? -2.102 29.422 -8.633 1 97.81 545 ALA B CA 1
ATOM 8869 C C . ALA B 1 545 ? -0.812 30.031 -8.086 1 97.81 545 ALA B C 1
ATOM 8871 O O . ALA B 1 545 ? -0.013 29.344 -7.449 1 97.81 545 ALA B O 1
ATOM 8872 N N . SER B 1 546 ? -0.618 31.297 -8.289 1 97.56 546 SER B N 1
ATOM 8873 C CA . SER B 1 546 ? 0.601 32 -7.898 1 97.56 546 SER B CA 1
ATOM 8874 C C . SER B 1 546 ? 0.58 32.375 -6.418 1 97.56 546 SER B C 1
ATOM 8876 O O . SER B 1 546 ? -0.489 32.438 -5.812 1 97.56 546 SER B O 1
ATOM 8878 N N . LEU B 1 547 ? 1.768 32.562 -5.922 1 97.44 547 LEU B N 1
ATOM 8879 C CA . LEU B 1 547 ? 1.9 33.094 -4.574 1 97.44 547 LEU B CA 1
ATOM 8880 C C . LEU B 1 547 ? 1.33 34.5 -4.496 1 97.44 547 LEU B C 1
ATOM 8882 O O . LEU B 1 547 ? 1.072 35.125 -5.527 1 97.44 547 LEU B O 1
ATOM 8886 N N . SER B 1 548 ? 1.163 34.969 -3.271 1 95.88 548 SER B N 1
ATOM 8887 C CA . SER B 1 548 ? 0.58 36.281 -3.059 1 95.88 548 SER B CA 1
ATOM 8888 C C . SER B 1 548 ? 1.542 37.375 -3.48 1 95.88 548 SER B C 1
ATOM 8890 O O . SER B 1 548 ? 1.119 38.5 -3.773 1 95.88 548 SER B O 1
ATOM 8892 N N . SER B 1 549 ? 2.844 37.125 -3.482 1 94.44 549 SER B N 1
ATOM 8893 C CA . SER B 1 549 ? 3.842 38.125 -3.871 1 94.44 549 SER B CA 1
ATOM 8894 C C . SER B 1 549 ? 5.07 37.469 -4.484 1 94.44 549 SER B C 1
ATOM 8896 O O . SER B 1 549 ? 5.32 36.281 -4.258 1 94.44 549 SER B O 1
ATOM 8898 N N . LYS B 1 550 ? 5.77 38.281 -5.281 1 94.44 550 LYS B N 1
ATOM 8899 C CA . LYS B 1 550 ? 7.043 37.812 -5.82 1 94.44 550 LYS B CA 1
ATOM 8900 C C . LYS B 1 550 ? 8.102 37.719 -4.727 1 94.44 550 LYS B C 1
ATOM 8902 O O . LYS B 1 550 ? 8.305 38.656 -3.963 1 94.44 550 LYS B O 1
ATOM 8907 N N . ARG B 1 551 ? 8.773 36.625 -4.664 1 94.5 551 ARG B N 1
ATOM 8908 C CA . ARG B 1 551 ? 9.789 36.438 -3.625 1 94.5 551 ARG B CA 1
ATOM 8909 C C . ARG B 1 551 ? 10.68 35.25 -3.922 1 94.5 551 ARG B C 1
ATOM 8911 O O . ARG B 1 551 ? 10.281 34.312 -4.637 1 94.5 551 ARG B O 1
ATOM 8918 N N . ASP B 1 552 ? 11.883 35.281 -3.467 1 94 552 ASP B N 1
ATOM 8919 C CA . ASP B 1 552 ? 12.805 34.156 -3.496 1 94 552 ASP B CA 1
ATOM 8920 C C . ASP B 1 552 ? 13.125 33.656 -2.082 1 94 552 ASP B C 1
ATOM 8922 O O . ASP B 1 552 ? 12.641 34.25 -1.103 1 94 552 ASP B O 1
ATOM 8926 N N . ALA B 1 553 ? 13.828 32.562 -1.994 1 95.88 553 ALA B N 1
ATOM 8927 C CA . ALA B 1 553 ? 14.234 31.969 -0.718 1 95.88 553 ALA B CA 1
ATOM 8928 C C . ALA B 1 553 ? 13.016 31.672 0.164 1 95.88 553 ALA B C 1
ATOM 8930 O O . ALA B 1 553 ? 13.023 31.984 1.357 1 95.88 553 ALA B O 1
ATOM 8931 N N . VAL B 1 554 ? 11.977 31.188 -0.455 1 96.94 554 VAL B N 1
ATOM 8932 C CA . VAL B 1 554 ? 10.758 30.781 0.24 1 96.94 554 VAL B CA 1
ATOM 8933 C C . VAL B 1 554 ? 10.914 29.359 0.786 1 96.94 554 VAL B C 1
ATOM 8935 O O . VAL B 1 554 ? 11.461 28.484 0.109 1 96.94 554 VAL B O 1
ATOM 8938 N N . ALA B 1 555 ? 10.516 29.141 2.033 1 97.69 555 ALA B N 1
ATOM 8939 C CA . ALA B 1 555 ? 10.469 27.781 2.588 1 97.69 555 ALA B CA 1
ATOM 8940 C C . ALA B 1 555 ? 9.117 27.125 2.326 1 97.69 555 ALA B C 1
ATOM 8942 O O . ALA B 1 555 ? 8.078 27.797 2.373 1 97.69 555 ALA B O 1
ATOM 8943 N N . ALA B 1 556 ? 9.141 25.875 2.039 1 98.19 556 ALA B N 1
ATOM 8944 C CA . ALA B 1 556 ? 7.891 25.188 1.718 1 98.19 556 ALA B CA 1
ATOM 8945 C C . ALA B 1 556 ? 7.871 23.781 2.285 1 98.19 556 ALA B C 1
ATOM 8947 O O . ALA B 1 556 ? 8.906 23.109 2.344 1 98.19 556 ALA B O 1
ATOM 8948 N N . CYS B 1 557 ? 6.758 23.312 2.684 1 97.69 557 CYS B N 1
ATOM 8949 C CA . CYS B 1 557 ? 6.582 21.922 3.1 1 97.69 557 CYS B CA 1
ATOM 8950 C C . CYS B 1 557 ? 5.105 21.531 3.098 1 97.69 557 CYS B C 1
ATOM 8952 O O . CYS B 1 557 ? 4.234 22.391 2.936 1 97.69 557 CYS B O 1
ATOM 8954 N N . LEU B 1 558 ? 4.898 20.312 3.162 1 96.94 558 LEU B N 1
ATOM 8955 C CA . LEU B 1 558 ? 3.537 19.797 3.309 1 96.94 558 LEU B CA 1
ATOM 8956 C C . LEU B 1 558 ? 3.096 19.844 4.766 1 96.94 558 LEU B C 1
ATOM 8958 O O . LEU B 1 558 ? 3.846 19.438 5.66 1 96.94 558 LEU B O 1
ATOM 8962 N N . PHE B 1 559 ? 1.971 20.375 5.023 1 96.88 559 PHE B N 1
ATOM 8963 C CA . PHE B 1 559 ? 1.349 20.391 6.34 1 96.88 559 PHE B CA 1
ATOM 8964 C C . PHE B 1 559 ? -0.08 19.859 6.273 1 96.88 559 PHE B C 1
ATOM 8966 O O . PHE B 1 559 ? -1.001 20.594 5.906 1 96.88 559 PHE B O 1
ATOM 8973 N N . GLY B 1 560 ? -0.201 18.578 6.703 1 93 560 GLY B N 1
ATOM 8974 C CA . GLY B 1 560 ? -1.473 17.906 6.473 1 93 560 GLY B CA 1
ATOM 8975 C C . GLY B 1 560 ? -1.747 17.625 5.008 1 93 560 GLY B C 1
ATOM 8976 O O . GLY B 1 560 ? -0.967 16.953 4.344 1 93 560 GLY B O 1
ATOM 8977 N N . ASP B 1 561 ? -2.848 18.234 4.52 1 91.94 561 ASP B N 1
ATOM 8978 C CA . ASP B 1 561 ? -3.223 18.031 3.121 1 91.94 561 ASP B CA 1
ATOM 8979 C C . ASP B 1 561 ? -2.939 19.281 2.293 1 91.94 561 ASP B C 1
ATOM 8981 O O . ASP B 1 561 ? -3.371 19.375 1.142 1 91.94 561 ASP B O 1
ATOM 8985 N N . ARG B 1 562 ? -2.176 20.172 2.912 1 95.44 562 ARG B N 1
ATOM 8986 C CA . ARG B 1 562 ? -1.921 21.438 2.221 1 95.44 562 ARG B CA 1
ATOM 8987 C C . ARG B 1 562 ? -0.43 21.75 2.205 1 95.44 562 ARG B C 1
ATOM 8989 O O . ARG B 1 562 ? 0.328 21.25 3.037 1 95.44 562 ARG B O 1
ATOM 8996 N N . LEU B 1 563 ? -0.06 22.594 1.259 1 97.25 563 LEU B N 1
ATOM 8997 C CA . LEU B 1 563 ? 1.299 23.125 1.23 1 97.25 563 LEU B CA 1
ATOM 8998 C C . LEU B 1 563 ? 1.375 24.469 1.963 1 97.25 563 LEU B C 1
ATOM 9000 O O . LEU B 1 563 ? 0.43 25.266 1.921 1 97.25 563 LEU B O 1
ATOM 9004 N N . VAL B 1 564 ? 2.465 24.656 2.586 1 98.31 564 VAL B N 1
ATOM 9005 C CA . VAL B 1 564 ? 2.68 25.922 3.256 1 98.31 564 VAL B CA 1
ATOM 9006 C C . VAL B 1 564 ? 3.92 26.609 2.682 1 98.31 564 VAL B C 1
ATOM 9008 O O . VAL B 1 564 ? 4.949 25.969 2.469 1 98.31 564 VAL B O 1
ATOM 9011 N N . ALA B 1 565 ? 3.822 27.828 2.354 1 98.38 565 ALA B N 1
ATOM 9012 C CA . ALA B 1 565 ? 4.93 28.688 1.945 1 98.38 565 ALA B CA 1
ATOM 9013 C C . ALA B 1 565 ? 5.25 29.719 3.023 1 98.38 565 ALA B C 1
ATOM 9015 O O . ALA B 1 565 ? 4.363 30.453 3.477 1 98.38 565 ALA B O 1
ATOM 9016 N N . VAL B 1 566 ? 6.5 29.828 3.373 1 98.25 566 VAL B N 1
ATOM 9017 C CA . VAL B 1 566 ? 6.855 30.625 4.535 1 98.25 566 VAL B CA 1
ATOM 9018 C C . VAL B 1 566 ? 7.977 31.594 4.168 1 98.25 566 VAL B C 1
ATOM 9020 O O . VAL B 1 566 ? 9.016 31.188 3.645 1 98.25 566 VAL B O 1
ATOM 9023 N N . GLY B 1 567 ? 7.75 32.875 4.477 1 97.81 567 GLY B N 1
ATOM 9024 C CA . GLY B 1 567 ? 8.766 33.906 4.359 1 97.81 567 GLY B CA 1
ATOM 9025 C C . GLY B 1 567 ? 9.203 34.156 2.926 1 97.81 567 GLY B C 1
ATOM 9026 O O . GLY B 1 567 ? 8.375 34.125 2.01 1 97.81 567 GLY B O 1
ATOM 9027 N N . GLY B 1 568 ? 10.461 34.562 2.83 1 96.81 568 GLY B N 1
ATOM 9028 C CA . GLY B 1 568 ? 11.031 34.969 1.548 1 96.81 568 GLY B CA 1
ATOM 9029 C C . GLY B 1 568 ? 11.5 36.406 1.515 1 96.81 568 GLY B C 1
ATOM 9030 O O . GLY B 1 568 ? 11.398 37.125 2.512 1 96.81 568 GLY B O 1
ATOM 9031 N N . TYR B 1 569 ? 12.141 36.688 0.428 1 95.25 569 TYR B N 1
ATOM 9032 C CA . TYR B 1 569 ? 12.664 38 0.185 1 95.25 569 TYR B CA 1
ATOM 9033 C C . TYR B 1 569 ? 12.094 38.594 -1.1 1 95.25 569 TYR B C 1
ATOM 9035 O O . TYR B 1 569 ? 12.125 37.969 -2.152 1 95.25 569 TYR B O 1
ATOM 9043 N N . ASP B 1 570 ? 11.609 39.781 -1.011 1 92.62 570 ASP B N 1
ATOM 9044 C CA . ASP B 1 570 ? 10.961 40.344 -2.186 1 92.62 570 ASP B CA 1
ATOM 9045 C C . ASP B 1 570 ? 11.891 41.344 -2.889 1 92.62 570 ASP B C 1
ATOM 9047 O O . ASP B 1 570 ? 11.477 42.031 -3.828 1 92.62 570 ASP B O 1
ATOM 9051 N N . GLY B 1 571 ? 13.117 41.438 -2.449 1 88.12 571 GLY B N 1
ATOM 9052 C CA . GLY B 1 571 ? 14.062 42.406 -3.012 1 88.12 571 GLY B CA 1
ATOM 9053 C C . GLY B 1 571 ? 14.32 43.594 -2.107 1 88.12 571 GLY B C 1
ATOM 9054 O O . GLY B 1 571 ? 15.367 44.25 -2.211 1 88.12 571 GLY B O 1
ATOM 9055 N N . SER B 1 572 ? 13.406 43.781 -1.257 1 90.12 572 SER B N 1
ATOM 9056 C CA . SER B 1 572 ? 13.516 44.938 -0.37 1 90.12 572 SER B CA 1
ATOM 9057 C C . SER B 1 572 ? 13.359 44.531 1.091 1 90.12 572 SER B C 1
ATOM 9059 O O . SER B 1 572 ? 14.008 45.094 1.972 1 90.12 572 SER B O 1
ATOM 9061 N N . HIS B 1 573 ? 12.484 43.625 1.343 1 92.31 573 HIS B N 1
ATOM 9062 C CA . HIS B 1 573 ? 12.172 43.25 2.715 1 92.31 573 HIS B CA 1
ATOM 9063 C C . HIS B 1 573 ? 12.195 41.719 2.877 1 92.31 573 HIS B C 1
ATOM 9065 O O . HIS B 1 573 ? 11.859 41 1.946 1 92.31 573 HIS B O 1
ATOM 9071 N N . TYR B 1 574 ? 12.648 41.375 4.059 1 95.81 574 TYR B N 1
ATOM 9072 C CA . TYR B 1 574 ? 12.391 40 4.496 1 95.81 574 TYR B CA 1
ATOM 9073 C C . TYR B 1 574 ? 10.953 39.812 4.953 1 95.81 574 TYR B C 1
ATOM 9075 O O . TYR B 1 574 ? 10.477 40.562 5.824 1 95.81 574 TYR B O 1
ATOM 9083 N N . LEU B 1 575 ? 10.266 38.875 4.461 1 96.5 575 LEU B N 1
ATOM 9084 C CA . LEU B 1 575 ? 8.812 38.812 4.586 1 96.5 575 LEU B CA 1
ATOM 9085 C C . LEU B 1 575 ? 8.406 37.969 5.793 1 96.5 575 LEU B C 1
ATOM 9087 O O . LEU B 1 575 ? 9.047 36.969 6.098 1 96.5 575 LEU B O 1
ATOM 9091 N N . ARG B 1 576 ? 7.336 38.344 6.41 1 97.25 576 ARG B N 1
ATOM 9092 C CA . ARG B 1 576 ? 6.695 37.594 7.484 1 97.25 576 ARG B CA 1
ATOM 9093 C C . ARG B 1 576 ? 5.551 36.719 6.949 1 97.25 576 ARG B C 1
ATOM 9095 O O . ARG B 1 576 ? 4.891 36.031 7.711 1 97.25 576 ARG B O 1
ATOM 9102 N N . THR B 1 577 ? 5.395 36.719 5.734 1 97 577 THR B N 1
ATOM 9103 C CA . THR B 1 577 ? 4.227 36.156 5.078 1 97 577 THR B CA 1
ATOM 9104 C C . THR B 1 577 ? 4.238 34.625 5.207 1 97 577 THR B C 1
ATOM 9106 O O . THR B 1 577 ? 5.266 34 4.969 1 97 577 THR B O 1
ATOM 9109 N N . VAL B 1 578 ? 3.125 34.062 5.598 1 98.44 578 VAL B N 1
ATOM 9110 C CA . VAL B 1 578 ? 2.867 32.625 5.59 1 98.44 578 VAL B CA 1
ATOM 9111 C C . VAL B 1 578 ? 1.534 32.344 4.898 1 98.44 578 VAL B C 1
ATOM 9113 O O . VAL B 1 578 ? 0.511 32.938 5.246 1 98.44 578 VAL B O 1
ATOM 9116 N N . GLU B 1 579 ? 1.543 31.531 3.904 1 98.25 579 GLU B N 1
ATOM 9117 C CA . GLU B 1 579 ? 0.311 31.188 3.205 1 98.25 579 GLU B CA 1
ATOM 9118 C C . GLU B 1 579 ? 0.25 29.688 2.908 1 98.25 579 GLU B C 1
ATOM 9120 O O . GLU B 1 579 ? 1.283 29.016 2.85 1 98.25 579 GLU B O 1
ATOM 9125 N N . GLN B 1 580 ? -0.903 29.156 2.824 1 97.94 580 GLN B N 1
ATOM 9126 C CA . GLN B 1 580 ? -1.118 27.734 2.574 1 97.94 580 GLN B CA 1
ATOM 9127 C C . GLN B 1 580 ? -1.854 27.516 1.254 1 97.94 580 GLN B C 1
ATOM 9129 O O . GLN B 1 580 ? -2.736 28.297 0.891 1 97.94 580 GLN B O 1
ATOM 9134 N N . TYR B 1 581 ? -1.515 26.484 0.572 1 97.56 581 TYR B N 1
ATOM 9135 C CA . TYR B 1 581 ? -2.084 26.125 -0.722 1 97.56 581 TYR B CA 1
ATOM 9136 C C . TYR B 1 581 ? -2.953 24.875 -0.608 1 97.56 581 TYR B C 1
ATOM 9138 O O . TYR B 1 581 ? -2.504 23.844 -0.107 1 97.56 581 TYR B O 1
ATOM 9146 N N . ASP B 1 582 ? -4.176 25 -1.076 1 95.19 582 ASP B N 1
ATOM 9147 C CA . ASP B 1 582 ? -5.086 23.859 -1.168 1 95.19 582 ASP B CA 1
ATOM 9148 C C . ASP B 1 582 ? -5.066 23.266 -2.568 1 95.19 582 ASP B C 1
ATOM 9150 O O . ASP B 1 582 ? -5.609 23.844 -3.51 1 95.19 582 ASP B O 1
ATOM 9154 N N . PRO B 1 583 ? -4.527 22.078 -2.68 1 91.62 583 PRO B N 1
ATOM 9155 C CA . PRO B 1 583 ? -4.43 21.469 -4.008 1 91.62 583 PRO B CA 1
ATOM 9156 C C . PRO B 1 583 ? -5.797 21.156 -4.617 1 91.62 583 PRO B C 1
ATOM 9158 O O . PRO B 1 583 ? -5.918 21.031 -5.84 1 91.62 583 PRO B O 1
ATOM 9161 N N . TYR B 1 584 ? -6.785 21.062 -3.844 1 87.75 584 TYR B N 1
ATOM 9162 C CA . TYR B 1 584 ? -8.109 20.703 -4.348 1 87.75 584 TYR B CA 1
ATOM 9163 C C . TYR B 1 584 ? -8.828 21.922 -4.918 1 87.75 584 TYR B C 1
ATOM 9165 O O . TYR B 1 584 ? -9.547 21.812 -5.91 1 87.75 584 TYR B O 1
ATOM 9173 N N . THR B 1 585 ? -8.633 23.031 -4.312 1 92.06 585 THR B N 1
ATOM 9174 C CA . THR B 1 585 ? -9.297 24.25 -4.781 1 92.06 585 THR B CA 1
ATOM 9175 C C . THR B 1 585 ? -8.344 25.094 -5.629 1 92.06 585 THR B C 1
ATOM 9177 O O . THR B 1 585 ? -8.766 26.031 -6.305 1 92.06 585 THR B O 1
ATOM 9180 N N . ASN B 1 586 ? -7.062 24.797 -5.68 1 95 586 ASN B N 1
ATOM 9181 C CA . ASN B 1 586 ? -6.02 25.547 -6.363 1 95 586 ASN B CA 1
ATOM 9182 C C . ASN B 1 586 ? -5.98 27 -5.887 1 95 586 ASN B C 1
ATOM 9184 O O . ASN B 1 586 ? -5.969 27.922 -6.703 1 95 586 ASN B O 1
ATOM 9188 N N . GLU B 1 587 ? -6.012 27.141 -4.566 1 96.88 587 GLU B N 1
ATOM 9189 C CA . GLU B 1 587 ? -6.035 28.469 -3.975 1 96.88 587 GLU B CA 1
ATOM 9190 C C . GLU B 1 587 ? -5.059 28.578 -2.809 1 96.88 587 GLU B C 1
ATOM 9192 O O . GLU B 1 587 ? -4.785 27.594 -2.127 1 96.88 587 GLU B O 1
ATOM 9197 N N . TRP B 1 588 ? -4.539 29.859 -2.676 1 97.75 588 TRP B N 1
ATOM 9198 C CA . TRP B 1 588 ? -3.711 30.188 -1.521 1 97.75 588 TRP B CA 1
ATOM 9199 C C . TRP B 1 588 ? -4.508 30.969 -0.482 1 97.75 588 TRP B C 1
ATOM 9201 O O . TRP B 1 588 ? -5.305 31.844 -0.831 1 97.75 588 TRP B O 1
ATOM 9211 N N . THR B 1 589 ? -4.348 30.625 0.749 1 97.56 589 THR B N 1
ATOM 9212 C CA . THR B 1 589 ? -4.957 31.344 1.854 1 97.56 589 THR B CA 1
ATOM 9213 C C . THR B 1 589 ? -3.896 31.781 2.865 1 97.56 589 THR B C 1
ATOM 9215 O O . THR B 1 589 ? -2.973 31.016 3.164 1 97.56 589 THR B O 1
ATOM 9218 N N . ALA B 1 590 ? -4.059 32.938 3.449 1 97.81 590 ALA B N 1
ATOM 9219 C CA . ALA B 1 590 ? -3.076 33.469 4.383 1 97.81 590 ALA B CA 1
ATOM 9220 C C . ALA B 1 590 ? -3.217 32.812 5.762 1 97.81 590 ALA B C 1
ATOM 9222 O O . ALA B 1 590 ? -4.332 32.594 6.227 1 97.81 590 ALA B O 1
ATOM 9223 N N . LEU B 1 591 ? -2.109 32.531 6.395 1 97.94 591 LEU B N 1
ATOM 9224 C CA . LEU B 1 591 ? -2.018 32.156 7.801 1 97.94 591 LEU B CA 1
ATOM 9225 C C . LEU B 1 591 ? -1.399 33.281 8.625 1 97.94 591 LEU B C 1
ATOM 9227 O O . LEU B 1 591 ? -1.003 34.312 8.078 1 97.94 591 LEU B O 1
ATOM 9231 N N . ALA B 1 592 ? -1.392 33.125 9.938 1 98.19 592 ALA B N 1
ATOM 9232 C CA . ALA B 1 592 ? -0.747 34.094 10.805 1 98.19 592 ALA B CA 1
ATOM 9233 C C . ALA B 1 592 ? 0.689 34.375 10.359 1 98.19 592 ALA B C 1
ATOM 9235 O O . ALA B 1 592 ? 1.419 33.438 10.008 1 98.19 592 ALA B O 1
ATOM 9236 N N . PRO B 1 593 ? 1.094 35.531 10.289 1 98 593 PRO B N 1
ATOM 9237 C CA . PRO B 1 593 ? 2.459 35.875 9.875 1 98 593 PRO B CA 1
ATOM 9238 C C . PRO B 1 593 ? 3.504 35.469 10.914 1 98 593 PRO B C 1
ATOM 9240 O O . PRO B 1 593 ? 3.186 35.344 12.102 1 98 593 PRO B O 1
ATOM 9243 N N . LEU B 1 594 ? 4.664 35.312 10.461 1 97.5 594 LEU B N 1
ATOM 9244 C CA . LEU B 1 594 ? 5.793 35 11.336 1 97.5 594 LEU B CA 1
ATOM 9245 C C . LEU B 1 594 ? 6.016 36.156 12.328 1 97.5 594 LEU B C 1
ATOM 9247 O O . LEU B 1 594 ? 5.586 37.281 12.086 1 97.5 594 LEU B O 1
ATOM 9251 N N . ILE B 1 595 ? 6.719 35.812 13.414 1 95.88 595 ILE B N 1
ATOM 9252 C CA . ILE B 1 595 ? 7.094 36.812 14.391 1 95.88 595 ILE B CA 1
ATOM 9253 C C . ILE B 1 595 ? 8.117 37.781 13.773 1 95.88 595 ILE B C 1
ATOM 9255 O O . ILE B 1 595 ? 7.992 39 13.906 1 95.88 595 ILE B O 1
ATOM 9259 N N . THR B 1 596 ? 9.062 37.188 13.125 1 92.31 596 THR B N 1
ATOM 9260 C CA . THR B 1 596 ? 10.102 37.938 12.43 1 92.31 596 THR B CA 1
ATOM 9261 C C . THR B 1 596 ? 10.164 37.562 10.953 1 92.31 596 THR B C 1
ATOM 9263 O O . THR B 1 596 ? 10.047 36.375 10.617 1 92.31 596 THR B O 1
ATOM 9266 N N . GLY B 1 597 ? 10.305 38.625 10.125 1 95.5 597 GLY B N 1
ATOM 9267 C CA . GLY B 1 597 ? 10.5 38.312 8.719 1 95.5 597 GLY B CA 1
ATOM 9268 C C . GLY B 1 597 ? 11.789 37.562 8.445 1 95.5 597 GLY B C 1
ATOM 9269 O O . GLY B 1 597 ? 12.828 37.844 9.047 1 95.5 597 GLY B O 1
ATOM 9270 N N . ARG B 1 598 ? 11.695 36.562 7.531 1 95.44 598 ARG B N 1
ATOM 9271 C CA . ARG B 1 598 ? 12.852 35.719 7.277 1 95.44 598 ARG B CA 1
ATOM 9272 C C . ARG B 1 598 ? 12.898 35.281 5.816 1 95.44 598 ARG B C 1
ATOM 9274 O O . ARG B 1 598 ? 11.852 35.094 5.188 1 95.44 598 ARG B O 1
ATOM 9281 N N . ALA B 1 599 ? 14.102 35.094 5.32 1 96.38 599 ALA B N 1
ATOM 9282 C CA . ALA B 1 599 ? 14.352 34.5 4.02 1 96.38 599 ALA B CA 1
ATOM 9283 C C . ALA B 1 599 ? 15.391 33.375 4.129 1 96.38 599 ALA B C 1
ATOM 9285 O O . ALA B 1 599 ? 16.359 33.5 4.875 1 96.38 599 ALA B O 1
ATOM 9286 N N . GLY B 1 600 ? 15.156 32.344 3.355 1 96.12 600 GLY B N 1
ATOM 9287 C CA . GLY B 1 600 ? 16.094 31.234 3.395 1 96.12 600 GLY B CA 1
ATOM 9288 C C . GLY B 1 600 ? 16 30.406 4.66 1 96.12 600 GLY B C 1
ATOM 9289 O O . GLY B 1 600 ? 16.969 29.766 5.074 1 96.12 600 GLY B O 1
ATOM 9290 N N . ALA B 1 601 ? 14.883 30.516 5.344 1 96.88 601 ALA B N 1
ATOM 9291 C CA . ALA B 1 601 ? 14.625 29.656 6.496 1 96.88 601 ALA B CA 1
ATOM 9292 C C . ALA B 1 601 ? 14.219 28.25 6.051 1 96.88 601 ALA B C 1
ATOM 9294 O O . ALA B 1 601 ? 13.945 28.016 4.871 1 96.88 601 ALA B O 1
ATOM 9295 N N . CYS B 1 602 ? 14.281 27.328 6.961 1 97.56 602 CYS B N 1
ATOM 9296 C CA . CYS B 1 602 ? 13.766 25.984 6.723 1 97.56 602 CYS B CA 1
ATOM 9297 C C . CYS B 1 602 ? 12.461 25.766 7.469 1 97.56 602 CYS B C 1
ATOM 9299 O O . CYS B 1 602 ? 12.234 26.344 8.531 1 97.56 602 CYS B O 1
ATOM 9301 N N . VAL B 1 603 ? 11.648 25.016 6.887 1 98.06 603 VAL B N 1
ATOM 9302 C CA . VAL B 1 603 ? 10.367 24.703 7.52 1 98.06 603 VAL B CA 1
ATOM 9303 C C . VAL B 1 603 ? 10.117 23.203 7.492 1 98.06 603 VAL B C 1
ATOM 9305 O O . VAL B 1 603 ? 10.477 22.531 6.523 1 98.06 603 VAL B O 1
ATOM 9308 N N . ILE B 1 604 ? 9.539 22.688 8.547 1 97.5 604 ILE B N 1
ATOM 9309 C CA . ILE B 1 604 ? 9.266 21.25 8.617 1 97.5 604 ILE B CA 1
ATOM 9310 C C . ILE B 1 604 ? 8.039 21.016 9.492 1 97.5 604 ILE B C 1
ATOM 9312 O O . ILE B 1 604 ? 7.801 21.734 10.461 1 97.5 604 ILE B O 1
ATOM 9316 N N . ALA B 1 605 ? 7.289 20.031 9.125 1 96.69 605 ALA B N 1
ATOM 9317 C CA . ALA B 1 605 ? 6.117 19.641 9.906 1 96.69 605 ALA B CA 1
ATOM 9318 C C . ALA B 1 605 ? 6.477 18.562 10.922 1 96.69 605 ALA B C 1
ATOM 9320 O O . ALA B 1 605 ? 7.18 17.594 10.602 1 96.69 605 ALA B O 1
ATOM 9321 N N . VAL B 1 606 ? 6.031 18.719 12.133 1 95.12 606 VAL B N 1
ATOM 9322 C CA . VAL B 1 606 ? 6.219 17.75 13.195 1 95.12 606 VAL B CA 1
ATOM 9323 C C . VAL B 1 606 ? 4.867 17.188 13.633 1 95.12 606 VAL B C 1
ATOM 9325 O O . VAL B 1 606 ? 3.982 17.938 14.055 1 95.12 606 VAL B O 1
ATOM 9328 N N . SER B 1 607 ? 4.734 15.875 13.555 1 91.06 607 SER B N 1
ATOM 9329 C CA . SER B 1 607 ? 3.479 15.227 13.914 1 91.06 607 SER B CA 1
ATOM 9330 C C . SER B 1 607 ? 3.316 15.141 15.43 1 91.06 607 SER B C 1
ATOM 9332 O O . SER B 1 607 ? 4.297 15.25 16.172 1 91.06 607 SER B O 1
ATOM 9334 N N . ASN B 1 608 ? 1.983 14.891 15.766 1 87.12 608 ASN B N 1
ATOM 9335 C CA . ASN B 1 608 ? 1.711 14.656 17.188 1 87.12 608 ASN B CA 1
ATOM 9336 C C . ASN B 1 608 ? 2.338 13.352 17.656 1 87.12 608 ASN B C 1
ATOM 9338 O O . ASN B 1 608 ? 2.461 12.391 16.891 1 87.12 608 ASN B O 1
ATOM 9342 N N . ALA B 1 609 ? 3.08 13.32 18.703 1 67.62 609 ALA B N 1
ATOM 9343 C CA . ALA B 1 609 ? 3.689 12.094 19.219 1 67.62 609 ALA B CA 1
ATOM 9344 C C . ALA B 1 609 ? 2.654 10.984 19.359 1 67.62 609 ALA B C 1
ATOM 9346 O O . ALA B 1 609 ? 1.52 11.234 19.766 1 67.62 609 ALA B O 1
ATOM 9347 N N . HIS B 1 610 ? 2.682 9.953 18.516 1 54 610 HIS B N 1
ATOM 9348 C CA . HIS B 1 610 ? 1.78 8.82 18.703 1 54 610 HIS B CA 1
ATOM 9349 C C . HIS B 1 610 ? 1.9 8.258 20.109 1 54 610 HIS B C 1
ATOM 9351 O O . HIS B 1 610 ? 2.996 7.902 20.562 1 54 610 HIS B O 1
ATOM 9357 N N . VAL B 1 611 ? 1.135 8.656 21.062 1 38.97 611 VAL B N 1
ATOM 9358 C CA . VAL B 1 611 ? 1.05 7.934 22.312 1 38.97 611 VAL B CA 1
ATOM 9359 C C . VAL B 1 611 ? 0.706 6.469 22.047 1 38.97 611 VAL B C 1
ATOM 9361 O O . VAL B 1 611 ? -0.353 6.164 21.5 1 38.97 611 VAL B O 1
ATOM 9364 N N . GLN B 1 612 ? 1.517 5.551 21.609 1 34.91 612 GLN B N 1
ATOM 9365 C CA . GLN B 1 612 ? 1.236 4.125 21.734 1 34.91 612 GLN B CA 1
ATOM 9366 C C . GLN B 1 612 ? 0.421 3.838 23 1 34.91 612 GLN B C 1
ATOM 9368 O O . GLN B 1 612 ? 0.817 4.219 24.094 1 34.91 612 GLN B O 1
ATOM 9373 N N . SER B 1 613 ? -0.875 3.857 22.922 1 28.8 613 SER B N 1
ATOM 9374 C CA . SER B 1 613 ? -1.62 3.275 24.031 1 28.8 613 SER B CA 1
ATOM 9375 C C . SER B 1 613 ? -0.975 1.981 24.516 1 28.8 613 SER B C 1
ATOM 9377 O O . SER B 1 613 ? -0.82 1.033 23.734 1 28.8 613 SER B O 1
ATOM 9379 N N . GLY B 1 614 ? 0.122 2.012 25.125 1 26.11 614 GLY B N 1
ATOM 9380 C CA . GLY B 1 614 ? 0.544 0.919 25.984 1 26.11 614 GLY B CA 1
ATOM 9381 C C . GLY B 1 614 ? -0.605 0.27 26.734 1 26.11 614 GLY B C 1
ATOM 9382 O O . GLY B 1 614 ? -0.998 0.735 27.797 1 26.11 614 GLY B O 1
ATOM 9383 N N . ASP B 1 615 ? -1.815 -0.067 26.141 1 22.64 615 ASP B N 1
ATOM 9384 C CA . ASP B 1 615 ? -2.262 -1.194 26.953 1 22.64 615 ASP B CA 1
ATOM 9385 C C . ASP B 1 615 ? -1.357 -2.408 26.75 1 22.64 615 ASP B C 1
ATOM 9387 O O . ASP B 1 615 ? -0.894 -2.666 25.641 1 22.64 615 ASP B O 1
#

Sequence (1230 aa):
MSLSGNLGSPSKDTISSSGSLVGSENLPRDFSRLSLFSSGSATSQDEQFRSEGHAEHSLSCMQNYLQAGKLCDVTLVAGNNGKKVQAHRLVLSAASEYFAAMFTGNLRESGESEITLGDVNGDVLQAVVNYCYTGAIDIREDNVETLLSTACLMQLHEVVEACSRFLAHQLHPSNCLGIAVFAEHQACTSLLQEANAYTSQNFMQVIRNQEFLQLSAEQMINLLSNDDLNVTSEEHIFHALMSWINHDPVTRKQMIGLLLAFVKLPLLSPEFLTDQVEPAVGSDPVCQTLIMEAFKWHLLPDRHFQMASARTRPRKATLGRLLVVGGMDKNKGATTIESYDPRSDRWAVAHHMSGRRLQFGIALLGDKLLVVGGRDGLKTLNTMECLDMETGSWTQLSPMNTHRHGLGVAVLGGTLYAVGGHDGWSYLNNVERWDPVTRSWSYVTPMQSQRCSAGVAVLKDKLYAVGGRDGASCLRTVECYDPHTNKWTMCAPLARRRGGVGVAVANGYLYALGGQDAPANNPAASRFDCVERYDPSTDSWIVIASLSSKRDAVAACLFGDRLVAVGGYDGSHYLRTVEQYDPYTNEWTALAPLITGRAGACVIAVSNAHVQSGDMSLSGNLGSPSKDTISSSGSLVGSENLPRDFSRLSLFSSGSATSQDEQFRSEGHAEHSLSCMQNYLQAGKLCDVTLVAGNNGKKVQAHRLVLSAASEYFAAMFTGNLRESGESEITLGDVNGDVLQAVVNYCYTGAIDIREDNVETLLSTACLMQLHEVVEACSRFLAHQLHPSNCLGIAVFAEHQACTSLLQEANAYTSQNFMQVIRNQEFLQLSAEQMINLLSNDDLNVTSEEHIFHALMSWINHDPVTRKQMIGLLLAFVKLPLLSPEFLTDQVEPAVGSDPVCQTLIMEAFKWHLLPDRHFQMASARTRPRKATLGRLLVVGGMDKNKGATTIESYDPRSDRWAVAHHMSGRRLQFGIALLGDKLLVVGGRDGLKTLNTMECLDMETGSWTQLSPMNTHRHGLGVAVLGGTLYAVGGHDGWSYLNNVERWDPVTRSWSYVTPMQSQRCSAGVAVLKDKLYAVGGRDGASCLRTVECYDPHTNKWTMCAPLARRRGGVGVAVANGYLYALGGQDAPANNPAASRFDCVERYDPSTDSWIVIASLSSKRDAVAACLFGDRLVAVGGYDGSHYLRTVEQYDPYTNEWTALAPLITGRAGACVIAVSNAHVQSGD

Secondary structure (DSSP, 8-state):
---------------------------------------------------TTHHHHHHHHHHHHHHHT-S--EEEEETTT--EEEE-HHHHHHH-HHHHHHHHSSSGGGG-SEEEETT--HHHHHHHHHHHHHS-----TTTHHHHHHHHHHTT-HHHHHHHHHHHHHT--TTTHHHHHHHHHHTT-HHHHHHHHHHHHHTHHHHTTSHHHHT--HHHHHHHHT-TT---SSTHHHHHHHHHHHHHSHHHHGGGHHHHHTTS-GGGS-HHHIIIIIHHHHTT-HHHHHHHHHHHHHHH-GGGHHHH--GGGSPPGGGS-EEEEE--B-TTS---EEEEEETTTTEEEEEEE-SS--BS-EEEEETTEEEEE--EETTEE---EEEEETTT--EEEEPPPSS--BS-EEEEETTEEEEE--B-SSSB---EEEEETTTTEEEEEPPPSS--BS-EEEEETTEEEEE--B-SSSB---EEEEETTTTEEEEEPPPSS--BS-EEEEETTEEEEE--B---TT-TT--B---EEEEETTTTEEEEEPPPSS--BS-EEEEETTEEEEE--B-SS-B---EEEEETTTTEEEE-PPPSS--BS-EEEEE---------/---------------------------------------------------TTHHHHHHHHHHHHHHHT-S--EEEEETTT--EEEE-HHHHHHH-HHHHHHHHSSSGGGG-SEEEETT--HHHHHHHHHHHHHS-----TTTHHHHHHHHHHTT-HHHHHHHHHHHHHT--TTTHHHHHHHHHHTT-HHHHHHHHHHHHHTHHHHTTSHHHHT--HHHHHHHHT-TT---SSTHHHHHHHHHHHHHSHHHHGGGHHHHHTTS-GGGS-HHHIIIIIHHHHTT-HHHHHHHHHHHHHHH-GGGHHHH--GGGSPPGGGS-EEEEE--B-TTS---EEEEEETTTTEEEEEEE-SS--BS-EEEEETTEEEEE--EETTEE---EEEEETTT--EEEEPPPSS--BS-EEEEETTEEEEE--B-SSSB---EEEEETTTTEEEEEPPPSS--BS-EEEEETTEEEEE--B-SSSB---EEEEETTTTEEEEEPPPSS--BS-EEEEETTEEEEE--B---TT-TT--B---EEEEETTTTEEEE-PPPSS--BS-EEEEETTEEEEE--B-SS-B---EEEEETTTTEEEE-PPPSS--BS-EEEEE---------

pLDDT: mean 86.44, std 20.9, range [14.22, 98.56]

Nearest PDB structures (foldseek):
  8pjt-assembly4_D  TM=9.579E-01  e=2.253E-35  synthetic construct
  8khp-assembly1_B  TM=4.883E-01  e=1.031E-39  Homo sapiens
  8h37-assembly1_N  TM=4.336E-01  e=1.660E-38  Homo sapiens
  8h37-assembly1_P  TM=4.082E-01  e=2.988E-38  Homo sapiens
  8h37-assembly1_A  TM=4.232E-01  e=6.528E-34  Homo sapiens